Protein AF-A0A1G2MBE9-F1 (afdb_monomer_lite)

Structure (mmCIF, N/CA/C/O backbone):
data_AF-A0A1G2MBE9-F1
#
_entry.id   AF-A0A1G2MBE9-F1
#
loop_
_atom_site.group_PDB
_atom_site.id
_atom_site.type_symbol
_atom_site.label_atom_id
_atom_site.label_alt_id
_atom_site.label_comp_id
_atom_site.label_asym_id
_atom_site.label_entity_id
_atom_site.label_seq_id
_atom_site.pdbx_PDB_ins_code
_atom_site.Cartn_x
_atom_site.Cartn_y
_atom_site.Cartn_z
_atom_site.occupancy
_atom_site.B_iso_or_equiv
_atom_site.auth_seq_id
_atom_site.auth_comp_id
_atom_site.auth_asym_id
_atom_site.auth_atom_id
_atom_site.pdbx_PDB_model_num
ATOM 1 N N . MET A 1 1 ? 59.927 9.037 44.490 1.00 37.16 1 MET A N 1
ATOM 2 C CA . MET A 1 1 ? 58.942 9.479 43.481 1.00 37.16 1 MET A CA 1
ATOM 3 C C . MET A 1 1 ? 58.417 8.241 42.775 1.00 37.16 1 MET A C 1
ATOM 5 O O . MET A 1 1 ? 59.171 7.613 42.046 1.00 37.16 1 MET A O 1
ATOM 9 N N . VAL A 1 2 ? 57.184 7.824 43.066 1.00 41.06 2 VAL A N 1
ATOM 10 C CA . VAL A 1 2 ? 56.524 6.750 42.309 1.00 41.06 2 VAL A CA 1
ATOM 11 C C . VAL A 1 2 ? 56.174 7.345 40.945 1.00 41.06 2 VAL A C 1
ATOM 13 O O . VAL A 1 2 ? 55.472 8.350 40.897 1.00 41.06 2 VAL A O 1
ATOM 16 N N . SER A 1 3 ? 56.727 6.808 39.854 1.00 42.28 3 SER A N 1
ATOM 17 C CA . SER A 1 3 ? 56.446 7.312 38.505 1.00 42.28 3 SER A CA 1
ATOM 18 C C . SER A 1 3 ? 54.950 7.183 38.208 1.00 42.28 3 SER A C 1
ATOM 20 O O . SER A 1 3 ? 54.413 6.078 38.325 1.00 42.28 3 SER A O 1
ATOM 22 N N . GLU A 1 4 ? 54.284 8.269 37.808 1.00 52.72 4 GLU A N 1
ATOM 23 C CA . GLU A 1 4 ? 52.892 8.219 37.351 1.00 52.72 4 GLU A CA 1
ATOM 24 C C . GLU A 1 4 ? 52.754 7.181 36.231 1.00 52.72 4 GLU A C 1
ATOM 26 O O . GLU A 1 4 ? 53.409 7.244 35.186 1.00 52.72 4 GLU A O 1
ATOM 31 N N . LYS A 1 5 ? 51.925 6.166 36.478 1.00 62.53 5 LYS A N 1
ATOM 32 C CA . LYS A 1 5 ? 51.696 5.063 35.549 1.00 62.53 5 LYS A CA 1
ATOM 33 C C . LYS A 1 5 ? 51.026 5.627 34.292 1.00 62.53 5 LYS A C 1
ATOM 35 O O . LYS A 1 5 ? 49.869 6.032 34.334 1.00 62.53 5 LYS A O 1
ATOM 40 N N . LYS A 1 6 ? 51.744 5.663 33.164 1.00 79.12 6 LYS A N 1
ATOM 41 C CA . LYS A 1 6 ? 51.196 6.129 31.879 1.00 79.12 6 LYS A CA 1
ATOM 42 C C . LYS A 1 6 ? 50.036 5.216 31.453 1.00 79.12 6 LYS A C 1
ATOM 44 O O . LYS A 1 6 ? 50.277 4.078 31.057 1.00 79.12 6 LYS A O 1
ATOM 49 N N . ILE A 1 7 ? 48.800 5.713 31.535 1.00 87.88 7 ILE A N 1
ATOM 50 C CA . ILE A 1 7 ? 47.579 4.995 31.126 1.00 87.88 7 ILE A CA 1
ATOM 51 C C . ILE A 1 7 ? 47.603 4.813 29.603 1.00 87.88 7 ILE A C 1
ATOM 53 O O . ILE A 1 7 ? 47.599 5.802 28.869 1.00 87.88 7 ILE A O 1
ATOM 57 N N . ARG A 1 8 ? 47.645 3.562 29.121 1.00 89.44 8 ARG A N 1
ATOM 58 C CA . ARG A 1 8 ? 47.675 3.243 27.681 1.00 89.44 8 ARG A CA 1
ATOM 59 C C . ARG A 1 8 ? 46.334 2.726 27.170 1.00 89.44 8 ARG A C 1
ATOM 61 O O . ARG A 1 8 ? 46.021 2.939 26.001 1.00 89.44 8 ARG A O 1
ATOM 68 N N . LYS A 1 9 ? 45.541 2.082 28.031 1.00 92.19 9 LYS A N 1
ATOM 69 C CA . LYS A 1 9 ? 44.216 1.540 27.701 1.00 92.19 9 LYS A CA 1
ATOM 70 C C . LYS A 1 9 ? 43.156 2.065 28.660 1.00 92.19 9 LYS A C 1
ATOM 72 O O . LYS A 1 9 ? 43.203 1.773 29.853 1.00 92.19 9 LYS A O 1
ATOM 77 N N . VAL A 1 10 ? 42.192 2.807 28.131 1.00 95.38 10 VAL A N 1
ATOM 78 C CA . VAL A 1 10 ? 41.027 3.295 28.873 1.00 95.38 10 VAL A CA 1
ATOM 79 C C . VAL A 1 10 ? 39.828 2.435 28.510 1.00 95.38 10 VAL A C 1
ATOM 81 O O . VAL A 1 10 ? 39.511 2.257 27.334 1.00 95.38 10 VAL A O 1
ATOM 84 N N . VAL A 1 11 ? 39.148 1.907 29.520 1.00 95.00 11 VAL A N 1
ATOM 85 C CA . VAL A 1 11 ? 37.928 1.124 29.346 1.00 95.00 11 VAL A CA 1
ATOM 86 C C . VAL A 1 11 ? 36.764 1.930 29.878 1.00 95.00 11 VAL A C 1
ATOM 88 O O . VAL A 1 11 ? 36.804 2.405 31.009 1.00 95.00 11 VAL A O 1
ATOM 91 N N . TYR A 1 12 ? 35.729 2.082 29.067 1.00 95.12 12 TYR A N 1
ATOM 92 C CA . TYR A 1 12 ? 34.512 2.771 29.449 1.00 95.12 12 TYR A CA 1
ATOM 93 C C . TYR A 1 12 ? 33.331 1.813 29.391 1.00 95.12 12 TYR A C 1
ATOM 95 O O . TYR A 1 12 ? 33.134 1.128 28.386 1.00 95.12 12 TYR A O 1
ATOM 103 N N . THR A 1 13 ? 32.534 1.785 30.456 1.00 92.88 13 THR A N 1
ATOM 104 C CA . THR A 1 13 ? 31.281 1.029 30.491 1.00 92.88 13 THR A CA 1
ATOM 105 C C . THR A 1 13 ? 30.140 1.913 30.988 1.00 92.88 13 THR A C 1
ATOM 107 O O . THR A 1 13 ? 30.212 2.426 32.108 1.00 92.88 13 THR A O 1
ATOM 110 N N . PRO A 1 14 ? 29.067 2.098 30.202 1.00 91.69 14 PRO A N 1
ATOM 111 C CA . PRO A 1 14 ? 27.856 2.732 30.692 1.00 91.69 14 PRO A CA 1
ATOM 112 C C . PRO A 1 14 ? 27.116 1.762 31.622 1.00 91.69 14 PRO A C 1
ATOM 114 O O . PRO A 1 14 ? 26.961 0.577 31.317 1.00 91.69 14 PRO A O 1
ATOM 117 N N . VAL A 1 15 ? 26.657 2.254 32.769 1.00 90.62 15 VAL A N 1
ATOM 118 C CA . VAL A 1 15 ? 25.951 1.469 33.784 1.00 90.62 15 VAL A CA 1
ATOM 119 C C . VAL A 1 15 ? 24.737 2.233 34.288 1.00 90.62 15 VAL A C 1
ATOM 121 O O . VAL A 1 15 ? 24.775 3.444 34.506 1.00 90.62 15 VAL A O 1
ATOM 124 N N . VAL A 1 16 ? 23.645 1.502 34.515 1.00 90.12 16 VAL A N 1
ATOM 125 C CA . VAL A 1 16 ? 22.560 2.038 35.338 1.00 90.12 16 VAL A CA 1
ATOM 126 C C . VAL A 1 16 ? 22.885 1.811 36.807 1.00 90.12 16 VAL A C 1
ATOM 128 O O . VAL A 1 16 ? 22.920 2.770 37.563 1.00 90.12 16 VAL A O 1
ATOM 131 N N . GLY A 1 17 ? 23.195 0.569 37.196 1.00 83.56 17 GLY A N 1
ATOM 132 C CA . GLY A 1 17 ? 23.663 0.253 38.550 1.00 83.56 17 GLY A CA 1
ATOM 133 C C . GLY A 1 17 ? 22.614 0.358 39.652 1.00 83.56 17 GLY A C 1
ATOM 134 O O . GLY A 1 17 ? 22.972 0.496 40.816 1.00 83.56 17 GLY A O 1
ATOM 135 N N . ASP A 1 18 ? 21.337 0.313 39.284 1.00 84.69 18 ASP A N 1
ATOM 136 C CA . ASP A 1 18 ? 20.234 0.219 40.237 1.00 84.69 18 ASP A CA 1
ATOM 137 C C . ASP A 1 18 ? 20.196 -1.185 40.860 1.00 84.69 18 ASP A C 1
ATOM 139 O O . ASP A 1 18 ? 20.409 -2.167 40.143 1.00 84.69 18 ASP A O 1
ATOM 143 N N . LEU A 1 19 ? 19.976 -1.277 42.178 1.00 83.06 19 LEU A N 1
ATOM 144 C CA . LEU A 1 19 ? 20.080 -2.523 42.958 1.00 83.06 19 LEU A CA 1
ATOM 145 C C . LEU A 1 19 ? 21.382 -3.309 42.669 1.00 83.06 19 LEU A C 1
ATOM 147 O O . LEU A 1 19 ? 21.363 -4.464 42.221 1.00 83.06 19 LEU A O 1
ATOM 151 N N . PHE A 1 20 ? 22.537 -2.667 42.892 1.00 84.75 20 PHE A N 1
ATOM 152 C CA . PHE A 1 20 ? 23.857 -3.263 42.653 1.00 84.75 20 PHE A CA 1
ATOM 153 C C . PHE A 1 20 ? 23.984 -4.653 43.302 1.00 84.75 20 PHE A C 1
ATOM 155 O O . PHE A 1 20 ? 23.666 -4.851 44.472 1.00 84.75 20 PHE A O 1
ATOM 162 N N . ASN A 1 21 ? 24.469 -5.633 42.536 1.00 83.75 21 ASN A N 1
ATOM 163 C CA . ASN A 1 21 ? 24.486 -7.037 42.943 1.00 83.75 21 ASN A CA 1
ATOM 164 C C . ASN A 1 21 ? 25.741 -7.756 42.426 1.00 83.75 21 ASN A C 1
ATOM 166 O O . ASN A 1 21 ? 26.560 -7.186 41.701 1.00 83.75 21 ASN A O 1
ATOM 170 N N . PHE A 1 22 ? 25.896 -9.033 42.780 1.00 82.94 22 PHE A N 1
ATOM 171 C CA . PHE A 1 22 ? 27.078 -9.817 42.418 1.00 82.94 22 PHE A CA 1
ATOM 172 C C . PHE A 1 22 ? 27.304 -9.935 40.899 1.00 82.94 22 PHE A C 1
ATOM 174 O O . PHE A 1 22 ? 28.449 -10.025 40.464 1.00 82.94 22 PHE A O 1
ATOM 181 N N . GLY A 1 23 ? 26.252 -9.883 40.074 1.00 80.62 23 GLY A N 1
ATOM 182 C CA . GLY A 1 23 ? 26.392 -9.868 38.617 1.00 80.62 23 GLY A CA 1
ATOM 183 C C . GLY A 1 23 ? 27.071 -8.597 38.105 1.00 80.62 23 GLY A C 1
ATOM 184 O O . GLY A 1 23 ? 27.995 -8.683 37.297 1.00 80.62 23 GLY A O 1
ATOM 185 N N . HIS A 1 24 ? 26.698 -7.435 38.650 1.00 85.06 24 HIS A N 1
ATOM 186 C CA . HIS A 1 24 ? 27.374 -6.164 38.375 1.00 85.06 24 HIS A CA 1
ATOM 187 C C . HIS A 1 24 ? 28.842 -6.194 38.825 1.00 85.06 24 HIS A C 1
ATOM 189 O O . HIS A 1 24 ? 29.726 -5.775 38.079 1.00 85.06 24 HIS A O 1
ATOM 195 N N . LEU A 1 25 ? 29.122 -6.763 40.002 1.00 86.56 25 LEU A N 1
ATOM 196 C CA . LEU A 1 25 ? 30.485 -6.948 40.505 1.00 86.56 25 LEU A CA 1
ATOM 197 C C . LEU A 1 25 ? 31.342 -7.810 39.559 1.00 86.56 25 LEU A C 1
ATOM 199 O O . LEU A 1 25 ? 32.463 -7.426 39.229 1.00 86.56 25 LEU A O 1
ATOM 203 N N . GLN A 1 26 ? 30.833 -8.955 39.095 1.00 84.31 26 GLN A N 1
ATOM 204 C CA . GLN A 1 26 ? 31.570 -9.831 38.173 1.00 84.31 26 GLN A CA 1
ATOM 205 C C . GLN A 1 26 ? 31.783 -9.185 36.803 1.00 84.31 26 GLN A C 1
ATOM 207 O O . GLN A 1 26 ? 32.888 -9.250 36.262 1.00 84.31 26 GLN A O 1
ATOM 212 N N . PHE A 1 27 ? 30.760 -8.506 36.281 1.00 85.62 27 PHE A N 1
ATOM 213 C CA . PHE A 1 27 ? 30.866 -7.738 35.045 1.00 85.62 27 PHE A CA 1
ATOM 214 C C . PHE A 1 27 ? 31.988 -6.697 35.138 1.00 85.62 27 PHE A C 1
ATOM 216 O O . PHE A 1 27 ? 32.874 -6.673 34.290 1.00 85.62 27 PHE A O 1
ATOM 223 N N . LEU A 1 28 ? 32.026 -5.889 36.200 1.00 88.31 28 LEU A N 1
ATOM 224 C CA . LEU A 1 28 ? 33.067 -4.872 36.359 1.00 88.31 28 LEU A CA 1
ATOM 225 C C . LEU A 1 28 ? 34.464 -5.469 36.577 1.00 88.31 28 LEU A C 1
ATOM 227 O O . LEU A 1 28 ? 35.439 -4.911 36.077 1.00 88.31 28 LEU A O 1
ATOM 231 N N . ARG A 1 29 ? 34.579 -6.624 37.252 1.00 85.81 29 ARG A N 1
ATOM 232 C CA . ARG A 1 29 ? 35.854 -7.359 37.351 1.00 85.81 29 ARG A CA 1
ATOM 233 C C . ARG A 1 29 ? 36.362 -7.784 35.978 1.00 85.81 29 ARG A C 1
ATOM 235 O O . ARG A 1 29 ? 37.553 -7.652 35.726 1.00 85.81 29 ARG A O 1
ATOM 242 N N . TYR A 1 30 ? 35.481 -8.246 35.092 1.00 86.25 30 TYR A N 1
ATOM 243 C CA . TYR A 1 30 ? 35.844 -8.540 33.707 1.00 86.25 30 TYR A CA 1
ATOM 244 C C . TYR A 1 30 ? 36.246 -7.272 32.948 1.00 86.25 30 TYR A C 1
ATOM 246 O O . TYR A 1 30 ? 37.306 -7.240 32.329 1.00 86.25 30 TYR A O 1
ATOM 254 N N . VAL A 1 31 ? 35.439 -6.209 33.033 1.00 89.00 31 VAL A N 1
ATOM 255 C CA . VAL A 1 31 ? 35.704 -4.937 32.342 1.00 89.00 31 VAL A CA 1
ATOM 256 C C . VAL A 1 31 ? 37.070 -4.375 32.755 1.00 89.00 31 VAL A C 1
ATOM 258 O O . VAL A 1 31 ? 37.829 -3.911 31.905 1.00 89.00 31 VAL A O 1
ATOM 261 N N . ARG A 1 32 ? 37.432 -4.489 34.039 1.00 89.69 32 ARG A N 1
ATOM 262 C CA . ARG A 1 32 ? 38.739 -4.075 34.562 1.00 89.69 32 ARG A CA 1
ATOM 263 C C . ARG A 1 32 ? 39.913 -4.803 33.901 1.00 89.69 32 ARG A C 1
ATOM 265 O O . ARG A 1 32 ? 40.965 -4.198 33.731 1.00 89.69 32 ARG A O 1
ATOM 272 N N . LEU A 1 33 ? 39.754 -6.063 33.492 1.00 88.00 33 LEU A N 1
ATOM 273 C CA . LEU A 1 33 ? 40.817 -6.826 32.819 1.00 88.00 33 LEU A CA 1
ATOM 274 C C . LEU A 1 33 ? 41.106 -6.325 31.396 1.00 88.00 33 LEU A C 1
ATOM 276 O O . LEU A 1 33 ? 42.139 -6.669 30.824 1.00 88.00 33 LEU A O 1
ATOM 280 N N . LEU A 1 34 ? 40.215 -5.518 30.812 1.00 87.88 34 LEU A N 1
ATOM 281 C CA . LEU A 1 34 ? 40.335 -5.055 29.430 1.00 87.88 34 LEU A CA 1
ATOM 282 C C . LEU A 1 34 ? 41.217 -3.806 29.268 1.00 87.88 34 LEU A C 1
ATOM 284 O O . LEU A 1 34 ? 41.518 -3.436 28.129 1.00 87.88 34 LEU A O 1
ATOM 288 N N . GLY A 1 35 ? 41.666 -3.172 30.360 1.00 89.62 35 GLY A N 1
ATOM 289 C CA . GLY A 1 35 ? 42.569 -2.024 30.278 1.00 89.62 35 GLY A CA 1
ATOM 290 C C . GLY A 1 35 ? 43.085 -1.479 31.610 1.00 89.62 35 GLY A C 1
ATOM 291 O O . GLY A 1 35 ? 42.782 -1.973 32.693 1.00 89.62 35 GLY A O 1
ATOM 292 N N . ASP A 1 36 ? 43.905 -0.435 31.507 1.00 89.94 36 ASP A N 1
ATOM 293 C CA . ASP A 1 36 ? 44.678 0.132 32.615 1.00 89.94 36 ASP A CA 1
ATOM 294 C C . ASP A 1 36 ? 43.856 1.075 33.494 1.00 89.94 36 ASP A C 1
ATOM 296 O O . ASP A 1 36 ? 44.219 1.299 34.650 1.00 89.94 36 ASP A O 1
ATOM 300 N N . HIS A 1 37 ? 42.762 1.622 32.961 1.00 94.06 37 HIS A N 1
ATOM 301 C CA . HIS A 1 37 ? 41.918 2.600 33.639 1.00 94.06 37 HIS A CA 1
ATOM 302 C C . HIS A 1 37 ? 40.437 2.368 33.303 1.00 94.06 37 HIS A C 1
ATOM 304 O O . HIS A 1 37 ? 40.035 2.544 32.150 1.00 94.06 37 HIS A O 1
ATOM 310 N N . LEU A 1 38 ? 39.641 1.945 34.288 1.00 95.38 38 LEU A N 1
ATOM 311 C CA . LEU A 1 38 ? 38.206 1.687 34.167 1.00 95.38 38 LEU A CA 1
ATOM 312 C C . LEU A 1 38 ? 37.389 2.919 34.565 1.00 95.38 38 LEU A C 1
ATOM 314 O O . LEU A 1 38 ? 37.404 3.344 35.718 1.00 95.38 38 LEU A O 1
ATOM 318 N N . ILE A 1 39 ? 36.609 3.421 33.611 1.00 96.81 39 ILE A N 1
ATOM 319 C CA . ILE A 1 39 ? 35.645 4.500 33.786 1.00 96.81 39 ILE A CA 1
ATOM 320 C C . ILE A 1 39 ? 34.216 3.942 33.723 1.00 96.81 39 ILE A C 1
ATOM 322 O O . ILE A 1 39 ? 33.801 3.386 32.702 1.00 96.81 39 ILE A O 1
ATOM 326 N N . CYS A 1 40 ? 33.438 4.128 34.788 1.00 96.06 40 CYS A N 1
ATOM 327 C CA . CYS A 1 40 ? 32.015 3.784 34.815 1.00 96.06 40 CYS A CA 1
ATOM 328 C C . CYS A 1 40 ? 31.153 5.016 34.514 1.00 96.06 40 CYS A C 1
ATOM 330 O O . CYS A 1 40 ? 31.202 6.008 35.239 1.00 96.06 40 CYS A O 1
ATOM 332 N N . GLY A 1 41 ? 30.353 4.950 33.449 1.00 95.94 41 GLY A N 1
ATOM 333 C CA . GLY A 1 41 ? 29.360 5.965 33.101 1.00 95.94 41 GLY A CA 1
ATOM 334 C C . GLY A 1 41 ? 28.042 5.720 33.828 1.00 95.94 41 GLY A C 1
ATOM 335 O O . GLY A 1 41 ? 27.233 4.941 33.336 1.00 95.94 41 GLY A O 1
ATOM 336 N N . VAL A 1 42 ? 27.821 6.350 34.983 1.00 96.12 42 VAL A N 1
ATOM 337 C CA . VAL A 1 42 ? 26.571 6.212 35.747 1.00 96.12 42 VAL A CA 1
ATOM 338 C C . VAL A 1 42 ? 25.521 7.140 35.152 1.00 96.12 42 VAL A C 1
ATOM 340 O O . VAL A 1 42 ? 25.660 8.363 35.174 1.00 96.12 42 VAL A O 1
ATOM 343 N N . MET A 1 43 ? 24.464 6.550 34.603 1.00 94.31 43 MET A N 1
ATOM 344 C CA . MET A 1 43 ? 23.405 7.312 33.942 1.00 94.31 43 MET A CA 1
ATOM 345 C C . MET A 1 43 ? 22.569 8.130 34.925 1.00 94.31 43 MET A C 1
ATOM 347 O O . MET A 1 43 ? 22.246 7.625 36.002 1.00 94.31 43 MET A O 1
ATOM 351 N N . THR A 1 44 ? 22.151 9.338 34.543 1.00 96.25 44 THR A N 1
ATOM 352 C CA . THR A 1 44 ? 21.179 10.134 35.315 1.00 96.25 44 THR A CA 1
ATOM 353 C C . THR A 1 44 ? 19.820 9.441 35.401 1.00 96.25 44 THR A C 1
ATOM 355 O O . THR A 1 44 ? 19.482 8.598 34.569 1.00 96.25 44 THR A O 1
ATOM 358 N N . ASP A 1 45 ? 19.016 9.794 36.405 1.00 94.06 45 ASP A N 1
ATOM 359 C CA . ASP A 1 45 ? 17.681 9.203 36.576 1.00 94.06 45 ASP A CA 1
ATOM 360 C C . ASP A 1 45 ? 16.785 9.462 35.354 1.00 94.06 45 ASP A C 1
ATOM 362 O O . ASP A 1 45 ? 16.013 8.589 34.957 1.00 94.06 45 ASP A O 1
ATOM 366 N N . ASP A 1 46 ? 16.944 10.624 34.714 1.00 92.75 46 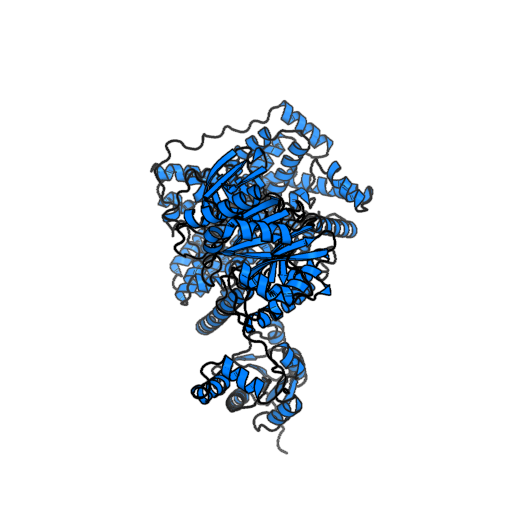ASP A N 1
ATOM 367 C CA . ASP A 1 46 ? 16.229 10.999 33.491 1.00 92.75 46 ASP A CA 1
ATOM 368 C C . ASP A 1 46 ? 16.747 10.241 32.262 1.00 92.75 46 ASP A C 1
ATOM 370 O O . ASP A 1 46 ? 15.955 9.754 31.450 1.00 92.75 46 ASP A O 1
ATOM 374 N N . ALA A 1 47 ? 18.068 10.048 32.153 1.00 87.75 47 ALA A N 1
ATOM 375 C CA . ALA A 1 47 ? 18.654 9.217 31.106 1.00 87.75 47 ALA A CA 1
ATOM 376 C C . ALA A 1 47 ? 18.127 7.781 31.185 1.00 87.75 47 ALA A C 1
ATOM 378 O O . ALA A 1 47 ? 17.762 7.206 30.161 1.00 87.75 47 ALA A O 1
ATOM 379 N N . VAL A 1 48 ? 18.022 7.216 32.390 1.00 85.06 48 VAL A N 1
ATOM 380 C CA . VAL A 1 48 ? 17.457 5.878 32.601 1.00 85.06 48 VAL A CA 1
ATOM 381 C C . VAL A 1 48 ? 15.960 5.853 32.279 1.00 85.06 48 VAL A C 1
ATOM 383 O O . VAL A 1 48 ? 15.503 4.951 31.571 1.00 85.06 48 VAL A O 1
ATOM 386 N N . ALA A 1 49 ? 15.207 6.857 32.740 1.00 84.25 49 ALA A N 1
ATOM 387 C CA . ALA A 1 49 ? 13.771 6.977 32.489 1.00 84.25 49 ALA A CA 1
ATOM 388 C C . ALA A 1 49 ? 13.423 7.070 30.990 1.00 84.25 49 ALA A C 1
ATOM 390 O O . ALA A 1 49 ? 12.322 6.687 30.592 1.00 84.25 49 ALA A O 1
ATOM 391 N N . SER A 1 50 ? 14.363 7.511 30.145 1.00 79.31 50 SER A N 1
ATOM 392 C CA . SER A 1 50 ? 14.172 7.577 28.689 1.00 79.31 50 SER A CA 1
ATOM 393 C C . SER A 1 50 ? 14.042 6.207 28.004 1.00 79.31 50 SER A C 1
ATOM 395 O O . SER A 1 50 ? 13.517 6.129 26.894 1.00 79.31 50 SER A O 1
ATOM 397 N N . PHE A 1 51 ? 14.494 5.112 28.633 1.00 70.06 51 PHE A N 1
ATOM 398 C CA . PHE A 1 51 ? 14.451 3.776 28.018 1.00 70.06 51 PHE A CA 1
ATOM 399 C C . PHE A 1 51 ? 14.042 2.626 28.950 1.00 70.06 51 PHE A C 1
ATOM 401 O O . PHE A 1 51 ? 13.805 1.518 28.464 1.00 70.06 51 PHE A O 1
ATOM 408 N N . ARG A 1 52 ? 13.930 2.848 30.265 1.00 74.88 52 ARG A N 1
ATOM 409 C CA . ARG A 1 52 ? 13.387 1.886 31.242 1.00 74.88 52 ARG A CA 1
ATOM 410 C C . ARG A 1 52 ? 12.727 2.618 32.419 1.00 74.88 52 ARG A C 1
ATOM 412 O O . ARG A 1 52 ? 12.618 3.836 32.397 1.00 74.88 52 ARG A O 1
ATOM 419 N N . GLN A 1 53 ? 12.215 1.892 33.418 1.00 77.25 53 GLN A N 1
ATOM 420 C CA . GLN A 1 53 ? 11.654 2.536 34.615 1.00 77.25 53 GLN A CA 1
ATOM 421 C C . GLN A 1 53 ? 12.724 3.345 35.358 1.00 77.25 53 GLN A C 1
ATOM 423 O O . GLN A 1 53 ? 13.908 2.995 35.317 1.00 77.25 53 GLN A O 1
ATOM 428 N N . ARG A 1 54 ? 12.291 4.428 36.016 1.00 85.44 54 ARG A N 1
ATOM 429 C CA . ARG A 1 54 ? 13.175 5.262 36.832 1.00 85.44 54 ARG A CA 1
ATOM 430 C C . ARG A 1 54 ? 13.823 4.390 37.923 1.00 85.44 54 ARG A C 1
ATOM 432 O O . ARG A 1 54 ? 13.109 3.553 38.478 1.00 85.44 54 ARG A O 1
ATOM 439 N N . PRO A 1 55 ? 15.135 4.537 38.184 1.00 83.50 55 PRO A N 1
ATOM 440 C CA . PRO A 1 55 ? 15.824 3.769 39.214 1.00 83.50 55 PRO A CA 1
ATOM 441 C C . PRO A 1 55 ? 15.175 3.901 40.590 1.00 83.50 55 PRO A C 1
ATOM 443 O O . PRO A 1 55 ? 14.615 4.954 40.899 1.00 83.50 55 PRO A O 1
ATOM 446 N N . ILE A 1 56 ? 15.302 2.862 41.415 1.00 87.62 56 ILE A N 1
ATOM 447 C CA . ILE A 1 56 ? 14.971 2.938 42.842 1.00 87.62 56 ILE A CA 1
ATOM 448 C C . ILE A 1 56 ? 16.025 3.786 43.558 1.00 87.62 56 ILE A C 1
ATOM 450 O O . ILE A 1 56 ? 15.669 4.727 44.261 1.00 87.62 56 ILE A O 1
ATOM 454 N N . ALA A 1 57 ? 17.307 3.471 43.349 1.00 87.75 57 ALA A N 1
ATOM 455 C CA . ALA A 1 57 ? 18.408 4.269 43.871 1.00 87.75 57 ALA A CA 1
ATOM 456 C C . ALA A 1 57 ? 18.640 5.498 42.981 1.00 87.75 57 ALA A C 1
ATOM 458 O O . ALA A 1 57 ? 18.856 5.365 41.770 1.00 87.75 57 ALA A O 1
ATOM 459 N N . ASN A 1 58 ? 18.623 6.691 43.567 1.00 93.56 58 ASN A N 1
ATOM 460 C CA . ASN A 1 58 ? 18.861 7.933 42.835 1.00 93.56 58 ASN A CA 1
ATOM 461 C C . ASN A 1 58 ? 20.305 8.005 42.298 1.00 93.56 58 ASN A C 1
ATOM 463 O O . ASN A 1 58 ? 21.165 7.170 42.604 1.00 93.56 58 ASN A O 1
ATOM 467 N N . LEU A 1 59 ? 20.581 8.992 41.445 1.00 95.06 59 LEU A N 1
ATOM 468 C CA . LEU A 1 59 ? 21.900 9.155 40.829 1.00 95.06 59 LEU A CA 1
ATOM 469 C C . LEU A 1 59 ? 23.054 9.184 41.844 1.00 95.06 59 LEU A C 1
ATOM 471 O O . LEU A 1 59 ? 24.073 8.533 41.607 1.00 95.06 59 LEU A O 1
ATOM 475 N N . ASP A 1 60 ? 22.917 9.920 42.945 1.00 94.88 60 ASP A N 1
ATOM 476 C CA . ASP A 1 60 ? 23.998 10.086 43.919 1.00 94.88 60 ASP A CA 1
ATOM 477 C C . ASP A 1 60 ? 24.257 8.798 44.703 1.00 94.88 60 ASP A C 1
ATOM 479 O O . ASP A 1 60 ? 25.413 8.408 44.872 1.00 94.88 60 ASP A O 1
ATOM 483 N N . GLU A 1 61 ? 23.202 8.070 45.075 1.00 93.88 61 GLU A N 1
ATOM 484 C CA . GLU A 1 61 ? 23.305 6.744 45.696 1.00 93.88 61 GLU A CA 1
ATOM 485 C C . GLU A 1 61 ? 24.030 5.754 44.779 1.00 93.88 61 GLU A C 1
ATOM 487 O O . GLU A 1 61 ? 24.953 5.054 45.203 1.00 93.88 61 GLU A O 1
ATOM 492 N N . ARG A 1 62 ? 23.665 5.723 43.491 1.00 95.06 62 ARG A N 1
ATOM 493 C CA . ARG A 1 62 ? 24.308 4.836 42.514 1.00 95.06 62 ARG A CA 1
ATOM 494 C C . ARG A 1 62 ? 25.764 5.225 42.292 1.00 95.06 62 ARG A C 1
ATOM 496 O O . ARG A 1 62 ? 26.622 4.348 42.308 1.00 95.06 62 ARG A O 1
ATOM 503 N N . LYS A 1 63 ? 26.073 6.515 42.128 1.00 95.38 63 LYS A N 1
ATOM 504 C CA . LYS A 1 63 ? 27.458 6.998 41.980 1.00 95.38 63 LYS A CA 1
ATOM 505 C C . LYS A 1 63 ? 28.324 6.618 43.174 1.00 95.38 63 LYS A C 1
ATOM 507 O O . LYS A 1 63 ? 29.396 6.058 42.957 1.00 95.38 63 LYS A O 1
ATOM 512 N N . ALA A 1 64 ? 27.835 6.840 44.395 1.00 94.06 64 ALA A N 1
ATOM 513 C CA . ALA A 1 64 ? 28.561 6.518 45.618 1.00 94.06 64 ALA A CA 1
ATOM 514 C C . ALA A 1 64 ? 28.970 5.037 45.671 1.00 94.06 64 ALA A C 1
ATOM 516 O O . ALA A 1 64 ? 30.079 4.722 46.101 1.00 94.06 64 ALA A O 1
ATOM 517 N N . ILE A 1 65 ? 28.122 4.128 45.169 1.00 93.50 65 ILE A N 1
ATOM 518 C CA . ILE A 1 65 ? 28.468 2.706 45.049 1.00 93.50 65 ILE A CA 1
ATOM 519 C C . ILE A 1 65 ? 29.680 2.529 44.131 1.00 93.50 65 ILE A C 1
ATOM 521 O O . ILE A 1 65 ? 30.678 1.959 44.562 1.00 93.50 65 ILE A O 1
ATOM 525 N N . PHE A 1 66 ? 29.623 3.015 42.885 1.00 93.94 66 PHE A N 1
ATOM 526 C CA . PHE A 1 66 ? 30.709 2.797 41.919 1.00 93.94 66 PHE A CA 1
ATOM 527 C C . PHE A 1 66 ? 32.009 3.515 42.297 1.00 93.94 66 PHE A C 1
ATOM 529 O O . PHE A 1 66 ? 33.078 2.981 42.015 1.00 93.94 66 PHE A O 1
ATOM 536 N N . GLU A 1 67 ? 31.937 4.678 42.948 1.00 94.06 67 GLU A N 1
ATOM 537 C CA . GLU A 1 67 ? 33.109 5.438 43.412 1.00 94.06 67 GLU A CA 1
ATOM 538 C C . GLU A 1 67 ? 33.897 4.700 44.506 1.00 94.06 67 GLU A C 1
ATOM 540 O O . GLU A 1 67 ? 35.103 4.894 44.629 1.00 94.06 67 GLU A O 1
ATOM 545 N N . ASN A 1 68 ? 33.242 3.818 45.268 1.00 93.75 68 ASN A N 1
ATOM 546 C CA . ASN A 1 68 ? 33.864 3.046 46.347 1.00 93.75 68 ASN A CA 1
ATOM 547 C C . ASN A 1 68 ? 34.266 1.617 45.930 1.00 93.75 68 ASN A C 1
ATOM 549 O O . ASN A 1 68 ? 34.726 0.828 46.760 1.00 93.75 68 ASN A O 1
ATOM 553 N N . LEU A 1 69 ? 34.121 1.250 44.651 1.00 91.56 69 LEU A N 1
ATOM 554 C CA . LEU A 1 69 ? 34.564 -0.053 44.149 1.00 91.56 69 LEU A CA 1
ATOM 555 C C . LEU A 1 69 ? 36.054 -0.024 43.799 1.00 91.56 69 LEU A C 1
ATOM 557 O O . LEU A 1 69 ? 36.474 0.669 42.881 1.00 91.56 69 LEU A O 1
ATOM 561 N N . ALA A 1 70 ? 36.845 -0.885 44.447 1.00 87.19 70 ALA A N 1
ATOM 562 C CA . ALA A 1 70 ? 38.309 -0.920 44.317 1.00 87.19 70 ALA A CA 1
ATOM 563 C C . ALA A 1 70 ? 38.859 -1.127 42.886 1.00 87.19 70 ALA A C 1
ATOM 565 O O . ALA A 1 70 ? 40.041 -0.906 42.638 1.00 87.19 70 ALA A O 1
ATOM 566 N N . PHE A 1 71 ? 38.038 -1.602 41.948 1.00 84.06 71 PHE A N 1
ATOM 567 C CA . PHE A 1 71 ? 38.422 -1.845 40.553 1.00 84.06 71 PHE A CA 1
ATOM 568 C C . PHE A 1 71 ? 37.867 -0.798 39.576 1.00 84.06 71 PHE A C 1
ATOM 570 O O . PHE A 1 71 ? 38.132 -0.919 38.383 1.00 84.06 71 PHE A O 1
ATOM 577 N N . VAL A 1 72 ? 37.117 0.203 40.048 1.00 93.50 72 VAL A N 1
ATOM 578 C CA . VAL A 1 72 ? 36.668 1.354 39.254 1.00 93.50 72 VAL A CA 1
ATOM 579 C C . VAL A 1 72 ? 37.627 2.509 39.522 1.00 93.50 72 VAL A C 1
ATOM 581 O O . VAL A 1 72 ? 37.766 2.947 40.656 1.00 93.50 72 VAL A O 1
ATOM 584 N N . ASP A 1 73 ? 38.312 2.996 38.487 1.00 94.81 73 ASP A N 1
ATOM 585 C CA . ASP A 1 73 ? 39.299 4.069 38.646 1.00 94.81 73 ASP A CA 1
ATOM 586 C C . ASP A 1 73 ? 38.662 5.468 38.535 1.00 94.81 73 ASP A C 1
ATOM 588 O O . ASP A 1 73 ? 39.191 6.436 39.078 1.00 94.81 73 ASP A O 1
ATOM 592 N N . GLN A 1 74 ? 37.540 5.594 37.817 1.00 95.62 74 GLN A N 1
ATOM 593 C CA . GLN A 1 74 ? 36.802 6.851 37.685 1.00 95.62 74 GLN A CA 1
ATOM 594 C C . GLN A 1 74 ? 35.302 6.600 37.471 1.00 95.62 74 GLN A C 1
ATOM 596 O O . GLN A 1 74 ? 34.901 5.704 36.727 1.00 95.62 74 GLN A O 1
ATOM 601 N N . VAL A 1 75 ? 34.459 7.453 38.052 1.00 96.50 75 VAL A N 1
ATOM 602 C CA . VAL A 1 75 ? 33.026 7.531 37.738 1.00 96.50 75 VAL A CA 1
ATOM 603 C C . VAL A 1 75 ? 32.744 8.803 36.938 1.00 96.50 75 VAL A C 1
ATOM 605 O O . VAL A 1 75 ? 33.322 9.860 37.187 1.00 96.50 75 VAL A O 1
ATOM 608 N N . MET A 1 76 ? 31.885 8.699 35.927 1.00 96.50 76 MET A N 1
ATOM 609 C CA . MET A 1 76 ? 31.393 9.828 35.139 1.00 96.50 76 MET A CA 1
ATOM 610 C C . MET A 1 76 ? 29.873 9.788 35.092 1.00 96.50 76 MET A C 1
ATOM 612 O O . MET A 1 76 ? 29.295 8.727 34.876 1.00 96.50 76 MET A O 1
ATOM 616 N N . VAL A 1 77 ? 29.228 10.943 35.235 1.00 96.62 77 VAL A N 1
ATOM 617 C CA . VAL A 1 77 ? 27.788 11.060 34.982 1.00 96.62 77 VAL A CA 1
ATOM 618 C C . VAL A 1 77 ? 27.536 10.950 33.482 1.00 96.62 77 VAL A C 1
ATOM 620 O O . VAL A 1 77 ? 28.320 11.457 32.677 1.00 96.62 77 VAL A O 1
ATOM 623 N N . GLN A 1 78 ? 26.471 10.252 33.107 1.00 94.75 78 GLN A N 1
ATOM 624 C CA . GLN A 1 78 ? 26.031 10.123 31.726 1.00 94.75 78 GLN A CA 1
ATOM 625 C C . GLN A 1 78 ? 24.581 10.606 31.594 1.00 94.75 78 GLN A C 1
ATOM 627 O O . GLN A 1 78 ? 23.653 9.981 32.104 1.00 94.75 78 GLN A O 1
ATOM 632 N N . ASP A 1 79 ? 24.382 11.706 30.871 1.00 92.69 79 ASP A N 1
ATOM 633 C CA . ASP A 1 79 ? 23.087 12.401 30.798 1.00 92.69 79 ASP A CA 1
ATOM 634 C C . ASP A 1 79 ? 22.124 11.835 29.744 1.00 92.69 79 ASP A C 1
ATOM 636 O O . ASP A 1 79 ? 20.995 12.301 29.610 1.00 92.69 79 ASP A O 1
ATOM 640 N N . SER A 1 80 ? 22.541 10.824 28.977 1.00 89.00 80 SER A N 1
ATOM 641 C CA . SER A 1 80 ? 21.710 10.219 27.932 1.00 89.00 80 SER A CA 1
ATOM 642 C C . SER A 1 80 ? 21.974 8.722 27.783 1.00 89.00 80 SER A C 1
ATOM 644 O O . SER A 1 80 ? 22.985 8.213 28.256 1.00 89.00 80 SER A O 1
ATOM 646 N N . LYS A 1 81 ? 21.098 7.990 27.087 1.00 83.12 81 LYS A N 1
ATOM 647 C CA . LYS A 1 81 ? 21.345 6.574 26.763 1.00 83.12 81 LYS A CA 1
ATOM 648 C C . LYS A 1 81 ? 22.590 6.385 25.882 1.00 83.12 81 LYS A C 1
ATOM 650 O O . LYS A 1 81 ? 23.276 5.373 26.011 1.00 83.12 81 LYS A O 1
ATOM 655 N N . ASP A 1 82 ? 22.881 7.347 25.006 1.00 85.75 82 ASP A N 1
ATOM 656 C CA . ASP A 1 82 ? 24.036 7.312 24.111 1.00 85.75 82 ASP A CA 1
ATOM 657 C C . ASP A 1 82 ? 25.311 7.777 24.849 1.00 85.75 82 ASP A C 1
ATOM 659 O O . ASP A 1 82 ? 25.349 8.901 25.365 1.00 85.75 82 ASP A O 1
ATOM 663 N N . PRO A 1 83 ? 26.368 6.946 24.923 1.00 88.25 83 PRO A N 1
ATOM 664 C CA . PRO A 1 83 ? 27.628 7.323 25.552 1.00 88.25 83 PRO A CA 1
ATOM 665 C C . PRO A 1 83 ? 28.491 8.293 24.727 1.00 88.25 83 PRO A C 1
ATOM 667 O O . PRO A 1 83 ? 29.585 8.634 25.177 1.00 88.25 83 PRO A O 1
ATOM 670 N N . GLU A 1 84 ? 28.069 8.735 23.535 1.00 88.44 84 GLU A N 1
ATOM 671 C CA . GLU A 1 84 ? 28.862 9.596 22.645 1.00 88.44 84 GLU A CA 1
ATOM 672 C C . GLU A 1 84 ? 29.467 10.819 23.361 1.00 88.44 84 GLU A C 1
ATOM 674 O O . GLU A 1 84 ? 30.668 11.071 23.233 1.00 88.44 84 GLU A O 1
ATOM 679 N N . GLY A 1 85 ? 28.677 11.553 24.153 1.00 88.25 85 GLY A N 1
ATOM 680 C CA . GLY A 1 85 ? 29.156 12.732 24.888 1.00 88.25 85 GLY A CA 1
ATOM 681 C C . GLY A 1 85 ? 30.301 12.402 25.854 1.00 88.25 85 GLY A C 1
ATOM 682 O O . GLY A 1 85 ? 31.341 13.068 25.864 1.00 88.25 85 GLY A O 1
ATOM 683 N N . ASN A 1 86 ? 30.158 11.310 26.604 1.00 92.88 86 ASN A N 1
ATOM 684 C CA . ASN A 1 86 ? 31.181 10.815 27.520 1.00 92.88 86 ASN A CA 1
ATOM 685 C C . ASN A 1 86 ? 32.421 10.329 26.762 1.00 92.88 86 ASN A C 1
ATOM 687 O O . ASN A 1 86 ? 33.541 10.664 27.144 1.00 92.88 86 ASN A O 1
ATOM 691 N N . LEU A 1 87 ? 32.246 9.606 25.654 1.00 91.62 87 LEU A N 1
ATOM 692 C CA . LEU A 1 87 ? 33.350 9.131 24.818 1.00 91.62 87 LEU A CA 1
ATOM 693 C C . LEU A 1 87 ? 34.145 10.288 24.193 1.00 91.62 87 LEU A C 1
ATOM 695 O O . LEU A 1 87 ? 35.372 10.205 24.123 1.00 91.62 87 LEU A O 1
ATOM 699 N N . ARG A 1 88 ? 33.488 11.390 23.799 1.00 90.38 88 ARG A N 1
ATOM 700 C CA . ARG A 1 88 ? 34.164 12.621 23.343 1.00 90.38 88 ARG A CA 1
ATOM 701 C C . ARG A 1 88 ? 35.029 13.225 24.448 1.00 90.38 88 ARG A C 1
ATOM 703 O O . ARG A 1 88 ? 36.185 13.559 24.195 1.00 90.38 88 ARG A O 1
ATOM 710 N N . SER A 1 89 ? 34.500 13.306 25.668 1.00 91.19 89 SER A N 1
ATOM 711 C CA . SER A 1 89 ? 35.243 13.794 26.837 1.00 91.19 89 SER A CA 1
ATOM 712 C C . SER A 1 89 ? 36.456 12.906 27.157 1.00 91.19 89 SER A C 1
ATOM 714 O O . SER A 1 89 ? 37.575 13.401 27.311 1.00 91.19 89 SER A O 1
ATOM 716 N N . ILE A 1 90 ? 36.275 11.581 27.136 1.00 92.38 90 ILE A N 1
ATOM 717 C CA . ILE A 1 90 ? 37.349 10.601 27.356 1.00 92.38 90 ILE A CA 1
ATOM 718 C C . ILE A 1 90 ? 38.428 10.722 26.273 1.00 92.38 90 ILE A C 1
ATOM 720 O O . ILE A 1 90 ? 39.609 10.826 26.598 1.00 92.38 90 ILE A O 1
ATOM 724 N N . ARG A 1 91 ? 38.059 10.777 24.987 1.00 91.75 91 ARG A N 1
ATOM 725 C CA . ARG A 1 91 ? 39.028 10.960 23.892 1.00 91.75 91 ARG A CA 1
ATOM 726 C C . ARG A 1 91 ? 39.762 12.301 23.984 1.00 91.75 91 ARG A C 1
ATOM 728 O O . ARG A 1 91 ? 40.949 12.357 23.672 1.00 91.75 91 ARG A O 1
ATOM 735 N N . GLY A 1 92 ? 39.091 13.361 24.436 1.00 88.88 92 GLY A N 1
ATOM 736 C CA . GLY A 1 92 ? 39.718 14.658 24.699 1.00 88.88 92 GLY A CA 1
ATOM 737 C C . GLY A 1 92 ? 40.792 14.592 25.792 1.00 88.88 92 GLY A C 1
ATOM 738 O O . GLY A 1 92 ? 41.862 15.180 25.626 1.00 88.88 92 GLY A O 1
ATOM 739 N N . LYS A 1 93 ? 40.528 13.842 26.871 1.00 90.44 93 LYS A N 1
ATOM 740 C CA . LYS A 1 93 ? 41.426 13.679 28.028 1.00 90.44 93 LYS A CA 1
ATOM 741 C C . LYS A 1 93 ? 42.580 12.699 27.768 1.00 90.44 93 LYS A C 1
ATOM 743 O O . LYS A 1 93 ? 43.707 12.980 28.163 1.00 90.44 93 LYS A O 1
ATOM 748 N N . TRP A 1 94 ? 42.339 11.592 27.062 1.00 90.19 94 TRP A N 1
ATOM 749 C CA . TRP A 1 94 ? 43.356 10.588 26.714 1.00 90.19 94 TRP A CA 1
ATOM 750 C C . TRP A 1 94 ? 43.508 10.446 25.196 1.00 90.19 94 TRP A C 1
ATOM 752 O O . TRP A 1 94 ? 43.051 9.475 24.588 1.00 90.19 94 TRP A O 1
ATOM 762 N N . LYS A 1 95 ? 44.178 11.426 24.578 1.00 85.00 95 LYS A N 1
ATOM 763 C CA . LYS A 1 95 ? 44.335 11.507 23.115 1.00 85.00 95 LYS A CA 1
ATOM 764 C C . LYS A 1 95 ? 44.981 10.256 22.512 1.00 85.00 95 LYS A C 1
ATOM 766 O O . LYS A 1 95 ? 44.457 9.735 21.529 1.00 85.00 95 LYS A O 1
ATOM 771 N N . ASP A 1 96 ? 46.023 9.736 23.160 1.00 86.56 96 ASP A N 1
ATOM 772 C CA . ASP A 1 96 ? 46.851 8.634 22.644 1.00 86.56 96 ASP A CA 1
ATOM 773 C C . ASP A 1 96 ? 46.480 7.247 23.202 1.00 86.56 96 ASP A C 1
ATOM 775 O O . ASP A 1 96 ? 47.122 6.256 22.856 1.00 86.56 96 ASP A O 1
ATOM 779 N N . ALA A 1 97 ? 45.476 7.151 24.081 1.00 88.25 97 ALA A N 1
ATOM 780 C CA . ALA A 1 97 ? 45.085 5.870 24.668 1.00 88.25 97 ALA A CA 1
ATOM 781 C C . ALA A 1 97 ? 44.163 5.068 23.739 1.00 88.25 97 ALA A C 1
ATOM 783 O O . ALA A 1 97 ? 43.323 5.618 23.015 1.00 88.25 97 ALA A O 1
ATOM 784 N N . GLU A 1 98 ? 44.269 3.744 23.806 1.00 90.44 98 GLU A N 1
ATOM 785 C CA . GLU A 1 98 ? 43.262 2.844 23.247 1.00 90.44 98 GLU A CA 1
ATOM 786 C C . GLU A 1 98 ? 41.986 2.966 24.089 1.00 90.44 98 GLU A C 1
ATOM 788 O O . GLU A 1 98 ? 42.033 2.787 25.307 1.00 90.44 98 GLU A O 1
ATOM 793 N N . ILE A 1 99 ? 40.851 3.278 23.457 1.00 93.44 99 ILE A N 1
ATOM 794 C CA . ILE A 1 99 ? 39.556 3.359 24.144 1.00 93.44 99 ILE A CA 1
ATOM 795 C C . ILE A 1 99 ? 38.784 2.084 23.838 1.00 93.44 99 ILE A C 1
ATOM 797 O O . ILE A 1 99 ? 38.531 1.786 22.673 1.00 93.44 99 ILE A O 1
ATOM 801 N N . THR A 1 100 ? 38.397 1.346 24.874 1.00 92.00 100 THR A N 1
ATOM 802 C CA . THR A 1 100 ? 37.501 0.193 24.756 1.00 92.00 100 THR A CA 1
ATOM 803 C C . THR A 1 100 ? 36.143 0.529 25.372 1.00 92.00 100 THR A C 1
ATOM 805 O O . THR A 1 100 ? 36.063 0.788 26.569 1.00 92.00 100 THR A O 1
ATOM 808 N N . LEU A 1 101 ? 35.076 0.514 24.573 1.00 91.38 101 LEU A N 1
ATOM 809 C CA . LEU A 1 101 ? 33.692 0.560 25.048 1.00 91.38 101 LEU A CA 1
ATOM 810 C C . LEU A 1 101 ? 33.226 -0.867 25.350 1.00 91.38 101 LEU A C 1
ATOM 812 O O . LEU A 1 101 ? 33.235 -1.719 24.460 1.00 91.38 101 LEU A O 1
ATOM 816 N N . VAL A 1 102 ? 32.792 -1.115 26.583 1.00 87.25 102 VAL A N 1
ATOM 817 C CA . VAL A 1 102 ? 32.260 -2.413 27.017 1.00 87.25 102 VAL A CA 1
ATOM 818 C C . VAL A 1 102 ? 30.799 -2.252 27.405 1.00 87.25 102 VAL A C 1
ATOM 820 O O . VAL A 1 102 ? 30.450 -1.315 28.114 1.00 87.25 102 VAL A O 1
ATOM 823 N N . TYR A 1 103 ? 29.941 -3.153 26.938 1.00 79.12 103 TYR A N 1
ATOM 824 C CA . TYR A 1 103 ? 28.502 -3.130 27.207 1.00 79.12 103 TYR A CA 1
ATOM 825 C C . TYR A 1 103 ? 27.995 -4.536 27.549 1.00 79.12 103 TYR A C 1
ATOM 827 O O . TYR A 1 103 ? 28.594 -5.550 27.179 1.00 79.12 103 TYR A O 1
ATOM 835 N N . GLY A 1 104 ? 26.900 -4.584 28.311 1.00 64.88 104 GLY A N 1
ATOM 836 C CA . GLY A 1 104 ? 26.226 -5.827 28.688 1.00 64.88 104 GLY A CA 1
ATOM 837 C C . GLY A 1 104 ? 25.307 -6.348 27.576 1.00 64.88 104 GLY A C 1
ATOM 838 O O . GLY A 1 104 ? 24.868 -5.575 26.723 1.00 64.88 104 GLY A O 1
ATOM 839 N N . SER A 1 105 ? 24.932 -7.630 27.639 1.00 54.66 105 SER A N 1
ATOM 840 C CA . SER A 1 105 ? 24.160 -8.363 26.615 1.00 54.66 105 SER A CA 1
ATOM 841 C C . SER A 1 105 ? 22.742 -7.876 26.307 1.00 54.66 105 SER A C 1
ATOM 843 O O . SER A 1 105 ? 22.094 -8.404 25.410 1.00 54.66 105 SER A O 1
ATOM 845 N N . ASN A 1 106 ? 22.268 -6.832 26.987 1.00 52.09 106 ASN A N 1
ATOM 846 C CA . ASN A 1 106 ? 20.910 -6.305 26.827 1.00 52.09 106 ASN A CA 1
ATOM 847 C C . ASN A 1 106 ? 20.844 -4.984 26.034 1.00 52.09 106 ASN A C 1
ATOM 849 O O . ASN A 1 106 ? 19.784 -4.358 25.964 1.00 52.09 106 ASN A O 1
ATOM 853 N N . TRP A 1 107 ? 21.951 -4.526 25.445 1.00 54.53 107 TRP A N 1
ATOM 854 C CA . TRP A 1 107 ? 21.988 -3.275 24.683 1.00 54.53 107 TRP A CA 1
ATOM 855 C C . TRP A 1 107 ? 21.719 -3.515 23.192 1.00 54.53 107 TRP A C 1
ATOM 857 O O . TRP A 1 107 ? 22.563 -4.037 22.476 1.00 54.53 107 TRP A O 1
ATOM 867 N N . LYS A 1 108 ? 20.533 -3.101 22.721 1.00 48.84 108 LYS A N 1
ATOM 868 C CA . LYS A 1 108 ? 20.054 -3.300 21.334 1.00 48.84 108 LYS A CA 1
ATOM 869 C C . LYS A 1 108 ? 20.523 -2.243 20.319 1.00 48.84 108 LYS A C 1
ATOM 871 O O . LYS A 1 108 ? 20.261 -2.386 19.134 1.00 48.84 108 LYS A O 1
ATOM 876 N N . THR A 1 109 ? 21.169 -1.166 20.765 1.00 49.44 109 THR A N 1
ATOM 877 C CA . THR A 1 109 ? 21.589 -0.041 19.910 1.00 49.44 109 THR A CA 1
ATOM 878 C C . THR A 1 109 ? 22.981 0.421 20.320 1.00 49.44 109 THR A C 1
ATOM 880 O O . THR A 1 109 ? 23.150 0.914 21.438 1.00 49.44 109 THR A O 1
ATOM 883 N N . LEU A 1 110 ? 23.959 0.256 19.429 1.00 55.72 110 LEU A N 1
ATOM 884 C CA . LEU A 1 110 ? 25.301 0.823 19.569 1.00 55.72 110 LEU A CA 1
ATOM 885 C C . LEU A 1 110 ? 25.311 2.286 19.083 1.00 55.72 110 LEU A C 1
ATOM 887 O O . LEU A 1 110 ? 24.495 2.639 18.227 1.00 55.72 110 LEU A O 1
ATOM 891 N N . PRO A 1 111 ? 26.224 3.140 19.586 1.00 58.31 111 PRO A N 1
ATOM 892 C CA . PRO A 1 111 ? 26.485 4.451 18.988 1.00 58.31 111 PRO A CA 1
ATOM 893 C C . PRO A 1 111 ? 26.762 4.314 17.485 1.00 58.31 111 PRO A C 1
ATOM 895 O O . PRO A 1 111 ? 27.323 3.301 17.057 1.00 58.31 111 PRO A O 1
ATOM 898 N N . ARG A 1 112 ? 26.396 5.328 16.685 1.00 59.72 112 ARG A N 1
ATOM 899 C CA . ARG A 1 112 ? 26.564 5.319 15.217 1.00 59.72 112 ARG A CA 1
ATOM 900 C C . ARG A 1 112 ? 27.963 4.817 14.841 1.00 59.72 112 ARG A C 1
ATOM 902 O O . ARG A 1 112 ? 28.962 5.401 15.268 1.00 59.72 112 ARG A O 1
ATOM 909 N N . GLY A 1 113 ? 28.037 3.757 14.031 1.00 58.38 113 GLY A N 1
ATOM 910 C CA . GLY A 1 113 ? 29.297 3.082 13.691 1.00 58.38 113 GLY A CA 1
ATOM 911 C C . GLY A 1 113 ? 30.371 4.018 13.121 1.00 58.38 113 GLY A C 1
ATOM 912 O O . GLY A 1 113 ? 31.559 3.816 13.366 1.00 58.38 113 GLY A O 1
ATOM 913 N N . GLU A 1 114 ? 29.970 5.095 12.442 1.00 59.44 114 GLU A N 1
ATOM 914 C CA . GLU A 1 114 ? 30.871 6.140 11.938 1.00 59.44 114 GLU A CA 1
ATOM 915 C C . GLU A 1 114 ? 31.605 6.913 13.051 1.00 59.44 114 GLU A C 1
ATOM 917 O O . GLU A 1 114 ? 32.799 7.189 12.920 1.00 59.44 114 GLU A O 1
ATOM 922 N N . PHE A 1 115 ? 30.948 7.222 14.178 1.00 75.56 115 PHE A N 1
ATOM 923 C CA . PHE A 1 115 ? 31.584 7.947 15.285 1.00 75.56 115 PHE A CA 1
ATOM 924 C C . PHE A 1 115 ? 32.605 7.072 16.019 1.00 75.56 115 PHE A C 1
ATOM 926 O O . PHE A 1 115 ? 33.732 7.511 16.256 1.00 75.56 115 PHE A O 1
ATOM 933 N N . LEU A 1 116 ? 32.256 5.818 16.322 1.00 74.12 116 LEU A N 1
ATOM 934 C CA . LEU A 1 116 ? 33.170 4.874 16.977 1.00 74.12 116 LEU A CA 1
ATOM 935 C C . LEU A 1 116 ? 34.416 4.609 16.115 1.00 74.12 116 LEU A C 1
ATOM 937 O O . LEU A 1 116 ? 35.530 4.585 16.648 1.00 74.12 116 LEU A O 1
ATOM 941 N N . LYS A 1 117 ? 34.244 4.530 14.784 1.00 72.12 117 LYS A N 1
ATOM 942 C CA . LYS A 1 117 ? 35.349 4.504 13.811 1.00 72.12 117 LYS A CA 1
ATOM 943 C C . LYS A 1 117 ? 36.198 5.784 13.881 1.00 72.12 117 LYS A C 1
ATOM 945 O O . LYS A 1 117 ? 37.423 5.688 13.937 1.00 72.12 117 LYS A O 1
ATOM 950 N N . SER A 1 118 ? 35.576 6.968 13.965 1.00 76.88 118 SER A N 1
ATOM 951 C CA . SER A 1 118 ? 36.282 8.265 14.030 1.00 76.88 118 SER A CA 1
ATOM 952 C C . SER A 1 118 ? 37.200 8.408 15.254 1.00 76.88 118 SER A C 1
ATOM 954 O O . SER A 1 118 ? 38.270 9.008 15.159 1.00 76.88 118 SER A O 1
ATOM 956 N N . ILE A 1 119 ? 36.827 7.808 16.390 1.00 78.81 119 ILE A N 1
ATOM 957 C CA . ILE A 1 119 ? 37.627 7.833 17.623 1.00 78.81 119 ILE A CA 1
ATOM 958 C C . ILE A 1 119 ? 38.490 6.581 17.809 1.00 78.81 119 ILE A C 1
ATOM 960 O O . ILE A 1 119 ? 39.095 6.444 18.871 1.00 78.81 119 ILE A O 1
ATOM 964 N N . LYS A 1 120 ? 38.550 5.667 16.827 1.00 78.19 120 LYS A N 1
ATOM 965 C CA . LYS A 1 120 ? 39.267 4.378 16.911 1.00 78.19 120 LYS A CA 1
ATOM 966 C C . LYS A 1 120 ? 38.945 3.596 18.198 1.00 78.19 120 LYS A C 1
ATOM 968 O O . LYS A 1 120 ? 39.847 3.049 18.832 1.00 78.19 120 LYS A O 1
ATOM 973 N N . ALA A 1 121 ? 37.685 3.612 18.637 1.00 83.44 121 ALA A N 1
ATOM 974 C CA . ALA A 1 121 ? 37.278 2.893 19.841 1.00 83.44 121 ALA A CA 1
ATOM 975 C C . ALA A 1 121 ? 37.015 1.418 19.520 1.00 83.44 121 ALA A C 1
ATOM 977 O O . ALA A 1 121 ? 36.285 1.097 18.583 1.00 83.44 121 ALA A O 1
ATOM 978 N N . ARG A 1 122 ? 37.587 0.521 20.323 1.00 85.62 122 ARG A N 1
ATOM 979 C CA . ARG A 1 122 ? 37.291 -0.911 20.282 1.00 85.62 122 ARG A CA 1
ATOM 980 C C . ARG A 1 122 ? 36.000 -1.173 21.046 1.00 85.62 122 ARG A C 1
ATOM 982 O O . ARG A 1 122 ? 35.797 -0.633 22.127 1.00 85.62 122 ARG A O 1
ATOM 989 N N . VAL A 1 123 ? 35.138 -2.018 20.506 1.00 84.00 123 VAL A N 1
ATOM 990 C CA . VAL A 1 123 ? 33.841 -2.344 21.100 1.00 84.00 123 VAL A CA 1
ATOM 991 C C . VAL A 1 123 ? 33.889 -3.802 21.540 1.00 84.00 123 VAL A C 1
ATOM 993 O O . VAL A 1 123 ? 34.137 -4.678 20.718 1.00 84.00 123 VAL A O 1
ATOM 996 N N . VAL A 1 124 ? 33.710 -4.066 22.834 1.00 82.38 124 VAL A N 1
ATOM 997 C CA . VAL A 1 124 ? 33.760 -5.423 23.398 1.00 82.38 124 VAL A CA 1
ATOM 998 C C . VAL A 1 124 ? 32.412 -5.762 24.012 1.00 82.38 124 VAL A C 1
ATOM 1000 O O . VAL A 1 124 ? 31.915 -5.059 24.891 1.00 82.38 124 VAL A O 1
ATOM 1003 N N . HIS A 1 125 ? 31.831 -6.863 23.551 1.00 75.12 125 HIS A N 1
ATOM 1004 C CA . HIS A 1 125 ? 30.621 -7.425 24.127 1.00 75.12 125 HIS A CA 1
ATOM 1005 C C . HIS A 1 125 ? 30.983 -8.427 25.225 1.00 75.12 125 HIS A C 1
ATOM 1007 O O . HIS A 1 125 ? 31.824 -9.303 25.015 1.00 75.12 125 HIS A O 1
ATOM 1013 N N . HIS A 1 126 ? 30.348 -8.323 26.394 1.00 71.25 126 HIS A N 1
ATOM 1014 C CA . HIS A 1 126 ? 30.592 -9.277 27.473 1.00 71.25 126 HIS A CA 1
ATOM 1015 C C . HIS A 1 126 ? 29.983 -10.654 27.128 1.00 71.25 126 HIS A C 1
ATOM 1017 O O . HIS A 1 126 ? 28.764 -10.755 26.986 1.00 71.25 126 HIS A O 1
ATOM 1023 N N . PRO A 1 127 ? 30.776 -11.741 27.043 1.00 51.00 127 PRO A N 1
ATOM 1024 C CA . PRO A 1 127 ? 30.309 -13.017 26.493 1.00 51.00 127 PRO A CA 1
ATOM 1025 C C . PRO A 1 127 ? 29.321 -13.784 27.395 1.00 51.00 127 PRO A C 1
ATOM 1027 O O . PRO A 1 127 ? 28.513 -14.547 26.875 1.00 51.00 127 PRO A O 1
ATOM 1030 N N . HIS A 1 128 ? 29.333 -13.576 28.723 1.00 57.03 128 HIS A N 1
ATOM 1031 C CA . HIS A 1 128 ? 28.449 -14.290 29.665 1.00 57.03 128 HIS A CA 1
ATOM 1032 C C . HIS A 1 128 ? 28.035 -13.448 30.884 1.00 57.03 128 HIS A C 1
ATOM 1034 O O . HIS A 1 128 ? 28.823 -13.282 31.809 1.00 57.03 128 HIS A O 1
ATOM 1040 N N . PHE A 1 129 ? 26.809 -12.921 30.933 1.00 61.88 129 PHE A N 1
ATOM 1041 C CA . PHE A 1 129 ? 26.319 -12.257 32.150 1.00 61.88 129 PHE A CA 1
ATOM 1042 C C . PHE A 1 129 ? 26.030 -13.291 33.255 1.00 61.88 129 PHE A C 1
ATOM 1044 O O . PHE A 1 129 ? 25.600 -14.412 32.976 1.00 61.88 129 PHE A O 1
ATOM 1051 N N . TYR A 1 130 ? 26.275 -12.942 34.522 1.00 69.81 130 TYR A N 1
ATOM 1052 C CA . TYR A 1 130 ? 25.975 -13.825 35.654 1.00 69.81 130 TYR A CA 1
ATOM 1053 C C . TYR A 1 130 ? 24.455 -13.895 35.874 1.00 69.81 130 TYR A C 1
ATOM 1055 O O . TYR A 1 130 ? 23.872 -13.106 36.618 1.00 69.81 130 TYR A O 1
ATOM 1063 N N . ASN A 1 131 ? 23.808 -14.847 35.202 1.00 63.28 131 ASN A N 1
ATOM 1064 C CA . ASN A 1 131 ? 22.349 -14.891 35.072 1.00 63.28 131 ASN A CA 1
ATOM 1065 C C . ASN A 1 131 ? 21.597 -15.089 36.396 1.00 63.28 131 ASN A C 1
ATOM 1067 O O . ASN A 1 131 ? 20.460 -14.652 36.502 1.00 63.28 131 ASN A O 1
ATOM 1071 N N . LYS A 1 132 ? 22.216 -15.681 37.428 1.00 68.88 132 LYS A N 1
ATOM 1072 C CA . LYS A 1 132 ? 21.545 -15.982 38.709 1.00 68.88 132 LYS A CA 1
ATOM 1073 C C . LYS A 1 132 ? 20.983 -14.739 39.424 1.00 68.88 132 LYS A C 1
ATOM 1075 O O . LYS A 1 132 ? 20.024 -14.873 40.173 1.00 68.88 132 LYS A O 1
ATOM 1080 N N . PHE A 1 133 ? 21.558 -13.554 39.197 1.00 64.62 133 PHE A N 1
ATOM 1081 C CA . PHE A 1 133 ? 21.067 -12.276 39.742 1.00 64.62 133 PHE A CA 1
ATOM 1082 C C . PHE A 1 133 ? 20.629 -11.295 38.646 1.00 64.62 133 PHE A C 1
ATOM 1084 O O . PHE A 1 133 ? 20.650 -10.083 38.852 1.00 64.62 133 PHE A O 1
ATOM 1091 N N . ALA A 1 134 ? 20.254 -11.797 37.468 1.00 65.69 134 ALA A N 1
ATOM 1092 C CA . ALA A 1 134 ? 19.552 -10.967 36.500 1.00 65.69 134 ALA A CA 1
ATOM 1093 C C . ALA A 1 134 ? 18.206 -10.519 37.091 1.00 65.69 134 ALA A C 1
ATOM 1095 O O . ALA A 1 134 ? 17.575 -11.290 37.815 1.00 65.69 134 ALA A O 1
ATOM 1096 N N . ASP A 1 135 ? 17.738 -9.319 36.744 1.00 60.22 135 ASP A N 1
ATOM 1097 C CA . ASP A 1 135 ? 16.458 -8.776 37.227 1.00 60.22 135 ASP A CA 1
ATOM 1098 C C . ASP A 1 135 ? 15.310 -9.781 37.033 1.00 60.22 135 ASP A C 1
ATOM 1100 O O . ASP A 1 135 ? 14.504 -10.001 37.932 1.00 60.22 135 ASP A O 1
ATOM 1104 N N . SER A 1 136 ? 15.292 -10.478 35.891 1.00 57.00 136 SER A N 1
ATOM 1105 C CA . SER A 1 136 ? 14.317 -11.529 35.586 1.00 57.00 136 SER A CA 1
ATOM 1106 C C . SER A 1 136 ? 14.404 -12.733 36.523 1.00 57.00 136 SER A C 1
ATOM 1108 O O . SER A 1 136 ? 13.375 -13.295 36.874 1.00 57.00 136 SER A O 1
ATOM 1110 N N . GLU A 1 137 ? 15.606 -13.128 36.944 1.00 65.00 137 GLU A N 1
ATOM 1111 C CA . GLU A 1 137 ? 15.832 -14.269 37.835 1.00 65.00 137 GLU A CA 1
ATOM 1112 C C . GLU A 1 137 ? 15.594 -13.910 39.302 1.00 65.00 137 GLU A C 1
ATOM 1114 O O . GLU A 1 137 ? 15.054 -14.734 40.033 1.00 65.00 137 GLU A O 1
ATOM 1119 N N . ILE A 1 138 ? 15.909 -12.680 39.723 1.00 65.81 138 ILE A N 1
ATOM 1120 C CA . ILE A 1 138 ? 15.547 -12.158 41.050 1.00 65.81 138 ILE A CA 1
ATOM 1121 C C . ILE A 1 138 ? 14.025 -12.074 41.166 1.00 65.81 138 ILE A C 1
ATOM 1123 O O . ILE A 1 138 ? 13.456 -12.595 42.122 1.00 65.81 138 ILE A O 1
ATOM 1127 N N . VAL A 1 139 ? 13.356 -11.501 40.160 1.00 59.91 139 VAL A N 1
ATOM 1128 C CA . VAL A 1 139 ? 11.889 -11.462 40.089 1.00 59.91 139 VAL A CA 1
ATOM 1129 C C . VAL A 1 139 ? 11.320 -12.876 40.055 1.00 59.91 139 VAL A C 1
ATOM 1131 O O . VAL A 1 139 ? 10.413 -13.179 40.823 1.00 59.91 139 VAL A O 1
ATOM 1134 N N . ARG A 1 140 ? 11.871 -13.782 39.238 1.00 60.62 140 ARG A N 1
ATOM 1135 C CA . ARG A 1 140 ? 11.444 -15.188 39.200 1.00 60.62 140 ARG A CA 1
ATOM 1136 C C . ARG A 1 140 ? 11.632 -15.868 40.551 1.00 60.62 140 ARG A C 1
ATOM 1138 O O . ARG A 1 140 ? 10.750 -16.613 40.958 1.00 60.62 140 ARG A O 1
ATOM 1145 N N . HIS A 1 141 ? 12.744 -15.642 41.245 1.00 66.19 141 HIS A N 1
ATOM 1146 C CA . HIS A 1 141 ? 13.011 -16.245 42.546 1.00 66.19 141 HIS A CA 1
ATOM 1147 C C . HIS A 1 141 ? 12.070 -15.696 43.617 1.00 66.19 141 HIS A C 1
ATOM 1149 O O . HIS A 1 141 ? 11.469 -16.498 44.315 1.00 66.19 141 HIS A O 1
ATOM 1155 N N . LEU A 1 142 ? 11.840 -14.379 43.674 1.00 61.69 142 LEU A N 1
ATOM 1156 C CA . LEU A 1 142 ? 10.804 -13.777 44.523 1.00 61.69 142 LEU A CA 1
ATOM 1157 C C . LEU A 1 142 ? 9.437 -14.411 44.226 1.00 61.69 142 LEU A C 1
ATOM 1159 O O . LEU A 1 142 ? 8.823 -14.997 45.109 1.00 61.69 142 LEU A O 1
ATOM 1163 N N . LEU A 1 143 ? 9.018 -14.436 42.962 1.00 56.69 143 LEU A N 1
ATOM 1164 C CA . LEU A 1 143 ? 7.763 -15.073 42.548 1.00 56.69 143 LEU A CA 1
ATOM 1165 C C . LEU A 1 143 ? 7.687 -16.563 42.918 1.00 56.69 143 LEU A C 1
ATOM 1167 O O . LEU A 1 143 ? 6.606 -17.064 43.205 1.00 56.69 143 LEU A O 1
ATOM 1171 N N . THR A 1 144 ? 8.811 -17.287 42.895 1.00 62.06 144 THR A N 1
ATOM 1172 C CA . THR A 1 144 ? 8.858 -18.725 43.207 1.00 62.06 144 THR A CA 1
ATOM 1173 C C . THR A 1 144 ? 8.855 -18.982 44.716 1.00 62.06 144 THR A C 1
ATOM 1175 O O . THR A 1 144 ? 8.208 -19.924 45.164 1.00 62.06 144 THR A O 1
ATOM 1178 N N . SER A 1 145 ? 9.537 -18.149 45.502 1.00 61.69 145 SER A N 1
ATOM 1179 C CA . SER A 1 145 ? 9.590 -18.243 46.966 1.00 61.69 145 SER A CA 1
ATOM 1180 C C . SER A 1 145 ? 8.253 -17.884 47.614 1.00 61.69 145 SER A C 1
ATOM 1182 O O . SER A 1 145 ? 7.896 -18.472 48.626 1.00 61.69 145 SER A O 1
ATOM 1184 N N . TYR A 1 146 ? 7.472 -17.006 46.981 1.00 54.38 146 TYR A N 1
ATOM 1185 C CA . TYR A 1 146 ? 6.105 -16.670 47.389 1.00 54.38 146 TYR A CA 1
ATOM 1186 C C . TYR A 1 146 ? 5.029 -17.527 46.683 1.00 54.38 146 TYR A C 1
ATOM 1188 O O . TYR A 1 146 ? 3.834 -17.325 46.871 1.00 54.38 146 TYR A O 1
ATOM 1196 N N . ARG A 1 147 ? 5.421 -18.529 45.881 1.00 49.44 147 ARG A N 1
ATOM 1197 C CA . ARG A 1 147 ? 4.501 -19.359 45.072 1.00 49.44 147 ARG A CA 1
ATOM 1198 C C . ARG A 1 147 ? 3.627 -20.311 45.890 1.00 49.44 147 ARG A C 1
ATOM 1200 O O . ARG A 1 147 ? 2.654 -20.831 45.360 1.00 49.44 147 ARG A O 1
ATOM 1207 N N . GLN A 1 148 ? 3.992 -20.584 47.144 1.00 53.22 148 GLN A N 1
ATOM 1208 C CA . GLN A 1 148 ? 3.122 -21.332 48.060 1.00 53.22 148 GLN A CA 1
ATOM 1209 C C . GLN A 1 148 ? 2.061 -20.440 48.719 1.00 53.22 148 GLN A C 1
ATOM 1211 O O . GLN A 1 148 ? 1.055 -20.962 49.185 1.00 53.22 148 GLN A O 1
ATOM 1216 N N . GLU A 1 149 ? 2.252 -19.117 48.708 1.00 52.88 149 GLU A N 1
ATOM 1217 C CA . GLU A 1 149 ? 1.303 -18.140 49.257 1.00 52.88 149 GLU A CA 1
ATOM 1218 C C . GLU A 1 149 ? 0.381 -17.540 48.182 1.00 52.88 149 GLU A C 1
ATOM 1220 O O . GLU A 1 149 ? -0.709 -17.083 48.512 1.00 52.88 149 GLU A O 1
ATOM 1225 N N . PHE A 1 150 ? 0.762 -17.592 46.897 1.00 55.34 150 PHE A N 1
ATOM 1226 C CA . PHE A 1 150 ? -0.016 -17.010 45.794 1.00 55.34 150 PHE A CA 1
ATOM 1227 C C . PHE A 1 150 ? -0.113 -17.960 44.595 1.00 55.34 150 PHE A C 1
ATOM 1229 O O . PHE A 1 150 ? 0.891 -18.481 44.102 1.00 55.34 150 PHE A O 1
ATOM 1236 N N . GLN A 1 151 ? -1.326 -18.158 44.077 1.00 52.53 151 GLN A N 1
ATOM 1237 C CA . GLN A 1 151 ? -1.618 -19.109 43.001 1.00 52.53 151 GLN A CA 1
ATOM 1238 C C . GLN A 1 151 ? -1.174 -18.606 41.621 1.00 52.53 151 GLN A C 1
ATOM 1240 O O . GLN A 1 151 ? -1.017 -19.401 40.691 1.00 52.53 151 GLN A O 1
ATOM 1245 N N . ASN A 1 152 ? -0.969 -17.294 41.452 1.00 51.62 152 ASN A N 1
ATOM 1246 C CA . ASN A 1 152 ? -0.562 -16.710 40.174 1.00 51.62 152 ASN A CA 1
ATOM 1247 C C . ASN A 1 152 ? 0.203 -15.369 40.322 1.00 51.62 152 ASN A C 1
ATOM 1249 O O . ASN A 1 152 ? 0.074 -14.681 41.335 1.00 51.62 152 ASN A O 1
ATOM 1253 N N . PRO A 1 153 ? 0.981 -14.948 39.299 1.00 43.16 153 PRO A N 1
ATOM 1254 C CA . PRO A 1 153 ? 1.744 -13.695 39.340 1.00 43.16 153 PRO A CA 1
ATOM 1255 C C . PRO A 1 153 ? 0.883 -12.439 39.531 1.00 43.16 153 PRO A C 1
ATOM 1257 O O . PRO A 1 153 ? 1.360 -11.452 40.083 1.00 43.16 153 PRO A O 1
ATOM 1260 N N . SER A 1 154 ? -0.375 -12.446 39.079 1.00 49.06 154 SER A N 1
ATOM 1261 C CA . SER A 1 154 ? -1.285 -11.305 39.238 1.00 49.06 154 SER A CA 1
ATOM 1262 C C . SER A 1 154 ? -1.685 -11.085 40.697 1.00 49.06 154 SER A C 1
ATOM 1264 O O . SER A 1 154 ? -1.750 -9.937 41.126 1.00 49.06 154 SER A O 1
ATOM 1266 N N . GLU A 1 155 ? -1.872 -12.164 41.455 1.00 52.47 155 GLU A N 1
ATOM 1267 C CA . GLU A 1 155 ? -2.166 -12.163 42.890 1.00 52.47 155 GLU A CA 1
ATOM 1268 C C . GLU A 1 155 ? -0.964 -11.658 43.705 1.00 52.47 155 GLU A C 1
ATOM 1270 O O . GLU A 1 155 ? -1.119 -10.783 44.553 1.00 52.47 155 GLU A O 1
ATOM 1275 N N . PHE A 1 156 ? 0.254 -12.075 43.336 1.00 52.69 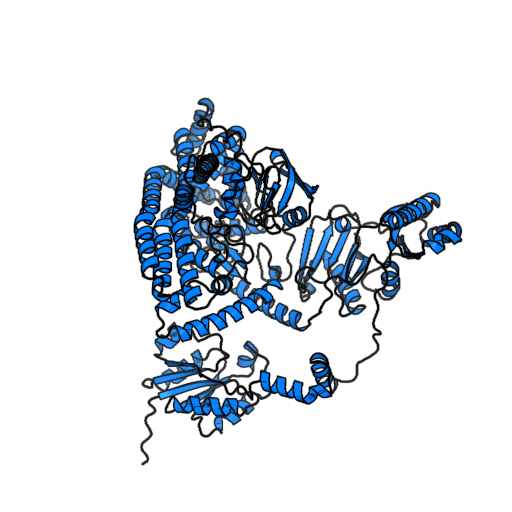156 PHE A N 1
ATOM 1276 C CA . PHE A 1 156 ? 1.505 -11.534 43.882 1.00 52.69 156 PHE A CA 1
ATOM 1277 C C . PHE A 1 156 ? 1.619 -10.014 43.667 1.00 52.69 156 PHE A C 1
ATOM 1279 O O . PHE A 1 156 ? 1.839 -9.253 44.608 1.00 52.69 156 PHE A O 1
ATOM 1286 N N . PHE A 1 157 ? 1.416 -9.532 42.434 1.00 48.62 157 PHE A N 1
ATOM 1287 C CA . PHE A 1 157 ? 1.488 -8.094 42.144 1.00 48.62 157 PHE A CA 1
ATOM 1288 C C . PHE A 1 157 ? 0.333 -7.289 42.762 1.00 48.62 157 PHE A C 1
ATOM 1290 O O . PHE A 1 157 ? 0.494 -6.087 42.976 1.00 48.62 157 PHE A O 1
ATOM 1297 N N . GLN A 1 158 ? -0.818 -7.911 43.037 1.00 53.00 158 GLN A N 1
ATOM 1298 C CA . GLN A 1 158 ? -1.920 -7.295 43.780 1.00 53.00 158 GLN A CA 1
ATOM 1299 C C . GLN A 1 158 ? -1.612 -7.194 45.274 1.00 53.00 158 GLN A C 1
ATOM 1301 O O . GLN A 1 158 ? -1.834 -6.131 45.844 1.00 53.00 158 GLN A O 1
ATOM 1306 N N . TYR A 1 159 ? -1.061 -8.246 45.881 1.00 49.72 159 TYR A N 1
ATOM 1307 C CA . TYR A 1 159 ? -0.726 -8.297 47.305 1.00 49.72 159 TYR A CA 1
ATOM 1308 C C . TYR A 1 159 ? 0.274 -7.200 47.698 1.00 49.72 159 TYR A C 1
ATOM 1310 O O . TYR A 1 159 ? -0.003 -6.392 48.583 1.00 49.72 159 TYR A O 1
ATOM 1318 N N . PHE A 1 160 ? 1.376 -7.068 46.953 1.00 46.47 160 PHE A N 1
ATOM 1319 C CA . PHE A 1 160 ? 2.381 -6.024 47.204 1.00 46.47 160 PHE A CA 1
ATOM 1320 C C . PHE A 1 160 ? 1.928 -4.612 46.792 1.00 46.47 160 PHE A C 1
ATOM 1322 O O . PHE A 1 160 ? 2.483 -3.626 47.269 1.00 46.47 160 PHE A O 1
ATOM 1329 N N . LYS A 1 161 ? 0.905 -4.482 45.933 1.00 47.59 161 LYS A N 1
ATOM 1330 C CA . LYS A 1 161 ? 0.259 -3.186 45.660 1.00 47.59 161 LYS A CA 1
ATOM 1331 C C . LYS A 1 161 ? -0.748 -2.774 46.732 1.00 47.59 161 LYS A C 1
ATOM 1333 O O . LYS A 1 161 ? -0.974 -1.581 46.887 1.00 47.59 161 LYS A O 1
ATOM 1338 N N . LEU A 1 162 ? -1.380 -3.732 47.409 1.00 40.41 162 LEU A N 1
ATOM 1339 C CA . LEU A 1 162 ? -2.417 -3.478 48.410 1.00 40.41 162 LEU A CA 1
ATOM 1340 C C . LEU A 1 162 ? -1.840 -3.207 49.801 1.00 40.41 162 LEU A C 1
ATOM 1342 O O . LEU A 1 162 ? -2.448 -2.442 50.542 1.00 40.41 162 LEU A O 1
ATOM 1346 N N . HIS A 1 163 ? -0.692 -3.796 50.154 1.00 35.09 163 HIS A N 1
ATOM 1347 C CA . HIS A 1 163 ? -0.214 -3.742 51.537 1.00 35.09 163 HIS A CA 1
ATOM 1348 C C . HIS A 1 163 ? 0.681 -2.547 51.900 1.00 35.09 163 HIS A C 1
ATOM 1350 O O . HIS A 1 163 ? 0.566 -2.078 53.028 1.00 35.09 163 HIS A O 1
ATOM 1356 N N . ASP A 1 164 ? 1.500 -2.007 50.986 1.00 37.53 164 ASP A N 1
ATOM 1357 C CA . ASP A 1 164 ? 2.499 -0.988 51.375 1.00 37.53 164 ASP A CA 1
ATOM 1358 C C . ASP A 1 164 ? 2.231 0.437 50.874 1.00 37.53 164 ASP A C 1
ATOM 1360 O O . ASP A 1 164 ? 2.792 1.384 51.416 1.00 37.53 164 ASP A O 1
ATOM 1364 N N . PHE A 1 165 ? 1.355 0.648 49.888 1.00 32.22 165 PHE A N 1
ATOM 1365 C CA . PHE A 1 165 ? 1.053 1.997 49.397 1.00 32.22 165 PHE A CA 1
ATOM 1366 C C . PHE A 1 165 ? -0.350 2.076 48.784 1.00 32.22 165 PHE A C 1
ATOM 1368 O O . PHE A 1 165 ? -0.493 1.996 47.568 1.00 32.22 165 PHE A O 1
ATOM 1375 N N . MET A 1 166 ? -1.382 2.265 49.614 1.00 27.23 166 MET A N 1
ATOM 1376 C CA . MET A 1 166 ? -2.403 3.319 49.460 1.00 27.23 166 MET A CA 1
ATOM 1377 C C . MET A 1 166 ? -3.513 3.192 50.523 1.00 27.23 166 MET A C 1
ATOM 1379 O O . MET A 1 166 ? -3.856 2.084 50.929 1.00 27.23 166 MET A O 1
ATOM 1383 N N . PRO A 1 167 ? -4.084 4.328 50.969 1.00 30.17 167 PRO A N 1
ATOM 1384 C CA . PRO A 1 167 ? -5.133 4.368 51.973 1.00 30.17 167 PRO A CA 1
ATOM 1385 C C . PRO A 1 167 ? -6.450 3.810 51.421 1.00 30.17 167 PRO A C 1
ATOM 1387 O O . PRO A 1 167 ? -6.911 4.172 50.337 1.00 30.17 167 PRO A O 1
ATOM 1390 N N . ASP A 1 168 ? -7.016 2.925 52.226 1.00 30.55 168 ASP A N 1
ATOM 1391 C CA . ASP A 1 168 ? -8.402 2.481 52.313 1.00 30.55 168 ASP A CA 1
ATOM 1392 C C . ASP A 1 168 ? -9.405 3.221 51.400 1.00 30.55 168 ASP A C 1
ATOM 1394 O O . ASP A 1 168 ? -9.976 4.249 51.756 1.00 30.55 168 ASP A O 1
ATOM 1398 N N . THR A 1 169 ? -9.627 2.691 50.195 1.00 31.14 169 THR A N 1
ATOM 1399 C CA . THR A 1 169 ? -10.792 3.012 49.349 1.00 31.14 169 THR A CA 1
ATOM 1400 C C . THR A 1 169 ? -11.193 1.792 48.511 1.00 31.14 169 THR A C 1
ATOM 1402 O O . THR A 1 169 ? -11.256 1.835 47.286 1.00 31.14 169 THR A O 1
ATOM 1405 N N . GLN A 1 170 ? -11.494 0.666 49.163 1.00 30.36 170 GLN A N 1
ATOM 1406 C CA . GLN A 1 170 ? -12.356 -0.355 48.559 1.00 30.36 170 GLN A CA 1
ATOM 1407 C C . GLN A 1 170 ? -13.765 -0.232 49.139 1.00 30.36 170 GLN A C 1
ATOM 1409 O O . GLN A 1 170 ? -14.125 -0.908 50.098 1.00 30.36 170 GLN A O 1
ATOM 1414 N N . SER A 1 171 ? -14.595 0.617 48.527 1.00 29.61 171 SER A N 1
ATOM 1415 C CA . SER A 1 171 ? -16.045 0.506 48.675 1.00 29.61 171 SER A CA 1
ATOM 1416 C C . SER A 1 171 ? -16.637 -0.209 47.461 1.00 29.61 171 SER A C 1
ATOM 1418 O O . SER A 1 171 ? -16.613 0.324 46.356 1.00 29.61 171 SER A O 1
ATOM 1420 N N . LYS A 1 172 ? -17.188 -1.401 47.712 1.00 30.11 172 LYS A N 1
ATOM 1421 C CA . LYS A 1 172 ? -18.390 -1.975 47.082 1.00 30.11 172 LYS A CA 1
ATOM 1422 C C . LYS A 1 172 ? -18.570 -1.732 45.572 1.00 30.11 172 LYS A C 1
ATOM 1424 O O . LYS A 1 172 ? -19.290 -0.826 45.170 1.00 30.11 172 LYS A O 1
ATOM 1429 N N . ALA A 1 173 ? -18.043 -2.634 44.753 1.00 32.47 173 ALA A N 1
ATOM 1430 C CA . ALA A 1 173 ? -18.648 -2.955 43.463 1.00 32.47 173 ALA A CA 1
ATOM 1431 C C . ALA A 1 173 ? -18.822 -4.477 43.409 1.00 32.47 173 ALA A C 1
ATOM 1433 O O . ALA A 1 173 ? -17.862 -5.218 43.194 1.00 32.47 173 ALA A O 1
ATOM 1434 N N . GLU A 1 174 ? -20.035 -4.941 43.707 1.00 36.09 174 GLU A N 1
ATOM 1435 C CA . GLU A 1 174 ? -20.449 -6.322 43.459 1.00 36.09 174 GLU A CA 1
ATOM 1436 C C . GLU A 1 174 ? -20.286 -6.627 41.958 1.00 36.09 174 GLU A C 1
ATOM 1438 O O . GLU A 1 174 ? -20.550 -5.775 41.109 1.00 36.09 174 GLU A O 1
ATOM 1443 N N . GLN A 1 175 ? -19.794 -7.821 41.618 1.00 42.22 175 GLN A N 1
ATOM 1444 C CA . GLN A 1 175 ? -19.605 -8.254 40.230 1.00 42.22 175 GLN A CA 1
ATOM 1445 C C . GLN A 1 175 ? -20.945 -8.255 39.479 1.00 42.22 175 GLN A C 1
ATOM 1447 O O . GLN A 1 175 ? -21.785 -9.122 39.700 1.00 42.22 175 GLN A O 1
ATOM 1452 N N . PHE A 1 176 ? -21.125 -7.309 38.559 1.00 50.66 176 PHE A N 1
ATOM 1453 C CA . PHE A 1 176 ? -22.271 -7.269 37.654 1.00 50.66 176 PHE A CA 1
ATOM 1454 C C . PHE A 1 176 ? -22.200 -8.457 36.673 1.00 50.66 176 PHE A C 1
ATOM 1456 O O . PHE A 1 176 ? -21.267 -8.535 35.870 1.00 50.66 176 PHE A O 1
ATOM 1463 N N . SER A 1 177 ? -23.147 -9.404 36.733 1.00 55.31 177 SER A N 1
ATOM 1464 C CA . SER A 1 177 ? -23.233 -10.512 35.766 1.00 55.31 177 SER A CA 1
ATOM 1465 C C . SER A 1 177 ? -24.154 -10.141 34.602 1.00 55.31 177 SER A C 1
ATOM 1467 O O . SER A 1 177 ? -25.320 -9.820 34.824 1.00 55.31 177 SER A O 1
ATOM 1469 N N . LEU A 1 178 ? -23.652 -10.214 33.367 1.00 63.06 178 LEU A N 1
ATOM 1470 C CA . LEU A 1 178 ? -24.452 -10.002 32.155 1.00 63.06 178 LEU A CA 1
ATOM 1471 C C . LEU A 1 178 ? -25.436 -11.170 31.950 1.00 63.06 178 LEU A C 1
ATOM 1473 O O . LEU A 1 178 ? -25.015 -12.326 31.937 1.00 63.06 178 LEU A O 1
ATOM 1477 N N . GLY A 1 179 ? -26.728 -10.850 31.814 1.00 68.81 179 GLY A N 1
ATOM 1478 C CA . GLY A 1 179 ? -27.820 -11.792 31.527 1.00 68.81 179 GLY A CA 1
ATOM 1479 C C . GLY A 1 179 ? -28.234 -11.757 30.052 1.00 68.81 179 GLY A C 1
ATOM 1480 O O . GLY A 1 179 ? -27.399 -11.528 29.178 1.00 68.81 179 GLY A O 1
ATOM 1481 N N . THR A 1 180 ? -29.524 -11.944 29.758 1.00 75.12 180 THR A N 1
ATOM 1482 C CA . THR A 1 180 ? -30.060 -11.742 28.395 1.00 75.12 180 THR A CA 1
ATOM 1483 C C . THR A 1 180 ? -30.032 -10.256 27.984 1.00 75.12 180 THR A C 1
ATOM 1485 O O . THR A 1 180 ? -29.786 -9.378 28.820 1.00 75.12 180 THR A O 1
ATOM 1488 N N . LYS A 1 181 ? -30.338 -9.932 26.714 1.00 79.38 181 LYS A N 1
ATOM 1489 C CA . LYS A 1 181 ? -30.501 -8.535 26.251 1.00 79.38 181 LYS A CA 1
ATOM 1490 C C . LYS A 1 181 ? -31.412 -7.722 27.165 1.00 79.38 181 LYS A C 1
ATOM 1492 O O . LYS A 1 181 ? -31.065 -6.606 27.547 1.00 79.38 181 LYS A O 1
ATOM 1497 N N . GLY A 1 182 ? -32.581 -8.281 27.481 1.00 81.69 182 GLY A N 1
ATOM 1498 C CA . GLY A 1 182 ? -33.574 -7.656 28.342 1.00 81.69 182 GLY A CA 1
ATOM 1499 C C . GLY A 1 182 ? -33.023 -7.414 29.744 1.00 81.69 182 GLY A C 1
ATOM 1500 O O . GLY A 1 182 ? -33.029 -6.272 30.207 1.00 81.69 182 GLY A O 1
ATOM 1501 N N . ASP A 1 183 ? -32.490 -8.459 30.380 1.00 83.06 183 ASP A N 1
ATOM 1502 C CA . ASP A 1 183 ? -32.004 -8.391 31.763 1.00 83.06 183 ASP A CA 1
ATOM 1503 C C . ASP A 1 183 ? -30.866 -7.371 31.915 1.00 83.06 183 ASP A C 1
ATOM 1505 O O . ASP A 1 183 ? -30.896 -6.528 32.814 1.00 83.06 183 ASP A O 1
ATOM 1509 N N . THR A 1 184 ? -29.892 -7.388 30.996 1.00 85.25 184 THR A N 1
ATOM 1510 C CA . THR A 1 184 ? -28.770 -6.438 30.997 1.00 85.25 184 THR A CA 1
ATOM 1511 C C . THR A 1 184 ? -29.271 -4.996 30.901 1.00 85.25 184 THR A C 1
ATOM 1513 O O . THR A 1 184 ? -28.853 -4.144 31.687 1.00 85.25 184 THR A O 1
ATOM 1516 N N . LEU A 1 185 ? -30.185 -4.708 29.966 1.00 87.75 185 LEU A N 1
ATOM 1517 C CA . LEU A 1 185 ? -30.724 -3.358 29.784 1.00 87.75 185 LEU A CA 1
ATOM 1518 C C . LEU A 1 185 ? -31.546 -2.901 30.991 1.00 87.75 185 LEU A C 1
ATOM 1520 O O . LEU A 1 185 ? -31.401 -1.759 31.424 1.00 87.75 185 LEU A O 1
ATOM 1524 N N . GLN A 1 186 ? -32.385 -3.777 31.549 1.00 86.19 186 GLN A N 1
ATOM 1525 C CA . GLN A 1 186 ? -33.189 -3.470 32.730 1.00 86.19 186 GLN A CA 1
ATOM 1526 C C . GLN A 1 186 ? -32.309 -3.151 33.944 1.00 86.19 186 GLN A C 1
ATOM 1528 O O . GLN A 1 186 ? -32.610 -2.213 34.683 1.00 86.19 186 GLN A O 1
ATOM 1533 N N . ALA A 1 187 ? -31.210 -3.888 34.116 1.00 85.06 187 ALA A N 1
ATOM 1534 C CA . ALA A 1 187 ? -30.302 -3.730 35.242 1.00 85.06 187 ALA A CA 1
ATOM 1535 C C . ALA A 1 187 ? -29.461 -2.443 35.166 1.00 85.06 187 ALA A C 1
ATOM 1537 O O . ALA A 1 187 ? -29.290 -1.772 36.184 1.00 85.06 187 ALA A O 1
ATOM 1538 N N . ILE A 1 188 ? -28.969 -2.050 33.981 1.00 86.88 188 ILE A N 1
ATOM 1539 C CA . ILE A 1 188 ? -28.151 -0.827 33.848 1.00 86.88 188 ILE A CA 1
ATOM 1540 C C . ILE A 1 188 ? -28.987 0.450 33.717 1.00 86.88 188 ILE A C 1
ATOM 1542 O O . ILE A 1 188 ? -28.523 1.517 34.107 1.00 86.88 188 ILE A O 1
ATOM 1546 N N . ARG A 1 189 ? -30.224 0.375 33.204 1.00 88.88 189 ARG A N 1
ATOM 1547 C CA . ARG A 1 189 ? -31.093 1.540 32.953 1.00 88.88 189 ARG A CA 1
ATOM 1548 C C . ARG A 1 189 ? -31.174 2.561 34.101 1.00 88.88 189 ARG A C 1
ATOM 1550 O O . ARG A 1 189 ? -31.024 3.743 33.796 1.00 88.88 189 ARG A O 1
ATOM 1557 N N . PRO A 1 190 ? -31.408 2.185 35.376 1.00 86.75 190 PRO A N 1
ATOM 1558 C CA . PRO A 1 190 ? -31.498 3.163 36.466 1.00 86.75 190 PRO A CA 1
ATOM 1559 C C . PRO A 1 190 ? -30.151 3.802 36.841 1.00 86.75 190 PRO A C 1
ATOM 1561 O O . PRO A 1 190 ? -30.137 4.779 37.584 1.00 86.75 190 PRO A O 1
ATOM 1564 N N . LEU A 1 191 ? -29.033 3.260 36.352 1.00 88.62 191 LEU A N 1
ATOM 1565 C CA . LEU A 1 191 ? -27.675 3.695 36.687 1.00 88.62 191 LEU A CA 1
ATOM 1566 C C . LEU A 1 191 ? -27.090 4.680 35.661 1.00 88.62 191 LEU A C 1
ATOM 1568 O O . LEU A 1 191 ? -26.100 5.346 35.954 1.00 88.62 191 LEU A O 1
ATOM 1572 N N . LEU A 1 192 ? -27.682 4.782 34.466 1.00 88.19 192 LEU A N 1
ATOM 1573 C CA . LEU A 1 192 ? -27.168 5.617 33.377 1.00 88.19 192 LEU A CA 1
ATOM 1574 C C . LEU A 1 192 ? -27.537 7.095 33.564 1.00 88.19 192 LEU A C 1
ATOM 1576 O O . LEU A 1 192 ? -28.705 7.451 33.723 1.00 88.19 192 LEU A O 1
ATOM 1580 N N . THR A 1 193 ? -26.540 7.974 33.467 1.00 92.00 193 THR A N 1
ATOM 1581 C CA . THR A 1 193 ? -26.689 9.438 33.536 1.00 92.00 193 THR A CA 1
ATOM 1582 C C . THR A 1 193 ? -26.263 10.139 32.247 1.00 92.00 193 THR A C 1
ATOM 1584 O O . THR A 1 193 ? -26.698 11.263 31.978 1.00 92.00 193 THR A O 1
ATOM 1587 N N . LYS A 1 194 ? -25.403 9.506 31.435 1.00 93.75 194 LYS A N 1
ATOM 1588 C CA . LYS A 1 194 ? -24.881 10.063 30.171 1.00 93.75 194 LYS A CA 1
ATOM 1589 C C . LYS A 1 194 ? -25.635 9.572 28.942 1.00 93.75 194 LYS A C 1
ATOM 1591 O O . LYS A 1 194 ? -25.519 10.170 27.872 1.00 93.75 194 LYS A O 1
ATOM 1596 N N . SER A 1 195 ? -26.421 8.515 29.091 1.00 95.62 195 SER A N 1
ATOM 1597 C CA . SER A 1 195 ? -27.294 7.973 28.055 1.00 95.62 195 SER A CA 1
ATOM 1598 C C . SER A 1 195 ? -28.644 7.579 28.627 1.00 95.62 195 SER A C 1
ATOM 1600 O O . SER A 1 195 ? -28.868 7.646 29.833 1.00 95.62 195 SER A O 1
ATOM 1602 N N . VAL A 1 196 ? -29.564 7.202 27.746 1.00 94.56 196 VAL A N 1
ATOM 1603 C CA . VAL A 1 196 ? -30.849 6.641 28.148 1.00 94.56 196 VAL A CA 1
ATOM 1604 C C . VAL A 1 196 ? -31.070 5.286 27.507 1.00 94.56 196 VAL A C 1
ATOM 1606 O O . VAL A 1 196 ? -30.661 5.045 26.374 1.00 94.56 196 VAL A O 1
ATOM 1609 N N . ILE A 1 197 ? -31.800 4.438 28.213 1.00 93.19 197 ILE A N 1
ATOM 1610 C CA . ILE A 1 197 ? -32.481 3.291 27.626 1.00 93.19 197 ILE A CA 1
ATOM 1611 C C . ILE A 1 197 ? -33.965 3.643 27.621 1.00 93.19 197 ILE A C 1
ATOM 1613 O O . ILE A 1 197 ? -34.500 4.115 28.633 1.00 93.19 197 ILE A O 1
ATOM 1617 N N . GLU A 1 198 ? -34.600 3.467 26.464 1.00 92.62 198 GLU A N 1
ATOM 1618 C CA . GLU A 1 198 ? -36.038 3.679 26.301 1.00 92.62 198 GLU A CA 1
ATOM 1619 C C . GLU A 1 198 ? -36.836 2.840 27.305 1.00 92.62 198 GLU A C 1
ATOM 1621 O O . GLU A 1 198 ? -36.340 1.851 27.854 1.00 92.62 198 GLU A O 1
ATOM 1626 N N . ASP A 1 199 ? -38.086 3.231 27.556 1.00 90.00 199 ASP A N 1
ATOM 1627 C CA . ASP A 1 199 ? -38.986 2.374 28.325 1.00 90.00 199 ASP A CA 1
ATOM 1628 C C . ASP A 1 199 ? -39.006 0.972 27.709 1.00 90.00 199 ASP A C 1
ATOM 1630 O O . ASP A 1 199 ? -39.054 0.819 26.481 1.00 90.00 199 ASP A O 1
ATOM 1634 N N . LEU A 1 200 ? -38.936 -0.039 28.572 1.00 92.62 200 LEU A N 1
ATOM 1635 C CA . LEU A 1 200 ? -38.849 -1.433 28.176 1.00 92.62 200 LEU A CA 1
ATOM 1636 C C . LEU A 1 200 ? -39.770 -2.295 29.030 1.00 92.62 200 LEU A C 1
ATOM 1638 O O . LEU A 1 200 ? -40.005 -1.995 30.201 1.00 92.62 200 LEU A O 1
ATOM 1642 N N . LEU A 1 201 ? -40.272 -3.367 28.431 1.00 92.19 201 LEU A N 1
ATOM 1643 C CA . LEU A 1 201 ? -41.080 -4.388 29.080 1.00 92.19 201 LEU A CA 1
ATOM 1644 C C . LEU A 1 201 ? -40.610 -5.759 28.579 1.00 92.19 201 LEU A C 1
ATOM 1646 O O . LEU A 1 201 ? -40.444 -5.956 27.375 1.00 92.19 201 LEU A O 1
ATOM 1650 N N . ILE A 1 202 ? -40.356 -6.678 29.509 1.00 91.00 202 ILE A N 1
ATOM 1651 C CA . ILE A 1 202 ? -39.818 -8.017 29.240 1.00 91.00 202 ILE A CA 1
ATOM 1652 C C . ILE A 1 202 ? -40.818 -9.040 29.772 1.00 91.00 202 ILE A C 1
ATOM 1654 O O . ILE A 1 202 ? -41.358 -8.859 30.862 1.00 91.00 202 ILE A O 1
ATOM 1658 N N . PHE A 1 203 ? -41.075 -10.087 28.997 1.00 90.50 203 PHE A N 1
ATOM 1659 C CA . PHE A 1 203 ? -41.888 -11.240 29.396 1.00 90.50 203 PHE A CA 1
ATOM 1660 C C . PHE A 1 203 ? -41.444 -12.477 28.620 1.00 90.50 203 PHE A C 1
ATOM 1662 O O . PHE A 1 203 ? -40.763 -12.365 27.601 1.00 90.50 203 PHE A O 1
ATOM 1669 N N . THR A 1 204 ? -41.829 -13.663 29.071 1.00 89.19 204 THR A N 1
ATOM 1670 C CA . THR A 1 204 ? -41.460 -14.925 28.421 1.00 89.19 204 THR A CA 1
ATOM 1671 C C . THR A 1 204 ? -42.522 -15.424 27.446 1.00 89.19 204 THR A C 1
ATOM 1673 O O . THR A 1 204 ? -43.689 -15.024 27.485 1.00 89.19 204 THR A O 1
ATOM 1676 N N . GLU A 1 205 ? -42.139 -16.344 26.555 1.00 87.31 205 GLU A N 1
ATOM 1677 C CA . GLU A 1 205 ? -43.093 -17.034 25.678 1.00 87.31 205 GLU A CA 1
ATOM 1678 C C . GLU A 1 205 ? -44.212 -17.726 26.481 1.00 87.31 205 GLU A C 1
ATOM 1680 O O . GLU A 1 205 ? -45.374 -17.733 26.065 1.00 87.31 205 GLU A O 1
ATOM 1685 N N . GLU A 1 206 ? -43.881 -18.295 27.640 1.00 86.06 206 GLU A N 1
ATOM 1686 C CA . GLU A 1 206 ? -44.847 -18.966 28.506 1.00 86.06 206 GLU A CA 1
ATOM 1687 C C . GLU A 1 206 ? -45.834 -17.975 29.139 1.00 86.06 206 GLU A C 1
ATOM 1689 O O . GLU A 1 206 ? -47.046 -18.219 29.138 1.00 86.06 206 GLU A O 1
ATOM 1694 N N . GLU A 1 207 ? -45.343 -16.826 29.602 1.00 88.50 207 GLU A N 1
ATOM 1695 C CA . GLU A 1 207 ? -46.180 -15.739 30.116 1.00 88.50 207 GLU A CA 1
ATOM 1696 C C . GLU A 1 207 ? -47.109 -15.192 29.029 1.00 88.50 207 GLU A C 1
ATOM 1698 O O . GLU A 1 207 ? -48.299 -14.989 29.278 1.00 88.50 207 GLU A O 1
ATOM 1703 N N . TRP A 1 208 ? -46.615 -15.038 27.797 1.00 90.38 208 TRP A N 1
ATOM 1704 C CA . TRP A 1 208 ? -47.444 -14.634 26.661 1.00 90.38 208 TRP A CA 1
ATOM 1705 C C . TRP A 1 208 ? -48.555 -15.645 26.364 1.00 90.38 208 TRP A C 1
ATOM 1707 O O . TRP A 1 208 ? -49.715 -15.259 26.200 1.00 90.38 208 TRP A O 1
ATOM 1717 N N . LYS A 1 209 ? -48.241 -16.948 26.351 1.00 86.62 209 LYS A N 1
ATOM 1718 C CA . LYS A 1 209 ? -49.236 -18.014 26.128 1.00 86.62 209 LYS A CA 1
ATOM 1719 C C . LYS A 1 209 ? -50.331 -18.017 27.191 1.00 86.62 209 LYS A C 1
ATOM 1721 O O . LYS A 1 209 ? -51.496 -18.219 26.858 1.00 86.62 209 LYS A O 1
ATOM 1726 N N . ARG A 1 210 ? -49.969 -17.791 28.457 1.00 87.75 210 ARG A N 1
ATOM 1727 C CA . ARG A 1 210 ? -50.913 -17.816 29.584 1.00 87.75 210 ARG A CA 1
ATOM 1728 C C . ARG A 1 210 ? -51.694 -16.504 29.735 1.00 87.75 210 ARG A C 1
ATOM 1730 O O . ARG A 1 210 ? -52.854 -16.542 30.146 1.00 87.75 210 ARG A O 1
ATOM 1737 N N . HIS A 1 211 ? -51.090 -15.355 29.416 1.00 90.44 211 HIS A N 1
ATOM 1738 C CA . HIS A 1 211 ? -51.585 -14.027 29.818 1.00 90.44 211 HIS A CA 1
ATOM 1739 C C . HIS A 1 211 ? -51.506 -12.940 28.720 1.00 90.44 211 HIS A C 1
ATOM 1741 O O . HIS A 1 211 ? -51.425 -11.751 29.032 1.00 90.44 211 HIS A O 1
ATOM 1747 N N . SER A 1 212 ? -51.579 -13.304 27.433 1.00 88.44 212 SER A N 1
ATOM 1748 C CA . SER A 1 212 ? -51.466 -12.365 26.292 1.00 88.44 212 SER A CA 1
ATOM 1749 C C . SER A 1 212 ? -52.380 -11.131 26.357 1.00 88.44 212 SER A C 1
ATOM 1751 O O . SER A 1 212 ? -51.961 -10.037 25.982 1.00 88.44 212 SER A O 1
ATOM 1753 N N . SER A 1 213 ? -53.614 -11.260 26.854 1.00 85.25 213 SER A N 1
ATOM 1754 C CA . SER A 1 213 ? -54.551 -10.132 26.985 1.00 85.25 213 SER A CA 1
ATOM 1755 C C . SER A 1 213 ? -54.090 -9.103 28.024 1.00 85.25 213 SER A C 1
ATOM 1757 O O . SER A 1 213 ? -54.179 -7.899 27.775 1.00 85.25 213 SER A O 1
ATOM 1759 N N . VAL A 1 214 ? -53.553 -9.572 29.155 1.00 89.62 214 VAL A N 1
ATOM 1760 C CA . VAL A 1 214 ? -53.006 -8.736 30.235 1.00 89.62 214 VAL A CA 1
ATOM 1761 C C . VAL A 1 214 ? -51.701 -8.085 29.788 1.00 89.62 214 VAL A C 1
ATOM 1763 O O . VAL A 1 214 ? -51.544 -6.877 29.938 1.00 89.62 214 VAL A O 1
ATOM 1766 N N . ILE A 1 215 ? -50.798 -8.848 29.167 1.00 90.38 215 ILE A N 1
ATOM 1767 C CA . ILE A 1 215 ? -49.525 -8.317 28.662 1.00 90.38 215 ILE A CA 1
ATOM 1768 C C . ILE A 1 215 ? -49.777 -7.289 27.552 1.00 90.38 215 ILE A C 1
ATOM 1770 O O . ILE A 1 215 ? -49.189 -6.212 27.573 1.00 90.38 215 ILE A O 1
ATOM 1774 N N . GLY A 1 216 ? -50.707 -7.558 26.630 1.00 87.81 216 GLY A N 1
ATOM 1775 C CA . GLY A 1 216 ? -51.113 -6.600 25.599 1.00 87.81 216 GLY A CA 1
ATOM 1776 C C . GLY A 1 216 ? -51.671 -5.298 26.183 1.00 87.81 216 GLY A C 1
ATOM 1777 O O . GLY A 1 216 ? -51.336 -4.216 25.701 1.00 87.81 216 GLY A O 1
ATOM 1778 N N . LYS A 1 217 ? -52.458 -5.382 27.267 1.00 88.56 217 LYS A N 1
ATOM 1779 C CA . LYS A 1 217 ? -52.916 -4.199 28.007 1.00 88.56 217 LYS A CA 1
ATOM 1780 C C . LYS A 1 217 ? -51.745 -3.451 28.656 1.00 88.56 217 LYS A C 1
ATOM 1782 O O . LYS A 1 217 ? -51.666 -2.242 28.490 1.00 88.56 217 LYS A O 1
ATOM 1787 N N . ASN A 1 218 ? -50.819 -4.150 29.312 1.00 90.62 218 ASN A N 1
ATOM 1788 C CA . ASN A 1 218 ? -49.640 -3.535 29.932 1.00 90.62 218 ASN A CA 1
ATOM 1789 C C . ASN A 1 218 ? -48.760 -2.816 28.899 1.00 90.62 218 ASN A C 1
ATOM 1791 O O . ASN A 1 218 ? -48.303 -1.705 29.154 1.00 90.62 218 ASN A O 1
ATOM 1795 N N . ILE A 1 219 ? -48.563 -3.409 27.716 1.00 91.12 219 ILE A N 1
ATOM 1796 C CA . ILE A 1 219 ? -47.851 -2.774 26.598 1.00 91.12 219 ILE A CA 1
ATOM 1797 C C . ILE A 1 219 ? -48.569 -1.484 26.193 1.00 91.12 219 ILE A C 1
ATOM 1799 O O . ILE A 1 219 ? -47.948 -0.425 26.128 1.00 91.12 219 ILE A O 1
ATOM 1803 N N . ARG A 1 220 ? -49.886 -1.538 25.973 1.00 89.25 220 ARG A N 1
ATOM 1804 C CA . ARG A 1 220 ? -50.666 -0.352 25.605 1.00 89.25 220 ARG A CA 1
ATOM 1805 C C . ARG A 1 220 ? -50.580 0.745 26.668 1.00 89.25 220 ARG A C 1
ATOM 1807 O O . ARG A 1 220 ? -50.330 1.894 26.325 1.00 89.25 220 ARG A O 1
ATOM 1814 N N . ASP A 1 221 ? -50.766 0.393 27.934 1.00 89.88 221 ASP A N 1
ATOM 1815 C CA . ASP A 1 221 ? -50.794 1.347 29.046 1.00 89.88 221 ASP A CA 1
ATOM 1816 C C . ASP A 1 221 ? -49.403 1.974 29.288 1.00 89.88 221 ASP A C 1
ATOM 1818 O O . ASP A 1 221 ? -49.313 3.136 29.676 1.00 89.88 221 ASP A O 1
ATOM 1822 N N . THR A 1 222 ? -48.318 1.245 28.993 1.00 90.06 222 THR A N 1
ATOM 1823 C CA . THR A 1 222 ? -46.933 1.735 29.137 1.00 90.06 222 THR A CA 1
ATOM 1824 C C . THR A 1 222 ? -46.482 2.604 27.959 1.00 90.06 222 THR A C 1
ATOM 1826 O O . THR A 1 222 ? -45.776 3.593 28.156 1.00 90.06 222 THR A O 1
ATOM 1829 N N . PHE A 1 223 ? -46.849 2.234 26.726 1.00 91.94 223 PHE A N 1
ATOM 1830 C CA . PHE A 1 223 ? -46.246 2.802 25.515 1.00 91.94 223 PHE A CA 1
ATOM 1831 C C . PHE A 1 223 ? -47.175 3.696 24.683 1.00 91.94 223 PHE A C 1
ATOM 1833 O O . PHE A 1 223 ? -46.682 4.434 23.834 1.00 91.94 223 PHE A O 1
ATOM 1840 N N . SER A 1 224 ? -48.495 3.684 24.895 1.00 86.19 224 SER A N 1
ATOM 1841 C CA . SER A 1 224 ? -49.422 4.522 24.117 1.00 86.19 224 SER A CA 1
ATOM 1842 C C . SER A 1 224 ? -49.200 6.021 24.379 1.00 86.19 224 SER A C 1
ATOM 1844 O O . SER A 1 224 ? -49.052 6.421 25.534 1.00 86.19 224 SER A O 1
ATOM 1846 N N . PRO A 1 225 ? -49.233 6.891 23.344 1.00 86.31 225 PRO A N 1
ATOM 1847 C CA . PRO A 1 225 ? -49.615 6.632 21.950 1.00 86.31 225 PRO A CA 1
ATOM 1848 C C . PRO A 1 225 ? -48.435 6.353 20.994 1.00 86.31 225 PRO A C 1
ATOM 1850 O O . PRO A 1 225 ? -48.569 6.586 19.793 1.00 86.31 225 PRO A O 1
ATOM 1853 N N . ASP A 1 226 ? -47.273 5.937 21.497 1.00 90.00 226 ASP A N 1
ATOM 1854 C CA . ASP A 1 226 ? -46.061 5.772 20.692 1.00 90.00 226 ASP A CA 1
ATOM 1855 C C . ASP A 1 226 ? -45.986 4.429 19.955 1.00 90.00 226 ASP A C 1
ATOM 1857 O O . ASP A 1 226 ? -46.654 3.451 20.282 1.00 90.00 226 ASP A O 1
ATOM 1861 N N . THR A 1 227 ? -45.124 4.377 18.942 1.00 92.31 227 THR A N 1
ATOM 1862 C CA . THR A 1 227 ? -44.733 3.138 18.262 1.00 92.31 227 THR A CA 1
ATOM 1863 C C . THR A 1 227 ? -43.683 2.386 19.077 1.00 92.31 227 THR A C 1
ATOM 1865 O O . THR A 1 227 ? -42.809 3.008 19.690 1.00 92.31 227 THR A O 1
ATOM 1868 N N . ILE A 1 228 ? -43.723 1.057 19.034 1.00 93.38 228 ILE A N 1
ATOM 1869 C CA . ILE A 1 228 ? -42.804 0.167 19.753 1.00 93.38 228 ILE A CA 1
ATOM 1870 C C . ILE A 1 228 ? -42.005 -0.717 18.793 1.00 93.38 228 ILE A C 1
ATOM 1872 O O . ILE A 1 228 ? -42.364 -0.913 17.629 1.00 93.38 228 ILE A O 1
ATOM 1876 N N . VAL A 1 229 ? -40.917 -1.271 19.320 1.00 91.81 229 VAL A N 1
ATOM 1877 C CA . VAL A 1 229 ? -40.126 -2.326 18.691 1.00 91.81 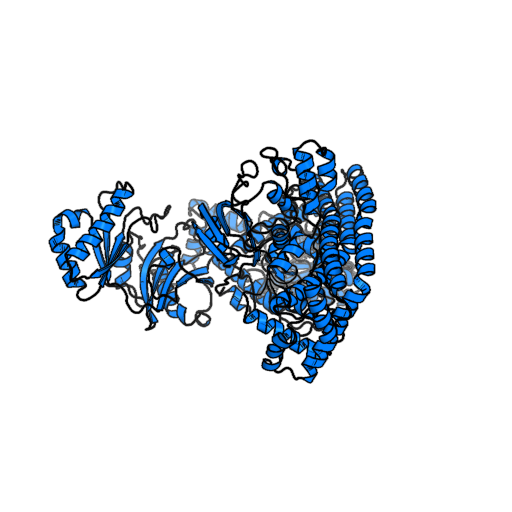229 VAL A CA 1
ATOM 1878 C C . VAL A 1 229 ? -40.246 -3.588 19.537 1.00 91.81 229 VAL A C 1
ATOM 1880 O O . VAL A 1 229 ? -40.035 -3.540 20.748 1.00 91.81 229 VAL A O 1
ATOM 1883 N N . VAL A 1 230 ? -40.568 -4.712 18.896 1.00 90.56 230 VAL A N 1
ATOM 1884 C CA . VAL A 1 230 ? -40.644 -6.035 19.532 1.00 90.56 230 VAL A CA 1
ATOM 1885 C C . VAL A 1 230 ? -39.448 -6.861 19.068 1.00 90.56 230 VAL A C 1
ATOM 1887 O O . VAL A 1 230 ? -39.256 -7.044 17.864 1.00 90.56 230 VAL A O 1
ATOM 1890 N N . ARG A 1 231 ? -38.623 -7.319 20.010 1.00 89.00 231 ARG A N 1
ATOM 1891 C CA . ARG A 1 231 ? -37.323 -7.955 19.760 1.00 89.00 231 ARG A CA 1
ATOM 1892 C C . ARG A 1 231 ? -37.205 -9.288 20.483 1.00 89.00 231 ARG A C 1
ATOM 1894 O O . ARG A 1 231 ? -37.807 -9.491 21.540 1.00 89.00 231 ARG A O 1
ATOM 1901 N N . SER A 1 232 ? -36.375 -10.164 19.931 1.00 85.81 232 SER A N 1
ATOM 1902 C CA . SER A 1 232 ? -35.923 -11.357 20.631 1.00 85.81 232 SER A CA 1
ATOM 1903 C C . SER A 1 232 ? -34.970 -11.026 21.785 1.00 85.81 232 SER A C 1
ATOM 1905 O O . SER A 1 232 ? -34.238 -10.036 21.733 1.00 85.81 232 SER A O 1
ATOM 1907 N N . SER A 1 233 ? -34.980 -11.861 22.823 1.00 81.31 233 SER A N 1
ATOM 1908 C CA . SER A 1 233 ? -34.053 -11.828 23.960 1.00 81.31 233 SER A CA 1
ATOM 1909 C C . SER A 1 233 ? -33.824 -13.261 24.461 1.00 81.31 233 SER A C 1
ATOM 1911 O O . SER A 1 233 ? -34.245 -13.632 25.557 1.00 81.31 233 SER A O 1
ATOM 1913 N N . ALA A 1 234 ? -33.231 -14.118 23.624 1.00 72.19 234 ALA A N 1
ATOM 1914 C CA . ALA A 1 234 ? -33.021 -15.529 23.969 1.00 72.19 234 ALA A CA 1
ATOM 1915 C C . ALA A 1 234 ? -31.730 -15.747 24.783 1.00 72.19 234 ALA A C 1
ATOM 1917 O O . ALA A 1 234 ? -30.726 -15.066 24.586 1.00 72.19 234 ALA A O 1
ATOM 1918 N N . GLN A 1 235 ? -31.726 -16.743 25.678 1.00 62.22 235 GLN A N 1
ATOM 1919 C CA . GLN A 1 235 ? -30.572 -17.044 26.547 1.00 62.22 235 GLN A CA 1
ATOM 1920 C C . GLN A 1 235 ? -29.346 -17.566 25.782 1.00 62.22 235 GLN A C 1
ATOM 1922 O O . GLN A 1 235 ? -28.217 -17.389 26.234 1.00 62.22 235 GLN A O 1
ATOM 1927 N N . ARG A 1 236 ? -29.547 -18.211 24.625 1.00 58.31 236 ARG A N 1
ATOM 1928 C CA . ARG A 1 236 ? -28.461 -18.669 23.739 1.00 58.31 236 ARG A CA 1
ATOM 1929 C C . ARG A 1 236 ? -28.007 -17.624 22.727 1.00 58.31 236 ARG A C 1
ATOM 1931 O O . ARG A 1 236 ? -27.008 -17.854 22.052 1.00 58.31 236 ARG A O 1
ATOM 1938 N N . GLU A 1 237 ? -28.721 -16.506 22.608 1.00 55.19 237 GLU A N 1
ATOM 1939 C CA . GLU A 1 237 ? -28.371 -15.447 21.660 1.00 55.19 237 GLU A CA 1
ATOM 1940 C C . GLU A 1 237 ? -27.051 -14.763 22.055 1.00 55.19 237 GLU A C 1
ATOM 1942 O O . GLU A 1 237 ? -26.245 -14.442 21.180 1.00 55.19 237 GLU A O 1
ATOM 1947 N N . ASP A 1 238 ? -26.802 -14.652 23.367 1.00 52.94 238 ASP A N 1
ATOM 1948 C CA . ASP A 1 238 ? -25.717 -13.873 23.968 1.00 52.94 238 ASP A CA 1
ATOM 1949 C C . ASP A 1 238 ? -24.855 -14.726 24.926 1.00 52.94 238 ASP A C 1
ATOM 1951 O O . ASP A 1 238 ? -24.876 -14.551 26.144 1.00 52.94 238 ASP A O 1
ATOM 1955 N N . THR A 1 239 ? -24.078 -15.676 24.388 1.00 51.50 239 THR A N 1
ATOM 1956 C CA . THR A 1 239 ? -23.119 -16.464 25.195 1.00 51.50 239 THR A CA 1
ATOM 1957 C C . THR A 1 239 ? -21.691 -15.932 25.076 1.00 51.50 239 THR A C 1
ATOM 1959 O O . THR A 1 239 ? -21.317 -15.307 24.085 1.00 51.50 239 THR A O 1
ATOM 1962 N N . SER A 1 240 ? -20.843 -16.227 26.067 1.00 43.25 240 SER A N 1
ATOM 1963 C CA . SER A 1 240 ? -19.420 -15.853 26.053 1.00 43.25 240 SER A CA 1
ATOM 1964 C C . SER A 1 240 ? -18.612 -16.507 24.922 1.00 43.25 240 SER A C 1
ATOM 1966 O O . SER A 1 240 ? -17.525 -16.028 24.608 1.00 43.25 240 SER A O 1
ATOM 1968 N N . THR A 1 241 ? -19.127 -17.577 24.306 1.00 32.75 241 THR A N 1
ATOM 1969 C CA . THR A 1 241 ? -18.422 -18.409 23.316 1.00 32.75 241 THR A CA 1
ATOM 1970 C C . THR A 1 241 ? -19.058 -18.415 21.922 1.00 32.75 241 THR A C 1
ATOM 1972 O O . THR A 1 241 ? -18.402 -18.831 20.970 1.00 32.75 241 THR A O 1
ATOM 1975 N N . SER A 1 242 ? -20.300 -17.945 21.763 1.00 39.59 242 SER A N 1
ATOM 1976 C CA . SER A 1 242 ? -20.987 -17.854 20.465 1.00 39.59 242 SER A CA 1
ATOM 1977 C C . SER A 1 242 ? -22.080 -16.777 20.473 1.00 39.59 242 SER A C 1
ATOM 1979 O O . SER A 1 242 ? -22.796 -16.622 21.462 1.00 39.59 242 SER A O 1
ATOM 1981 N N . SER A 1 243 ? -22.198 -16.031 19.371 1.00 44.78 243 SER A N 1
ATOM 1982 C CA . SER A 1 243 ? -23.228 -15.007 19.156 1.00 44.78 243 SER A CA 1
ATOM 1983 C C . SER A 1 243 ? -24.105 -15.428 17.981 1.00 44.78 243 SER A C 1
ATOM 1985 O O . SER A 1 243 ? -23.594 -15.679 16.889 1.00 44.78 243 SER A O 1
ATOM 1987 N N . MET A 1 244 ? -25.418 -15.506 18.203 1.00 52.41 244 MET A N 1
ATOM 1988 C CA . MET A 1 244 ? -26.423 -15.712 17.148 1.00 52.41 244 MET A CA 1
ATOM 1989 C C . MET A 1 244 ? -27.052 -14.369 16.742 1.00 52.41 244 MET A C 1
ATOM 1991 O O . MET A 1 244 ? -28.266 -14.251 16.572 1.00 52.41 244 MET A O 1
ATOM 1995 N N . ALA A 1 245 ? -26.231 -13.320 16.631 1.00 45.97 245 ALA A N 1
ATOM 1996 C CA . ALA A 1 245 ? -26.697 -11.987 16.269 1.00 45.97 245 ALA A CA 1
ATOM 1997 C C . ALA A 1 245 ? -27.430 -11.993 14.915 1.00 45.97 245 ALA A C 1
ATOM 1999 O O . ALA A 1 245 ? -26.916 -12.484 13.913 1.00 45.97 245 ALA A O 1
ATOM 2000 N N . GLY A 1 246 ? -28.642 -11.429 14.893 1.00 50.91 246 GLY A N 1
ATOM 2001 C CA . GLY A 1 246 ? -29.454 -11.296 13.678 1.00 50.91 246 GLY A CA 1
ATOM 2002 C C . GLY A 1 246 ? -30.173 -12.572 13.226 1.00 50.91 246 GLY A C 1
ATOM 2003 O O . GLY A 1 246 ? -30.839 -12.539 12.194 1.00 50.91 246 GLY A O 1
ATOM 2004 N N . VAL A 1 247 ? -30.072 -13.671 13.982 1.00 61.00 247 VAL A N 1
ATOM 2005 C CA . VAL A 1 247 ? -30.763 -14.936 13.678 1.00 61.00 247 VAL A CA 1
ATOM 2006 C C . VAL A 1 247 ? -32.266 -14.838 13.969 1.00 61.00 247 VAL A C 1
ATOM 2008 O O . VAL A 1 247 ? -33.086 -15.329 13.196 1.00 61.00 247 VAL A O 1
ATOM 2011 N N . PHE A 1 248 ? -32.646 -14.150 15.049 1.00 71.12 248 PHE A N 1
ATOM 2012 C CA . PHE A 1 248 ? -34.041 -14.008 15.464 1.00 71.12 248 PHE A CA 1
ATOM 2013 C C . PHE A 1 248 ? -34.665 -12.685 15.008 1.00 71.12 248 PHE A C 1
ATOM 2015 O O . PHE A 1 248 ? -33.995 -11.668 14.808 1.00 71.12 248 PHE A O 1
ATOM 2022 N N . GLN A 1 249 ? -35.984 -12.696 14.816 1.00 78.00 249 GLN A N 1
ATOM 2023 C CA . GLN A 1 249 ? -36.691 -11.583 14.190 1.00 78.00 249 GLN A CA 1
ATOM 2024 C C . GLN A 1 249 ? -36.875 -10.399 15.155 1.00 78.00 249 GLN A C 1
ATOM 2026 O O . GLN A 1 249 ? -37.168 -10.571 16.335 1.00 78.00 249 GLN A O 1
ATOM 2031 N N . SER A 1 250 ? -36.778 -9.175 14.628 1.00 83.44 250 SER A N 1
ATOM 2032 C CA . SER A 1 250 ? -37.217 -7.943 15.296 1.00 83.44 250 SER A CA 1
ATOM 2033 C C . SER A 1 250 ? -38.240 -7.216 14.426 1.00 83.44 250 SER A C 1
ATOM 2035 O O . SER A 1 250 ? -38.042 -7.074 13.218 1.00 83.44 250 SER A O 1
ATOM 2037 N N . VAL A 1 251 ? -39.335 -6.754 15.029 1.00 86.06 251 VAL A N 1
ATOM 2038 C CA . VAL A 1 251 ? -40.434 -6.067 14.338 1.00 86.06 251 VAL A CA 1
ATOM 2039 C C . VAL A 1 251 ? -40.481 -4.613 14.803 1.00 86.06 251 VAL A C 1
ATOM 2041 O O . VAL A 1 251 ? -40.727 -4.339 15.977 1.00 86.06 251 VAL A O 1
ATOM 2044 N N . LEU A 1 252 ? -40.206 -3.685 13.884 1.00 88.62 252 LEU A N 1
ATOM 2045 C CA . LEU A 1 252 ? -40.233 -2.239 14.118 1.00 88.62 252 LEU A CA 1
ATOM 2046 C C . LEU A 1 252 ? -41.584 -1.651 13.682 1.00 88.62 252 LEU A C 1
ATOM 2048 O O . LEU A 1 252 ? -42.267 -2.224 12.836 1.00 88.62 252 LEU A O 1
ATOM 2052 N N . GLY A 1 253 ? -41.928 -0.470 14.198 1.00 87.38 253 GLY A N 1
ATOM 2053 C CA . GLY A 1 253 ? -43.077 0.317 13.745 1.00 87.38 253 GLY A CA 1
ATOM 2054 C C . GLY A 1 253 ? -44.426 -0.209 14.225 1.00 87.38 253 GLY A C 1
ATOM 2055 O O . GLY A 1 253 ? -45.438 0.067 13.591 1.00 87.38 253 GLY A O 1
ATOM 2056 N N . VAL A 1 254 ? -44.448 -0.972 15.316 1.00 90.31 254 VAL A N 1
ATOM 2057 C CA . VAL A 1 254 ? -45.677 -1.568 15.849 1.00 90.31 254 VAL A CA 1
ATOM 2058 C C . VAL A 1 254 ? -46.473 -0.490 16.585 1.00 90.31 254 VAL A C 1
ATOM 2060 O O . VAL A 1 254 ? -45.934 0.176 17.471 1.00 90.31 254 VAL A O 1
ATOM 2063 N N . ASP A 1 255 ? -47.744 -0.295 16.232 1.00 89.81 255 ASP A N 1
ATOM 2064 C CA . ASP A 1 255 ? -48.621 0.637 16.947 1.00 89.81 255 ASP A CA 1
ATOM 2065 C C . ASP A 1 255 ? -49.020 0.043 18.306 1.00 89.81 255 ASP A C 1
ATOM 2067 O O . ASP A 1 255 ? -49.718 -0.969 18.375 1.00 89.81 255 ASP A O 1
ATOM 2071 N N . SER A 1 256 ? -48.604 0.684 19.403 1.00 90.19 256 SER A N 1
ATOM 2072 C CA . SER A 1 256 ? -48.931 0.230 20.763 1.00 90.19 256 SER A CA 1
ATOM 2073 C C . SER A 1 256 ? -50.426 0.286 21.090 1.00 90.19 256 SER A C 1
ATOM 2075 O O . SER A 1 256 ? -50.869 -0.387 22.023 1.00 90.19 256 SER A O 1
ATOM 2077 N N . LYS A 1 257 ? -51.225 1.055 20.335 1.00 90.94 257 LYS A N 1
ATOM 2078 C CA . LYS A 1 257 ? -52.689 1.093 20.482 1.00 90.94 257 LYS A CA 1
ATOM 2079 C C . LYS A 1 257 ? -53.364 -0.125 19.860 1.00 90.94 257 LYS A C 1
ATOM 2081 O O . LYS A 1 257 ? -54.446 -0.514 20.306 1.00 90.94 257 LYS A O 1
ATOM 2086 N N . SER A 1 258 ? -52.746 -0.706 18.835 1.00 90.69 258 SER A N 1
ATOM 2087 C CA . SER A 1 258 ? -53.301 -1.808 18.061 1.00 90.69 258 SER A CA 1
ATOM 2088 C C . SER A 1 258 ? -52.934 -3.143 18.699 1.00 90.69 258 SER A C 1
ATOM 2090 O O . SER A 1 258 ? -51.843 -3.684 18.519 1.00 90.69 258 SER A O 1
ATOM 2092 N N . GLN A 1 259 ? -53.872 -3.716 19.453 1.00 86.56 259 GLN A N 1
ATOM 2093 C CA . GLN A 1 259 ? -53.645 -5.005 20.108 1.00 86.56 259 GLN A CA 1
ATOM 2094 C C . GLN A 1 259 ? -53.416 -6.143 19.097 1.00 86.56 259 GLN A C 1
ATOM 2096 O O . GLN A 1 259 ? -52.694 -7.092 19.406 1.00 86.56 259 GLN A O 1
ATOM 2101 N N . SER A 1 260 ? -53.964 -6.030 17.880 1.00 87.81 260 SER A N 1
ATOM 2102 C CA . SER A 1 260 ? -53.677 -6.958 16.782 1.00 87.81 260 SER A CA 1
ATOM 2103 C C . SER A 1 260 ? -52.239 -6.843 16.285 1.00 87.81 260 SER A C 1
ATOM 2105 O O . SER A 1 260 ? -51.599 -7.873 16.084 1.00 87.81 260 SER A O 1
ATOM 2107 N N . ASP A 1 261 ? -51.711 -5.626 16.131 1.00 89.12 261 ASP A N 1
ATOM 2108 C CA . ASP A 1 261 ? -50.357 -5.411 15.602 1.00 89.12 261 ASP A CA 1
ATOM 2109 C C . ASP A 1 261 ? -49.306 -5.870 16.612 1.00 89.12 261 ASP A C 1
ATOM 2111 O O . ASP A 1 261 ? -48.349 -6.554 16.246 1.00 89.12 261 ASP A O 1
ATOM 2115 N N . VAL A 1 262 ? -49.524 -5.573 17.900 1.00 91.00 262 VAL A N 1
ATOM 2116 C CA . VAL A 1 262 ? -48.685 -6.069 19.001 1.00 91.00 262 VAL A CA 1
ATOM 2117 C C . VAL A 1 262 ? -48.671 -7.596 19.019 1.00 91.00 262 VAL A C 1
ATOM 2119 O O . VAL A 1 262 ? -47.599 -8.201 19.053 1.00 91.00 262 VAL A O 1
ATOM 2122 N N . ALA A 1 263 ? -49.841 -8.238 18.951 1.00 90.12 263 ALA A N 1
ATOM 2123 C CA . ALA A 1 263 ? -49.920 -9.694 18.952 1.00 90.12 263 ALA A CA 1
ATOM 2124 C C . ALA A 1 263 ? -49.246 -10.315 17.720 1.00 90.12 263 ALA A C 1
ATOM 2126 O O . ALA A 1 263 ? -48.520 -11.301 17.852 1.00 90.12 263 ALA A O 1
ATOM 2127 N N . ALA A 1 264 ? -49.434 -9.726 16.535 1.00 90.75 264 ALA A N 1
ATOM 2128 C CA . ALA A 1 264 ? -48.785 -10.175 15.308 1.00 90.75 264 ALA A CA 1
ATOM 2129 C C . ALA A 1 264 ? -47.255 -10.072 15.405 1.00 90.75 264 ALA A C 1
ATOM 2131 O O . ALA A 1 264 ? -46.555 -11.025 15.057 1.00 90.75 264 ALA A O 1
ATOM 2132 N N . ALA A 1 265 ? -46.740 -8.958 15.932 1.00 91.06 265 ALA A N 1
ATOM 2133 C CA . ALA A 1 265 ? -45.312 -8.741 16.126 1.00 91.06 265 ALA A CA 1
ATOM 2134 C C . ALA A 1 265 ? -44.699 -9.751 17.110 1.00 91.06 265 ALA A C 1
ATOM 2136 O O . ALA A 1 265 ? -43.709 -10.402 16.774 1.00 91.06 265 ALA A O 1
ATOM 2137 N N . VAL A 1 266 ? -45.317 -9.947 18.282 1.00 90.94 266 VAL A N 1
ATOM 2138 C CA . VAL A 1 266 ? -44.858 -10.921 19.291 1.00 90.94 266 VAL A CA 1
ATOM 2139 C C . VAL A 1 266 ? -44.874 -12.344 18.732 1.00 90.94 266 VAL A C 1
ATOM 2141 O O . VAL A 1 266 ? -43.895 -13.075 18.871 1.00 90.94 266 VAL A O 1
ATOM 2144 N N . MET A 1 267 ? -45.942 -12.732 18.030 1.00 89.31 267 MET A N 1
ATOM 2145 C CA . MET A 1 267 ? -46.019 -14.051 17.396 1.00 89.31 267 MET A CA 1
ATOM 2146 C C . MET A 1 267 ? -44.965 -14.240 16.302 1.00 89.31 267 MET A C 1
ATOM 2148 O O . MET A 1 267 ? -44.478 -15.355 16.125 1.00 89.31 267 MET A O 1
ATOM 2152 N N . SER A 1 268 ? -44.595 -13.179 15.580 1.00 87.62 268 SER A N 1
ATOM 2153 C CA . SER A 1 268 ? -43.512 -13.231 14.595 1.00 87.62 268 SER A CA 1
ATOM 2154 C C . SER A 1 268 ? -42.169 -13.547 15.257 1.00 87.62 268 SER A C 1
ATOM 2156 O O . SER A 1 268 ? -41.457 -14.434 14.792 1.00 87.62 268 SER A O 1
ATOM 2158 N N . VAL A 1 269 ? -41.862 -12.897 16.387 1.00 87.69 269 VAL A N 1
ATOM 2159 C CA . VAL A 1 269 ? -40.651 -13.183 17.175 1.00 87.69 269 VAL A CA 1
ATOM 2160 C C . VAL A 1 269 ? -40.674 -14.615 17.714 1.00 87.69 269 VAL A C 1
ATOM 2162 O O . VAL A 1 269 ? -39.714 -15.354 17.506 1.00 87.69 269 VAL A O 1
ATOM 2165 N N . ILE A 1 270 ? -41.788 -15.060 18.309 1.00 86.50 270 ILE A N 1
ATOM 2166 C CA . ILE A 1 270 ? -41.925 -16.434 18.828 1.00 86.50 270 ILE A CA 1
ATOM 2167 C C . ILE A 1 270 ? -41.699 -17.472 17.719 1.00 86.50 270 ILE A C 1
ATOM 2169 O O . ILE A 1 270 ? -40.972 -18.442 17.917 1.00 86.50 270 ILE A O 1
ATOM 2173 N N . ARG A 1 271 ? -42.274 -17.269 16.525 1.00 85.88 271 ARG A N 1
ATOM 2174 C CA . ARG A 1 271 ? -42.063 -18.174 15.379 1.00 85.88 271 ARG A CA 1
ATOM 2175 C C . ARG A 1 271 ? -40.591 -18.281 14.980 1.00 85.88 271 ARG A C 1
ATOM 2177 O O . ARG A 1 271 ? -40.179 -19.360 14.563 1.00 85.88 271 ARG A O 1
ATOM 2184 N N . SER A 1 272 ? -39.818 -17.202 15.121 1.00 84.38 272 SER A N 1
ATOM 2185 C CA . SER A 1 272 ? -38.384 -17.221 14.814 1.00 84.38 272 SER A CA 1
ATOM 2186 C C . SER A 1 272 ? -37.583 -18.122 15.764 1.00 84.38 272 SER A C 1
ATOM 2188 O O . SER A 1 272 ? -36.675 -18.802 15.301 1.00 84.38 272 SER A O 1
ATOM 2190 N N . TYR A 1 273 ? -37.976 -18.247 17.040 1.00 80.06 273 TYR A N 1
ATOM 2191 C CA . TYR A 1 273 ? -37.353 -19.198 17.976 1.00 80.06 273 TYR A CA 1
ATOM 2192 C C . TYR A 1 273 ? -37.565 -20.660 17.561 1.00 80.06 273 TYR A C 1
ATOM 2194 O O . TYR A 1 273 ? -36.634 -21.466 17.555 1.00 80.06 273 TYR A O 1
ATOM 2202 N N . HIS A 1 274 ? -38.794 -20.997 17.158 1.00 77.62 274 HIS A N 1
ATOM 2203 C CA . HIS A 1 274 ? -39.159 -22.363 16.759 1.00 77.62 274 HIS A CA 1
ATOM 2204 C C . HIS A 1 274 ? -38.533 -22.781 15.425 1.00 77.62 274 HIS A C 1
ATOM 2206 O O . HIS A 1 274 ? -38.176 -23.947 15.251 1.00 77.62 274 HIS A O 1
ATOM 2212 N N . ALA A 1 275 ? -38.382 -21.842 14.485 1.00 69.56 275 ALA A N 1
ATOM 2213 C CA . ALA A 1 275 ? -37.770 -22.101 13.180 1.00 69.56 275 ALA A CA 1
ATOM 2214 C C . ALA A 1 275 ? -36.308 -22.575 13.298 1.00 69.56 275 ALA A C 1
ATOM 2216 O O . ALA A 1 275 ? -35.882 -23.446 12.541 1.00 69.56 275 ALA A O 1
ATOM 2217 N N . GLU A 1 276 ? -35.583 -22.076 14.300 1.00 63.66 276 GLU A N 1
ATOM 2218 C CA . GLU A 1 276 ? -34.173 -22.391 14.563 1.00 63.66 276 GLU A CA 1
ATOM 2219 C C . GLU A 1 276 ? -33.972 -23.608 15.491 1.00 63.66 276 GLU A C 1
ATOM 2221 O O . GLU A 1 276 ? -32.859 -23.889 15.935 1.00 63.66 276 GLU A O 1
ATOM 2226 N N . ARG A 1 277 ? -35.040 -24.377 15.769 1.00 63.00 277 ARG A N 1
ATOM 2227 C CA . ARG A 1 277 ? -35.026 -25.575 16.638 1.00 63.00 277 ARG A CA 1
ATOM 2228 C C . ARG A 1 277 ? -34.459 -25.311 18.039 1.00 63.00 277 ARG A C 1
ATOM 2230 O O . ARG A 1 277 ? -33.774 -26.167 18.607 1.00 63.00 277 ARG A O 1
ATOM 2237 N N . GLU A 1 278 ? -34.729 -24.140 18.607 1.00 60.06 278 GLU A N 1
ATOM 2238 C CA . GLU A 1 278 ? -34.256 -23.823 19.949 1.00 60.06 278 GLU A CA 1
ATOM 2239 C C . GLU A 1 278 ? -34.972 -24.690 21.003 1.00 60.06 278 GLU A C 1
ATOM 2241 O O . GLU A 1 278 ? -36.194 -24.809 21.017 1.00 60.06 278 GLU A O 1
ATOM 2246 N N . THR A 1 279 ? -34.204 -25.344 21.881 1.00 55.94 279 THR A N 1
ATOM 2247 C CA . THR A 1 279 ? -34.722 -26.318 22.863 1.00 55.94 279 THR A CA 1
ATOM 2248 C C . THR A 1 279 ? -34.980 -25.716 24.247 1.00 55.94 279 THR A C 1
ATOM 2250 O O . THR A 1 279 ? -35.293 -26.450 25.182 1.00 55.94 279 THR A O 1
ATOM 2253 N N . ILE A 1 280 ? -34.788 -24.403 24.415 1.00 63.25 280 ILE A N 1
ATOM 2254 C CA . ILE A 1 280 ? -34.943 -23.711 25.700 1.00 63.25 280 ILE A CA 1
ATOM 2255 C C . ILE A 1 280 ? -36.406 -23.303 25.862 1.00 63.25 280 ILE A C 1
ATOM 2257 O O . ILE A 1 280 ? -36.957 -22.579 25.042 1.00 63.25 280 ILE A O 1
ATOM 2261 N N . SER A 1 281 ? -37.048 -23.762 26.935 1.00 56.72 281 SER A N 1
ATOM 2262 C CA . SER A 1 281 ? -38.497 -23.633 27.125 1.00 56.72 281 SER A CA 1
ATOM 2263 C C . SER A 1 281 ? -38.969 -22.263 27.635 1.00 56.72 281 SER A C 1
ATOM 2265 O O . SER A 1 281 ? -40.146 -22.131 27.957 1.00 56.72 281 SER A O 1
ATOM 2267 N N . ASN A 1 282 ? -38.091 -21.257 27.747 1.00 71.69 282 ASN A N 1
ATOM 2268 C CA . ASN A 1 282 ? -38.417 -19.983 28.401 1.00 71.69 282 ASN A CA 1
ATOM 2269 C C . ASN A 1 282 ? -37.709 -18.759 27.785 1.00 71.69 282 ASN A C 1
ATOM 2271 O O . ASN A 1 282 ? -37.097 -17.957 28.491 1.00 71.69 282 ASN A O 1
ATOM 2275 N N . ASN A 1 283 ? -37.763 -18.618 26.460 1.00 81.50 283 ASN A N 1
ATOM 2276 C CA . ASN A 1 283 ? -37.216 -17.440 25.785 1.00 81.50 283 ASN A CA 1
ATOM 2277 C C . ASN A 1 283 ? -37.972 -16.163 26.164 1.00 81.50 283 ASN A C 1
ATOM 2279 O O . ASN A 1 283 ? -39.205 -16.163 26.245 1.00 81.50 283 ASN A O 1
ATOM 2283 N N . GLN A 1 284 ? -37.235 -15.068 26.354 1.00 87.62 284 GLN A N 1
ATOM 2284 C CA . GLN A 1 284 ? -37.819 -13.760 26.630 1.00 87.62 284 GLN A CA 1
ATOM 2285 C C . GLN A 1 284 ? -38.117 -12.997 25.335 1.00 87.62 284 GLN A C 1
ATOM 2287 O O . GLN A 1 284 ? -37.463 -13.167 24.305 1.00 87.62 284 GLN A O 1
ATOM 2292 N N . ILE A 1 285 ? -39.108 -12.119 25.401 1.00 89.69 285 ILE A N 1
ATOM 2293 C CA . ILE A 1 285 ? -39.453 -11.132 24.388 1.00 89.69 285 ILE A CA 1
ATOM 2294 C C . ILE A 1 285 ? -39.237 -9.758 25.019 1.00 89.69 285 ILE A C 1
ATOM 2296 O O . ILE A 1 285 ? -39.727 -9.481 26.114 1.00 89.69 285 ILE A O 1
ATOM 2300 N N . LEU A 1 286 ? -38.502 -8.898 24.316 1.00 91.31 286 LEU A N 1
ATOM 2301 C CA . LEU A 1 286 ? -38.211 -7.531 24.728 1.00 91.31 286 LEU A CA 1
ATOM 2302 C C . LEU A 1 286 ? -39.059 -6.561 23.902 1.00 91.31 286 LEU A C 1
ATOM 2304 O O . LEU A 1 286 ? -38.951 -6.511 22.677 1.00 91.31 286 LEU A O 1
ATOM 2308 N N . VAL A 1 287 ? -39.872 -5.753 24.575 1.00 92.12 287 VAL A N 1
ATOM 2309 C CA . VAL A 1 287 ? -40.623 -4.651 23.967 1.00 92.12 287 VAL A CA 1
ATOM 2310 C C . VAL A 1 287 ? -40.003 -3.335 24.409 1.00 92.12 287 VAL A C 1
ATOM 2312 O O . VAL A 1 287 ? -39.849 -3.105 25.604 1.00 92.12 287 VAL A O 1
ATOM 2315 N N . GLN A 1 288 ? -39.656 -2.466 23.461 1.00 92.94 288 GLN A N 1
ATOM 2316 C CA . GLN A 1 288 ? -39.073 -1.148 23.730 1.00 92.94 288 GLN A CA 1
ATOM 2317 C C . GLN A 1 288 ? -39.819 -0.044 22.987 1.00 92.94 288 GLN A C 1
ATOM 2319 O O . GLN A 1 288 ? -40.281 -0.249 21.861 1.00 92.94 288 GLN A O 1
ATOM 2324 N N . ARG A 1 289 ? -39.887 1.157 23.573 1.00 92.38 289 ARG A N 1
ATOM 2325 C CA . ARG A 1 289 ? -40.348 2.348 22.842 1.00 92.38 289 ARG A CA 1
ATOM 2326 C C . ARG A 1 289 ? -39.428 2.594 21.642 1.00 92.38 289 ARG A C 1
ATOM 2328 O O . ARG A 1 289 ? -38.206 2.543 21.765 1.00 92.38 289 ARG A O 1
ATOM 2335 N N . GLN A 1 290 ? -40.003 2.865 20.473 1.00 90.56 290 GLN A N 1
ATOM 2336 C CA . GLN A 1 290 ? -39.211 3.149 19.282 1.00 90.56 290 GLN A CA 1
ATOM 2337 C C . GLN A 1 290 ? -38.692 4.588 19.312 1.00 90.56 290 GLN A C 1
ATOM 2339 O O . GLN A 1 290 ? -39.469 5.543 19.251 1.00 90.56 290 GLN A O 1
ATOM 2344 N N . THR A 1 291 ? -37.370 4.746 19.345 1.00 90.31 291 THR A N 1
ATOM 2345 C CA . THR A 1 291 ? -36.726 6.059 19.267 1.00 90.31 291 THR A CA 1
ATOM 2346 C C . THR A 1 291 ? -37.007 6.733 17.923 1.00 90.31 291 THR A C 1
ATOM 2348 O O . THR A 1 291 ? -36.851 6.139 16.855 1.00 90.31 291 THR A O 1
ATOM 2351 N N . LYS A 1 292 ? -37.403 8.008 17.984 1.00 87.31 292 LYS A N 1
ATOM 2352 C CA . LYS A 1 292 ? -37.666 8.884 16.832 1.00 87.31 292 LYS A CA 1
ATOM 2353 C C . LYS A 1 292 ? -36.525 9.896 16.658 1.00 87.31 292 LYS A C 1
ATOM 2355 O O . LYS A 1 292 ? -35.701 10.076 17.553 1.00 87.31 292 LYS A O 1
ATOM 2360 N N . ASP A 1 293 ? -36.487 10.576 15.510 1.00 88.56 293 ASP A N 1
ATOM 2361 C CA . ASP A 1 293 ? -35.506 11.633 15.203 1.00 88.56 293 ASP A CA 1
ATOM 2362 C C . ASP A 1 293 ? -34.038 11.207 15.360 1.00 88.56 293 ASP A C 1
ATOM 2364 O O . ASP A 1 293 ? -33.196 11.964 15.855 1.00 88.56 293 ASP A O 1
ATOM 2368 N N . ILE A 1 294 ? -33.720 9.992 14.923 1.00 89.69 294 ILE A N 1
ATOM 2369 C CA . ILE A 1 294 ? -32.351 9.485 14.894 1.00 89.69 294 ILE A CA 1
ATOM 2370 C C . ILE A 1 294 ? -31.547 10.296 13.872 1.00 89.69 294 ILE A C 1
ATOM 2372 O O . ILE A 1 294 ? -31.965 10.477 12.729 1.00 89.69 294 ILE A O 1
ATOM 2376 N N . LYS A 1 295 ? -30.404 10.823 14.316 1.00 90.12 295 LYS A N 1
ATOM 2377 C CA . LYS A 1 295 ? -29.404 11.475 13.465 1.00 90.12 295 LYS A CA 1
ATOM 2378 C C . LYS A 1 295 ? -28.308 10.488 13.073 1.00 90.12 295 LYS A C 1
ATOM 2380 O O . LYS A 1 295 ? -27.900 10.480 11.924 1.00 90.12 295 LYS A O 1
ATOM 2385 N N . ILE A 1 296 ? -27.824 9.711 14.040 1.00 90.88 296 ILE A N 1
ATOM 2386 C CA . ILE A 1 296 ? -26.794 8.688 13.844 1.00 90.88 296 ILE A CA 1
ATOM 2387 C C . ILE A 1 296 ? -27.257 7.435 14.572 1.00 90.88 296 ILE A C 1
ATOM 2389 O O . ILE A 1 296 ? -27.707 7.534 15.709 1.00 90.88 296 ILE A O 1
ATOM 2393 N N . SER A 1 297 ? -27.127 6.269 13.966 1.00 90.88 297 SER A N 1
ATOM 2394 C CA . SER A 1 297 ? -27.331 4.985 14.643 1.00 90.88 297 SER A CA 1
ATOM 2395 C C . SER A 1 297 ? -26.277 3.998 14.206 1.00 90.88 297 SER A C 1
ATOM 2397 O O . SER A 1 297 ? -25.740 4.097 13.105 1.00 90.88 297 SER A O 1
ATOM 2399 N N . GLY A 1 298 ? -25.956 3.056 15.080 1.00 90.38 298 GLY A N 1
ATOM 2400 C CA . GLY A 1 298 ? -24.857 2.158 14.807 1.00 90.38 298 GLY A CA 1
ATOM 2401 C C . GLY A 1 298 ? -24.536 1.215 15.941 1.00 90.38 298 GLY A C 1
ATOM 2402 O O . GLY A 1 298 ? -25.300 1.056 16.894 1.00 90.38 298 GLY A O 1
ATOM 2403 N N . VAL A 1 299 ? -23.371 0.605 15.798 1.00 90.31 299 VAL A N 1
ATOM 2404 C CA . VAL A 1 299 ? -22.784 -0.325 16.747 1.00 90.31 299 VAL A CA 1
ATOM 2405 C C . VAL A 1 299 ? -21.411 0.204 17.131 1.00 90.31 299 VAL A C 1
ATOM 2407 O O . VAL A 1 299 ? -20.658 0.677 16.278 1.00 90.31 299 VAL A O 1
ATOM 2410 N N . ILE A 1 300 ? -21.094 0.173 18.422 1.00 92.56 300 ILE A N 1
ATOM 2411 C CA . ILE A 1 300 ? -19.756 0.466 18.919 1.00 92.56 300 ILE A CA 1
ATOM 2412 C C . ILE A 1 300 ? -19.190 -0.736 19.665 1.00 92.56 300 ILE A C 1
ATOM 2414 O O . ILE A 1 300 ? -19.742 -1.191 20.666 1.00 92.56 300 ILE A O 1
ATOM 2418 N N . PHE A 1 301 ? -18.038 -1.202 19.198 1.00 91.50 301 PHE A N 1
ATOM 2419 C CA . PHE A 1 301 ? -17.222 -2.192 19.884 1.00 91.50 301 PHE A CA 1
ATOM 2420 C C . PHE A 1 301 ? -16.171 -1.484 20.733 1.00 91.50 301 PHE A C 1
ATOM 2422 O O . PHE A 1 301 ? -15.507 -0.558 20.261 1.00 91.50 301 PHE A O 1
ATOM 2429 N N . THR A 1 302 ? -15.977 -1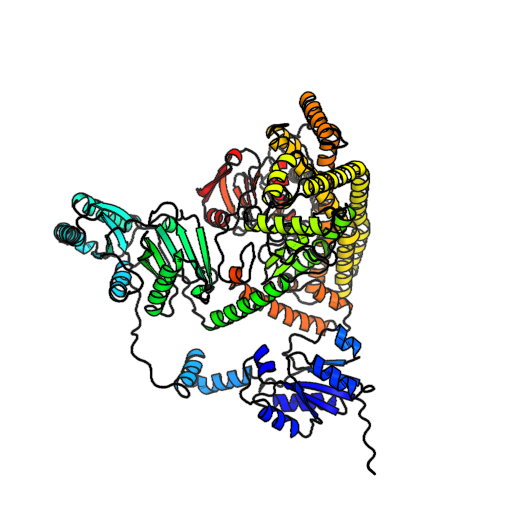.911 21.982 1.00 90.94 302 THR A N 1
ATOM 2430 C CA . THR A 1 302 ? -14.993 -1.267 22.875 1.00 90.94 302 THR A CA 1
ATOM 2431 C C . THR A 1 302 ? -13.546 -1.686 22.621 1.00 90.94 302 THR A C 1
ATOM 2433 O O . THR A 1 302 ? -12.620 -1.081 23.179 1.00 90.94 302 THR A O 1
ATOM 2436 N N . ARG A 1 303 ? -13.354 -2.707 21.775 1.00 88.12 303 ARG A N 1
ATOM 2437 C CA . ARG A 1 303 ? -12.073 -3.218 21.275 1.00 88.12 303 ARG A CA 1
ATOM 2438 C C . ARG A 1 303 ? -12.248 -3.782 19.863 1.00 88.12 303 ARG A C 1
ATOM 2440 O O . ARG A 1 303 ? -13.355 -4.114 19.451 1.00 88.12 303 ARG A O 1
ATOM 2447 N N . VAL A 1 304 ? -11.138 -3.938 19.145 1.00 85.31 304 VAL A N 1
ATOM 2448 C CA . VAL A 1 304 ? -11.106 -4.610 17.834 1.00 85.31 304 VAL A CA 1
ATOM 2449 C C . VAL A 1 304 ? -11.290 -6.114 18.026 1.00 85.31 304 VAL A C 1
ATOM 2451 O O . VAL A 1 304 ? -10.561 -6.709 18.819 1.00 85.31 304 VAL A O 1
ATOM 2454 N N . MET A 1 305 ? -12.216 -6.732 17.291 1.00 76.94 305 MET A N 1
ATOM 2455 C CA . MET A 1 305 ? -12.553 -8.149 17.462 1.00 76.94 305 MET A CA 1
ATOM 2456 C C . MET A 1 305 ? -11.388 -9.082 17.102 1.00 76.94 305 MET A C 1
ATOM 2458 O O . MET A 1 305 ? -11.088 -10.012 17.835 1.00 76.94 305 MET A O 1
ATOM 2462 N N . GLU A 1 306 ? -10.666 -8.829 16.016 1.00 73.25 306 GLU A N 1
ATOM 2463 C CA . GLU A 1 306 ? -9.674 -9.781 15.499 1.00 73.25 306 GLU A CA 1
ATOM 2464 C C . GLU A 1 306 ? -8.375 -9.788 16.314 1.00 73.25 306 GLU A C 1
ATOM 2466 O O . GLU A 1 306 ? -7.726 -10.821 16.463 1.00 73.25 306 GLU A O 1
ATOM 2471 N N . THR A 1 307 ? -7.968 -8.623 16.823 1.00 75.88 307 THR A N 1
ATOM 2472 C CA . THR A 1 307 ? -6.652 -8.424 17.457 1.00 75.88 307 THR A CA 1
ATOM 2473 C C . THR A 1 307 ? -6.735 -8.080 18.937 1.00 75.88 307 THR A C 1
ATOM 2475 O O . THR A 1 307 ? -5.701 -7.914 19.587 1.00 75.88 307 THR A O 1
ATOM 2478 N N . ASN A 1 308 ? -7.950 -7.925 19.471 1.00 79.81 308 ASN A N 1
ATOM 2479 C CA . ASN A 1 308 ? -8.197 -7.393 20.805 1.00 79.81 308 ASN A CA 1
ATOM 2480 C C . ASN A 1 308 ? -7.496 -6.035 21.038 1.00 79.81 308 ASN A C 1
ATOM 2482 O O . ASN A 1 308 ? -7.099 -5.708 22.159 1.00 79.81 308 ASN A O 1
ATOM 2486 N N . ALA A 1 309 ? -7.286 -5.237 19.985 1.00 85.75 309 ALA A N 1
ATOM 2487 C CA . ALA A 1 309 ? -6.601 -3.952 20.083 1.00 85.75 309 ALA A CA 1
ATOM 2488 C C . ALA A 1 309 ? -7.465 -2.902 20.815 1.00 85.75 309 ALA A C 1
ATOM 2490 O O . ALA A 1 309 ? -8.691 -2.904 20.670 1.00 85.75 309 ALA A O 1
ATOM 2491 N N . PRO A 1 310 ? -6.854 -1.984 21.592 1.00 89.44 310 PRO A N 1
ATOM 2492 C CA . PRO A 1 310 ? -7.558 -1.001 22.421 1.00 89.44 310 PRO A CA 1
ATOM 2493 C C . PRO A 1 310 ? -8.097 0.189 21.606 1.00 89.44 310 PRO A C 1
ATOM 2495 O O . PRO A 1 310 ? -7.712 1.338 21.831 1.00 89.44 310 PRO A O 1
ATOM 2498 N N . TYR A 1 311 ? -8.993 -0.085 20.663 1.00 91.88 311 TYR A N 1
ATOM 2499 C CA . TYR A 1 311 ? -9.694 0.921 19.869 1.00 91.88 311 TYR A CA 1
ATOM 2500 C C . TYR A 1 311 ? -11.201 0.729 20.009 1.00 91.88 311 TYR A C 1
ATOM 2502 O O . TYR A 1 311 ? -11.695 -0.388 19.887 1.00 91.88 311 TYR A O 1
ATOM 2510 N N . TYR A 1 312 ? -11.919 1.829 20.205 1.00 93.31 312 TYR A N 1
ATOM 2511 C CA . TYR A 1 312 ? -13.342 1.897 19.928 1.00 93.31 312 TYR A CA 1
ATOM 2512 C C . TYR A 1 312 ? -13.552 1.782 18.416 1.00 93.31 312 TYR A C 1
ATOM 2514 O O . TYR A 1 312 ? -12.974 2.565 17.662 1.00 93.31 312 TYR A O 1
ATOM 2522 N N . VAL A 1 313 ? -14.355 0.823 17.966 1.00 91.88 313 VAL A N 1
ATOM 2523 C CA . VAL A 1 313 ? -14.738 0.670 16.555 1.00 91.88 313 VAL A CA 1
ATOM 2524 C C . VAL A 1 313 ? -16.204 1.051 16.442 1.00 91.88 313 VAL A C 1
ATOM 2526 O O . VAL A 1 313 ? -17.044 0.401 17.051 1.00 91.88 313 VAL A O 1
ATOM 2529 N N . ILE A 1 314 ? -16.490 2.139 15.732 1.00 91.62 314 ILE A N 1
ATOM 2530 C CA . ILE A 1 314 ? -17.827 2.711 15.578 1.00 91.62 314 ILE A CA 1
ATOM 2531 C C . ILE A 1 314 ? -18.263 2.483 14.136 1.00 91.62 314 ILE A C 1
ATOM 2533 O O . ILE A 1 314 ? -17.789 3.176 13.234 1.00 91.62 314 ILE A O 1
ATOM 2537 N N . ASP A 1 315 ? -19.189 1.556 13.937 1.00 87.44 315 ASP A N 1
ATOM 2538 C CA . ASP A 1 315 ? -19.865 1.350 12.661 1.00 87.44 315 ASP A CA 1
ATOM 2539 C C . ASP A 1 315 ? -21.205 2.076 12.715 1.00 87.44 315 ASP A C 1
ATOM 2541 O O . ASP A 1 315 ? -22.004 1.846 13.624 1.00 87.44 315 ASP A O 1
ATOM 2545 N N . TYR A 1 316 ? -21.453 3.002 11.790 1.00 87.50 316 TYR A N 1
ATOM 2546 C CA . TYR A 1 316 ? -22.610 3.891 11.885 1.00 87.50 316 TYR A CA 1
ATOM 2547 C C . TYR A 1 316 ? -23.247 4.222 10.532 1.00 87.50 316 TYR A C 1
ATOM 2549 O O . TYR A 1 316 ? -22.622 4.158 9.471 1.00 87.50 316 TYR A O 1
ATOM 2557 N N . ASP A 1 317 ? -24.523 4.593 10.594 1.00 83.56 317 ASP A N 1
ATOM 2558 C CA . ASP A 1 317 ? -25.257 5.280 9.539 1.00 83.56 317 ASP A CA 1
ATOM 2559 C C . ASP A 1 317 ? -25.674 6.667 10.036 1.00 83.56 317 ASP A C 1
ATOM 2561 O O . ASP A 1 317 ? -26.288 6.810 11.095 1.00 83.56 317 ASP A O 1
ATOM 2565 N N . ASP A 1 318 ? -25.339 7.689 9.257 1.00 79.88 318 ASP A N 1
ATOM 2566 C CA . ASP A 1 318 ? -25.686 9.091 9.489 1.00 79.88 318 ASP A CA 1
ATOM 2567 C C . ASP A 1 318 ? -26.553 9.680 8.362 1.00 79.88 318 ASP A C 1
ATOM 2569 O O . ASP A 1 318 ? -26.851 10.877 8.364 1.00 79.88 318 ASP A O 1
ATOM 2573 N N . THR A 1 319 ? -26.980 8.849 7.401 1.00 71.69 319 THR A N 1
ATOM 2574 C CA . THR A 1 319 ? -27.676 9.306 6.189 1.00 71.69 319 THR A CA 1
ATOM 2575 C C . THR A 1 319 ? -29.159 8.957 6.145 1.00 71.69 319 THR A C 1
ATOM 2577 O O . THR A 1 319 ? -29.940 9.727 5.584 1.00 71.69 319 THR A O 1
ATOM 2580 N N . THR A 1 320 ? -29.578 7.824 6.719 1.00 66.31 320 THR A N 1
ATOM 2581 C CA . THR A 1 320 ? -30.950 7.313 6.537 1.00 66.31 320 THR A CA 1
ATOM 2582 C C . THR A 1 320 ? -31.859 7.537 7.741 1.00 66.31 320 THR A C 1
ATOM 2584 O O . THR A 1 320 ? -33.080 7.556 7.590 1.00 66.31 320 THR A O 1
ATOM 2587 N N . GLY A 1 321 ? -31.282 7.707 8.936 1.00 65.25 321 GLY A N 1
ATOM 2588 C CA . GLY A 1 321 ? -32.034 7.826 10.189 1.00 65.25 321 GLY A CA 1
ATOM 2589 C C . GLY A 1 321 ? -32.699 6.520 10.653 1.00 65.25 321 GLY A C 1
ATOM 2590 O O . GLY A 1 321 ? -33.579 6.567 11.512 1.00 65.25 321 GLY A O 1
ATOM 2591 N N . MET A 1 322 ? -32.313 5.365 10.095 1.00 69.94 322 MET A N 1
ATOM 2592 C CA . MET A 1 322 ? -32.826 4.040 10.474 1.00 69.94 322 MET A CA 1
ATOM 2593 C C . MET A 1 322 ? -31.954 3.367 11.544 1.00 69.94 322 MET A C 1
ATOM 2595 O O . MET A 1 322 ? -30.744 3.240 11.369 1.00 69.94 322 MET A O 1
ATOM 2599 N N . SER A 1 323 ? -32.569 2.841 12.611 1.00 66.25 323 SER A N 1
ATOM 2600 C CA . SER A 1 323 ? -31.861 2.250 13.762 1.00 66.25 323 SER A CA 1
ATOM 2601 C C . SER A 1 323 ? -31.238 0.868 13.529 1.00 66.25 323 SER A C 1
ATOM 2603 O O . SER A 1 323 ? -30.444 0.432 14.351 1.00 66.25 323 SER A O 1
ATOM 2605 N N . ASP A 1 324 ? -31.616 0.154 12.468 1.00 63.47 324 ASP A N 1
ATOM 2606 C CA . ASP A 1 324 ? -31.339 -1.280 12.280 1.00 63.47 324 ASP A CA 1
ATOM 2607 C C . ASP A 1 324 ? -30.504 -1.605 11.027 1.00 63.47 324 ASP A C 1
ATOM 2609 O O . ASP A 1 324 ? -30.223 -2.767 10.744 1.00 63.47 324 ASP A O 1
ATOM 2613 N N . ARG A 1 325 ? -30.092 -0.600 10.243 1.00 67.25 325 ARG A N 1
ATOM 2614 C CA . ARG A 1 325 ? -29.309 -0.838 9.016 1.00 67.25 325 ARG A CA 1
ATOM 2615 C C . ARG A 1 325 ? -27.927 -1.410 9.296 1.00 67.25 325 ARG A C 1
ATOM 2617 O O . ARG A 1 325 ? -27.508 -2.342 8.616 1.00 67.25 325 ARG A O 1
ATOM 2624 N N . VAL A 1 326 ? -27.218 -0.844 10.270 1.00 57.94 326 VAL A N 1
ATOM 2625 C CA . VAL A 1 326 ? -25.856 -1.280 10.610 1.00 57.94 326 VAL A CA 1
ATOM 2626 C C . VAL A 1 326 ? -25.880 -2.708 11.154 1.00 57.94 326 VAL A C 1
ATOM 2628 O O . VAL A 1 326 ? -25.104 -3.541 10.704 1.00 57.94 326 VAL A O 1
ATOM 2631 N N . THR A 1 327 ? -26.845 -3.031 12.018 1.00 56.69 327 THR A N 1
ATOM 2632 C CA . THR A 1 327 ? -27.017 -4.375 12.594 1.00 56.69 327 THR A CA 1
ATOM 2633 C C . THR A 1 327 ? -27.488 -5.416 11.571 1.00 56.69 327 THR A C 1
ATOM 2635 O O . THR A 1 327 ? -27.281 -6.608 11.770 1.00 56.69 327 THR A O 1
ATOM 2638 N N . LYS A 1 328 ? -28.045 -4.980 10.431 1.00 53.62 328 LYS A N 1
ATOM 2639 C CA . LYS A 1 328 ? -28.332 -5.806 9.241 1.00 53.62 328 LYS A CA 1
ATOM 2640 C C . LYS A 1 328 ? -27.168 -5.892 8.239 1.00 53.62 328 LYS A C 1
ATOM 2642 O O . LYS A 1 328 ? -27.362 -6.421 7.146 1.00 53.62 328 LYS A O 1
ATOM 2647 N N . GLY A 1 329 ? -25.993 -5.341 8.560 1.00 51.31 329 GLY A N 1
ATOM 2648 C CA . GLY A 1 329 ? -24.812 -5.352 7.686 1.00 51.31 329 GLY A CA 1
ATOM 2649 C C . GLY A 1 329 ? -24.860 -4.352 6.522 1.00 51.31 329 GLY A C 1
ATOM 2650 O O . GLY A 1 329 ? -24.148 -4.521 5.543 1.00 51.31 329 GLY A O 1
ATOM 2651 N N . GLN A 1 330 ? -25.705 -3.317 6.594 1.00 50.44 330 GLN A N 1
ATOM 2652 C CA . GLN A 1 330 ? -25.937 -2.343 5.510 1.00 50.44 330 GLN A CA 1
ATOM 2653 C C . GLN A 1 330 ? -25.413 -0.925 5.830 1.00 50.44 330 GLN A C 1
ATOM 2655 O O . GLN A 1 330 ? -25.872 0.054 5.224 1.00 50.44 330 GLN A O 1
ATOM 2660 N N . GLY A 1 331 ? -24.523 -0.803 6.825 1.00 53.06 331 GLY A N 1
ATOM 2661 C CA . GLY A 1 331 ? -23.873 0.447 7.247 1.00 53.06 331 GLY A CA 1
ATOM 2662 C C . GLY A 1 331 ? -22.715 0.849 6.326 1.00 53.06 331 GLY A C 1
ATOM 2663 O O . GLY A 1 331 ? -22.019 -0.011 5.798 1.00 53.06 331 GLY A O 1
ATOM 2664 N N . HIS A 1 332 ? -22.516 2.155 6.109 1.00 62.91 332 HIS A N 1
ATOM 2665 C CA . HIS A 1 332 ? -21.585 2.668 5.090 1.00 62.91 332 HIS A CA 1
ATOM 2666 C C . HIS A 1 332 ? -20.262 3.234 5.641 1.00 62.91 332 HIS A C 1
ATOM 2668 O O . HIS A 1 332 ? -19.312 3.365 4.866 1.00 62.91 332 HIS A O 1
ATOM 2674 N N . ALA A 1 333 ? -20.171 3.568 6.936 1.00 74.19 333 ALA A N 1
ATOM 2675 C CA . ALA A 1 333 ? -18.985 4.191 7.526 1.00 74.19 333 ALA A CA 1
ATOM 2676 C C . ALA A 1 333 ? -18.533 3.486 8.815 1.00 74.19 333 ALA A C 1
ATOM 2678 O O . ALA A 1 333 ? -19.342 3.196 9.693 1.00 74.19 333 ALA A O 1
ATOM 2679 N N . SER A 1 334 ? -17.221 3.257 8.924 1.00 83.06 334 SER A N 1
ATOM 2680 C CA . SER A 1 334 ? -16.553 2.693 10.102 1.00 83.06 334 SER A CA 1
ATOM 2681 C C . SER A 1 334 ? -15.433 3.628 10.547 1.00 83.06 334 SER A C 1
ATOM 2683 O O . SER A 1 334 ? -14.554 3.966 9.749 1.00 83.06 334 SER A O 1
ATOM 2685 N N . MET A 1 335 ? -15.465 4.066 11.803 1.00 89.75 335 MET A N 1
ATOM 2686 C CA . MET A 1 335 ? -14.435 4.900 12.424 1.00 89.75 335 MET A CA 1
ATOM 2687 C C . MET A 1 335 ? -13.766 4.129 13.556 1.00 89.75 335 MET A C 1
ATOM 2689 O O . MET A 1 335 ? -14.439 3.487 14.359 1.00 89.75 335 MET A O 1
ATOM 2693 N N . LYS A 1 336 ? -12.439 4.226 13.664 1.00 92.75 336 LYS A N 1
ATOM 2694 C CA . LYS A 1 336 ? -11.687 3.569 14.741 1.00 92.75 336 LYS A CA 1
ATOM 2695 C C . LYS A 1 336 ? -10.986 4.621 15.580 1.00 92.75 336 LYS A C 1
ATOM 2697 O O . LYS A 1 336 ? -10.283 5.472 15.046 1.00 92.75 336 LYS A O 1
ATOM 2702 N N . MET A 1 337 ? -11.180 4.570 16.889 1.00 93.44 337 MET A N 1
ATOM 2703 C CA . MET A 1 337 ? -10.669 5.569 17.814 1.00 93.44 337 MET A CA 1
ATOM 2704 C C . MET A 1 337 ? -9.910 4.909 18.944 1.00 93.44 337 MET A C 1
ATOM 2706 O O . MET A 1 337 ? -10.440 4.069 19.664 1.00 93.44 337 MET A O 1
ATOM 2710 N N . TYR A 1 338 ? -8.659 5.296 19.113 1.00 93.50 338 TYR A N 1
ATOM 2711 C CA . TYR A 1 338 ? -7.811 4.776 20.157 1.00 93.50 338 TYR A CA 1
ATOM 2712 C C . TYR A 1 338 ? -8.408 5.092 21.532 1.00 93.50 338 TYR A C 1
ATOM 2714 O O . TYR A 1 338 ? -8.811 6.215 21.837 1.00 93.50 338 TYR A O 1
ATOM 2722 N N . ARG A 1 339 ? -8.486 4.076 22.392 1.00 89.62 339 ARG A N 1
ATOM 2723 C CA . ARG A 1 339 ? -9.214 4.160 23.666 1.00 89.62 339 ARG A CA 1
ATOM 2724 C C . ARG A 1 339 ? -8.696 5.268 24.585 1.00 89.62 339 ARG A C 1
ATOM 2726 O O . ARG A 1 339 ? -9.461 5.861 25.344 1.00 89.62 339 ARG A O 1
ATOM 2733 N N . PHE A 1 340 ? -7.392 5.530 24.529 1.00 88.75 340 PHE A N 1
ATOM 2734 C CA . PHE A 1 340 ? -6.717 6.492 25.401 1.00 88.75 340 PHE A CA 1
ATOM 2735 C C . PHE A 1 340 ? -6.559 7.877 24.769 1.00 88.75 340 PHE A C 1
ATOM 2737 O O . PHE A 1 340 ? -5.811 8.698 25.299 1.00 88.75 340 PHE A O 1
ATOM 2744 N N . THR A 1 341 ? -7.262 8.142 23.667 1.00 91.12 341 THR A N 1
ATOM 2745 C CA . THR A 1 341 ? -7.305 9.464 23.044 1.00 91.12 341 THR A CA 1
ATOM 2746 C C . THR A 1 341 ? -7.906 10.504 23.976 1.00 91.12 341 THR A C 1
ATOM 2748 O O . THR A 1 341 ? -8.901 10.236 24.661 1.00 91.12 341 THR A O 1
ATOM 2751 N N . ASP A 1 342 ? -7.304 11.699 23.988 1.00 90.19 342 ASP A N 1
ATOM 2752 C CA . ASP A 1 342 ? -7.798 12.843 24.757 1.00 90.19 342 ASP A CA 1
ATOM 2753 C C . ASP A 1 342 ? -9.241 13.168 24.319 1.00 90.19 342 ASP A C 1
ATOM 2755 O O . ASP A 1 342 ? -9.471 13.448 23.137 1.00 90.19 342 ASP A O 1
ATOM 2759 N N . PRO A 1 343 ? -10.224 13.184 25.242 1.00 89.38 343 PRO A N 1
ATOM 2760 C CA . PRO A 1 343 ? -11.607 13.539 24.932 1.00 89.38 343 PRO A CA 1
ATOM 2761 C C . PRO A 1 343 ? -11.797 14.873 24.197 1.00 89.38 343 PRO A C 1
ATOM 2763 O O . PRO A 1 343 ? -12.791 15.052 23.490 1.00 89.38 343 PRO A O 1
ATOM 2766 N N . LYS A 1 344 ? -10.855 15.817 24.321 1.00 89.75 344 LYS A N 1
ATOM 2767 C CA . LYS A 1 344 ? -10.870 17.088 23.576 1.00 89.75 344 LYS A CA 1
ATOM 2768 C C . LYS A 1 344 ? -10.716 16.889 22.067 1.00 89.75 344 LYS A C 1
ATOM 2770 O O . LYS A 1 344 ? -11.242 17.699 21.300 1.00 89.75 344 LYS A O 1
ATOM 2775 N N . LEU A 1 345 ? -10.029 15.824 21.653 1.00 89.56 345 LEU A N 1
ATOM 2776 C CA . LEU A 1 345 ? -9.784 15.475 20.253 1.00 89.56 345 LEU A CA 1
ATOM 2777 C C . LEU A 1 345 ? -10.936 14.686 19.625 1.00 89.56 345 LEU A C 1
ATOM 2779 O O . LEU A 1 345 ? -10.989 14.576 18.404 1.00 89.56 345 LEU A O 1
ATOM 2783 N N . TYR A 1 346 ? -11.884 14.179 20.422 1.00 90.94 346 TYR A N 1
ATOM 2784 C CA . TYR A 1 346 ? -13.016 13.418 19.893 1.00 90.94 346 TYR A CA 1
ATOM 2785 C C . TYR A 1 346 ? -13.822 14.249 18.881 1.00 90.94 346 TYR A C 1
ATOM 2787 O O . TYR A 1 346 ? -14.110 15.429 19.163 1.00 90.94 346 TYR A O 1
ATOM 2795 N N . PRO A 1 347 ? -14.253 13.647 17.751 1.00 90.12 347 PRO A N 1
ATOM 2796 C CA . PRO A 1 347 ? -15.199 14.271 16.835 1.00 90.12 347 PRO A CA 1
ATOM 2797 C C . PRO A 1 347 ? -16.461 14.700 17.585 1.00 90.12 347 PRO A C 1
ATOM 2799 O O . PRO A 1 347 ? -16.946 13.990 18.472 1.00 90.12 347 PRO A O 1
ATOM 2802 N N . LYS A 1 348 ? -16.979 15.891 17.270 1.00 90.31 348 LYS A N 1
ATOM 2803 C CA . LYS A 1 348 ? -18.035 16.542 18.066 1.00 90.31 348 LYS A CA 1
ATOM 2804 C C . LYS A 1 348 ? -19.295 15.680 18.155 1.00 90.31 348 LYS A C 1
ATOM 2806 O O . LYS A 1 348 ? -19.924 15.631 19.206 1.00 90.31 348 LYS A O 1
ATOM 2811 N N . GLU A 1 349 ? -19.623 14.999 17.066 1.00 89.75 349 GLU A N 1
ATOM 2812 C CA . GLU A 1 349 ? -20.764 14.109 16.901 1.00 89.75 349 GLU A CA 1
ATOM 2813 C C . GLU A 1 349 ? -20.705 12.856 17.787 1.00 89.75 349 GLU A C 1
ATOM 2815 O O . GLU A 1 349 ? -21.753 12.419 18.254 1.00 89.75 349 GLU A O 1
ATOM 2820 N N . PHE A 1 350 ? -19.514 12.329 18.097 1.00 92.50 350 PHE A N 1
ATOM 2821 C CA . PHE A 1 350 ? -19.344 11.098 18.884 1.00 92.50 350 PHE A CA 1
ATOM 2822 C C . PHE A 1 350 ? -18.976 11.340 20.354 1.00 92.50 350 PHE A C 1
ATOM 2824 O O . PHE A 1 350 ? -18.985 10.401 21.149 1.00 92.50 350 PHE A O 1
ATOM 2831 N N . ARG A 1 351 ? -18.700 12.587 20.763 1.00 92.75 351 ARG A N 1
ATOM 2832 C CA . ARG A 1 351 ? -18.407 12.924 22.172 1.00 92.75 351 ARG A CA 1
ATOM 2833 C C . ARG A 1 351 ? -19.470 12.423 23.157 1.00 92.75 351 ARG A C 1
ATOM 2835 O O . ARG A 1 351 ? -19.071 11.814 24.150 1.00 92.75 351 ARG A O 1
ATOM 2842 N N . PRO A 1 352 ? -20.783 12.636 22.923 1.00 93.69 352 PRO A N 1
ATOM 2843 C CA . PRO A 1 352 ? -21.809 12.141 23.838 1.00 93.69 352 PRO A CA 1
ATOM 2844 C C . PRO A 1 352 ? -21.821 10.611 23.910 1.00 93.69 352 PRO A C 1
ATOM 2846 O O . PRO A 1 352 ? -21.936 10.052 24.997 1.00 93.69 352 PRO A O 1
ATOM 2849 N N . LEU A 1 353 ? -21.645 9.937 22.766 1.00 95.38 353 LEU A N 1
ATOM 2850 C CA . LEU A 1 353 ? -21.610 8.476 22.688 1.00 95.38 353 LEU A CA 1
ATOM 2851 C C . LEU A 1 353 ? -20.447 7.904 23.498 1.00 95.38 353 LEU A C 1
ATOM 2853 O O . LEU A 1 353 ? -20.648 7.007 24.303 1.00 95.38 353 LEU A O 1
ATOM 2857 N N . LEU A 1 354 ? -19.239 8.439 23.332 1.00 94.62 354 LEU A N 1
ATOM 2858 C CA . LEU A 1 354 ? -18.066 7.940 24.051 1.00 94.62 354 LEU A CA 1
ATOM 2859 C C . LEU A 1 354 ? -18.148 8.199 25.556 1.00 94.62 354 LEU A C 1
ATOM 2861 O O . LEU A 1 354 ? -17.638 7.400 26.335 1.00 94.62 354 LEU A O 1
ATOM 2865 N N . ALA A 1 355 ? -18.801 9.285 25.979 1.00 93.50 355 ALA A N 1
ATOM 2866 C CA . ALA A 1 355 ? -19.090 9.510 27.393 1.00 93.50 355 ALA A CA 1
ATOM 2867 C C . ALA A 1 355 ? -20.052 8.444 27.949 1.00 93.50 355 ALA A C 1
ATOM 2869 O O . ALA A 1 355 ? -19.802 7.912 29.026 1.00 93.50 355 ALA A O 1
ATOM 2870 N N . ALA A 1 356 ? -21.101 8.097 27.197 1.00 95.19 356 ALA A N 1
ATOM 2871 C CA . ALA A 1 356 ? -22.031 7.028 27.558 1.00 95.19 356 ALA A CA 1
ATOM 2872 C C . ALA A 1 356 ? -21.369 5.644 27.588 1.00 95.19 356 ALA A C 1
ATOM 2874 O O . ALA A 1 356 ? -21.578 4.874 28.516 1.00 95.19 356 ALA A O 1
ATOM 2875 N N . VAL A 1 357 ? -20.530 5.335 26.600 1.00 94.75 357 VAL A N 1
ATOM 2876 C CA . VAL A 1 357 ? -19.820 4.052 26.530 1.00 94.75 357 VAL A CA 1
ATOM 2877 C C . VAL A 1 357 ? -18.860 3.901 27.706 1.00 94.75 357 VAL A C 1
ATOM 2879 O O . VAL A 1 357 ? -18.836 2.844 28.322 1.00 94.75 357 VAL A O 1
ATOM 2882 N N . LYS A 1 358 ? -18.127 4.958 28.082 1.00 91.94 358 LYS A N 1
ATOM 2883 C CA . LYS A 1 358 ? -17.259 4.930 29.270 1.00 91.94 358 LYS A CA 1
ATOM 2884 C C . LYS A 1 358 ? -18.038 4.708 30.567 1.00 91.94 358 LYS A C 1
ATOM 2886 O O . LYS A 1 358 ? -17.595 3.904 31.374 1.00 91.94 358 LYS A O 1
ATOM 2891 N N . GLU A 1 359 ? -19.197 5.351 30.730 1.00 93.38 359 GLU A N 1
ATOM 2892 C CA . GLU A 1 359 ? -20.100 5.103 31.868 1.00 93.38 359 GLU A CA 1
ATOM 2893 C C . GLU A 1 359 ? -20.516 3.622 31.932 1.00 93.38 359 GLU A C 1
ATOM 2895 O O . GLU A 1 359 ? -20.433 3.001 32.987 1.00 93.38 359 GLU A O 1
ATOM 2900 N N . ILE A 1 360 ? -20.880 3.013 30.799 1.00 90.06 360 ILE A N 1
ATOM 2901 C CA . ILE A 1 360 ? -21.242 1.586 30.747 1.00 90.06 360 ILE A CA 1
ATOM 2902 C C . ILE A 1 360 ? -20.035 0.686 31.069 1.00 90.06 360 ILE A C 1
ATOM 2904 O O . ILE A 1 360 ? -20.178 -0.300 31.788 1.00 90.06 360 ILE A O 1
ATOM 2908 N N . GLU A 1 361 ? -18.837 1.010 30.577 1.00 88.50 361 GLU A N 1
ATOM 2909 C CA . GLU A 1 361 ? -17.613 0.256 30.885 1.00 88.50 361 GLU A CA 1
ATOM 2910 C C . GLU A 1 361 ? -17.183 0.372 32.359 1.00 88.50 361 GLU A C 1
ATOM 2912 O O . GLU A 1 361 ? -16.557 -0.549 32.885 1.00 88.50 361 GLU A O 1
ATOM 2917 N N . GLU A 1 362 ? -17.515 1.478 33.031 1.00 86.50 362 GLU A N 1
ATOM 2918 C CA . GLU A 1 362 ? -17.329 1.651 34.479 1.00 86.50 362 GLU A CA 1
ATOM 2919 C C . GLU A 1 362 ? -18.313 0.787 35.283 1.00 86.50 362 GLU A C 1
ATOM 2921 O O . GLU A 1 362 ? -17.923 0.209 36.298 1.00 86.50 362 GLU A O 1
ATOM 2926 N N . LEU A 1 363 ? -19.555 0.639 34.804 1.00 82.81 363 LEU A N 1
ATOM 2927 C CA . LEU A 1 363 ? -20.564 -0.248 35.398 1.00 82.81 363 LEU A CA 1
ATOM 2928 C C . LEU A 1 363 ? -20.250 -1.738 35.178 1.00 82.81 363 LEU A C 1
ATOM 2930 O O . LEU A 1 363 ? -20.573 -2.568 36.026 1.00 82.81 363 LEU A O 1
ATOM 2934 N N . ILE A 1 364 ? -19.617 -2.081 34.050 1.00 80.25 364 ILE A N 1
ATOM 2935 C CA . ILE A 1 364 ? -19.317 -3.463 33.641 1.00 80.25 364 ILE A CA 1
ATOM 2936 C C . ILE A 1 364 ? -17.806 -3.620 33.381 1.00 80.25 364 ILE A C 1
ATOM 2938 O O . ILE A 1 364 ? -17.362 -3.776 32.237 1.00 80.25 364 ILE A O 1
ATOM 2942 N N . PRO A 1 365 ? -16.971 -3.564 34.435 1.00 71.62 365 PRO A N 1
ATOM 2943 C CA . PRO A 1 365 ? -15.525 -3.554 34.278 1.00 71.62 365 PRO A CA 1
ATOM 2944 C C . PRO A 1 365 ? -14.992 -4.900 33.765 1.00 71.62 365 PRO A C 1
ATOM 2946 O O . PRO A 1 365 ? -15.542 -5.963 34.041 1.00 71.62 365 PRO A O 1
ATOM 2949 N N . LYS A 1 366 ? -13.835 -4.863 33.088 1.00 70.50 366 LYS A N 1
ATOM 2950 C CA . LYS A 1 366 ? -13.072 -6.039 32.600 1.00 70.50 366 LYS A CA 1
ATOM 2951 C C . LYS A 1 366 ? -13.741 -6.861 31.490 1.00 70.50 366 LYS A C 1
ATOM 2953 O O . LYS A 1 366 ? -13.213 -7.911 31.136 1.00 70.50 366 LYS A O 1
ATOM 2958 N N . ILE A 1 367 ? -14.850 -6.400 30.921 1.00 77.25 367 ILE A N 1
ATOM 2959 C CA . ILE A 1 367 ? -15.522 -7.048 29.790 1.00 77.25 367 ILE A CA 1
ATOM 2960 C C . ILE A 1 367 ? -15.433 -6.109 28.586 1.00 77.25 367 ILE A C 1
ATOM 2962 O O . ILE A 1 367 ? -15.641 -4.906 28.712 1.00 77.25 367 ILE A O 1
ATOM 2966 N N . SER A 1 368 ? -15.048 -6.626 27.416 1.00 85.19 368 SER A N 1
ATOM 2967 C CA . SER A 1 368 ? -15.167 -5.849 26.174 1.00 85.19 368 SER A CA 1
ATOM 2968 C C . SER A 1 368 ? -16.596 -5.939 25.675 1.00 85.19 368 SER A C 1
ATOM 2970 O O . SER A 1 368 ? -17.190 -7.015 25.731 1.00 85.19 368 SER A O 1
ATOM 2972 N N . LEU A 1 369 ? -17.144 -4.814 25.229 1.00 87.75 369 LEU A N 1
ATOM 2973 C CA . LEU A 1 369 ? -18.566 -4.667 24.966 1.00 87.75 369 LEU A CA 1
ATOM 2974 C C . LEU A 1 369 ? -18.833 -4.407 23.486 1.00 87.75 369 LEU A C 1
ATOM 2976 O O . LEU A 1 369 ? -18.046 -3.753 22.801 1.00 87.75 369 LEU A O 1
ATOM 2980 N N . ASP A 1 370 ? -19.971 -4.913 23.043 1.00 88.69 370 ASP A N 1
ATOM 2981 C CA . ASP A 1 370 ? -20.657 -4.596 21.800 1.00 88.69 370 ASP A CA 1
ATOM 2982 C C . ASP A 1 370 ? -21.948 -3.852 22.171 1.00 88.69 370 ASP A C 1
ATOM 2984 O O . ASP A 1 370 ? -22.775 -4.373 22.925 1.00 88.69 370 ASP A O 1
ATOM 2988 N N . ILE A 1 371 ? -22.081 -2.604 21.721 1.00 91.88 371 ILE A N 1
ATOM 2989 C CA . ILE A 1 371 ? -23.156 -1.702 22.137 1.00 91.88 371 ILE A CA 1
ATOM 2990 C C . ILE A 1 371 ? -23.882 -1.164 20.907 1.00 91.88 371 ILE A C 1
ATOM 2992 O O . ILE A 1 371 ? -23.304 -0.441 20.096 1.00 91.88 371 ILE A O 1
ATOM 2996 N N . GLU A 1 372 ? -25.179 -1.445 20.811 1.00 92.75 372 GLU A N 1
ATOM 2997 C CA . GLU A 1 372 ? -26.053 -0.851 19.798 1.00 92.75 372 GLU A CA 1
ATOM 2998 C C . GLU A 1 372 ? -26.591 0.488 20.308 1.00 92.75 372 GLU A C 1
ATOM 3000 O O . GLU A 1 372 ? -27.111 0.577 21.426 1.00 92.75 372 GLU A O 1
ATOM 3005 N N . PHE A 1 373 ? -26.487 1.542 19.497 1.00 94.44 373 PHE A N 1
ATOM 3006 C CA . PHE A 1 373 ? -26.817 2.902 19.921 1.00 94.44 373 PHE A CA 1
ATOM 3007 C C . PHE A 1 373 ? -27.542 3.724 18.848 1.00 94.44 373 PHE A C 1
ATOM 3009 O O . PHE A 1 373 ? -27.491 3.448 17.647 1.00 94.44 373 PHE A O 1
ATOM 3016 N N . ALA A 1 374 ? -28.154 4.819 19.298 1.00 93.88 374 ALA A N 1
ATOM 3017 C CA . ALA A 1 374 ? -28.554 5.947 18.470 1.00 93.88 374 ALA A CA 1
ATOM 3018 C C . ALA A 1 374 ? -28.194 7.287 19.124 1.00 93.88 374 ALA A C 1
ATOM 3020 O O . ALA A 1 374 ? -28.193 7.438 20.342 1.00 93.88 374 ALA A O 1
ATOM 3021 N N . ILE A 1 375 ? -27.936 8.293 18.297 1.00 94.56 375 ILE A N 1
ATOM 3022 C CA . ILE A 1 375 ? -27.802 9.699 18.658 1.00 94.56 375 ILE A CA 1
ATOM 3023 C C . ILE A 1 375 ? -28.945 10.436 17.971 1.00 94.56 375 ILE A C 1
ATOM 3025 O O . ILE A 1 375 ? -29.044 10.464 16.743 1.00 94.56 375 ILE A O 1
ATOM 3029 N N . THR A 1 376 ? -29.825 11.038 18.758 1.00 92.75 376 THR A N 1
ATOM 3030 C CA . THR A 1 376 ? -30.954 11.820 18.234 1.00 92.75 376 THR A CA 1
ATOM 3031 C C . THR A 1 376 ? -30.488 13.158 17.649 1.00 92.75 376 THR A C 1
ATOM 3033 O O . THR A 1 376 ? -29.402 13.650 17.963 1.00 92.75 376 THR A O 1
ATOM 3036 N N . LYS A 1 377 ? -31.334 13.832 16.859 1.00 88.88 377 LYS A N 1
ATOM 3037 C CA . LYS A 1 377 ? -31.076 15.199 16.353 1.00 88.88 377 LYS A CA 1
ATOM 3038 C C . LYS A 1 377 ? -30.791 16.223 17.462 1.00 88.88 377 LYS A C 1
ATOM 3040 O O . LYS A 1 377 ? -30.110 17.211 17.210 1.00 88.88 377 LYS A O 1
ATOM 3045 N N . LYS A 1 378 ? -31.273 15.975 18.686 1.00 89.06 378 LYS A N 1
ATOM 3046 C CA . LYS A 1 378 ? -31.013 16.798 19.882 1.00 89.06 378 LYS A CA 1
ATOM 3047 C C . LYS A 1 378 ? -29.704 16.435 20.606 1.00 89.06 378 LYS A C 1
ATOM 3049 O O . LYS A 1 378 ? -29.416 17.010 21.648 1.00 89.06 378 LYS A O 1
ATOM 3054 N N . GLY A 1 379 ? -28.928 15.474 20.097 1.00 88.50 379 GLY A N 1
ATOM 3055 C CA . GLY A 1 379 ? -27.662 15.024 20.688 1.00 88.50 379 GLY A CA 1
ATOM 3056 C C . GLY A 1 379 ? -27.800 14.039 21.855 1.00 88.50 379 GLY A C 1
ATOM 3057 O O . GLY A 1 379 ? -26.794 13.676 22.457 1.00 88.50 379 GLY A O 1
ATOM 3058 N N . LYS A 1 380 ? -29.022 13.588 22.177 1.00 94.00 380 LYS A N 1
ATOM 3059 C CA . LYS A 1 380 ? -29.273 12.568 23.211 1.00 94.00 380 LYS A CA 1
ATOM 3060 C C . LYS A 1 380 ? -28.832 11.192 22.709 1.00 94.00 380 LYS A C 1
ATOM 3062 O O . LYS A 1 380 ? -29.258 10.809 21.616 1.00 94.00 380 LYS A O 1
ATOM 3067 N N . VAL A 1 381 ? -28.039 10.476 23.508 1.00 96.62 381 VAL A N 1
ATOM 3068 C CA . VAL A 1 381 ? -27.603 9.096 23.240 1.00 96.62 381 VAL A CA 1
ATOM 3069 C C . VAL A 1 381 ? -28.617 8.116 23.813 1.00 96.62 381 VAL A C 1
ATOM 3071 O O . VAL A 1 381 ? -28.954 8.193 24.995 1.00 96.62 381 VAL A O 1
ATOM 3074 N N . VAL A 1 382 ? -29.082 7.204 22.971 1.00 95.56 382 VAL A N 1
ATOM 3075 C CA . VAL A 1 382 ? -29.977 6.105 23.322 1.00 95.56 382 VAL A CA 1
ATOM 3076 C C . VAL A 1 382 ? -29.228 4.792 23.135 1.00 95.56 382 VAL A C 1
ATOM 3078 O O . VAL A 1 382 ? -28.611 4.590 22.090 1.00 95.56 382 VAL A O 1
ATOM 3081 N N . ILE A 1 383 ? -29.276 3.916 24.134 1.00 95.38 383 ILE A N 1
ATOM 3082 C CA . ILE A 1 383 ? -28.664 2.587 24.099 1.00 95.38 383 ILE A CA 1
ATOM 3083 C C . ILE A 1 383 ? -29.757 1.558 23.838 1.00 95.38 383 ILE A C 1
ATOM 3085 O O . ILE A 1 383 ? -30.747 1.477 24.566 1.00 95.38 383 ILE A O 1
ATOM 3089 N N . PHE A 1 384 ? -29.579 0.789 22.771 1.00 90.69 384 PHE A N 1
ATOM 3090 C CA . PHE A 1 384 ? -30.520 -0.236 22.338 1.00 90.69 384 PHE A CA 1
ATOM 3091 C C . PHE A 1 384 ? -30.155 -1.620 22.850 1.00 90.69 384 PHE A C 1
ATOM 3093 O O . PHE A 1 384 ? -31.064 -2.418 23.068 1.00 90.69 384 PHE A O 1
ATOM 3100 N N . GLN A 1 385 ? -28.863 -1.898 23.023 1.00 88.88 385 GLN A N 1
ATOM 3101 C CA . GLN A 1 385 ? -28.356 -3.188 23.472 1.00 88.88 385 GLN A CA 1
ATOM 3102 C C . GLN A 1 385 ? -26.930 -3.043 24.019 1.00 88.88 385 GLN A C 1
ATOM 3104 O O . GLN A 1 385 ? -26.170 -2.211 23.530 1.00 88.88 385 GLN A O 1
ATOM 3109 N N . VAL A 1 386 ? -26.564 -3.869 25.003 1.00 88.50 386 VAL A N 1
ATOM 3110 C CA . VAL A 1 386 ? -25.189 -4.025 25.504 1.00 88.50 386 VAL A CA 1
ATOM 3111 C C . VAL A 1 386 ? -24.890 -5.518 25.618 1.00 88.50 386 VAL A C 1
ATOM 3113 O O . VAL A 1 386 ? -25.636 -6.241 26.275 1.00 88.50 386 VAL A O 1
ATOM 3116 N N . ARG A 1 387 ? -23.813 -5.979 24.979 1.00 81.81 387 ARG A N 1
ATOM 3117 C CA . ARG A 1 387 ? -23.381 -7.384 24.950 1.00 81.81 387 ARG A CA 1
ATOM 3118 C C . ARG A 1 387 ? -21.900 -7.536 25.282 1.00 81.81 387 ARG A C 1
ATOM 3120 O O . ARG A 1 387 ? -21.124 -6.631 24.983 1.00 81.81 387 ARG A O 1
ATOM 3127 N N . PRO A 1 388 ? -21.471 -8.692 25.815 1.00 78.06 388 PRO A N 1
ATOM 3128 C CA . PRO A 1 388 ? -20.060 -9.044 25.849 1.00 78.06 388 PRO A CA 1
ATOM 3129 C C . PRO A 1 388 ? -19.557 -9.418 24.443 1.00 78.06 388 PRO A C 1
ATOM 3131 O O . PRO A 1 388 ? -20.209 -10.157 23.710 1.00 78.06 388 PRO A O 1
ATOM 3134 N N . LEU A 1 389 ? -18.358 -8.966 24.084 1.00 73.62 389 LEU A N 1
ATOM 3135 C CA . LEU A 1 389 ? -17.649 -9.412 22.885 1.00 73.62 389 LEU A CA 1
ATOM 3136 C C . LEU A 1 389 ? -17.169 -10.865 23.042 1.00 73.62 389 LEU A C 1
ATOM 3138 O O . LEU A 1 389 ? -16.571 -11.226 24.054 1.00 73.62 389 LEU A O 1
ATOM 3142 N N . SER A 1 390 ? -17.349 -11.699 22.016 1.00 60.09 390 SER A N 1
ATOM 3143 C CA . SER A 1 390 ? -16.971 -13.129 22.035 1.00 60.09 390 SER A CA 1
ATOM 3144 C C . SER A 1 390 ? -15.462 -13.377 22.227 1.00 60.09 390 SER A C 1
ATOM 3146 O O . SER A 1 390 ? -15.032 -14.484 22.526 1.00 60.09 390 SER A O 1
ATOM 3148 N N . VAL A 1 391 ? -14.643 -12.332 22.086 1.00 56.03 391 VAL A N 1
ATOM 3149 C CA . VAL A 1 391 ? -13.170 -12.356 22.142 1.00 56.03 391 VAL A CA 1
ATOM 3150 C C . VAL A 1 391 ? -12.647 -12.152 23.575 1.00 56.03 391 VAL A C 1
ATOM 3152 O O . VAL A 1 391 ? -11.467 -11.901 23.794 1.00 56.03 391 VAL A O 1
ATOM 3155 N N . ASN A 1 392 ? -13.501 -12.275 24.595 1.00 53.56 392 ASN A N 1
ATOM 3156 C CA . ASN A 1 392 ? -13.169 -11.988 26.000 1.00 53.56 392 ASN A CA 1
ATOM 3157 C C . ASN A 1 392 ? -12.126 -12.936 26.652 1.00 53.56 392 ASN A C 1
ATOM 3159 O O . ASN A 1 392 ? -11.927 -12.895 27.869 1.00 53.56 392 ASN A O 1
ATOM 3163 N N . ALA A 1 393 ? -11.398 -13.745 25.877 1.00 46.50 393 ALA A N 1
ATOM 3164 C CA . ALA A 1 393 ? -10.229 -14.477 26.348 1.00 46.50 393 ALA A CA 1
ATOM 3165 C C . ALA A 1 393 ? -9.036 -13.521 26.571 1.00 46.50 393 ALA A C 1
ATOM 3167 O O . ALA A 1 393 ? -8.199 -13.311 25.698 1.00 46.50 393 ALA A O 1
ATOM 3168 N N . GLY A 1 394 ? -8.951 -12.954 27.778 1.00 51.00 394 GLY A N 1
ATOM 3169 C CA . GLY A 1 394 ? -7.736 -12.321 28.298 1.00 51.00 394 GLY A CA 1
ATOM 3170 C C . GLY A 1 394 ? -7.637 -10.813 28.066 1.00 51.00 394 GLY A C 1
ATOM 3171 O O . GLY A 1 394 ? -6.878 -10.341 27.221 1.00 51.00 394 GLY A O 1
ATOM 3172 N N . HIS A 1 395 ? -8.326 -10.027 28.899 1.00 52.66 395 HIS A N 1
ATOM 3173 C CA . HIS A 1 395 ? -7.960 -8.623 29.118 1.00 52.66 395 HIS A CA 1
ATOM 3174 C C . HIS A 1 395 ? -6.567 -8.547 29.738 1.00 52.66 395 HIS A C 1
ATOM 3176 O O . HIS A 1 395 ? -6.409 -8.739 30.943 1.00 52.66 395 HIS A O 1
ATOM 3182 N N . ASN A 1 396 ? -5.551 -8.238 28.936 1.00 58.19 396 ASN A N 1
ATOM 3183 C CA . ASN A 1 396 ? -4.212 -8.011 29.458 1.00 58.19 396 ASN A CA 1
ATOM 3184 C C . ASN A 1 396 ? -3.943 -6.505 29.561 1.00 58.19 396 ASN A C 1
ATOM 3186 O O . ASN A 1 396 ? -3.600 -5.844 28.585 1.00 58.19 396 ASN A O 1
ATOM 3190 N N . TYR A 1 397 ? -4.100 -5.934 30.759 1.00 59.81 397 TYR A N 1
ATOM 3191 C CA . TYR A 1 397 ? -3.812 -4.517 31.034 1.00 59.81 397 TYR A CA 1
ATOM 3192 C C . TYR A 1 397 ? -2.405 -4.091 30.561 1.00 59.81 397 TYR A C 1
ATOM 3194 O O . TYR A 1 397 ? -2.204 -2.953 30.129 1.00 59.81 397 TYR A O 1
ATOM 3202 N N . LEU A 1 398 ? -1.441 -5.020 30.569 1.00 61.00 398 LEU A N 1
ATOM 3203 C CA . LEU A 1 398 ? -0.086 -4.803 30.060 1.00 61.00 398 LEU A CA 1
ATOM 3204 C C . LEU A 1 398 ? -0.053 -4.469 28.559 1.00 61.00 398 LEU A C 1
ATOM 3206 O O . LEU A 1 398 ? 0.749 -3.628 28.151 1.00 61.00 398 LEU A O 1
ATOM 3210 N N . ASP A 1 399 ? -0.945 -5.049 27.752 1.00 68.38 399 ASP A N 1
ATOM 3211 C CA . ASP A 1 399 ? -1.022 -4.776 26.310 1.00 68.38 399 ASP A CA 1
ATOM 3212 C C . ASP A 1 399 ? -1.459 -3.337 26.024 1.00 68.38 399 ASP A C 1
ATOM 3214 O O . ASP A 1 399 ? -0.950 -2.700 25.100 1.00 68.38 399 ASP A O 1
ATOM 3218 N N . ASN A 1 400 ? -2.348 -2.781 26.851 1.00 78.38 400 ASN A N 1
ATOM 3219 C CA . ASN A 1 400 ? -2.789 -1.393 26.717 1.00 78.38 400 ASN A CA 1
ATOM 3220 C C . ASN A 1 400 ? -1.628 -0.411 26.952 1.00 78.38 400 ASN A C 1
ATOM 3222 O O . ASN A 1 400 ? -1.451 0.535 26.185 1.00 78.38 400 ASN A O 1
ATOM 3226 N N . ILE A 1 401 ? -0.805 -0.649 27.984 1.00 76.75 401 ILE A N 1
ATOM 3227 C CA . ILE A 1 401 ? 0.369 0.190 28.281 1.00 76.75 401 ILE A CA 1
ATOM 3228 C C . ILE A 1 401 ? 1.385 0.123 27.137 1.00 76.75 401 ILE A C 1
ATOM 3230 O O . ILE A 1 401 ? 1.928 1.157 26.742 1.00 76.75 401 ILE A O 1
ATOM 3234 N N . ARG A 1 402 ? 1.645 -1.076 26.599 1.00 79.06 402 ARG A N 1
ATOM 3235 C CA . ARG A 1 402 ? 2.564 -1.253 25.465 1.00 79.06 402 ARG A CA 1
ATOM 3236 C C . ARG A 1 402 ? 2.061 -0.526 24.222 1.00 79.06 402 ARG A C 1
ATOM 3238 O O . ARG A 1 402 ? 2.798 0.282 23.667 1.00 79.06 402 ARG A O 1
ATOM 3245 N N . THR A 1 403 ? 0.792 -0.724 23.862 1.00 84.44 403 THR A N 1
ATOM 3246 C CA . THR A 1 403 ? 0.160 -0.057 22.710 1.00 84.44 403 THR A CA 1
ATOM 3247 C C . THR A 1 403 ? 0.250 1.465 22.835 1.00 84.44 403 THR A C 1
ATOM 3249 O O . THR A 1 403 ? 0.615 2.140 21.876 1.00 84.44 403 THR A O 1
ATOM 3252 N N . LYS A 1 404 ? 0.031 2.011 24.042 1.00 87.50 404 LYS A N 1
ATOM 3253 C CA . LYS A 1 404 ? 0.192 3.446 24.313 1.00 87.50 404 LYS A CA 1
ATOM 3254 C C . LYS A 1 404 ? 1.597 3.944 24.004 1.00 87.50 404 LYS A C 1
ATOM 3256 O O . LYS A 1 404 ? 1.740 4.930 23.293 1.00 87.50 404 LYS A O 1
ATOM 3261 N N . LYS A 1 405 ? 2.629 3.261 24.506 1.00 87.44 405 LYS A N 1
ATOM 3262 C CA . LYS A 1 405 ? 4.026 3.640 24.240 1.00 87.44 405 LYS A CA 1
ATOM 3263 C C . LYS A 1 405 ? 4.363 3.578 22.749 1.00 87.44 405 LYS A C 1
ATOM 3265 O O . LYS A 1 405 ? 5.071 4.449 22.258 1.00 87.44 405 LYS A O 1
ATOM 3270 N N . ILE A 1 406 ? 3.847 2.573 22.039 1.00 89.00 406 ILE A N 1
ATOM 3271 C CA . ILE A 1 406 ? 4.072 2.421 20.598 1.00 89.00 406 ILE A CA 1
ATOM 3272 C C . ILE A 1 406 ? 3.433 3.579 19.820 1.00 89.00 406 ILE A C 1
ATOM 3274 O O . ILE A 1 406 ? 4.102 4.167 18.975 1.00 89.00 406 ILE A O 1
ATOM 3278 N N . ILE A 1 407 ? 2.184 3.944 20.128 1.00 91.75 407 ILE A N 1
ATOM 3279 C CA . ILE A 1 407 ? 1.492 5.056 19.459 1.00 91.75 407 ILE A CA 1
ATOM 3280 C C . ILE A 1 407 ? 2.204 6.389 19.714 1.00 91.75 407 ILE A C 1
ATOM 3282 O O . ILE A 1 407 ? 2.406 7.143 18.768 1.00 91.75 407 ILE A O 1
ATOM 3286 N N . GLU A 1 408 ? 2.635 6.676 20.949 1.00 91.00 408 GLU A N 1
ATOM 3287 C CA . GLU A 1 408 ? 3.392 7.908 21.233 1.00 91.00 408 GLU A CA 1
ATOM 3288 C C . GLU A 1 408 ? 4.712 7.961 20.452 1.00 91.00 408 GLU A C 1
ATOM 3290 O O . GLU A 1 408 ? 5.002 8.964 19.801 1.00 91.00 408 GLU A O 1
ATOM 3295 N N . ARG A 1 409 ? 5.457 6.849 20.400 1.00 91.62 409 ARG A N 1
ATOM 3296 C CA . ARG A 1 409 ? 6.663 6.745 19.565 1.00 91.62 409 ARG A CA 1
ATOM 3297 C C . ARG A 1 409 ? 6.355 6.995 18.084 1.00 91.62 409 ARG A C 1
ATOM 3299 O O . ARG A 1 409 ? 7.084 7.730 17.427 1.00 91.62 409 ARG A O 1
ATOM 3306 N N . PHE A 1 410 ? 5.278 6.416 17.552 1.00 93.81 410 PHE A N 1
ATOM 3307 C CA . PHE A 1 410 ? 4.877 6.613 16.154 1.00 93.81 410 PHE A CA 1
ATOM 3308 C C . PHE A 1 410 ? 4.484 8.065 15.855 1.00 93.81 410 PHE A C 1
ATOM 3310 O O . PHE A 1 410 ? 4.795 8.567 14.776 1.00 93.81 410 PHE A O 1
ATOM 3317 N N . LYS A 1 411 ? 3.864 8.782 16.799 1.00 93.94 411 LYS A N 1
ATOM 3318 C CA . LYS A 1 411 ? 3.601 10.222 16.644 1.00 93.94 411 LYS A CA 1
ATOM 3319 C C . LYS A 1 411 ? 4.893 11.026 16.520 1.00 93.94 411 LYS A C 1
ATOM 3321 O O . LYS A 1 411 ? 4.981 11.893 15.652 1.00 93.94 411 LYS A O 1
ATOM 3326 N N . GLU A 1 412 ? 5.883 10.746 17.368 1.00 93.06 412 GLU A N 1
ATOM 3327 C CA . GLU A 1 412 ? 7.195 11.406 17.331 1.00 93.06 412 GLU A CA 1
ATOM 3328 C C . GLU A 1 412 ? 7.943 11.104 16.025 1.00 93.06 412 GLU A C 1
ATOM 3330 O O . GLU A 1 412 ? 8.473 12.010 15.376 1.00 93.06 412 GLU A O 1
ATOM 3335 N N . GLU A 1 413 ? 7.935 9.838 15.606 1.00 93.12 413 GLU A N 1
ATOM 3336 C CA . GLU A 1 413 ? 8.528 9.378 14.351 1.00 93.12 413 GLU A CA 1
ATOM 3337 C C . GLU A 1 413 ? 7.880 10.067 13.142 1.00 93.12 413 GLU A C 1
ATOM 3339 O O . GLU A 1 413 ? 8.576 10.648 12.304 1.00 93.12 413 GLU A O 1
ATOM 3344 N N . PHE A 1 414 ? 6.545 10.105 13.087 1.00 95.25 414 PHE A N 1
ATOM 3345 C CA . PHE A 1 414 ? 5.814 10.787 12.022 1.00 95.25 414 PHE A CA 1
ATOM 3346 C C . PHE A 1 414 ? 6.088 12.296 12.016 1.00 95.25 414 PHE A C 1
ATOM 3348 O O . PHE A 1 414 ? 6.349 12.876 10.960 1.00 95.25 414 PHE A O 1
ATOM 3355 N N . ALA A 1 415 ? 6.115 12.943 13.185 1.00 92.44 415 ALA A N 1
ATOM 3356 C CA . ALA A 1 415 ? 6.457 14.361 13.299 1.00 92.44 415 ALA A CA 1
ATOM 3357 C C . ALA A 1 415 ? 7.875 14.664 12.779 1.00 92.44 415 ALA A C 1
ATOM 3359 O O . ALA A 1 415 ? 8.113 15.733 12.212 1.00 92.44 415 ALA A O 1
ATOM 3360 N N . SER A 1 416 ? 8.815 13.725 12.927 1.00 91.00 416 SER A N 1
ATOM 3361 C CA . SER A 1 416 ? 10.148 13.816 12.323 1.00 91.00 416 SER A CA 1
ATOM 3362 C C . SER A 1 416 ? 10.088 13.742 10.792 1.00 91.00 416 SER A C 1
ATOM 3364 O O . SER A 1 416 ? 10.676 14.588 10.114 1.00 91.00 416 SER A O 1
ATOM 3366 N N . LEU A 1 417 ? 9.318 12.797 10.237 1.00 91.25 417 LEU A N 1
ATOM 3367 C CA . LEU A 1 417 ? 9.135 12.631 8.787 1.00 91.25 417 LEU A CA 1
ATOM 3368 C C . LEU A 1 417 ? 8.472 13.851 8.123 1.00 91.25 417 LEU A C 1
ATOM 3370 O O . LEU A 1 417 ? 8.800 14.189 6.982 1.00 91.25 417 LEU A O 1
ATOM 3374 N N . GLN A 1 418 ? 7.588 14.552 8.841 1.00 91.62 418 GLN A N 1
ATOM 3375 C CA . GLN A 1 418 ? 6.919 15.761 8.348 1.00 91.62 418 GLN A CA 1
ATOM 3376 C C . GLN A 1 418 ? 7.829 16.980 8.201 1.00 91.62 418 GLN A C 1
ATOM 3378 O O . GLN A 1 418 ? 7.442 17.933 7.523 1.00 91.62 418 GLN A O 1
ATOM 3383 N N . ARG A 1 419 ? 9.031 16.981 8.788 1.00 90.81 419 ARG A N 1
ATOM 3384 C CA . ARG A 1 419 ? 9.929 18.141 8.726 1.00 90.81 419 ARG A CA 1
ATOM 3385 C C . ARG A 1 419 ? 10.288 18.503 7.281 1.00 90.81 419 ARG A C 1
ATOM 3387 O O . ARG A 1 419 ? 10.349 17.656 6.381 1.00 90.81 419 ARG A O 1
ATOM 3394 N N . ALA A 1 420 ? 10.519 19.792 7.046 1.00 89.50 420 ALA A N 1
ATOM 3395 C CA . ALA A 1 420 ? 11.000 20.294 5.764 1.00 89.50 420 ALA A CA 1
ATOM 3396 C C . ALA A 1 420 ? 12.349 19.645 5.406 1.00 89.50 420 ALA A C 1
ATOM 3398 O O . ALA A 1 420 ? 13.253 19.580 6.238 1.00 89.50 420 ALA A O 1
ATOM 3399 N N . LYS A 1 421 ? 12.479 19.170 4.164 1.00 90.06 421 LYS A N 1
ATOM 3400 C CA . LYS A 1 421 ? 13.732 18.646 3.605 1.00 90.06 421 LYS A CA 1
ATOM 3401 C C . LYS A 1 421 ? 14.268 19.687 2.624 1.00 90.06 421 LYS A C 1
ATOM 3403 O O . LYS A 1 421 ? 13.546 20.072 1.715 1.00 90.06 421 LYS A O 1
ATOM 3408 N N . SER A 1 422 ? 15.511 20.136 2.792 1.00 87.44 422 SER A N 1
ATOM 3409 C CA . SER A 1 422 ? 16.089 21.247 2.010 1.00 87.44 422 SER A CA 1
ATOM 3410 C C . SER A 1 422 ? 16.147 20.999 0.496 1.00 87.44 422 SER A C 1
ATOM 3412 O O . SER A 1 422 ? 16.101 21.951 -0.276 1.00 87.44 422 SER A O 1
ATOM 3414 N N . HIS A 1 423 ? 16.229 19.736 0.072 1.00 89.00 423 HIS A N 1
ATOM 3415 C CA . HIS A 1 423 ? 16.281 19.327 -1.335 1.00 89.00 423 HIS A CA 1
ATOM 3416 C C . HIS A 1 423 ? 14.892 19.128 -1.976 1.00 89.00 423 HIS A C 1
ATOM 3418 O O . HIS A 1 423 ? 14.812 18.887 -3.178 1.00 89.00 423 HIS A O 1
ATOM 3424 N N . LEU A 1 424 ? 13.794 19.231 -1.213 1.00 93.00 424 LEU A N 1
ATOM 3425 C CA . LEU A 1 424 ? 12.423 19.087 -1.719 1.00 93.00 424 LEU A CA 1
ATOM 3426 C C . LEU A 1 424 ? 11.658 20.403 -1.601 1.00 93.00 424 LEU A C 1
ATOM 3428 O O . LEU A 1 424 ? 11.819 21.153 -0.642 1.00 93.00 424 LEU A O 1
ATOM 3432 N N . ALA A 1 425 ? 10.761 20.663 -2.549 1.00 92.75 425 ALA A N 1
ATOM 3433 C CA . ALA A 1 425 ? 9.801 21.746 -2.410 1.00 92.75 425 ALA A CA 1
ATOM 3434 C C . ALA A 1 425 ? 8.662 21.337 -1.456 1.00 92.75 425 ALA A C 1
ATOM 3436 O O . ALA A 1 425 ? 8.192 20.193 -1.481 1.00 92.75 425 ALA A O 1
ATOM 3437 N N . GLY A 1 426 ? 8.194 22.288 -0.643 1.00 90.00 426 GLY A N 1
ATOM 3438 C CA . GLY A 1 426 ? 7.139 22.083 0.350 1.00 90.00 426 GLY A CA 1
ATOM 3439 C C . GLY A 1 426 ? 7.660 21.744 1.753 1.00 90.00 426 GLY A C 1
ATOM 3440 O O . GLY A 1 426 ? 8.696 21.108 1.950 1.00 90.00 426 GLY A O 1
ATOM 3441 N N . ASN A 1 427 ? 6.899 22.153 2.764 1.00 89.56 427 ASN A N 1
ATOM 3442 C CA . ASN A 1 427 ? 7.308 22.133 4.172 1.00 89.56 427 ASN A CA 1
ATOM 3443 C C . ASN A 1 427 ? 6.729 20.969 4.996 1.00 89.56 427 ASN A C 1
ATOM 3445 O O . ASN A 1 427 ? 7.063 20.849 6.170 1.00 89.56 427 ASN A O 1
ATOM 3449 N N . THR A 1 428 ? 5.890 20.118 4.403 1.00 92.94 428 THR A N 1
ATOM 3450 C CA . THR A 1 428 ? 5.235 18.987 5.076 1.00 92.94 428 THR A CA 1
ATOM 3451 C C . THR A 1 428 ? 5.127 17.778 4.150 1.00 92.94 428 THR A C 1
ATOM 3453 O O . THR A 1 428 ? 5.246 17.922 2.932 1.00 92.94 428 THR A O 1
ATOM 3456 N N . THR A 1 429 ? 4.902 16.592 4.712 1.00 94.31 429 THR A N 1
ATOM 3457 C CA . THR A 1 429 ? 4.576 15.387 3.944 1.00 94.31 429 THR A CA 1
ATOM 3458 C C . THR A 1 429 ? 3.423 14.616 4.570 1.00 94.31 429 THR A C 1
ATOM 3460 O O . THR A 1 429 ? 3.115 14.780 5.755 1.00 94.31 429 THR A O 1
ATOM 3463 N N . TYR A 1 430 ? 2.810 13.775 3.744 1.00 96.69 430 TYR A N 1
ATOM 3464 C CA . TYR A 1 430 ? 1.835 12.765 4.127 1.00 96.69 430 TYR A CA 1
ATOM 3465 C C . TYR A 1 430 ? 2.420 11.392 3.813 1.00 96.69 430 TYR A C 1
ATOM 3467 O O . TYR A 1 430 ? 3.242 11.258 2.903 1.00 96.69 430 TYR A O 1
ATOM 3475 N N . LEU A 1 431 ? 1.976 10.386 4.554 1.00 97.50 431 LEU A N 1
ATOM 3476 C CA . LEU A 1 431 ? 2.276 8.989 4.267 1.00 97.50 431 LEU A CA 1
ATOM 3477 C C . LEU A 1 431 ? 1.021 8.337 3.702 1.00 97.50 431 LEU A C 1
ATOM 3479 O O . LEU A 1 431 ? -0.041 8.463 4.300 1.00 97.50 431 LEU A O 1
ATOM 3483 N N . ALA A 1 432 ? 1.124 7.669 2.557 1.00 96.56 432 ALA A N 1
ATOM 3484 C CA . ALA A 1 432 ? -0.003 6.974 1.931 1.00 96.56 432 ALA A CA 1
ATOM 3485 C C . ALA A 1 432 ? 0.457 5.650 1.306 1.00 96.56 432 ALA A C 1
ATOM 3487 O O . ALA A 1 432 ? 1.554 5.583 0.759 1.00 96.56 432 ALA A O 1
ATOM 3488 N N . ASP A 1 433 ? -0.339 4.590 1.416 1.00 94.44 433 ASP A N 1
ATOM 3489 C CA . ASP A 1 433 ? 0.086 3.216 1.091 1.00 94.44 433 ASP A CA 1
ATOM 3490 C C . ASP A 1 433 ? -0.098 2.813 -0.385 1.00 94.44 433 ASP A C 1
ATOM 3492 O O . ASP A 1 433 ? 0.514 1.851 -0.848 1.00 94.44 433 ASP A O 1
ATOM 3496 N N . MET A 1 434 ? -0.906 3.569 -1.129 1.00 93.44 434 MET A N 1
ATOM 3497 C CA . MET A 1 434 ? -1.293 3.277 -2.515 1.00 93.44 434 MET A CA 1
ATOM 3498 C C . MET A 1 434 ? -0.791 4.249 -3.601 1.00 93.44 434 MET A C 1
ATOM 3500 O O . MET A 1 434 ? -0.834 3.856 -4.774 1.00 93.44 434 MET A O 1
ATOM 3504 N N . PRO A 1 435 ? -0.336 5.492 -3.316 1.00 93.38 435 PRO A N 1
ATOM 3505 C CA . PRO A 1 435 ? 0.320 6.314 -4.329 1.00 93.38 435 PRO A CA 1
ATOM 3506 C C . PRO A 1 435 ? 1.524 5.620 -4.946 1.00 93.38 435 PRO A C 1
ATOM 3508 O O . PRO A 1 435 ? 2.068 4.702 -4.351 1.00 93.38 435 PRO A O 1
ATOM 3511 N N . ASP A 1 436 ? 1.911 6.092 -6.134 1.00 91.19 436 ASP A N 1
ATOM 3512 C CA . ASP A 1 436 ? 3.223 5.925 -6.772 1.00 91.19 436 ASP A CA 1
ATOM 3513 C C . ASP A 1 436 ? 4.026 4.682 -6.353 1.00 91.19 436 ASP A C 1
ATOM 3515 O O . ASP A 1 436 ? 4.562 4.621 -5.252 1.00 91.19 436 ASP A O 1
ATOM 3519 N N . TRP A 1 437 ? 4.146 3.700 -7.247 1.00 90.69 437 TRP A N 1
ATOM 3520 C CA . TRP A 1 437 ? 4.753 2.396 -6.952 1.00 90.69 437 TRP A CA 1
ATOM 3521 C C . TRP A 1 437 ? 4.013 1.530 -5.916 1.00 90.69 437 TRP A C 1
ATOM 3523 O O . TRP A 1 437 ? 4.395 0.380 -5.739 1.00 90.69 437 TRP A O 1
ATOM 3533 N N . ASN A 1 438 ? 2.931 2.014 -5.302 1.00 91.31 438 ASN A N 1
ATOM 3534 C CA . ASN A 1 438 ? 1.896 1.229 -4.625 1.00 91.31 438 ASN A CA 1
ATOM 3535 C C . ASN A 1 438 ? 2.419 0.036 -3.783 1.00 91.31 438 ASN A C 1
ATOM 3537 O O . ASN A 1 438 ? 2.204 -1.130 -4.142 1.00 91.31 438 ASN A O 1
ATOM 3541 N N . PRO A 1 439 ? 3.133 0.295 -2.674 1.00 93.44 439 PRO A N 1
ATOM 3542 C CA . PRO A 1 439 ? 3.715 -0.767 -1.859 1.00 93.44 439 PRO A CA 1
ATOM 3543 C C . PRO A 1 439 ? 2.677 -1.762 -1.315 1.00 93.44 439 PRO A C 1
ATOM 3545 O O . PRO A 1 439 ? 2.973 -2.956 -1.266 1.00 93.44 439 PRO A O 1
ATOM 3548 N N . ALA A 1 440 ? 1.456 -1.324 -0.986 1.00 91.62 440 ALA A N 1
ATOM 3549 C CA . ALA A 1 440 ? 0.405 -2.229 -0.512 1.00 91.62 440 ALA A CA 1
ATOM 3550 C C . ALA A 1 440 ? -0.016 -3.276 -1.565 1.00 91.62 440 ALA A C 1
ATOM 3552 O O . ALA A 1 440 ? -0.340 -4.409 -1.215 1.00 91.62 440 ALA A O 1
ATOM 3553 N N . GLU A 1 441 ? 0.029 -2.940 -2.860 1.00 90.00 441 GLU A N 1
ATOM 3554 C CA . GLU A 1 441 ? -0.193 -3.901 -3.954 1.00 90.00 441 GLU A CA 1
ATOM 3555 C C . GLU A 1 441 ? 1.016 -4.816 -4.189 1.00 90.00 441 GLU A C 1
ATOM 3557 O O . GLU A 1 441 ? 0.840 -5.991 -4.507 1.00 90.00 441 GLU A O 1
ATOM 3562 N N . ILE A 1 442 ? 2.240 -4.297 -4.073 1.00 91.00 442 ILE A N 1
ATOM 3563 C CA . ILE A 1 442 ? 3.437 -5.034 -4.506 1.00 91.00 442 ILE A CA 1
ATOM 3564 C C . ILE A 1 442 ? 3.971 -5.967 -3.417 1.00 91.00 442 ILE A C 1
ATOM 3566 O O . ILE A 1 442 ? 4.300 -7.115 -3.711 1.00 91.00 442 ILE A O 1
ATOM 3570 N N . ILE A 1 443 ? 4.050 -5.491 -2.173 1.00 92.62 443 ILE A N 1
ATOM 3571 C CA . ILE A 1 443 ? 4.600 -6.253 -1.040 1.00 92.62 443 ILE A CA 1
ATOM 3572 C C . ILE A 1 443 ? 3.568 -6.513 0.069 1.00 92.62 443 ILE A C 1
ATOM 3574 O O . ILE A 1 443 ? 3.828 -7.303 0.969 1.00 92.62 443 ILE A O 1
ATOM 3578 N N . GLY A 1 444 ? 2.373 -5.920 -0.014 1.00 90.38 444 GLY A N 1
ATOM 3579 C CA . GLY A 1 444 ? 1.286 -6.132 0.945 1.00 90.38 444 GLY A CA 1
ATOM 3580 C C . GLY A 1 444 ? 1.201 -5.063 2.040 1.00 90.38 444 GLY A C 1
ATOM 3581 O O . GLY A 1 444 ? 2.044 -4.178 2.148 1.00 90.38 444 GLY A O 1
ATOM 3582 N N . ASP A 1 445 ? 0.151 -5.146 2.864 1.00 88.50 445 ASP A N 1
ATOM 3583 C CA . ASP A 1 445 ? -0.143 -4.180 3.941 1.00 88.50 445 ASP A CA 1
ATOM 3584 C C . ASP A 1 445 ? 0.846 -4.266 5.117 1.00 88.50 445 ASP A C 1
ATOM 3586 O O . ASP A 1 445 ? 1.225 -3.251 5.695 1.00 88.50 445 ASP A O 1
ATOM 3590 N N . ARG A 1 446 ? 1.283 -5.484 5.462 1.00 89.81 446 ARG A N 1
ATOM 3591 C CA . ARG A 1 446 ? 2.278 -5.763 6.512 1.00 89.81 446 ARG A CA 1
ATOM 3592 C C . ARG A 1 446 ? 3.309 -6.793 6.017 1.00 89.81 446 ARG A C 1
ATOM 3594 O O . ARG A 1 446 ? 3.230 -7.959 6.421 1.00 89.81 446 ARG A O 1
ATOM 3601 N N . PRO A 1 447 ? 4.217 -6.390 5.106 1.00 92.75 447 PRO A N 1
ATOM 3602 C CA . PRO A 1 447 ? 5.238 -7.258 4.518 1.00 92.75 447 PRO A CA 1
ATOM 3603 C C . PRO A 1 447 ? 6.238 -7.765 5.563 1.00 92.75 447 PRO A C 1
ATOM 3605 O O . PRO A 1 447 ? 6.327 -7.234 6.675 1.00 92.75 447 PRO A O 1
ATOM 3608 N N . ASN A 1 448 ? 7.032 -8.775 5.206 1.00 93.94 448 ASN A N 1
ATOM 3609 C CA . ASN A 1 448 ? 8.210 -9.128 5.990 1.00 93.94 448 ASN A CA 1
ATOM 3610 C C . ASN A 1 448 ? 9.346 -8.111 5.757 1.00 93.94 448 ASN A C 1
ATOM 3612 O O . ASN A 1 448 ? 9.324 -7.325 4.807 1.00 93.94 448 ASN A O 1
ATOM 3616 N N . HIS A 1 449 ? 10.351 -8.115 6.638 1.00 94.88 449 HIS A N 1
ATOM 3617 C CA . HIS A 1 449 ? 11.472 -7.168 6.556 1.00 94.88 449 HIS A CA 1
ATOM 3618 C C . HIS A 1 449 ? 12.294 -7.383 5.280 1.00 94.88 449 HIS A C 1
ATOM 3620 O O . HIS A 1 449 ? 12.744 -6.420 4.650 1.00 94.88 449 HIS A O 1
ATOM 3626 N N . LEU A 1 450 ? 12.440 -8.640 4.855 1.00 97.25 450 LEU A N 1
ATOM 3627 C CA . LEU A 1 450 ? 13.171 -8.954 3.639 1.00 97.25 450 LEU A CA 1
ATOM 3628 C C . LEU A 1 450 ? 12.429 -8.443 2.403 1.00 97.25 450 LEU A C 1
ATOM 3630 O O . LEU A 1 450 ? 13.043 -7.813 1.545 1.00 97.25 450 LEU A O 1
ATOM 3634 N N . ASP A 1 451 ? 11.109 -8.635 2.347 1.00 95.75 451 ASP A N 1
ATOM 3635 C CA . ASP A 1 451 ? 10.278 -8.203 1.220 1.00 95.75 451 ASP A CA 1
ATOM 3636 C C . ASP A 1 451 ? 10.420 -6.691 1.001 1.00 95.75 451 ASP A C 1
ATOM 3638 O O . ASP A 1 451 ? 10.665 -6.224 -0.116 1.00 95.75 451 ASP A O 1
ATOM 3642 N N . GLN A 1 452 ? 10.331 -5.920 2.092 1.00 95.19 452 GLN A N 1
ATOM 3643 C CA . GLN A 1 452 ? 10.485 -4.474 2.036 1.00 95.19 452 GLN A CA 1
ATOM 3644 C C . GLN A 1 452 ? 11.908 -4.052 1.680 1.00 95.19 452 GLN A C 1
ATOM 3646 O O . GLN A 1 452 ? 12.077 -3.168 0.839 1.00 95.19 452 GLN A O 1
ATOM 3651 N N . SER A 1 453 ? 12.926 -4.626 2.312 1.00 96.69 453 SER A N 1
ATOM 3652 C CA . SER A 1 453 ? 14.305 -4.204 2.065 1.00 96.69 453 SER A CA 1
ATOM 3653 C C . SER A 1 453 ? 14.763 -4.552 0.650 1.00 96.69 453 SER A C 1
ATOM 3655 O O . SER A 1 453 ? 15.397 -3.717 0.010 1.00 96.69 453 SER A O 1
ATOM 3657 N N . LEU A 1 454 ? 14.348 -5.698 0.096 1.00 97.88 454 LEU A N 1
ATOM 3658 C CA . LEU A 1 454 ? 14.548 -6.030 -1.316 1.00 97.88 454 LEU A CA 1
ATOM 3659 C C . LEU A 1 454 ? 13.849 -5.016 -2.222 1.00 97.88 454 LEU A C 1
ATOM 3661 O O . LEU A 1 454 ? 14.470 -4.498 -3.150 1.00 97.88 454 LEU A O 1
ATOM 3665 N N . TYR A 1 455 ? 12.582 -4.697 -1.946 1.00 96.69 455 TYR A N 1
ATOM 3666 C CA . TYR A 1 455 ? 11.832 -3.713 -2.722 1.00 96.69 455 TYR A CA 1
ATOM 3667 C C . TYR A 1 455 ? 12.480 -2.321 -2.695 1.00 96.69 455 TYR A C 1
ATOM 3669 O O . TYR A 1 455 ? 12.635 -1.671 -3.737 1.00 96.69 455 TYR A O 1
ATOM 3677 N N . ALA A 1 456 ? 12.945 -1.903 -1.518 1.00 95.88 456 ALA A N 1
ATOM 3678 C CA . ALA A 1 456 ? 13.683 -0.667 -1.330 1.00 95.88 456 ALA A CA 1
ATOM 3679 C C . ALA A 1 456 ? 14.999 -0.659 -2.099 1.00 95.88 456 ALA A C 1
ATOM 3681 O O . ALA A 1 456 ? 15.266 0.276 -2.859 1.00 95.88 456 ALA A O 1
ATOM 3682 N N . TYR A 1 457 ? 15.775 -1.730 -1.963 1.00 95.88 457 TYR A N 1
ATOM 3683 C CA . TYR A 1 457 ? 17.068 -1.894 -2.602 1.00 95.88 457 TYR A CA 1
ATOM 3684 C C . TYR A 1 457 ? 16.961 -1.787 -4.122 1.00 95.88 457 TYR A C 1
ATOM 3686 O O . TYR A 1 457 ? 17.668 -0.987 -4.738 1.00 95.88 457 TYR A O 1
ATOM 3694 N N . ILE A 1 458 ? 16.049 -2.553 -4.736 1.00 96.19 458 ILE A N 1
ATOM 3695 C CA . ILE A 1 458 ? 16.005 -2.626 -6.196 1.00 96.19 458 ILE A CA 1
ATOM 3696 C C . ILE A 1 458 ? 15.233 -1.476 -6.848 1.00 96.19 458 ILE A C 1
ATOM 3698 O O . ILE A 1 458 ? 15.485 -1.172 -8.015 1.00 96.19 458 ILE A O 1
ATOM 3702 N N . ILE A 1 459 ? 14.296 -0.836 -6.138 1.00 95.00 459 ILE A N 1
ATOM 3703 C CA . ILE A 1 459 ? 13.415 0.192 -6.711 1.00 95.00 459 ILE A CA 1
ATOM 3704 C C . ILE A 1 459 ? 13.425 1.481 -5.888 1.00 95.00 459 ILE A C 1
ATOM 3706 O O . ILE A 1 459 ? 13.894 2.506 -6.392 1.00 95.00 459 ILE A O 1
ATOM 3710 N N . THR A 1 460 ? 12.876 1.470 -4.667 1.00 95.50 460 THR A N 1
ATOM 3711 C CA . THR A 1 460 ? 12.360 2.698 -4.023 1.00 95.50 460 THR A CA 1
ATOM 3712 C C . THR A 1 460 ? 13.412 3.551 -3.314 1.00 95.50 460 THR A C 1
ATOM 3714 O O . THR A 1 460 ? 13.114 4.692 -2.954 1.00 95.50 460 THR A O 1
ATOM 3717 N N . ASN A 1 461 ? 14.645 3.060 -3.165 1.00 93.12 461 ASN A N 1
ATOM 3718 C CA . ASN A 1 461 ? 15.763 3.871 -2.686 1.00 93.12 461 ASN A CA 1
ATOM 3719 C C . ASN A 1 461 ? 16.247 4.839 -3.765 1.00 93.12 461 ASN A C 1
ATOM 3721 O O . ASN A 1 461 ? 16.378 6.025 -3.486 1.00 93.12 461 ASN A O 1
ATOM 3725 N N . HIS A 1 462 ? 16.473 4.357 -4.998 1.00 93.75 462 HIS A N 1
ATOM 3726 C CA . HIS A 1 462 ? 17.119 5.180 -6.029 1.00 93.75 462 HIS A CA 1
ATOM 3727 C C . HIS A 1 462 ? 16.594 5.028 -7.461 1.00 93.75 462 HIS A C 1
ATOM 3729 O O . HIS A 1 462 ? 16.563 6.010 -8.207 1.00 93.75 462 HIS A O 1
ATOM 3735 N N . ALA A 1 463 ? 16.206 3.823 -7.892 1.00 95.00 463 ALA A N 1
ATOM 3736 C CA . ALA A 1 463 ? 15.942 3.562 -9.310 1.00 95.00 463 ALA A CA 1
ATOM 3737 C C . ALA A 1 463 ? 14.788 4.418 -9.860 1.00 95.00 463 ALA A C 1
ATOM 3739 O O . ALA A 1 463 ? 14.891 4.969 -10.959 1.00 95.00 463 ALA A O 1
ATOM 3740 N N . TRP A 1 464 ? 13.735 4.592 -9.055 1.00 95.25 464 TRP A N 1
ATOM 3741 C CA . TRP A 1 464 ? 12.544 5.368 -9.402 1.00 95.25 464 TRP A CA 1
ATOM 3742 C C . TRP A 1 464 ? 12.866 6.833 -9.757 1.00 95.25 464 TRP A C 1
ATOM 3744 O O . TRP A 1 464 ? 12.463 7.312 -10.821 1.00 95.25 464 TRP A O 1
ATOM 3754 N N . HIS A 1 465 ? 13.619 7.548 -8.909 1.00 95.50 465 HIS A N 1
ATOM 3755 C CA . HIS A 1 465 ? 13.906 8.967 -9.128 1.00 95.50 465 HIS A CA 1
ATOM 3756 C C . HIS A 1 465 ? 15.040 9.168 -10.129 1.00 95.50 465 HIS A C 1
ATOM 3758 O O . HIS A 1 465 ? 14.977 10.103 -10.919 1.00 95.50 465 HIS A O 1
ATOM 3764 N N . ARG A 1 466 ? 16.037 8.271 -10.182 1.00 96.38 466 ARG A N 1
ATOM 3765 C CA . ARG A 1 466 ? 17.083 8.313 -11.219 1.00 96.38 466 ARG A CA 1
ATOM 3766 C C . ARG A 1 466 ? 16.486 8.192 -12.620 1.00 96.38 466 ARG A C 1
ATOM 3768 O O . ARG A 1 466 ? 16.873 8.946 -13.514 1.00 96.38 466 ARG A O 1
ATOM 3775 N N . ALA A 1 467 ? 15.510 7.301 -12.802 1.00 96.25 467 ALA A N 1
ATOM 3776 C CA . ALA A 1 467 ? 14.780 7.176 -14.059 1.00 96.25 467 ALA A CA 1
ATOM 3777 C C . ALA A 1 467 ? 14.033 8.471 -14.420 1.00 96.25 467 ALA A C 1
ATOM 3779 O O . ALA A 1 467 ? 14.200 8.979 -15.529 1.00 96.25 467 ALA A O 1
ATOM 3780 N N . ARG A 1 468 ? 13.291 9.059 -13.473 1.00 96.56 468 ARG A N 1
ATOM 3781 C CA . ARG A 1 468 ? 12.574 10.331 -13.677 1.00 96.56 468 ARG A CA 1
ATOM 3782 C C . ARG A 1 468 ? 13.520 11.486 -14.004 1.00 96.56 468 ARG A C 1
ATOM 3784 O O . ARG A 1 468 ? 13.315 12.174 -15.001 1.00 96.56 468 ARG A O 1
ATOM 3791 N N . THR A 1 469 ? 14.601 11.656 -13.249 1.00 97.12 469 THR A N 1
ATOM 3792 C CA . THR A 1 469 ? 15.612 12.686 -13.527 1.00 97.12 469 THR A CA 1
ATOM 3793 C C . THR A 1 469 ? 16.191 12.526 -14.935 1.00 97.12 469 THR A C 1
ATOM 3795 O O . THR A 1 469 ? 16.284 13.505 -15.672 1.00 97.12 469 THR A O 1
ATOM 3798 N N . SER A 1 470 ? 16.491 11.291 -15.366 1.00 96.00 470 SER A N 1
ATOM 3799 C CA . SER A 1 470 ? 16.975 11.029 -16.733 1.00 96.00 470 SER A CA 1
ATOM 3800 C C . SER A 1 470 ? 15.954 11.363 -17.832 1.00 96.00 470 SER A C 1
ATOM 3802 O O . SER A 1 470 ? 16.333 11.590 -18.975 1.00 96.00 470 SER A O 1
ATOM 3804 N N . GLN A 1 471 ? 14.669 11.450 -17.480 1.00 96.38 471 GLN A N 1
ATOM 3805 C CA . GLN A 1 471 ? 13.557 11.784 -18.370 1.00 96.38 471 GLN A CA 1
ATOM 3806 C C . GLN A 1 471 ? 13.143 13.267 -18.308 1.00 96.38 471 GLN A C 1
ATOM 3808 O O . GLN A 1 471 ? 12.167 13.647 -18.943 1.00 96.38 471 GLN A O 1
ATOM 3813 N N . GLY A 1 472 ? 13.885 14.125 -17.596 1.00 96.94 472 GLY A N 1
ATOM 3814 C CA . GLY A 1 472 ? 13.639 15.576 -17.553 1.00 96.94 472 GLY A CA 1
ATOM 3815 C C . GLY A 1 472 ? 12.750 16.054 -16.401 1.00 96.94 472 GLY A C 1
ATOM 3816 O O . GLY A 1 472 ? 12.345 17.219 -16.373 1.00 96.94 472 GLY A O 1
ATOM 3817 N N . TYR A 1 473 ? 12.462 15.182 -15.437 1.00 97.88 473 TYR A N 1
ATOM 3818 C CA . TYR A 1 473 ? 11.771 15.545 -14.204 1.00 97.88 473 TYR A CA 1
ATOM 3819 C C . TYR A 1 473 ? 12.735 16.076 -13.135 1.00 97.88 473 TYR A C 1
ATOM 3821 O O . TYR A 1 473 ? 13.949 15.878 -13.208 1.00 97.88 473 TYR A O 1
ATOM 3829 N N . ALA A 1 474 ? 12.192 16.768 -12.134 1.00 96.62 474 ALA A N 1
ATOM 3830 C CA . ALA A 1 474 ? 12.958 17.353 -11.046 1.00 96.62 474 ALA A CA 1
ATOM 3831 C C . ALA A 1 474 ? 13.740 16.289 -10.263 1.00 96.62 474 ALA A C 1
ATOM 3833 O O . ALA A 1 474 ? 13.195 15.265 -9.846 1.00 96.62 474 ALA A O 1
ATOM 3834 N N . ASN A 1 475 ? 15.021 16.574 -10.025 1.00 96.06 475 ASN A N 1
ATOM 3835 C CA . ASN A 1 475 ? 15.860 15.731 -9.190 1.00 96.06 475 ASN A CA 1
ATOM 3836 C C . ASN A 1 475 ? 15.486 15.910 -7.713 1.00 96.06 475 ASN A C 1
ATOM 3838 O O . ASN A 1 475 ? 15.432 17.035 -7.219 1.00 96.06 475 ASN A O 1
ATOM 3842 N N . VAL A 1 476 ? 15.253 14.792 -7.032 1.00 95.25 476 VAL A N 1
ATOM 3843 C CA . VAL A 1 476 ? 14.855 14.725 -5.619 1.00 95.25 476 VAL A CA 1
ATOM 3844 C C . VAL A 1 476 ? 15.887 14.010 -4.748 1.00 95.25 476 VAL A C 1
ATOM 3846 O O . VAL A 1 476 ? 15.605 13.709 -3.598 1.00 95.25 476 VAL A O 1
ATOM 3849 N N . ASP A 1 477 ? 17.075 13.718 -5.274 1.00 92.75 477 ASP A N 1
ATOM 3850 C CA . ASP A 1 477 ? 18.145 13.082 -4.504 1.00 92.75 477 ASP A CA 1
ATOM 3851 C C . ASP A 1 477 ? 18.620 13.973 -3.327 1.00 92.75 477 ASP A C 1
ATOM 3853 O O . ASP A 1 477 ? 18.798 15.180 -3.526 1.00 92.75 477 ASP A O 1
ATOM 3857 N N . PRO A 1 478 ? 18.859 13.424 -2.118 1.00 91.00 478 PRO A N 1
ATOM 3858 C CA . PRO A 1 478 ? 18.569 12.058 -1.678 1.00 91.00 478 PRO A CA 1
ATOM 3859 C C . PRO A 1 478 ? 17.132 11.917 -1.143 1.00 91.00 478 PRO A C 1
ATOM 3861 O O . PRO A 1 478 ? 16.819 12.395 -0.052 1.00 91.00 478 PRO A O 1
ATOM 3864 N N . ALA A 1 479 ? 16.268 11.187 -1.855 1.00 87.12 479 ALA A N 1
ATOM 3865 C CA . ALA A 1 479 ? 14.918 10.868 -1.388 1.00 87.12 479 ALA A CA 1
ATOM 3866 C C . ALA A 1 479 ? 14.617 9.372 -1.499 1.00 87.12 479 ALA A C 1
ATOM 3868 O O . ALA A 1 479 ? 14.744 8.771 -2.564 1.00 87.12 479 ALA A O 1
ATOM 3869 N N . GLN A 1 480 ? 14.132 8.798 -0.399 1.00 88.94 480 GLN A N 1
ATOM 3870 C CA . GLN A 1 480 ? 13.503 7.482 -0.383 1.00 88.94 480 GLN A CA 1
ATOM 3871 C C . GLN A 1 480 ? 12.013 7.643 -0.682 1.00 88.94 480 GLN A C 1
ATOM 3873 O O . GLN A 1 480 ? 11.351 8.492 -0.081 1.00 88.94 480 GLN A O 1
ATOM 3878 N N . LEU A 1 481 ? 11.489 6.845 -1.615 1.00 95.06 481 LEU A N 1
ATOM 3879 C CA . LEU A 1 481 ? 10.070 6.908 -1.966 1.00 95.06 481 LEU A CA 1
ATOM 3880 C C . LEU A 1 481 ? 9.195 6.242 -0.908 1.00 95.06 481 LEU A C 1
ATOM 3882 O O . LEU A 1 481 ? 8.177 6.810 -0.530 1.00 95.06 481 LEU A O 1
ATOM 3886 N N . VAL A 1 482 ? 9.589 5.049 -0.453 1.00 96.00 482 VAL A N 1
ATOM 3887 C CA . VAL A 1 482 ? 8.834 4.245 0.515 1.00 96.00 482 VAL A CA 1
ATOM 3888 C C . VAL A 1 482 ? 9.549 4.249 1.861 1.00 96.00 482 VAL A C 1
ATOM 3890 O O . VAL A 1 482 ? 10.747 3.986 1.930 1.00 96.00 482 VAL A O 1
ATOM 3893 N N . VAL A 1 483 ? 8.794 4.523 2.919 1.00 93.38 483 VAL A N 1
ATOM 3894 C CA . VAL A 1 483 ? 9.215 4.524 4.320 1.00 93.38 483 VAL A CA 1
ATOM 3895 C C . VAL A 1 483 ? 8.451 3.424 5.053 1.00 93.38 483 VAL A C 1
ATOM 3897 O O . VAL A 1 483 ? 7.243 3.276 4.864 1.00 93.38 483 VAL A O 1
ATOM 3900 N N . MET A 1 484 ? 9.142 2.659 5.898 1.00 91.69 484 MET A N 1
ATOM 3901 C CA . MET A 1 484 ? 8.486 1.737 6.824 1.00 91.69 484 MET A CA 1
ATOM 3902 C C . MET A 1 484 ? 8.054 2.480 8.072 1.00 91.69 484 MET A C 1
ATOM 3904 O O . MET A 1 484 ? 8.890 3.039 8.771 1.00 91.69 484 MET A O 1
ATOM 3908 N N . PHE A 1 485 ? 6.756 2.458 8.349 1.00 92.62 485 PHE A N 1
ATOM 3909 C CA . PHE A 1 485 ? 6.172 3.121 9.502 1.00 92.62 485 PHE A CA 1
ATOM 3910 C C . PHE A 1 485 ? 5.257 2.139 10.235 1.00 92.62 485 PHE A C 1
ATOM 3912 O O . PHE A 1 485 ? 4.255 1.675 9.692 1.00 92.62 485 PHE A O 1
ATOM 3919 N N . GLY A 1 486 ? 5.646 1.761 11.454 1.00 87.94 486 GLY A N 1
ATOM 3920 C CA . GLY A 1 486 ? 4.910 0.804 12.287 1.00 87.94 486 GLY A CA 1
ATOM 3921 C C . GLY A 1 486 ? 4.604 -0.546 11.629 1.00 87.94 486 GLY A C 1
ATOM 3922 O O . GLY A 1 486 ? 3.494 -1.064 11.749 1.00 87.94 486 GLY A O 1
ATOM 3923 N N . GLY A 1 487 ? 5.579 -1.095 10.897 1.00 88.31 487 GLY A N 1
ATOM 3924 C CA . GLY A 1 487 ? 5.449 -2.386 10.215 1.00 88.31 487 GLY A CA 1
ATOM 3925 C C . GLY A 1 487 ? 4.630 -2.340 8.919 1.00 88.31 487 GLY A C 1
ATOM 3926 O O . GLY A 1 487 ? 4.369 -3.391 8.336 1.00 88.31 487 GLY A O 1
ATOM 3927 N N . LYS A 1 488 ? 4.246 -1.144 8.454 1.00 93.06 488 LYS A N 1
ATOM 3928 C CA . LYS A 1 488 ? 3.519 -0.922 7.201 1.00 93.06 488 LYS A CA 1
ATOM 3929 C C . LYS A 1 488 ? 4.305 0.007 6.260 1.00 93.06 488 LYS A C 1
ATOM 3931 O O . LYS A 1 488 ? 4.832 1.025 6.719 1.00 93.06 488 LYS A O 1
ATOM 3936 N N . PRO A 1 489 ? 4.415 -0.316 4.959 1.00 95.19 489 PRO A N 1
ATOM 3937 C CA . PRO A 1 489 ? 5.093 0.536 3.993 1.00 95.19 489 PRO A CA 1
ATOM 3938 C C . PRO A 1 489 ? 4.188 1.680 3.528 1.00 95.19 489 PRO A C 1
ATOM 3940 O O . PRO A 1 489 ? 3.039 1.471 3.141 1.00 95.19 489 PRO A O 1
ATOM 3943 N N . TYR A 1 490 ? 4.742 2.889 3.495 1.00 97.06 490 TYR A N 1
ATOM 3944 C CA . TYR A 1 490 ? 4.070 4.082 2.993 1.00 97.06 490 TYR A CA 1
ATOM 3945 C C . TYR A 1 490 ? 4.942 4.841 2.011 1.00 97.06 490 TYR A C 1
ATOM 3947 O O . TYR A 1 490 ? 6.150 4.946 2.194 1.00 97.06 490 TYR A O 1
ATOM 3955 N N . VAL A 1 491 ? 4.322 5.455 1.015 1.00 97.56 491 VAL A N 1
ATOM 3956 C CA . VAL A 1 491 ? 4.971 6.437 0.154 1.00 97.56 491 VAL A CA 1
ATOM 3957 C C . VAL A 1 491 ? 5.072 7.782 0.873 1.00 97.56 491 VAL A C 1
ATOM 3959 O O . VAL A 1 491 ? 4.068 8.302 1.363 1.00 97.56 491 VAL A O 1
ATOM 3962 N N . ASP A 1 492 ? 6.269 8.378 0.883 1.00 96.94 492 ASP A N 1
ATOM 3963 C CA . ASP A 1 492 ? 6.478 9.794 1.208 1.00 96.94 492 ASP A CA 1
ATOM 3964 C C . ASP A 1 492 ? 5.916 10.640 0.054 1.00 96.94 492 ASP A C 1
ATOM 3966 O O . ASP A 1 492 ? 6.559 10.856 -0.981 1.00 96.94 492 ASP A O 1
ATOM 3970 N N . VAL A 1 493 ? 4.678 11.112 0.228 1.00 97.31 493 VAL A N 1
ATOM 3971 C CA . VAL A 1 493 ? 3.902 11.772 -0.830 1.00 97.31 493 VAL A CA 1
ATOM 3972 C C . VAL A 1 493 ? 4.595 13.041 -1.332 1.00 97.31 493 VAL A C 1
ATOM 3974 O O . VAL A 1 493 ? 4.576 13.316 -2.532 1.00 97.31 493 VAL A O 1
ATOM 3977 N N . ARG A 1 494 ? 5.271 13.802 -0.458 1.00 95.88 494 ARG A N 1
ATOM 3978 C CA . ARG A 1 494 ? 6.051 14.979 -0.879 1.00 95.88 494 ARG A CA 1
ATOM 3979 C C . ARG A 1 494 ? 7.193 14.581 -1.811 1.00 95.88 494 ARG A C 1
ATOM 3981 O O . ARG A 1 494 ? 7.396 15.257 -2.823 1.00 95.88 494 ARG A O 1
ATOM 3988 N N . SER A 1 495 ? 7.932 13.522 -1.481 1.00 95.69 495 SER A N 1
ATOM 3989 C CA . SER A 1 495 ? 9.038 13.020 -2.309 1.00 95.69 495 SER A CA 1
ATOM 3990 C C . SER A 1 495 ? 8.531 12.560 -3.679 1.00 95.69 495 SER A C 1
ATOM 3992 O O . SER A 1 495 ? 9.066 12.976 -4.710 1.00 95.69 495 SER A O 1
ATOM 3994 N N . SER A 1 496 ? 7.430 11.802 -3.697 1.00 96.88 496 SER A N 1
ATOM 3995 C CA . SER A 1 496 ? 6.755 11.389 -4.931 1.00 96.88 496 SER A CA 1
ATOM 3996 C C . SER A 1 496 ? 6.323 12.593 -5.779 1.00 96.88 496 SER A C 1
ATOM 3998 O O . SER A 1 496 ? 6.726 12.719 -6.936 1.00 96.88 496 SER A O 1
ATOM 4000 N N . PHE A 1 497 ? 5.577 13.543 -5.208 1.00 97.69 497 PHE A N 1
ATOM 4001 C CA . PHE A 1 497 ? 5.022 14.673 -5.959 1.00 97.69 497 PHE A CA 1
ATOM 4002 C C . PHE A 1 497 ? 6.098 15.600 -6.516 1.00 97.69 497 PHE A C 1
ATOM 4004 O O . PHE A 1 497 ? 5.968 16.048 -7.653 1.00 97.69 497 PHE A O 1
ATOM 4011 N N . ASN A 1 498 ? 7.176 15.852 -5.768 1.00 97.44 498 ASN A N 1
ATOM 4012 C CA . ASN A 1 498 ? 8.304 16.637 -6.273 1.00 97.44 498 ASN A CA 1
ATOM 4013 C C . ASN A 1 498 ? 8.927 15.998 -7.520 1.00 97.44 498 ASN A C 1
ATOM 4015 O O . ASN A 1 498 ? 9.213 16.701 -8.485 1.00 97.44 498 ASN A O 1
ATOM 4019 N N . SER A 1 499 ? 9.083 14.674 -7.525 1.00 97.00 499 SER A N 1
ATOM 4020 C CA . SER A 1 499 ? 9.729 13.948 -8.624 1.00 97.00 499 SER A CA 1
ATOM 4021 C C . SER A 1 499 ? 8.925 13.911 -9.930 1.00 97.00 499 SER A C 1
ATOM 4023 O O . SER A 1 499 ? 9.457 13.507 -10.958 1.00 97.00 499 SER A O 1
ATOM 4025 N N . PHE A 1 500 ? 7.640 14.276 -9.901 1.00 97.06 500 PHE A N 1
ATOM 4026 C CA . PHE A 1 500 ? 6.780 14.322 -11.086 1.00 97.06 500 PHE A CA 1
ATOM 4027 C C . PHE A 1 500 ? 6.746 15.698 -11.753 1.00 97.06 500 PHE A C 1
ATOM 4029 O O . PHE A 1 500 ? 6.201 15.836 -12.848 1.00 97.06 500 PHE A O 1
ATOM 4036 N N . VAL A 1 501 ? 7.300 16.723 -11.106 1.00 96.50 501 VAL A N 1
ATOM 4037 C CA . VAL A 1 501 ? 7.331 18.078 -11.656 1.00 96.50 501 VAL A CA 1
ATOM 4038 C C . VAL A 1 501 ? 8.482 18.194 -12.667 1.00 96.50 501 VAL A C 1
ATOM 4040 O O . VAL A 1 501 ? 9.562 17.671 -12.394 1.00 96.50 501 VAL A O 1
ATOM 4043 N N . PRO A 1 502 ? 8.307 18.876 -13.815 1.00 97.81 502 PRO A N 1
ATOM 4044 C CA . PRO A 1 502 ? 9.407 19.130 -14.745 1.00 97.81 502 PRO A CA 1
ATOM 4045 C C . PRO A 1 502 ? 10.591 19.864 -14.092 1.00 97.81 502 PRO A C 1
ATOM 4047 O O . PRO A 1 502 ? 10.411 20.746 -13.242 1.00 97.81 502 PRO A O 1
ATOM 4050 N N . ALA A 1 503 ? 11.814 19.512 -14.497 1.00 97.00 503 ALA A N 1
ATOM 4051 C CA . ALA A 1 503 ? 13.037 20.055 -13.903 1.00 97.00 503 ALA A CA 1
ATOM 4052 C C . ALA A 1 503 ? 13.252 21.553 -14.182 1.00 97.00 503 ALA A C 1
ATOM 4054 O O . ALA A 1 503 ? 13.864 22.241 -13.364 1.00 97.00 503 ALA A O 1
ATOM 4055 N N . ASP A 1 504 ? 12.743 22.050 -15.309 1.00 96.75 504 ASP A N 1
ATOM 4056 C CA . ASP A 1 504 ? 12.915 23.420 -15.807 1.00 96.75 504 ASP A CA 1
ATOM 4057 C C . ASP A 1 504 ? 11.983 24.446 -15.138 1.00 96.75 504 ASP A C 1
ATOM 4059 O O . ASP A 1 504 ? 12.125 25.651 -15.357 1.00 96.75 504 ASP A O 1
ATOM 4063 N N . LEU A 1 505 ? 11.044 24.006 -14.290 1.00 96.88 505 LEU A N 1
ATOM 4064 C CA . LEU A 1 505 ? 10.167 24.929 -13.574 1.00 96.88 505 LEU A CA 1
ATOM 4065 C C . LEU A 1 505 ? 10.909 25.711 -12.478 1.00 96.88 505 LEU A C 1
ATOM 4067 O O . LEU A 1 505 ? 11.641 25.109 -11.684 1.00 96.88 505 LEU A O 1
ATOM 4071 N N . PRO A 1 506 ? 10.626 27.024 -12.330 1.00 95.62 506 PRO A N 1
ATOM 4072 C CA . PRO A 1 506 ? 11.132 27.823 -11.221 1.00 95.62 506 PRO A CA 1
ATOM 4073 C C . PRO A 1 506 ? 10.742 27.243 -9.856 1.00 95.62 506 PRO A C 1
ATOM 4075 O O . PRO A 1 506 ? 9.597 26.828 -9.657 1.00 95.62 506 PRO A O 1
ATOM 4078 N N . GLN A 1 507 ? 11.655 27.313 -8.882 1.00 93.38 507 GLN A N 1
ATOM 4079 C CA . GLN A 1 507 ? 11.467 26.735 -7.543 1.00 93.38 507 GLN A CA 1
ATOM 4080 C C . GLN A 1 507 ? 10.162 27.184 -6.862 1.00 93.38 507 GLN A C 1
ATOM 4082 O O . GLN A 1 507 ? 9.439 26.357 -6.314 1.00 93.38 507 GLN A O 1
ATOM 4087 N N . LYS A 1 508 ? 9.812 28.475 -6.958 1.00 95.00 508 LYS A N 1
ATOM 4088 C CA . LYS A 1 508 ? 8.566 29.014 -6.380 1.00 95.00 508 LYS A CA 1
ATOM 4089 C C . LYS A 1 508 ? 7.308 28.366 -6.972 1.00 95.00 508 LYS A C 1
ATOM 4091 O O . LYS A 1 508 ? 6.359 28.085 -6.247 1.00 95.00 508 LYS A O 1
ATOM 4096 N N . LEU A 1 509 ? 7.299 28.114 -8.284 1.00 96.81 509 LEU A N 1
ATOM 4097 C CA . LEU A 1 509 ? 6.168 27.472 -8.955 1.00 96.81 509 LEU A CA 1
ATOM 4098 C C . LEU A 1 509 ? 6.090 25.983 -8.596 1.00 96.81 509 LEU A C 1
ATOM 4100 O O . LEU A 1 509 ? 4.999 25.470 -8.359 1.00 96.81 509 LEU A O 1
ATOM 4104 N N . ARG A 1 510 ? 7.241 25.307 -8.490 1.00 96.12 510 ARG A N 1
ATOM 4105 C CA . ARG A 1 510 ? 7.329 23.914 -8.027 1.00 96.12 510 ARG A CA 1
ATOM 4106 C C . ARG A 1 510 ? 6.746 23.748 -6.626 1.00 96.12 510 ARG A C 1
ATOM 4108 O O . ARG A 1 510 ? 5.919 22.868 -6.418 1.00 96.12 510 ARG A O 1
ATOM 4115 N N . GLU A 1 511 ? 7.121 24.618 -5.692 1.00 95.94 511 GLU A N 1
ATOM 4116 C CA . GLU A 1 511 ? 6.592 24.600 -4.325 1.00 95.94 511 GLU A CA 1
ATOM 4117 C C . GLU A 1 511 ? 5.074 24.787 -4.291 1.00 95.94 511 GLU A C 1
ATOM 4119 O O . GLU A 1 511 ? 4.364 23.998 -3.666 1.00 95.94 511 GLU A O 1
ATOM 4124 N N . LYS A 1 512 ? 4.559 25.763 -5.045 1.00 97.12 512 LYS A N 1
ATOM 4125 C CA . LYS A 1 512 ? 3.119 26.011 -5.164 1.00 97.12 512 LYS A CA 1
ATOM 4126 C C . LYS A 1 512 ? 2.366 24.800 -5.729 1.00 97.12 512 LYS A C 1
ATOM 4128 O O . LYS A 1 512 ? 1.300 24.458 -5.222 1.00 97.12 512 LYS A O 1
ATOM 4133 N N . LEU A 1 513 ? 2.923 24.129 -6.743 1.00 97.75 513 LEU A N 1
ATOM 4134 C CA . LEU A 1 513 ? 2.356 22.904 -7.322 1.00 97.75 513 LEU A CA 1
ATOM 4135 C C . LEU A 1 513 ? 2.337 21.749 -6.317 1.00 97.75 513 LEU A C 1
ATOM 4137 O O . LEU A 1 513 ? 1.301 21.111 -6.160 1.00 97.75 513 LEU A O 1
ATOM 4141 N N . VAL A 1 514 ? 3.442 21.498 -5.610 1.00 97.38 514 VAL A N 1
ATOM 4142 C CA . VAL A 1 514 ? 3.518 20.413 -4.616 1.00 97.38 514 VAL A CA 1
ATOM 4143 C C . VAL A 1 514 ? 2.517 20.635 -3.481 1.00 97.38 514 VAL A C 1
ATOM 4145 O O . VAL A 1 514 ? 1.799 19.704 -3.116 1.00 97.38 514 VAL A O 1
ATOM 4148 N N . LEU A 1 515 ? 2.406 21.863 -2.965 1.00 96.38 515 LEU A N 1
ATOM 4149 C CA . LEU A 1 515 ? 1.414 22.208 -1.940 1.00 96.38 515 LEU A CA 1
ATOM 4150 C C . LEU A 1 515 ? -0.023 22.027 -2.447 1.00 96.38 515 LEU A C 1
A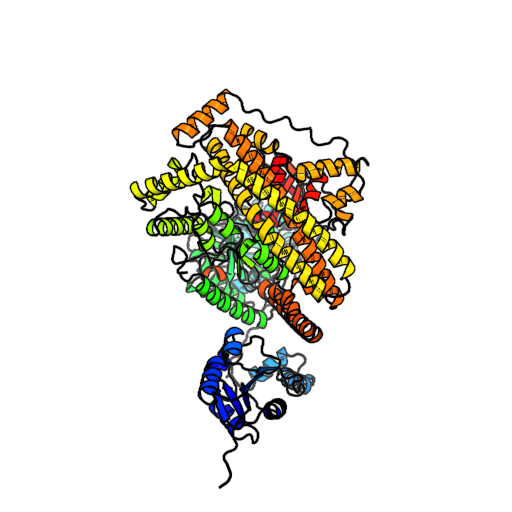TOM 4152 O O . LEU A 1 515 ? -0.863 21.487 -1.727 1.00 96.38 515 LEU A O 1
ATOM 4156 N N . PHE A 1 516 ? -0.298 22.418 -3.696 1.00 97.50 516 PHE A N 1
ATOM 4157 C CA . PHE A 1 516 ? -1.588 22.171 -4.340 1.00 97.50 516 PHE A CA 1
ATOM 4158 C C . PHE A 1 516 ? -1.897 20.669 -4.445 1.00 97.50 516 PHE A C 1
ATOM 4160 O O . PHE A 1 516 ? -2.995 20.247 -4.085 1.00 97.50 516 PHE A O 1
ATOM 4167 N N . TYR A 1 517 ? -0.940 19.843 -4.875 1.00 97.94 517 TYR A N 1
ATOM 4168 C CA . TYR A 1 517 ? -1.145 18.397 -4.990 1.00 97.94 517 TYR A CA 1
ATOM 4169 C C . TYR A 1 517 ? -1.387 17.732 -3.633 1.00 97.94 517 TYR A C 1
ATOM 4171 O O . TYR A 1 517 ? -2.289 16.902 -3.519 1.00 97.94 517 TYR A O 1
ATOM 4179 N N . LEU A 1 518 ? -0.633 18.114 -2.594 1.00 96.75 518 LEU A N 1
ATOM 4180 C CA . LEU A 1 518 ? -0.857 17.634 -1.225 1.00 96.75 518 LEU A CA 1
ATOM 4181 C C . LEU A 1 518 ? -2.269 18.001 -0.752 1.00 96.75 518 LEU A C 1
ATOM 4183 O O . LEU A 1 518 ? -3.014 17.136 -0.292 1.00 96.75 518 LEU A O 1
ATOM 4187 N N . HIS A 1 519 ? -2.679 19.258 -0.938 1.00 96.19 519 HIS A N 1
ATOM 4188 C CA . HIS A 1 519 ? -4.029 19.704 -0.597 1.00 96.19 519 HIS A CA 1
ATOM 4189 C C . HIS A 1 519 ? -5.113 18.905 -1.338 1.00 96.19 519 HIS A C 1
ATOM 4191 O O . HIS A 1 519 ? -6.107 18.489 -0.737 1.00 96.19 519 HIS A O 1
ATOM 4197 N N . LYS A 1 520 ? -4.901 18.635 -2.628 1.00 96.62 520 LYS A N 1
ATOM 4198 C CA . LYS A 1 520 ? -5.824 17.851 -3.445 1.00 96.62 520 LYS A CA 1
ATOM 4199 C C . LYS A 1 520 ? -5.940 16.399 -2.971 1.00 96.62 520 LYS A C 1
ATOM 4201 O O . LYS A 1 520 ? -7.050 15.893 -2.878 1.00 96.62 520 LYS A O 1
ATOM 4206 N N . LEU A 1 521 ? -4.837 15.746 -2.597 1.00 95.56 521 LEU A N 1
ATOM 4207 C CA . LEU A 1 521 ? -4.892 14.398 -2.011 1.00 95.56 521 LEU A CA 1
ATOM 4208 C C . LEU A 1 521 ? -5.611 14.387 -0.654 1.00 95.56 521 LEU A C 1
ATOM 4210 O O . LEU A 1 521 ? -6.335 13.446 -0.347 1.00 95.56 521 LEU A O 1
ATOM 4214 N N . LYS A 1 522 ? -5.425 15.425 0.168 1.00 94.44 522 LYS A N 1
ATOM 4215 C CA . LYS A 1 522 ? -6.105 15.540 1.465 1.00 94.44 522 LYS A CA 1
ATOM 4216 C C . LYS A 1 522 ? -7.619 15.728 1.329 1.00 94.44 522 LYS A C 1
ATOM 4218 O O . LYS A 1 522 ? -8.370 15.241 2.164 1.00 94.44 522 LYS A O 1
ATOM 4223 N N . THR A 1 523 ? -8.061 16.446 0.300 1.00 93.88 523 THR A N 1
ATOM 4224 C CA . THR A 1 523 ? -9.489 16.689 0.026 1.00 93.88 523 THR A CA 1
ATOM 4225 C C . THR A 1 523 ? -10.151 15.556 -0.758 1.00 93.88 523 THR A C 1
ATOM 4227 O O . THR A 1 523 ? -11.363 15.389 -0.653 1.00 93.88 523 THR A O 1
ATOM 4230 N N . HIS A 1 524 ? -9.361 14.763 -1.487 1.00 93.31 524 HIS A N 1
ATOM 4231 C CA . HIS A 1 524 ? -9.805 13.615 -2.277 1.00 93.31 524 HIS A CA 1
ATOM 4232 C C . HIS A 1 524 ? -8.973 12.351 -1.977 1.00 93.31 524 HIS A C 1
ATOM 4234 O O . HIS A 1 524 ? -8.235 11.870 -2.850 1.00 93.31 524 HIS A O 1
ATOM 4240 N N . PRO A 1 525 ? -9.045 11.801 -0.747 1.00 91.88 525 PRO A N 1
ATOM 4241 C CA . PRO A 1 525 ? -8.273 10.621 -0.347 1.00 91.88 525 PRO A CA 1
ATOM 4242 C C . PRO A 1 525 ? -8.579 9.383 -1.205 1.00 91.88 525 PRO A C 1
ATOM 4244 O O . PRO A 1 525 ? -7.710 8.536 -1.416 1.00 91.88 525 PRO A O 1
ATOM 4247 N N . GLU A 1 526 ? -9.788 9.281 -1.762 1.00 90.31 526 GLU A N 1
ATOM 4248 C CA . GLU A 1 526 ? -10.221 8.197 -2.651 1.00 90.31 526 GLU A CA 1
ATOM 4249 C C . GLU A 1 526 ? -9.430 8.120 -3.970 1.00 90.31 526 GLU A C 1
ATOM 4251 O O . GLU A 1 526 ? -9.578 7.157 -4.725 1.00 90.31 526 GLU A O 1
ATOM 4256 N N . LEU A 1 527 ? -8.612 9.137 -4.266 1.00 92.50 527 LEU A N 1
ATOM 4257 C CA . LEU A 1 527 ? -7.767 9.226 -5.457 1.00 92.50 527 LEU A CA 1
ATOM 4258 C C . LEU A 1 527 ? -6.303 8.835 -5.203 1.00 92.50 527 LEU A C 1
ATOM 4260 O O . LEU A 1 527 ? -5.481 9.001 -6.106 1.00 92.50 527 LEU A O 1
ATOM 4264 N N . GLN A 1 528 ? -5.944 8.324 -4.019 1.00 92.88 528 GLN A N 1
ATOM 4265 C CA . GLN A 1 528 ? -4.548 7.980 -3.713 1.00 92.88 528 GLN A CA 1
ATOM 4266 C C . GLN A 1 528 ? -3.923 6.974 -4.699 1.00 92.88 528 GLN A C 1
ATOM 4268 O O . GLN A 1 528 ? -2.775 7.134 -5.097 1.00 92.88 528 GLN A O 1
ATOM 4273 N N . ASP A 1 529 ? -4.697 6.011 -5.200 1.00 91.31 529 ASP A N 1
ATOM 4274 C CA . ASP A 1 529 ? -4.278 5.024 -6.207 1.00 91.31 529 ASP A CA 1
ATOM 4275 C C . ASP A 1 529 ? -4.329 5.569 -7.656 1.00 91.31 529 ASP A C 1
ATOM 4277 O O . ASP A 1 529 ? -4.048 4.859 -8.626 1.00 91.31 529 ASP A O 1
ATOM 4281 N N . LYS A 1 530 ? -4.723 6.839 -7.817 1.00 92.81 530 LYS A N 1
ATOM 4282 C CA . LYS A 1 530 ? -4.929 7.555 -9.091 1.00 92.81 530 LYS A CA 1
ATOM 4283 C C . LYS A 1 530 ? -4.130 8.857 -9.162 1.00 92.81 530 LYS A C 1
ATOM 4285 O O . LYS A 1 530 ? -4.380 9.686 -10.040 1.00 92.81 530 LYS A O 1
ATOM 4290 N N . VAL A 1 531 ? -3.148 9.025 -8.274 1.00 94.69 531 VAL A N 1
ATOM 4291 C CA . VAL A 1 531 ? -2.308 10.226 -8.144 1.00 94.69 531 VAL A CA 1
ATOM 4292 C C . VAL A 1 531 ? -1.821 10.751 -9.494 1.00 94.69 531 VAL A C 1
ATOM 4294 O O . VAL A 1 531 ? -1.982 11.931 -9.790 1.00 94.69 531 VAL A O 1
ATOM 4297 N N . GLU A 1 532 ? -1.282 9.878 -10.341 1.00 93.69 532 GLU A N 1
ATOM 4298 C CA . GLU A 1 532 ? -0.670 10.274 -11.613 1.00 93.69 532 GLU A CA 1
ATOM 4299 C C . GLU A 1 532 ? -1.663 10.684 -12.706 1.00 93.69 532 GLU A C 1
ATOM 4301 O O . GLU A 1 532 ? -1.272 11.325 -13.682 1.00 93.69 532 GLU A O 1
ATOM 4306 N N . PHE A 1 533 ? -2.931 10.295 -12.565 1.00 92.56 533 PHE A N 1
ATOM 4307 C CA . PHE A 1 533 ? -3.985 10.585 -13.535 1.00 92.56 533 PHE A CA 1
ATOM 4308 C C . PHE A 1 533 ? -4.807 11.801 -13.110 1.00 92.56 533 PHE A C 1
ATOM 4310 O O . PHE A 1 533 ? -5.067 12.685 -13.926 1.00 92.56 533 PHE A O 1
ATOM 4317 N N . ASP A 1 534 ? -5.185 11.859 -11.832 1.00 93.88 534 ASP A N 1
ATOM 4318 C CA . ASP A 1 534 ? -6.234 12.767 -11.368 1.00 93.88 534 ASP A CA 1
ATOM 4319 C C . ASP A 1 534 ? -5.696 13.883 -10.448 1.00 93.88 534 ASP A C 1
ATOM 4321 O O . ASP A 1 534 ? -6.254 14.987 -10.432 1.00 93.88 534 ASP A O 1
ATOM 4325 N N . ILE A 1 535 ? -4.575 13.660 -9.746 1.00 95.88 535 ILE A N 1
ATOM 4326 C CA . ILE A 1 535 ? -3.996 14.630 -8.797 1.00 95.88 535 ILE A CA 1
ATOM 4327 C C . ILE A 1 535 ? -2.871 15.439 -9.444 1.00 95.88 535 ILE A C 1
ATOM 4329 O O . ILE A 1 535 ? -2.981 16.660 -9.558 1.00 95.88 535 ILE A O 1
ATOM 4333 N N . VAL A 1 536 ? -1.816 14.763 -9.892 1.00 96.75 536 VAL A N 1
ATOM 4334 C CA . VAL A 1 536 ? -0.577 15.375 -10.381 1.00 96.75 536 VAL A CA 1
ATOM 4335 C C . VAL A 1 536 ? -0.624 15.531 -11.901 1.00 96.75 536 VAL A C 1
ATOM 4337 O O . VAL A 1 536 ? -1.166 14.687 -12.616 1.00 96.75 536 VAL A O 1
ATOM 4340 N N . PHE A 1 537 ? -0.051 16.616 -12.419 1.00 97.00 537 PHE A N 1
ATOM 4341 C CA . PHE A 1 537 ? 0.236 16.748 -13.847 1.00 97.00 537 PHE A CA 1
ATOM 4342 C C . PHE A 1 537 ? 1.647 16.222 -14.117 1.00 97.00 537 PHE A C 1
ATOM 4344 O O . PHE A 1 537 ? 2.629 16.913 -13.855 1.00 97.00 537 PHE A O 1
ATOM 4351 N N . THR A 1 538 ? 1.738 14.984 -14.605 1.00 96.50 538 THR A N 1
ATOM 4352 C CA . THR A 1 538 ? 3.023 14.313 -14.879 1.00 96.50 538 THR A CA 1
ATOM 4353 C C . THR A 1 538 ? 3.505 14.508 -16.322 1.00 96.50 538 THR A C 1
ATOM 4355 O O . THR A 1 538 ? 4.678 14.303 -16.621 1.00 96.50 538 THR A O 1
ATOM 4358 N N . CYS A 1 539 ? 2.615 14.904 -17.231 1.00 97.38 539 CYS A N 1
ATOM 4359 C CA . CYS A 1 539 ? 2.901 15.267 -18.617 1.00 97.38 539 CYS A CA 1
ATOM 4360 C C . CYS A 1 539 ? 1.809 16.219 -19.130 1.00 97.38 539 CYS A C 1
ATOM 4362 O O . CYS A 1 539 ? 0.831 16.496 -18.428 1.00 97.38 539 CYS A O 1
ATOM 4364 N N . PHE A 1 540 ? 1.965 16.727 -20.351 1.00 98.06 540 PHE A N 1
ATOM 4365 C CA . PHE A 1 540 ? 0.891 17.437 -21.033 1.00 98.06 540 PHE A CA 1
ATOM 4366 C C . PHE A 1 540 ? -0.180 16.444 -21.496 1.00 98.06 540 PHE A C 1
ATOM 4368 O O . PHE A 1 540 ? 0.133 15.366 -22.000 1.00 98.06 540 PHE A O 1
ATOM 4375 N N . ASP A 1 541 ? -1.448 16.820 -21.338 1.00 95.75 541 ASP A N 1
ATOM 4376 C CA . ASP A 1 541 ? -2.594 16.043 -21.800 1.00 95.75 541 ASP A CA 1
ATOM 4377 C C . ASP A 1 541 ? -3.710 16.966 -22.328 1.00 95.75 541 ASP A C 1
ATOM 4379 O O . ASP A 1 541 ? -3.769 18.156 -22.002 1.00 95.75 541 ASP A O 1
ATOM 4383 N N . LEU A 1 542 ? -4.625 16.430 -23.144 1.00 96.81 542 LEU A N 1
ATOM 4384 C CA . LEU A 1 542 ? -5.655 17.223 -23.836 1.00 96.81 542 LEU A CA 1
ATOM 4385 C C . LEU A 1 542 ? -6.741 17.806 -22.911 1.00 96.81 542 LEU A C 1
ATOM 4387 O O . LEU A 1 542 ? -7.577 18.603 -23.347 1.00 96.81 542 LEU A O 1
ATOM 4391 N N . THR A 1 543 ? -6.757 17.416 -21.637 1.00 95.69 543 THR A N 1
ATOM 4392 C CA . THR A 1 543 ? -7.624 17.961 -20.585 1.00 95.69 543 THR A CA 1
ATOM 4393 C C . THR A 1 543 ? -6.955 19.076 -19.777 1.00 95.69 543 THR A C 1
ATOM 4395 O O . THR A 1 543 ? -7.618 19.672 -18.925 1.00 95.69 543 THR A O 1
ATOM 4398 N N . PHE A 1 544 ? -5.694 19.437 -20.064 1.00 96.56 544 PHE A N 1
ATOM 4399 C CA . PHE A 1 544 ? -4.959 20.480 -19.337 1.00 96.56 544 PHE A CA 1
ATOM 4400 C C . PHE A 1 544 ? -5.751 21.789 -19.209 1.00 96.56 544 PHE A C 1
ATOM 4402 O O . PHE A 1 544 ? -5.819 22.368 -18.129 1.00 96.56 544 PHE A O 1
ATOM 4409 N N . SER A 1 545 ? -6.411 22.245 -20.279 1.00 92.81 545 SER A N 1
ATOM 4410 C CA . SER A 1 545 ? -7.219 23.479 -20.273 1.00 92.81 545 SER A CA 1
ATOM 4411 C C . SER A 1 545 ? -8.435 23.427 -19.336 1.00 92.81 545 SER A C 1
ATOM 4413 O O . SER A 1 545 ? -8.884 24.460 -18.838 1.00 92.81 545 SER A O 1
ATOM 4415 N N . GLN A 1 546 ? -8.976 22.235 -19.076 1.00 94.00 546 GLN A N 1
ATOM 4416 C CA . GLN A 1 546 ? -10.058 22.024 -18.119 1.00 94.00 546 GLN A CA 1
ATOM 4417 C C . GLN A 1 546 ? -9.510 21.906 -16.697 1.00 94.00 546 GLN A C 1
ATOM 4419 O O . GLN A 1 546 ? -10.014 22.580 -15.799 1.00 94.00 546 GLN A O 1
ATOM 4424 N N . ARG A 1 547 ? -8.475 21.081 -16.500 1.00 93.81 547 ARG A N 1
ATOM 4425 C CA . ARG A 1 547 ? -7.882 20.813 -15.183 1.00 93.81 547 ARG A CA 1
ATOM 4426 C C . ARG A 1 547 ? -7.167 22.042 -14.608 1.00 93.81 547 ARG A C 1
ATOM 4428 O O . ARG A 1 547 ? -7.273 22.302 -13.416 1.00 93.81 547 ARG A O 1
ATOM 4435 N N . SER A 1 548 ? -6.522 22.868 -15.434 1.00 95.25 548 SER A N 1
ATOM 4436 C CA . SER A 1 548 ? -5.826 24.086 -14.979 1.00 95.25 548 SER A CA 1
ATOM 4437 C C . SER A 1 548 ? -6.760 25.171 -14.429 1.00 95.25 548 SER A C 1
ATOM 4439 O O . SER A 1 548 ? -6.312 26.054 -13.700 1.00 95.25 548 SER A O 1
ATOM 4441 N N . LYS A 1 549 ? -8.077 25.084 -14.675 1.00 95.56 549 LYS A N 1
ATOM 4442 C CA . LYS A 1 549 ? -9.068 25.941 -13.998 1.00 95.56 549 LYS A CA 1
ATOM 4443 C C . LYS A 1 549 ? -9.032 25.763 -12.481 1.00 95.56 549 LYS A C 1
ATOM 4445 O O . LYS A 1 549 ? -9.303 26.711 -11.752 1.00 95.56 549 LYS A O 1
ATOM 4450 N N . GLU A 1 550 ? -8.703 24.564 -12.009 1.00 95.81 550 GLU A N 1
ATOM 4451 C CA . GLU A 1 550 ? -8.528 24.282 -10.587 1.00 95.81 550 GLU A CA 1
ATOM 4452 C C . GLU A 1 550 ? -7.296 25.003 -10.026 1.00 95.81 550 GLU A C 1
ATOM 4454 O O . GLU A 1 550 ? -7.384 25.593 -8.953 1.00 95.81 550 GLU A O 1
ATOM 4459 N N . LEU A 1 551 ? -6.196 25.062 -10.788 1.00 96.50 551 LEU A N 1
ATOM 4460 C CA . LEU A 1 551 ? -5.008 25.839 -10.419 1.00 96.50 551 LEU A CA 1
ATOM 4461 C C . LEU A 1 551 ? -5.357 27.327 -10.262 1.00 96.50 551 LEU A C 1
ATOM 4463 O O . LEU A 1 551 ? -5.002 27.939 -9.259 1.00 96.50 551 LEU A O 1
ATOM 4467 N N . ARG A 1 552 ? -6.137 27.910 -11.185 1.00 95.12 552 ARG A N 1
ATOM 4468 C CA . ARG A 1 552 ? -6.595 29.314 -11.068 1.00 95.12 552 ARG A CA 1
ATOM 4469 C C . ARG A 1 552 ? -7.350 29.569 -9.765 1.00 95.12 552 ARG A C 1
ATOM 4471 O O . ARG A 1 552 ? -7.089 30.555 -9.084 1.00 95.12 552 ARG A O 1
ATOM 4478 N N . LYS A 1 553 ? -8.256 28.657 -9.395 1.00 95.12 553 LYS A N 1
ATOM 4479 C CA . LYS A 1 553 ? -9.021 28.740 -8.139 1.00 95.12 553 LYS A CA 1
ATOM 4480 C C . LYS A 1 553 ? -8.128 28.669 -6.895 1.00 95.12 553 LYS A C 1
ATOM 4482 O O . LYS A 1 553 ? -8.491 29.235 -5.874 1.00 95.12 553 LYS A O 1
ATOM 4487 N N . HIS A 1 554 ? -6.961 28.036 -6.998 1.00 94.75 554 HIS A N 1
ATOM 4488 C CA . HIS A 1 554 ? -5.958 27.939 -5.934 1.00 94.75 554 HIS A CA 1
ATOM 4489 C C . HIS A 1 554 ? -4.854 29.007 -6.056 1.00 94.75 554 HIS A C 1
ATOM 4491 O O . HIS A 1 554 ? -3.734 28.823 -5.582 1.00 94.75 554 HIS A O 1
ATOM 4497 N N . GLY A 1 555 ? -5.157 30.136 -6.704 1.00 95.88 555 GLY A N 1
ATOM 4498 C CA . GLY A 1 555 ? -4.304 31.324 -6.701 1.00 95.88 555 GLY A CA 1
ATOM 4499 C C . GLY A 1 555 ? -3.133 31.292 -7.683 1.00 95.88 555 GLY A C 1
ATOM 4500 O O . GLY A 1 555 ? -2.211 32.094 -7.538 1.00 95.88 555 GLY A O 1
ATOM 4501 N N . PHE A 1 556 ? -3.117 30.389 -8.668 1.00 98.12 556 PHE A N 1
ATOM 4502 C CA . PHE A 1 556 ? -2.132 30.421 -9.755 1.00 98.12 556 PHE A CA 1
ATOM 4503 C C . PHE A 1 556 ? -2.488 31.505 -10.780 1.00 98.12 556 PHE A C 1
ATOM 4505 O O . PHE A 1 556 ? -3.614 31.563 -11.272 1.00 98.12 556 PHE A O 1
ATOM 4512 N N . SER A 1 557 ? -1.515 32.350 -11.116 1.00 98.00 557 SER A N 1
ATOM 4513 C CA . SER A 1 557 ? -1.644 33.378 -12.152 1.00 98.00 557 SER A CA 1
ATOM 4514 C C . SER A 1 557 ? -1.647 32.767 -13.555 1.00 98.00 557 SER A C 1
ATOM 4516 O O . SER A 1 557 ? -1.084 31.696 -13.787 1.00 98.00 557 SER A O 1
ATOM 4518 N N . GLU A 1 558 ? -2.210 33.483 -14.531 1.00 97.31 558 GLU A N 1
ATOM 4519 C CA . GLU A 1 558 ? -2.169 33.045 -15.934 1.00 97.31 558 GLU A CA 1
ATOM 4520 C C . GLU A 1 558 ? -0.739 32.837 -16.436 1.00 97.31 558 GLU A C 1
ATOM 4522 O O . GLU A 1 558 ? -0.474 31.868 -17.141 1.00 97.31 558 GLU A O 1
ATOM 4527 N N . LYS A 1 559 ? 0.203 33.697 -16.026 1.00 97.81 559 LYS A N 1
ATOM 4528 C CA . LYS A 1 559 ? 1.617 33.557 -16.391 1.00 97.81 559 LYS A CA 1
ATOM 4529 C C . LYS A 1 559 ? 2.204 32.250 -15.858 1.00 97.81 559 LYS A C 1
ATOM 4531 O O . LYS A 1 559 ? 2.846 31.532 -16.614 1.00 97.81 559 LYS A O 1
ATOM 4536 N N . GLU A 1 560 ? 1.954 31.917 -14.590 1.00 98.25 560 GLU A N 1
ATOM 4537 C CA . GLU A 1 560 ? 2.400 30.650 -13.992 1.00 98.25 560 GLU A CA 1
ATOM 4538 C C . GLU A 1 560 ? 1.809 29.437 -14.722 1.00 98.25 560 GLU A C 1
ATOM 4540 O O . GLU A 1 560 ? 2.531 28.488 -15.019 1.00 98.25 560 GLU A O 1
ATOM 4545 N N . ILE A 1 561 ? 0.515 29.479 -15.057 1.00 98.19 561 ILE A N 1
ATOM 4546 C CA . ILE A 1 561 ? -0.166 28.391 -15.774 1.00 98.19 561 ILE A CA 1
ATOM 4547 C C . ILE A 1 561 ? 0.389 28.228 -17.191 1.00 98.19 561 ILE A C 1
ATOM 4549 O O . ILE A 1 561 ? 0.576 27.096 -17.635 1.00 98.19 561 ILE A O 1
ATOM 4553 N N . GLN A 1 562 ? 0.679 29.324 -17.898 1.00 97.69 562 GLN A N 1
ATOM 4554 C CA . GLN A 1 562 ? 1.288 29.256 -19.229 1.00 97.69 562 GLN A CA 1
ATOM 4555 C C . GLN A 1 562 ? 2.722 28.732 -19.175 1.00 97.69 562 GLN A C 1
ATOM 4557 O O . GLN A 1 562 ? 3.059 27.837 -19.947 1.00 97.69 562 GLN A O 1
ATOM 4562 N N . THR A 1 563 ? 3.544 29.203 -18.230 1.00 98.25 563 THR A N 1
ATOM 4563 C CA . THR A 1 563 ? 4.886 28.645 -17.998 1.00 98.25 563 THR A CA 1
ATOM 4564 C C . THR A 1 563 ? 4.809 27.143 -17.740 1.00 98.25 563 THR A C 1
ATOM 4566 O O . THR A 1 563 ? 5.561 26.372 -18.333 1.00 98.25 563 THR A O 1
ATOM 4569 N N . PHE A 1 564 ? 3.858 26.710 -16.907 1.00 98.25 564 PHE A N 1
ATOM 4570 C CA . PHE A 1 564 ? 3.672 25.295 -16.620 1.00 98.25 564 PHE A CA 1
ATOM 4571 C C . PHE A 1 564 ? 3.231 24.495 -17.851 1.00 98.25 564 PHE A C 1
ATOM 4573 O O . PHE A 1 564 ? 3.783 23.429 -18.117 1.00 98.25 564 PHE A O 1
ATOM 4580 N N . LYS A 1 565 ? 2.287 25.027 -18.640 1.00 98.06 565 LYS A N 1
ATOM 4581 C CA . LYS A 1 565 ? 1.837 24.409 -19.895 1.00 98.06 565 LYS A CA 1
ATOM 4582 C C . LYS A 1 565 ? 3.007 24.192 -20.854 1.00 98.06 565 LYS A C 1
ATOM 4584 O O . LYS A 1 565 ? 3.145 23.096 -21.388 1.00 98.06 565 LYS A O 1
ATOM 4589 N N . ILE A 1 566 ? 3.824 25.224 -21.069 1.00 98.12 566 ILE A N 1
ATOM 4590 C CA . ILE A 1 566 ? 4.966 25.186 -21.994 1.00 98.12 566 ILE A CA 1
ATOM 4591 C C . ILE A 1 566 ? 5.978 24.127 -21.550 1.00 98.12 566 ILE A C 1
ATOM 4593 O O . ILE A 1 566 ? 6.395 23.308 -22.365 1.00 98.12 566 ILE A O 1
ATOM 4597 N N . SER A 1 567 ? 6.315 24.100 -20.261 1.00 98.44 567 SER A N 1
ATOM 4598 C CA . SER A 1 567 ? 7.234 23.112 -19.686 1.00 98.44 567 SER A CA 1
ATOM 4599 C C . SER A 1 567 ? 6.705 21.675 -19.831 1.00 98.44 567 SER A C 1
ATOM 4601 O O . SER A 1 567 ? 7.412 20.807 -20.343 1.00 98.44 567 SER A O 1
ATOM 4603 N N . LEU A 1 568 ? 5.429 21.416 -19.506 1.00 98.25 568 LEU A N 1
ATOM 4604 C CA . LEU A 1 568 ? 4.815 20.094 -19.703 1.00 98.25 568 LEU A CA 1
ATOM 4605 C C . LEU A 1 568 ? 4.788 19.669 -21.176 1.00 98.25 568 LEU A C 1
ATOM 4607 O O . LEU A 1 568 ? 5.023 18.499 -21.481 1.00 98.25 568 LEU A O 1
ATOM 4611 N N . LEU A 1 569 ? 4.477 20.595 -22.087 1.00 97.88 569 LEU A N 1
ATOM 4612 C CA . LEU A 1 569 ? 4.421 20.319 -23.521 1.00 97.88 569 LEU A CA 1
ATOM 4613 C C . LEU A 1 569 ? 5.815 19.987 -24.068 1.00 97.88 569 LEU A C 1
ATOM 4615 O O . LEU A 1 569 ? 5.970 18.988 -24.767 1.00 97.88 569 LEU A O 1
ATOM 4619 N N . SER A 1 570 ? 6.822 20.775 -23.682 1.00 97.69 570 SER A N 1
ATOM 4620 C CA . SER A 1 570 ? 8.234 20.546 -24.010 1.00 97.69 570 SER A CA 1
ATOM 4621 C C . SER A 1 570 ? 8.707 19.176 -23.519 1.00 97.69 570 SER A C 1
ATOM 4623 O O . SER A 1 570 ? 9.217 18.376 -24.303 1.00 97.69 570 SER A O 1
ATOM 4625 N N . LEU A 1 571 ? 8.444 18.856 -22.246 1.00 97.62 571 LEU A N 1
ATOM 4626 C CA . LEU A 1 571 ? 8.764 17.560 -21.650 1.00 97.62 571 LEU A CA 1
ATOM 4627 C C . LEU A 1 571 ? 8.110 16.401 -22.418 1.00 97.62 571 LEU A C 1
ATOM 4629 O O . LEU A 1 571 ? 8.774 15.425 -22.758 1.00 97.62 571 LEU A O 1
ATOM 4633 N N . THR A 1 572 ? 6.815 16.519 -22.717 1.00 97.88 572 THR A N 1
ATOM 4634 C CA . THR A 1 572 ? 6.045 15.459 -23.390 1.00 97.88 572 THR A CA 1
ATOM 4635 C C . THR A 1 572 ? 6.542 15.229 -24.812 1.00 97.88 572 THR A C 1
ATOM 4637 O O . THR A 1 572 ? 6.779 14.086 -25.192 1.00 97.88 572 THR A O 1
ATOM 4640 N N . ASN A 1 573 ? 6.750 16.301 -25.581 1.00 97.56 573 ASN A N 1
ATOM 4641 C CA . ASN A 1 573 ? 7.281 16.197 -26.937 1.00 97.56 573 ASN A CA 1
ATOM 4642 C C . ASN A 1 573 ? 8.686 15.589 -26.932 1.00 97.56 573 ASN A C 1
ATOM 4644 O O . ASN A 1 573 ? 8.913 14.638 -27.667 1.00 97.56 573 ASN A O 1
ATOM 4648 N N . LYS A 1 574 ? 9.590 16.034 -26.049 1.00 95.88 574 LYS A N 1
ATOM 4649 C CA . LYS A 1 574 ? 10.956 15.491 -25.958 1.00 95.88 574 LYS A CA 1
ATOM 4650 C C . LYS A 1 574 ? 10.981 13.986 -25.665 1.00 95.88 574 LYS A C 1
ATOM 4652 O O . LYS A 1 574 ? 11.809 13.264 -26.223 1.00 95.88 574 LYS A O 1
ATOM 4657 N N . LEU A 1 575 ? 10.097 13.521 -24.779 1.00 95.56 575 LEU A N 1
ATOM 4658 C CA . LEU A 1 575 ? 9.995 12.105 -24.415 1.00 95.56 575 LEU A CA 1
ATOM 4659 C C . LEU A 1 575 ? 9.442 11.245 -25.553 1.00 95.56 575 LEU A C 1
ATOM 4661 O O . LEU A 1 575 ? 9.887 10.112 -25.721 1.00 95.56 575 LEU A O 1
ATOM 4665 N N . LEU A 1 576 ? 8.490 11.769 -26.328 1.00 94.69 576 LEU A N 1
ATOM 4666 C CA . LEU A 1 576 ? 7.892 11.044 -27.450 1.00 94.69 576 LEU A CA 1
ATOM 4667 C C . LEU A 1 576 ? 8.707 11.180 -28.742 1.00 94.69 576 LEU A C 1
ATOM 4669 O O . LEU A 1 576 ? 8.644 10.293 -29.579 1.00 94.69 576 LEU A O 1
ATOM 4673 N N . GLU A 1 577 ? 9.502 12.228 -28.923 1.00 89.62 577 GLU A N 1
ATOM 4674 C CA . GLU A 1 577 ? 10.380 12.382 -30.091 1.00 89.62 577 GLU A CA 1
ATOM 4675 C C . GLU A 1 577 ? 11.500 11.331 -30.100 1.00 89.62 577 GLU A C 1
ATOM 4677 O O . GLU A 1 577 ? 11.825 10.776 -31.142 1.00 89.62 577 GLU A O 1
ATOM 4682 N N . ASN A 1 578 ? 12.039 10.990 -28.925 1.00 80.19 578 ASN A N 1
ATOM 4683 C CA . ASN A 1 578 ? 13.184 10.082 -28.791 1.00 80.19 578 ASN A CA 1
ATOM 4684 C C . ASN A 1 578 ? 12.807 8.667 -28.316 1.00 80.19 578 ASN A C 1
ATOM 4686 O O . ASN A 1 578 ? 13.692 7.879 -27.975 1.00 80.19 578 ASN A O 1
ATOM 4690 N N . TYR A 1 579 ? 11.512 8.327 -28.245 1.00 92.38 579 TYR A N 1
ATOM 4691 C CA . TYR A 1 579 ? 11.091 7.111 -27.538 1.00 92.38 579 TYR A CA 1
ATOM 4692 C C . TYR A 1 579 ? 11.647 5.831 -28.172 1.00 92.38 579 TYR A C 1
ATOM 4694 O O . TYR A 1 579 ? 11.998 4.913 -27.440 1.00 92.38 579 TYR A O 1
ATOM 4702 N N . THR A 1 580 ? 11.726 5.746 -29.504 1.00 90.12 580 THR A N 1
ATOM 4703 C CA . THR A 1 580 ? 12.096 4.505 -30.201 1.00 90.12 580 THR A CA 1
ATOM 4704 C C . THR A 1 580 ? 13.503 4.044 -29.827 1.00 90.12 580 THR A C 1
ATOM 4706 O O . THR A 1 580 ? 13.691 2.893 -29.428 1.00 90.12 580 THR A O 1
ATOM 4709 N N . GLU A 1 581 ? 14.486 4.947 -29.884 1.00 91.88 581 GLU A N 1
ATOM 4710 C CA . GLU A 1 581 ? 15.874 4.631 -29.530 1.00 91.88 581 GLU A CA 1
ATOM 4711 C C . GLU A 1 581 ? 16.039 4.389 -28.024 1.00 91.88 581 GLU A C 1
ATOM 4713 O O . GLU A 1 581 ? 16.714 3.437 -27.626 1.00 91.88 581 GLU A O 1
ATOM 4718 N N . GLU A 1 582 ? 15.369 5.175 -27.173 1.00 93.19 582 GLU A N 1
ATOM 4719 C CA . GLU A 1 582 ? 15.422 4.980 -25.717 1.00 93.19 582 GLU A CA 1
ATOM 4720 C C . GLU A 1 582 ? 14.789 3.646 -25.289 1.00 93.19 582 GLU A C 1
ATOM 4722 O O . GLU A 1 582 ? 15.377 2.906 -24.499 1.00 93.19 582 GLU A O 1
ATOM 4727 N N . VAL A 1 583 ? 13.637 3.270 -25.859 1.00 96.44 583 VAL A N 1
ATOM 4728 C CA . VAL A 1 583 ? 13.000 1.973 -25.584 1.00 96.44 583 VAL A CA 1
ATOM 4729 C C . VAL A 1 583 ? 13.886 0.826 -26.062 1.00 96.44 583 VAL A C 1
ATOM 4731 O O . VAL A 1 583 ? 14.079 -0.145 -25.330 1.00 96.44 583 VAL A O 1
ATOM 4734 N N . LYS A 1 584 ? 14.464 0.926 -27.264 1.00 96.44 584 LYS A N 1
ATOM 4735 C CA . LYS A 1 584 ? 15.375 -0.093 -27.802 1.00 96.44 584 LYS A CA 1
ATOM 4736 C C . LYS A 1 584 ? 16.600 -0.285 -26.907 1.00 96.44 584 LYS A C 1
ATOM 4738 O O . LYS A 1 584 ? 16.977 -1.422 -26.621 1.00 96.44 584 LYS A O 1
ATOM 4743 N N . LYS A 1 585 ? 17.192 0.810 -26.430 1.00 96.62 585 LYS A N 1
ATOM 4744 C CA . LYS A 1 585 ? 18.317 0.803 -25.488 1.00 96.62 585 LYS A CA 1
ATOM 4745 C C . LYS A 1 585 ? 17.942 0.156 -24.153 1.00 96.62 585 LYS A C 1
ATOM 4747 O O . LYS A 1 585 ? 18.682 -0.696 -23.661 1.00 96.62 585 LYS A O 1
ATOM 4752 N N . ASP A 1 586 ? 16.790 0.510 -23.593 1.00 97.25 586 ASP A N 1
ATOM 4753 C CA . ASP A 1 586 ? 16.309 -0.048 -22.325 1.00 97.25 586 ASP A CA 1
ATOM 4754 C C . ASP A 1 586 ? 15.975 -1.544 -22.433 1.00 97.25 586 ASP A C 1
ATOM 4756 O O . ASP A 1 586 ? 16.299 -2.322 -21.532 1.00 97.25 586 ASP A O 1
ATOM 4760 N N . LEU A 1 587 ? 15.409 -1.980 -23.561 1.00 96.75 587 LEU A N 1
ATOM 4761 C CA . LEU A 1 587 ? 15.180 -3.396 -23.854 1.00 96.75 587 LEU A CA 1
ATOM 4762 C C . LEU A 1 587 ? 16.487 -4.173 -24.030 1.00 96.75 587 LEU A C 1
ATOM 4764 O O . LEU A 1 587 ? 16.609 -5.284 -23.511 1.00 96.75 587 LEU A O 1
ATOM 4768 N N . ALA A 1 588 ? 17.474 -3.598 -24.720 1.00 96.94 588 ALA A N 1
ATOM 4769 C CA . ALA A 1 588 ? 18.787 -4.218 -24.878 1.00 96.94 588 ALA A CA 1
ATOM 4770 C C . ALA A 1 588 ? 19.476 -4.427 -23.519 1.00 96.94 588 ALA A C 1
ATOM 4772 O O . ALA A 1 588 ? 20.014 -5.505 -23.265 1.00 96.94 588 ALA A O 1
ATOM 4773 N N . ALA A 1 589 ? 19.391 -3.444 -22.618 1.00 95.94 589 ALA A N 1
ATOM 4774 C CA . ALA A 1 589 ? 19.888 -3.569 -21.249 1.00 95.94 589 ALA A CA 1
ATOM 4775 C C . ALA A 1 589 ? 19.153 -4.668 -20.455 1.00 95.94 589 ALA A C 1
ATOM 4777 O O . ALA A 1 589 ? 19.802 -5.490 -19.809 1.00 95.94 589 ALA A O 1
ATOM 4778 N N . ALA A 1 590 ? 17.825 -4.771 -20.584 1.00 94.25 590 ALA A N 1
ATOM 4779 C CA . ALA A 1 590 ? 17.064 -5.853 -19.955 1.00 94.25 590 ALA A CA 1
ATOM 4780 C C . ALA A 1 590 ? 17.481 -7.246 -20.474 1.00 94.25 590 ALA A C 1
ATOM 4782 O O . ALA A 1 590 ? 17.590 -8.197 -19.700 1.00 94.25 590 ALA A O 1
ATOM 4783 N N . VAL A 1 591 ? 17.771 -7.381 -21.773 1.00 95.19 591 VAL A N 1
ATOM 4784 C CA . VAL A 1 591 ? 18.298 -8.629 -22.360 1.00 95.19 591 VAL A CA 1
ATOM 4785 C C . VAL A 1 591 ? 19.720 -8.926 -21.871 1.00 95.19 591 VAL A C 1
ATOM 4787 O O . VAL A 1 591 ? 20.047 -10.090 -21.622 1.00 95.19 591 VAL A O 1
ATOM 4790 N N . ALA A 1 592 ? 20.545 -7.895 -21.668 1.00 93.94 592 ALA A N 1
ATOM 4791 C CA . ALA A 1 592 ? 21.908 -8.018 -21.149 1.00 93.94 592 ALA A CA 1
ATOM 4792 C C . ALA A 1 592 ? 21.974 -8.554 -19.704 1.00 93.94 592 ALA A C 1
ATOM 4794 O O . ALA A 1 592 ? 23.035 -8.990 -19.258 1.00 93.94 592 ALA A O 1
ATOM 4795 N N . LEU A 1 593 ? 20.841 -8.638 -18.993 1.00 94.81 593 LEU A N 1
ATOM 4796 C CA . LEU A 1 593 ? 20.757 -9.341 -17.709 1.00 94.81 593 LEU A CA 1
ATOM 4797 C C . LEU A 1 593 ? 21.044 -10.849 -17.836 1.00 94.81 593 LEU A C 1
ATOM 4799 O O . LEU A 1 593 ? 21.552 -11.464 -16.896 1.00 94.81 593 LEU A O 1
ATOM 4803 N N . ARG A 1 594 ? 20.741 -11.455 -18.994 1.00 95.69 594 ARG A N 1
ATOM 4804 C CA . ARG A 1 594 ? 20.749 -12.916 -19.195 1.00 95.69 594 ARG A CA 1
ATOM 4805 C C . ARG A 1 594 ? 22.129 -13.570 -19.076 1.00 95.69 594 ARG A C 1
ATOM 4807 O O . ARG A 1 594 ? 22.216 -14.540 -18.323 1.00 95.69 594 ARG A O 1
ATOM 4814 N N . PRO A 1 595 ? 23.194 -13.104 -19.764 1.00 95.19 595 PRO A N 1
ATOM 4815 C CA . PRO A 1 595 ? 24.486 -13.788 -19.728 1.00 95.19 595 PRO A CA 1
ATOM 4816 C C . PRO A 1 595 ? 25.065 -13.811 -18.314 1.00 95.19 595 PRO A C 1
ATOM 4818 O O . PRO A 1 595 ? 25.430 -14.869 -17.810 1.00 95.19 595 PRO A O 1
ATOM 4821 N N . LYS A 1 596 ? 25.041 -12.661 -17.630 1.00 93.19 596 LYS A N 1
ATOM 4822 C CA . LYS A 1 596 ? 25.534 -12.537 -16.256 1.00 93.19 596 LYS A CA 1
ATOM 4823 C C . LYS A 1 596 ? 24.722 -13.384 -15.271 1.00 93.19 596 LYS A C 1
ATOM 4825 O O . LYS A 1 596 ? 25.310 -14.096 -14.465 1.00 93.19 596 LYS A O 1
ATOM 4830 N N . ARG A 1 597 ? 23.386 -13.391 -15.383 1.00 95.81 597 ARG A N 1
ATOM 4831 C CA . ARG A 1 597 ? 22.520 -14.275 -14.581 1.00 95.81 597 ARG A CA 1
ATOM 4832 C C . ARG A 1 597 ? 22.841 -15.756 -14.810 1.00 95.81 597 ARG A C 1
ATOM 4834 O O . ARG A 1 597 ? 22.873 -16.517 -13.852 1.00 95.81 597 ARG A O 1
ATOM 4841 N N . SER A 1 598 ? 23.115 -16.165 -16.052 1.00 95.12 598 SER A N 1
ATOM 4842 C CA . SER A 1 598 ? 23.494 -17.549 -16.368 1.00 95.12 598 SER A CA 1
ATOM 4843 C C . SER A 1 598 ? 24.814 -17.955 -15.708 1.00 95.12 598 SER A C 1
ATOM 4845 O O . SER A 1 598 ? 24.893 -19.046 -15.149 1.00 95.12 598 SER A O 1
ATOM 4847 N N . VAL A 1 599 ? 25.829 -17.084 -15.751 1.00 96.25 599 VAL A N 1
ATOM 4848 C CA . VAL A 1 599 ? 27.128 -17.318 -15.095 1.00 96.25 599 VAL A CA 1
ATOM 4849 C C . VAL A 1 599 ? 26.950 -17.428 -13.581 1.00 96.25 599 VAL A C 1
ATOM 4851 O O . VAL A 1 599 ? 27.372 -18.414 -12.984 1.00 96.25 599 VAL A O 1
ATOM 4854 N N . ILE A 1 600 ? 26.241 -16.476 -12.966 1.00 94.69 600 ILE A N 1
ATOM 4855 C CA . ILE A 1 600 ? 25.954 -16.511 -11.526 1.00 94.69 600 ILE A CA 1
ATOM 4856 C C . ILE A 1 600 ? 25.172 -17.777 -11.149 1.00 94.69 600 ILE A C 1
ATOM 4858 O O . ILE A 1 600 ? 25.472 -18.411 -10.143 1.00 94.69 600 ILE A O 1
ATOM 4862 N N . GLY A 1 601 ? 24.209 -18.201 -11.970 1.00 93.50 601 GLY A N 1
ATOM 4863 C CA . GLY A 1 601 ? 23.444 -19.425 -11.737 1.00 93.50 601 GLY A CA 1
ATOM 4864 C C . GLY A 1 601 ? 24.285 -20.708 -11.786 1.00 93.50 601 GLY A C 1
ATOM 4865 O O . GLY A 1 601 ? 23.947 -21.676 -11.104 1.00 93.50 601 GLY A O 1
ATOM 4866 N N . GLN A 1 602 ? 25.372 -20.736 -12.565 1.00 95.00 602 GLN A N 1
ATOM 4867 C CA . GLN A 1 602 ? 26.347 -21.835 -12.554 1.00 95.00 602 GLN A CA 1
ATOM 4868 C C . GLN A 1 602 ? 27.207 -21.781 -11.287 1.00 95.00 602 GLN A C 1
ATOM 4870 O O . GLN A 1 602 ? 27.256 -22.764 -10.547 1.00 95.00 602 GLN A O 1
ATOM 4875 N N . LEU A 1 603 ? 27.767 -20.611 -10.966 1.00 95.25 603 LEU A N 1
ATOM 4876 C CA . LEU A 1 603 ? 28.567 -20.400 -9.755 1.00 95.25 603 LEU A CA 1
ATOM 4877 C C . LEU A 1 603 ? 27.785 -20.725 -8.477 1.00 95.25 603 LEU A C 1
ATOM 4879 O O . LEU A 1 603 ? 28.309 -21.379 -7.582 1.00 95.25 603 LEU A O 1
ATOM 4883 N N . ALA A 1 604 ? 26.504 -20.361 -8.406 1.00 94.25 604 ALA A N 1
ATOM 4884 C CA . ALA A 1 604 ? 25.641 -20.662 -7.265 1.00 94.25 604 ALA A CA 1
ATOM 4885 C C . ALA A 1 604 ? 25.419 -22.172 -7.059 1.00 94.25 604 ALA A C 1
ATOM 4887 O O . ALA A 1 604 ? 25.105 -22.600 -5.949 1.00 94.25 604 ALA A O 1
ATOM 4888 N N . LYS A 1 605 ? 25.564 -22.995 -8.109 1.00 93.50 605 LYS A N 1
ATOM 4889 C CA . LYS A 1 605 ? 25.540 -24.463 -7.993 1.00 93.50 605 LYS A CA 1
ATOM 4890 C C . LYS A 1 605 ? 26.885 -25.002 -7.513 1.00 93.50 605 LYS A C 1
ATOM 4892 O O . LYS A 1 605 ? 26.905 -25.881 -6.660 1.00 93.50 605 LYS A O 1
ATOM 4897 N N . GLU A 1 606 ? 27.991 -24.469 -8.025 1.00 94.00 606 GLU A N 1
ATOM 4898 C CA . GLU A 1 606 ? 29.352 -24.874 -7.642 1.00 94.00 606 GLU A CA 1
ATOM 4899 C C . GLU A 1 606 ? 29.684 -24.495 -6.190 1.00 94.00 606 GLU A C 1
ATOM 4901 O O . GLU A 1 606 ? 30.266 -25.279 -5.441 1.00 94.00 606 GLU A O 1
ATOM 4906 N N . LYS A 1 607 ? 29.261 -23.301 -5.769 1.00 92.56 607 LYS A N 1
ATOM 4907 C CA . LYS A 1 607 ? 29.478 -22.725 -4.434 1.00 92.56 607 LYS A CA 1
ATOM 4908 C C . LYS A 1 607 ? 28.317 -22.980 -3.472 1.00 92.56 607 LYS A C 1
ATOM 4910 O O . LYS A 1 607 ? 28.202 -22.314 -2.451 1.00 92.56 607 LYS A O 1
ATOM 4915 N N . ALA A 1 608 ? 27.464 -23.965 -3.758 1.00 90.44 608 ALA A N 1
ATOM 4916 C CA . ALA A 1 608 ? 26.238 -24.229 -2.998 1.00 90.44 608 ALA A CA 1
ATOM 4917 C C . ALA A 1 608 ? 26.447 -24.626 -1.521 1.00 90.44 608 ALA A C 1
ATOM 4919 O O . ALA A 1 608 ? 25.466 -24.789 -0.804 1.00 90.44 608 ALA A O 1
ATOM 4920 N N . HIS A 1 609 ? 27.692 -24.815 -1.080 1.00 92.44 609 HIS A N 1
ATOM 4921 C CA . HIS A 1 609 ? 28.069 -25.192 0.283 1.00 92.44 609 HIS A CA 1
ATOM 4922 C C . HIS A 1 609 ? 28.578 -24.013 1.129 1.00 92.44 609 HIS A C 1
ATOM 4924 O O . HIS A 1 609 ? 28.767 -24.189 2.330 1.00 92.44 609 HIS A O 1
ATOM 4930 N N . ASP A 1 610 ? 28.799 -22.834 0.535 1.00 93.38 610 ASP A N 1
ATOM 4931 C CA . ASP A 1 610 ? 29.312 -21.657 1.240 1.00 93.38 610 ASP A CA 1
ATOM 4932 C C . ASP A 1 610 ? 28.242 -20.547 1.307 1.00 93.38 610 ASP A C 1
ATOM 4934 O O . ASP A 1 610 ? 27.878 -19.966 0.277 1.00 93.38 610 ASP A O 1
ATOM 4938 N N . PRO A 1 611 ? 27.722 -20.220 2.507 1.00 93.69 611 PRO A N 1
ATOM 4939 C CA . PRO A 1 611 ? 26.710 -19.182 2.656 1.00 93.69 611 PRO A CA 1
ATOM 4940 C C . PRO A 1 611 ? 27.220 -17.778 2.291 1.00 93.69 611 PRO A C 1
ATOM 4942 O O . PRO A 1 611 ? 26.424 -16.973 1.809 1.00 93.69 611 PRO A O 1
ATOM 4945 N N . ARG A 1 612 ? 28.512 -17.461 2.470 1.00 93.12 612 ARG A N 1
ATOM 4946 C CA . ARG A 1 612 ? 29.059 -16.138 2.109 1.00 93.12 612 ARG A CA 1
ATOM 4947 C C . ARG A 1 612 ? 29.090 -15.950 0.601 1.00 93.12 612 ARG A C 1
ATOM 4949 O O . ARG A 1 612 ? 28.637 -14.920 0.107 1.00 93.12 612 ARG A O 1
ATOM 4956 N N . GLU A 1 613 ? 29.561 -16.958 -0.125 1.00 94.94 613 GLU A N 1
ATOM 4957 C CA . GLU A 1 613 ? 29.576 -16.940 -1.591 1.00 94.94 613 GLU A CA 1
ATOM 4958 C C . GLU A 1 613 ? 28.155 -16.808 -2.153 1.00 94.94 613 GLU A C 1
ATOM 4960 O O . GLU A 1 613 ? 27.902 -15.974 -3.021 1.00 94.94 613 GLU A O 1
ATOM 4965 N N . LEU A 1 614 ? 27.185 -17.550 -1.606 1.00 97.00 614 LEU A N 1
ATOM 4966 C CA . LEU A 1 614 ? 25.783 -17.441 -2.021 1.00 97.00 614 LEU A CA 1
ATOM 4967 C C . LEU A 1 614 ? 25.201 -16.036 -1.793 1.00 97.00 614 LEU A C 1
ATOM 4969 O O . LEU A 1 614 ? 24.509 -15.519 -2.672 1.00 97.00 614 LEU A O 1
ATOM 4973 N N . LEU A 1 615 ? 25.484 -15.394 -0.654 1.00 96.56 615 LEU A N 1
ATOM 4974 C CA . LEU A 1 615 ? 25.029 -14.023 -0.391 1.00 96.56 615 LEU A CA 1
ATOM 4975 C C . LEU A 1 615 ? 25.751 -12.986 -1.260 1.00 96.56 615 LEU A C 1
ATOM 4977 O O . LEU A 1 615 ? 25.123 -12.017 -1.686 1.00 96.56 615 LEU A O 1
ATOM 4981 N N . SER A 1 616 ? 27.028 -13.205 -1.577 1.00 97.00 616 SER A N 1
ATOM 4982 C CA . SER A 1 616 ? 27.782 -12.373 -2.521 1.00 97.00 616 SER A CA 1
ATOM 4983 C C . SER A 1 616 ? 27.150 -12.419 -3.918 1.00 97.00 616 SER A C 1
ATOM 4985 O O . SER A 1 616 ? 26.827 -11.381 -4.498 1.00 97.00 616 SER A O 1
ATOM 4987 N N . LEU A 1 617 ? 26.845 -13.623 -4.412 1.00 98.06 617 LEU A N 1
ATOM 4988 C CA . LEU A 1 617 ? 26.143 -13.823 -5.683 1.00 98.06 617 LEU A CA 1
ATOM 4989 C C . LEU A 1 617 ? 24.725 -13.231 -5.660 1.00 98.06 617 LEU A C 1
ATOM 4991 O O . LEU A 1 617 ? 24.272 -12.672 -6.661 1.00 98.06 617 LEU A O 1
ATOM 4995 N N . ALA A 1 618 ? 24.019 -13.318 -4.526 1.00 98.25 618 ALA A N 1
ATOM 4996 C CA . ALA A 1 618 ? 22.719 -12.672 -4.357 1.00 98.25 618 ALA A CA 1
ATOM 4997 C C . ALA A 1 618 ? 22.830 -11.145 -4.484 1.00 98.25 618 ALA A C 1
ATOM 4999 O O . ALA A 1 618 ? 22.061 -10.547 -5.237 1.00 98.25 618 ALA A O 1
ATOM 5000 N N . ARG A 1 619 ? 23.809 -10.518 -3.813 1.00 97.88 619 ARG A N 1
ATOM 5001 C CA . ARG A 1 619 ? 24.086 -9.077 -3.939 1.00 97.88 619 ARG A CA 1
ATOM 5002 C C . ARG A 1 619 ? 24.389 -8.704 -5.390 1.00 97.88 619 ARG A C 1
ATOM 5004 O O . ARG A 1 619 ? 23.775 -7.781 -5.913 1.00 97.88 619 ARG A O 1
ATOM 5011 N N . GLU A 1 620 ? 25.235 -9.473 -6.074 1.00 97.25 620 GLU A N 1
ATOM 5012 C CA . GLU A 1 620 ? 25.584 -9.214 -7.474 1.00 97.25 620 GLU A CA 1
ATOM 5013 C C . GLU A 1 620 ? 24.367 -9.289 -8.418 1.00 97.25 620 GLU A C 1
ATOM 5015 O O . GLU A 1 620 ? 24.231 -8.468 -9.333 1.00 97.25 620 GLU A O 1
ATOM 5020 N N . LEU A 1 621 ? 23.449 -10.237 -8.195 1.00 98.12 621 LEU A N 1
ATOM 5021 C CA . LEU A 1 621 ? 22.191 -10.325 -8.944 1.00 98.12 621 LEU A CA 1
ATOM 5022 C C . LEU A 1 621 ? 21.305 -9.094 -8.727 1.00 98.12 621 LEU A C 1
ATOM 5024 O O . LEU A 1 621 ? 20.737 -8.594 -9.705 1.00 98.12 621 LEU A O 1
ATOM 5028 N N . LEU A 1 622 ? 21.193 -8.613 -7.483 1.00 97.94 622 LEU A N 1
ATOM 5029 C CA . LEU A 1 622 ? 20.404 -7.429 -7.130 1.00 97.94 622 LEU A CA 1
ATOM 5030 C C . LEU A 1 622 ? 21.025 -6.143 -7.696 1.00 97.94 622 LEU A C 1
ATOM 5032 O O . LEU A 1 622 ? 20.315 -5.360 -8.323 1.00 97.94 622 LEU A O 1
ATOM 5036 N N . ASP A 1 623 ? 22.339 -5.952 -7.567 1.00 96.25 623 ASP A N 1
ATOM 5037 C CA . ASP A 1 623 ? 23.066 -4.810 -8.143 1.00 96.25 623 ASP A CA 1
ATOM 5038 C C . ASP A 1 623 ? 22.927 -4.758 -9.668 1.00 96.25 623 ASP A C 1
ATOM 5040 O O . ASP A 1 623 ? 22.716 -3.700 -10.281 1.00 96.25 623 ASP A O 1
ATOM 5044 N N . HIS A 1 624 ? 23.000 -5.925 -10.312 1.00 95.50 624 HIS A N 1
ATOM 5045 C CA . HIS A 1 624 ? 22.791 -6.017 -11.748 1.00 95.50 624 HIS A CA 1
ATOM 5046 C C . HIS A 1 624 ? 21.332 -5.735 -12.132 1.00 95.50 624 HIS A C 1
ATOM 5048 O O . HIS A 1 624 ? 21.080 -5.038 -13.118 1.00 95.50 624 HIS A O 1
ATOM 5054 N N . ALA A 1 625 ? 20.374 -6.212 -11.329 1.00 96.69 625 ALA A N 1
ATOM 5055 C CA . ALA A 1 625 ? 18.964 -5.886 -11.506 1.00 96.69 625 ALA A CA 1
ATOM 5056 C C . ALA A 1 625 ? 18.718 -4.376 -11.381 1.00 96.69 625 ALA A C 1
ATOM 5058 O O . ALA A 1 625 ? 17.935 -3.846 -12.158 1.00 96.69 625 ALA A O 1
ATOM 5059 N N . VAL A 1 626 ? 19.409 -3.665 -10.483 1.00 95.69 626 VAL A N 1
ATOM 5060 C CA . VAL A 1 626 ? 19.300 -2.201 -10.361 1.00 95.69 626 VAL A CA 1
ATOM 5061 C C . VAL A 1 626 ? 19.865 -1.486 -11.584 1.00 95.69 626 VAL A C 1
ATOM 5063 O O . VAL A 1 626 ? 19.181 -0.683 -12.219 1.00 95.69 626 VAL A O 1
ATOM 5066 N N . SER A 1 627 ? 21.125 -1.765 -11.914 1.00 93.00 627 SER A N 1
ATOM 5067 C CA . SER A 1 627 ? 21.873 -1.018 -12.935 1.00 93.00 627 SER A CA 1
ATOM 5068 C C . SER A 1 627 ? 21.355 -1.234 -14.363 1.00 93.00 627 SER A C 1
ATOM 5070 O O . SER A 1 627 ? 21.369 -0.295 -15.165 1.00 93.00 627 SER A O 1
ATOM 5072 N N . SER A 1 628 ? 20.882 -2.445 -14.678 1.00 93.50 628 SER A N 1
ATOM 5073 C CA . SER A 1 628 ? 20.476 -2.847 -16.037 1.00 93.50 628 SER A CA 1
ATOM 5074 C C . SER A 1 628 ? 19.029 -3.349 -16.150 1.00 93.50 628 SER A C 1
ATOM 5076 O O . SER A 1 628 ? 18.605 -3.739 -17.236 1.00 93.50 628 SER A O 1
ATOM 5078 N N . GLY A 1 629 ? 18.259 -3.335 -15.056 1.00 96.06 629 GLY A N 1
ATOM 5079 C CA . GLY A 1 629 ? 16.859 -3.766 -15.028 1.00 96.06 629 GLY A CA 1
ATOM 5080 C C . GLY A 1 629 ? 15.887 -2.690 -14.543 1.00 96.06 629 GLY A C 1
ATOM 5081 O O . GLY A 1 629 ? 15.075 -2.190 -15.318 1.00 96.06 629 GLY A O 1
ATOM 5082 N N . THR A 1 630 ? 15.909 -2.343 -13.256 1.00 97.19 630 THR A N 1
ATOM 5083 C CA . THR A 1 630 ? 14.833 -1.569 -12.620 1.00 97.19 630 THR A CA 1
ATOM 5084 C C . THR A 1 630 ? 14.838 -0.094 -12.999 1.00 97.19 630 THR A C 1
ATOM 5086 O O . THR A 1 630 ? 13.761 0.496 -13.097 1.00 97.19 630 THR A O 1
ATOM 5089 N N . ILE A 1 631 ? 15.997 0.516 -13.279 1.00 96.88 631 ILE A N 1
ATOM 5090 C CA . ILE A 1 631 ? 16.060 1.893 -13.800 1.00 96.88 631 ILE A CA 1
ATOM 5091 C C . ILE A 1 631 ? 15.422 1.953 -15.200 1.00 96.88 631 ILE A C 1
ATOM 5093 O O . ILE A 1 631 ? 14.606 2.835 -15.475 1.00 96.88 631 ILE A O 1
ATOM 5097 N N . GLN A 1 632 ? 15.755 0.994 -16.065 1.00 97.44 632 GLN A N 1
ATOM 5098 C CA . GLN A 1 632 ? 15.220 0.834 -17.420 1.00 97.44 632 GLN A CA 1
ATOM 5099 C C . GLN A 1 632 ? 13.708 0.598 -17.357 1.00 97.44 632 GLN A C 1
ATOM 5101 O O . GLN A 1 632 ? 12.928 1.327 -17.965 1.00 97.44 632 GLN A O 1
ATOM 5106 N N . PHE A 1 633 ? 13.272 -0.354 -16.530 1.00 97.31 633 PHE A N 1
ATOM 5107 C CA . PHE A 1 633 ? 11.857 -0.607 -16.284 1.00 97.31 633 PHE A CA 1
ATOM 5108 C C . PHE A 1 633 ? 11.121 0.649 -15.802 1.00 97.31 633 PHE A C 1
ATOM 5110 O O . PHE A 1 633 ? 10.028 0.934 -16.283 1.00 97.31 633 PHE A O 1
ATOM 5117 N N . SER A 1 634 ? 11.715 1.428 -14.894 1.00 96.94 634 SER A N 1
ATOM 5118 C CA . SER A 1 634 ? 11.115 2.661 -14.370 1.00 96.94 634 SER A CA 1
ATOM 5119 C C . SER A 1 634 ? 10.906 3.713 -15.468 1.00 96.94 634 SER A C 1
ATOM 5121 O O . SER A 1 634 ? 9.852 4.354 -15.507 1.00 96.94 634 SER A O 1
ATOM 5123 N N . ARG A 1 635 ? 11.862 3.860 -16.400 1.00 97.25 635 ARG A N 1
ATOM 5124 C CA . ARG A 1 635 ? 11.722 4.733 -17.580 1.00 97.25 635 ARG A CA 1
ATOM 5125 C C . ARG A 1 635 ? 10.615 4.257 -18.516 1.00 97.25 635 ARG A C 1
ATOM 5127 O O . ARG A 1 635 ? 9.754 5.053 -18.897 1.00 97.25 635 ARG A O 1
ATOM 5134 N N . LEU A 1 636 ? 10.605 2.966 -18.848 1.00 97.19 636 LEU A N 1
ATOM 5135 C CA . LEU A 1 636 ? 9.587 2.347 -19.703 1.00 97.19 636 LEU A CA 1
ATOM 5136 C C . LEU A 1 636 ? 8.188 2.455 -19.081 1.00 97.19 636 LEU A C 1
ATOM 5138 O O . LEU A 1 636 ? 7.216 2.777 -19.764 1.00 97.19 636 LEU A O 1
ATOM 5142 N N . ALA A 1 637 ? 8.085 2.262 -17.764 1.00 95.06 637 ALA A N 1
ATOM 5143 C CA . ALA A 1 637 ? 6.848 2.448 -17.022 1.00 95.06 637 ALA A CA 1
ATOM 5144 C C . ALA A 1 637 ? 6.344 3.891 -17.133 1.00 95.06 637 ALA A C 1
ATOM 5146 O O . ALA A 1 637 ? 5.172 4.095 -17.443 1.00 95.06 637 ALA A O 1
ATOM 5147 N N . ARG A 1 638 ? 7.216 4.894 -16.966 1.00 95.62 638 ARG A N 1
ATOM 5148 C CA . ARG A 1 638 ? 6.841 6.305 -17.143 1.00 95.62 638 ARG A CA 1
ATOM 5149 C C . ARG A 1 638 ? 6.296 6.585 -18.547 1.00 95.62 638 ARG A C 1
ATOM 5151 O O . ARG A 1 638 ? 5.246 7.216 -18.657 1.00 95.62 638 ARG A O 1
ATOM 5158 N N . LEU A 1 639 ? 6.941 6.070 -19.598 1.00 96.88 639 LEU A N 1
ATOM 5159 C CA . LEU A 1 639 ? 6.462 6.209 -20.981 1.00 96.88 639 LEU A CA 1
ATOM 5160 C C . LEU A 1 639 ? 5.073 5.577 -21.172 1.00 96.88 639 LEU A C 1
ATOM 5162 O O . LEU A 1 639 ? 4.168 6.222 -21.705 1.00 96.88 639 LEU A O 1
ATOM 5166 N N . ALA A 1 640 ? 4.864 4.360 -20.661 1.00 95.19 640 ALA A N 1
ATOM 5167 C CA . ALA A 1 640 ? 3.568 3.685 -20.730 1.00 95.19 640 ALA A CA 1
ATOM 5168 C C . ALA A 1 640 ? 2.460 4.470 -20.000 1.00 95.19 640 ALA A C 1
ATOM 5170 O O . ALA A 1 640 ? 1.331 4.558 -20.489 1.00 95.19 640 ALA A O 1
ATOM 5171 N N . PHE A 1 641 ? 2.767 5.079 -18.849 1.00 95.62 641 PHE A N 1
ATOM 5172 C CA . PHE A 1 641 ? 1.818 5.937 -18.137 1.00 95.62 641 PHE A CA 1
ATOM 5173 C C . PHE A 1 641 ? 1.495 7.220 -18.913 1.00 95.62 641 PHE A C 1
ATOM 5175 O O . PHE A 1 641 ? 0.320 7.567 -19.011 1.00 95.62 641 PHE A O 1
ATOM 5182 N N . ILE A 1 642 ? 2.490 7.894 -19.505 1.00 96.69 642 ILE A N 1
ATOM 5183 C CA . ILE A 1 642 ? 2.272 9.087 -20.346 1.00 96.69 642 ILE A CA 1
ATOM 5184 C C . ILE A 1 642 ? 1.321 8.757 -21.497 1.00 96.69 642 ILE A C 1
ATOM 5186 O O . ILE A 1 642 ? 0.320 9.448 -21.702 1.00 96.69 642 ILE A O 1
ATOM 5190 N N . GLY A 1 643 ? 1.573 7.658 -22.210 1.00 96.00 643 GLY A N 1
ATOM 5191 C CA . GLY A 1 643 ? 0.698 7.257 -23.304 1.00 96.00 643 GLY A CA 1
ATOM 5192 C C . GLY A 1 643 ? -0.713 6.877 -22.828 1.00 96.00 643 GLY A C 1
ATOM 5193 O O . GLY A 1 643 ? -1.693 7.265 -23.463 1.00 96.00 643 GLY A O 1
ATOM 5194 N N . LYS A 1 644 ? -0.863 6.236 -21.659 1.00 94.94 644 LYS A N 1
ATOM 5195 C CA . LYS A 1 644 ? -2.187 5.998 -21.050 1.00 94.94 644 LYS A CA 1
ATOM 5196 C C . LYS A 1 644 ? -2.911 7.289 -20.658 1.00 94.94 644 LYS A C 1
ATOM 5198 O O . LYS A 1 644 ? -4.128 7.363 -20.835 1.00 94.94 644 LYS A O 1
ATOM 5203 N N . ILE A 1 645 ? -2.204 8.289 -20.128 1.00 96.38 645 ILE A N 1
ATOM 5204 C CA . ILE A 1 645 ? -2.772 9.604 -19.788 1.00 96.38 645 ILE A CA 1
ATOM 5205 C C . ILE A 1 645 ? -3.309 10.278 -21.057 1.00 96.38 645 ILE A C 1
ATOM 5207 O O . ILE A 1 645 ? -4.469 10.696 -21.087 1.00 96.38 645 ILE A O 1
ATOM 5211 N N . LEU A 1 646 ? -2.516 10.302 -22.132 1.00 96.88 646 LEU A N 1
ATOM 5212 C CA . LEU A 1 646 ? -2.931 10.846 -23.426 1.00 96.88 646 LEU A CA 1
ATOM 5213 C C . LEU A 1 646 ? -4.130 10.087 -24.011 1.00 96.88 646 LEU A C 1
ATOM 5215 O O . LEU A 1 646 ? -5.115 10.718 -24.401 1.00 96.88 646 LEU A O 1
ATOM 5219 N N . LEU A 1 647 ? -4.113 8.751 -23.988 1.00 95.69 647 LEU A N 1
ATOM 5220 C CA . LEU A 1 647 ? -5.221 7.928 -24.481 1.00 95.69 647 LEU A CA 1
ATOM 5221 C C . LEU A 1 647 ? -6.518 8.195 -23.696 1.00 95.69 647 LEU A C 1
ATOM 5223 O O . LEU A 1 647 ? -7.578 8.389 -24.290 1.00 95.69 647 LEU A O 1
ATOM 5227 N N . ARG A 1 648 ? -6.444 8.288 -22.361 1.00 94.56 648 ARG A N 1
ATOM 5228 C CA . ARG A 1 648 ? -7.591 8.668 -21.515 1.00 94.56 648 ARG A CA 1
ATOM 5229 C C . ARG A 1 648 ? -8.087 10.077 -21.831 1.00 94.56 648 ARG A C 1
ATOM 5231 O O . ARG A 1 648 ? -9.294 10.304 -21.851 1.00 94.56 648 ARG A O 1
ATOM 5238 N N . SER A 1 649 ? -7.184 11.016 -22.111 1.00 96.56 649 SER A N 1
ATOM 5239 C CA . SER A 1 649 ? -7.559 12.389 -22.465 1.00 96.56 649 SER A CA 1
ATOM 5240 C C . SER A 1 649 ? -8.364 12.458 -23.772 1.00 96.56 649 SER A C 1
ATOM 5242 O O . SER A 1 649 ? -9.296 13.259 -23.863 1.00 96.56 649 SER A O 1
ATOM 5244 N N . LEU A 1 650 ? -8.089 11.571 -24.743 1.00 96.88 650 LEU A N 1
ATOM 5245 C CA . LEU A 1 650 ? -8.873 11.441 -25.978 1.00 96.88 650 LEU A CA 1
ATOM 5246 C C . LEU A 1 650 ? -10.314 10.991 -25.695 1.00 96.88 650 LEU A C 1
ATOM 5248 O O . LEU A 1 650 ? -11.248 11.567 -26.260 1.00 96.88 650 LEU A O 1
ATOM 5252 N N . VAL A 1 651 ? -10.499 10.015 -24.798 1.00 94.44 651 VAL A N 1
ATOM 5253 C CA . VAL A 1 651 ? -11.827 9.542 -24.361 1.00 94.44 651 VAL A CA 1
ATOM 5254 C C . VAL A 1 651 ? -12.573 10.652 -23.615 1.00 94.44 651 VAL A C 1
ATOM 5256 O O . VAL A 1 651 ? -13.705 10.985 -23.962 1.00 94.44 651 VAL A O 1
ATOM 5259 N N . SER A 1 652 ? -11.925 11.302 -22.642 1.00 93.75 652 SER A N 1
ATOM 5260 C CA . SER A 1 652 ? -12.519 12.400 -21.860 1.00 93.75 652 SER A CA 1
ATOM 5261 C C . SER A 1 652 ? -12.964 13.577 -22.735 1.00 93.75 652 SER A C 1
ATOM 5263 O O . SER A 1 652 ? -13.976 14.222 -22.462 1.00 93.75 652 SER A O 1
ATOM 5265 N N . ARG A 1 653 ? -12.233 13.842 -23.822 1.00 94.56 653 ARG A N 1
ATOM 5266 C CA . ARG A 1 653 ? -12.552 14.868 -24.826 1.00 94.56 653 ARG A CA 1
ATOM 5267 C C . ARG A 1 653 ? -13.571 14.406 -25.875 1.00 94.56 653 ARG A C 1
ATOM 5269 O O . ARG A 1 653 ? -13.869 15.182 -26.783 1.00 94.56 653 ARG A O 1
ATOM 5276 N N . LYS A 1 654 ? -14.090 13.175 -25.778 1.00 95.19 654 LYS A N 1
ATOM 5277 C CA . LYS A 1 654 ? -14.995 12.543 -26.758 1.00 95.19 654 LYS A CA 1
ATOM 5278 C C . LYS A 1 654 ? -14.421 12.560 -28.184 1.00 95.19 654 LYS A C 1
ATOM 5280 O O . LYS A 1 654 ? -15.130 12.752 -29.178 1.00 95.19 654 LYS A O 1
ATOM 5285 N N . ILE A 1 655 ? -13.098 12.435 -28.293 1.00 95.25 655 ILE A N 1
ATOM 5286 C CA . ILE A 1 655 ? -12.408 12.334 -29.583 1.00 95.25 655 ILE A CA 1
ATOM 5287 C C . ILE A 1 655 ? -12.543 10.909 -30.108 1.00 95.25 655 ILE A C 1
ATOM 5289 O O . ILE A 1 655 ? -12.915 10.751 -31.272 1.00 95.25 655 ILE A O 1
ATOM 5293 N N . ILE A 1 656 ? -12.325 9.938 -29.218 1.00 94.94 656 ILE A N 1
ATOM 5294 C CA . ILE A 1 656 ? -12.623 8.510 -29.374 1.00 94.94 656 ILE A CA 1
ATOM 5295 C C . ILE A 1 656 ? -13.650 8.086 -28.315 1.00 94.94 656 ILE A C 1
ATOM 5297 O O . ILE A 1 656 ? -13.840 8.795 -27.322 1.00 94.94 656 ILE A O 1
ATOM 5301 N N . ASP A 1 657 ? -14.301 6.946 -28.519 1.00 90.50 657 ASP A N 1
ATOM 5302 C CA . ASP A 1 657 ? -15.195 6.325 -27.542 1.00 90.50 657 ASP A CA 1
ATOM 5303 C C . ASP A 1 657 ? -14.468 5.261 -26.693 1.00 90.50 657 ASP A C 1
ATOM 5305 O O . ASP A 1 657 ? -13.266 5.013 -26.839 1.00 90.50 657 ASP A O 1
ATOM 5309 N N . THR A 1 658 ? -15.197 4.651 -25.755 1.00 85.62 658 THR A N 1
ATOM 5310 C CA . THR A 1 658 ? -14.674 3.569 -24.910 1.00 85.62 658 THR A CA 1
ATOM 5311 C C . THR A 1 658 ? -14.453 2.273 -25.689 1.00 85.62 658 THR A C 1
ATOM 5313 O O . THR A 1 658 ? -13.600 1.481 -25.295 1.00 85.62 658 THR A O 1
ATOM 5316 N N . ALA A 1 659 ? -15.153 2.061 -26.808 1.00 86.06 659 ALA A N 1
ATOM 5317 C CA . ALA A 1 659 ? -14.974 0.878 -27.643 1.00 86.06 659 ALA A CA 1
ATOM 5318 C C . ALA A 1 659 ? -13.572 0.859 -28.270 1.00 86.06 659 ALA A C 1
ATOM 5320 O O . ALA A 1 659 ? -12.837 -0.098 -28.044 1.00 86.06 659 ALA A O 1
ATOM 5321 N N . ILE A 1 660 ? -13.150 1.952 -28.919 1.00 88.75 660 ILE A N 1
ATOM 5322 C CA . ILE A 1 660 ? -11.799 2.092 -29.496 1.00 88.75 660 ILE A CA 1
ATOM 5323 C C . ILE A 1 660 ? -10.721 1.966 -28.410 1.00 88.75 660 ILE A C 1
ATOM 5325 O O . ILE A 1 660 ? -9.682 1.344 -28.625 1.00 88.75 660 ILE A O 1
ATOM 5329 N N . TYR A 1 661 ? -10.963 2.539 -27.226 1.00 88.94 661 TYR A N 1
ATOM 5330 C CA . TYR A 1 661 ? -10.058 2.413 -26.080 1.00 88.94 661 TYR A CA 1
ATOM 5331 C C . TYR A 1 661 ? -9.823 0.945 -25.691 1.00 88.94 661 TYR A C 1
ATOM 5333 O O . TYR A 1 661 ? -8.677 0.519 -25.526 1.00 88.94 661 TYR A O 1
ATOM 5341 N N . HIS A 1 662 ? -10.902 0.171 -25.542 1.00 82.94 662 HIS A N 1
ATOM 5342 C CA . HIS A 1 662 ? -10.824 -1.238 -25.163 1.00 82.94 662 HIS A CA 1
ATOM 5343 C C . HIS A 1 662 ? -10.283 -2.117 -26.290 1.00 82.94 662 HIS A C 1
ATOM 5345 O O . HIS A 1 662 ? -9.475 -3.000 -26.014 1.00 82.94 662 HIS A O 1
ATOM 5351 N N . GLU A 1 663 ? -10.672 -1.855 -27.536 1.00 86.44 663 GLU A N 1
ATOM 5352 C CA . GLU A 1 663 ? -10.168 -2.554 -28.717 1.00 86.44 663 GLU A CA 1
ATOM 5353 C C . GLU A 1 663 ? -8.644 -2.417 -28.815 1.00 86.44 663 GLU A C 1
ATOM 5355 O O . GLU A 1 663 ? -7.937 -3.427 -28.853 1.00 86.44 663 GLU A O 1
ATOM 5360 N N . PHE A 1 664 ? -8.124 -1.187 -28.716 1.00 88.75 664 PHE A N 1
ATOM 5361 C CA . PHE A 1 664 ? -6.685 -0.938 -28.724 1.00 88.75 664 PHE A CA 1
ATOM 5362 C C . PHE A 1 664 ? -5.967 -1.681 -27.594 1.00 88.75 664 PHE A C 1
ATOM 5364 O O . PHE A 1 664 ? -5.017 -2.413 -27.862 1.00 88.75 664 PHE A O 1
ATOM 5371 N N . LEU A 1 665 ? -6.417 -1.541 -26.339 1.00 84.88 665 LEU A N 1
ATOM 5372 C CA . LEU A 1 665 ? -5.771 -2.225 -25.212 1.00 84.88 665 LEU A CA 1
ATOM 5373 C C . LEU A 1 665 ? -5.823 -3.746 -25.349 1.00 84.88 665 LEU A C 1
ATOM 5375 O O . LEU A 1 665 ? -4.870 -4.425 -24.977 1.00 84.88 665 LEU A O 1
ATOM 5379 N N . SER A 1 666 ? -6.910 -4.283 -25.905 1.00 81.69 666 SER A N 1
ATOM 5380 C CA . SER A 1 666 ? -7.020 -5.713 -26.156 1.00 81.69 666 SER A CA 1
ATOM 5381 C C . SER A 1 666 ? -6.017 -6.182 -27.215 1.00 81.69 666 SER A C 1
ATOM 5383 O O . SER A 1 666 ? -5.542 -7.305 -27.110 1.00 81.69 666 SER A O 1
ATOM 5385 N N . SER A 1 667 ? -5.634 -5.341 -28.180 1.00 86.44 667 SER A N 1
ATOM 5386 C CA . SER A 1 667 ? -4.684 -5.696 -29.247 1.00 86.44 667 SER A CA 1
ATOM 5387 C C . SER A 1 667 ? -3.217 -5.795 -28.804 1.00 86.44 667 SER A C 1
ATOM 5389 O O . SER A 1 667 ? -2.367 -6.241 -29.578 1.00 86.44 667 SER A O 1
ATOM 5391 N N . ILE A 1 668 ? -2.903 -5.363 -27.580 1.00 85.94 668 ILE A N 1
ATOM 5392 C CA . ILE A 1 668 ? -1.547 -5.396 -27.030 1.00 85.94 668 ILE A CA 1
ATOM 5393 C C . ILE A 1 668 ? -1.205 -6.833 -26.625 1.00 85.94 668 ILE A C 1
ATOM 5395 O O . ILE A 1 668 ? -2.002 -7.501 -25.964 1.00 85.94 668 ILE A O 1
ATOM 5399 N N . SER A 1 669 ? -0.012 -7.299 -27.006 1.00 83.94 669 SER A N 1
ATOM 5400 C CA . SER A 1 669 ? 0.465 -8.646 -26.691 1.00 83.94 669 SER A CA 1
ATOM 5401 C C . SER A 1 669 ? 1.697 -8.567 -25.802 1.00 83.94 669 SER A C 1
ATOM 5403 O O . SER A 1 669 ? 2.787 -8.218 -26.249 1.00 83.94 669 SER A O 1
ATOM 5405 N N . THR A 1 670 ? 1.543 -8.922 -24.530 1.00 87.25 670 THR A N 1
ATOM 5406 C CA . THR A 1 670 ? 2.624 -8.834 -23.540 1.00 87.25 670 THR A CA 1
ATOM 5407 C C . THR A 1 670 ? 3.112 -10.221 -23.113 1.00 87.25 670 THR A C 1
ATOM 5409 O O . THR A 1 670 ? 2.702 -11.253 -23.649 1.00 87.25 670 THR A O 1
ATOM 5412 N N . VAL A 1 671 ? 4.011 -10.267 -22.122 1.00 86.38 671 VAL A N 1
ATOM 5413 C CA . VAL A 1 671 ? 4.581 -11.521 -21.606 1.00 86.38 671 VAL A CA 1
ATOM 5414 C C . VAL A 1 671 ? 3.512 -12.520 -21.147 1.00 86.38 671 VAL A C 1
ATOM 5416 O O . VAL A 1 671 ? 3.713 -13.714 -21.358 1.00 86.38 671 VAL A O 1
ATOM 5419 N N . ALA A 1 672 ? 2.382 -12.087 -20.573 1.00 78.88 672 ALA A N 1
ATOM 5420 C CA . ALA A 1 672 ? 1.348 -13.051 -20.182 1.00 78.88 672 ALA A CA 1
ATOM 5421 C C . ALA A 1 672 ? 0.473 -13.526 -21.326 1.00 78.88 672 ALA A C 1
ATOM 5423 O O . ALA A 1 672 ? 0.022 -14.659 -21.257 1.00 78.88 672 ALA A O 1
ATOM 5424 N N . THR A 1 673 ? 0.250 -12.723 -22.371 1.00 80.12 673 THR A N 1
ATOM 5425 C CA . THR A 1 673 ? -0.400 -13.240 -23.585 1.00 80.12 673 THR A CA 1
ATOM 5426 C C . THR A 1 673 ? 0.403 -14.427 -24.109 1.00 80.12 673 THR A C 1
ATOM 5428 O O . THR A 1 673 ? -0.142 -15.504 -24.318 1.00 80.12 673 THR A O 1
ATOM 5431 N N . LYS A 1 674 ? 1.732 -14.270 -24.169 1.00 85.81 674 LYS A N 1
ATOM 5432 C CA . LYS A 1 674 ? 2.644 -15.354 -24.534 1.00 85.81 674 LYS A CA 1
ATOM 5433 C C . LYS A 1 674 ? 2.646 -16.510 -23.525 1.00 85.81 674 LYS A C 1
ATOM 5435 O O . LYS A 1 674 ? 2.715 -17.661 -23.930 1.00 85.81 674 LYS A O 1
ATOM 5440 N N . MET A 1 675 ? 2.575 -16.224 -22.223 1.00 85.31 675 MET A N 1
ATOM 5441 C CA . MET A 1 675 ? 2.512 -17.262 -21.187 1.00 85.31 675 MET A CA 1
ATOM 5442 C C . MET A 1 675 ? 1.227 -18.088 -21.271 1.00 85.31 675 MET A C 1
ATOM 5444 O O . MET A 1 675 ? 1.287 -19.295 -21.078 1.00 85.31 675 MET A O 1
ATOM 5448 N N . ASP A 1 676 ? 0.085 -17.461 -21.553 1.00 79.94 676 ASP A N 1
ATOM 5449 C CA . ASP A 1 676 ? -1.197 -18.145 -21.738 1.00 79.94 676 ASP A CA 1
ATOM 5450 C C . ASP A 1 676 ? -1.165 -19.043 -22.983 1.00 79.94 676 ASP A C 1
ATOM 5452 O O . ASP A 1 676 ? -1.523 -20.216 -22.905 1.00 79.94 676 ASP A O 1
ATOM 5456 N N . GLU A 1 677 ? -0.627 -18.545 -24.101 1.00 83.44 677 GLU A N 1
ATOM 5457 C CA . GLU A 1 677 ? -0.390 -19.342 -25.313 1.00 83.44 677 GLU A CA 1
ATOM 5458 C C . GLU A 1 677 ? 0.541 -20.538 -25.048 1.00 83.44 677 GLU A C 1
ATOM 5460 O O . GLU A 1 677 ? 0.209 -21.674 -25.398 1.00 83.44 677 GLU A O 1
ATOM 5465 N N . ASP A 1 678 ? 1.675 -20.301 -24.381 1.00 87.81 678 ASP A N 1
ATOM 5466 C CA . ASP A 1 678 ? 2.633 -21.341 -23.997 1.00 87.81 678 ASP A CA 1
ATOM 5467 C C . ASP A 1 678 ? 2.008 -22.341 -23.002 1.00 87.81 678 ASP A C 1
ATOM 5469 O O . ASP A 1 678 ? 2.290 -23.539 -23.066 1.00 87.81 678 ASP A O 1
ATOM 5473 N N . PHE A 1 679 ? 1.129 -21.889 -22.101 1.00 82.19 679 PHE A N 1
ATOM 5474 C CA . PHE A 1 679 ? 0.420 -22.759 -21.163 1.00 82.19 679 PHE A CA 1
ATOM 5475 C C . PHE A 1 679 ? -0.620 -23.628 -21.879 1.00 82.19 679 PHE A C 1
ATOM 5477 O O . PHE A 1 679 ? -0.720 -24.822 -21.603 1.00 82.19 679 PHE A O 1
ATOM 5484 N N . LEU A 1 680 ? -1.358 -23.076 -22.846 1.00 79.62 680 LEU A N 1
ATOM 5485 C CA . LEU A 1 680 ? -2.259 -23.857 -23.694 1.00 79.62 680 LEU A CA 1
ATOM 5486 C C . LEU A 1 680 ? -1.485 -24.927 -24.471 1.00 79.62 680 LEU A C 1
ATOM 5488 O O . LEU A 1 680 ? -1.874 -26.095 -24.432 1.00 79.62 680 LEU A O 1
ATOM 5492 N N . ALA A 1 681 ? -0.361 -24.563 -25.093 1.00 84.31 681 ALA A N 1
ATOM 5493 C CA . ALA A 1 681 ? 0.525 -25.512 -25.765 1.00 84.31 681 ALA A CA 1
ATOM 5494 C C . ALA A 1 681 ? 1.034 -26.600 -24.799 1.00 84.31 681 ALA A C 1
ATOM 5496 O O . ALA A 1 681 ? 1.014 -27.784 -25.133 1.00 84.31 681 ALA A O 1
ATOM 5497 N N . TYR A 1 682 ? 1.400 -26.227 -23.569 1.00 81.81 682 TYR A N 1
ATOM 5498 C CA . TYR A 1 682 ? 1.783 -27.166 -22.512 1.00 81.81 682 TYR A CA 1
ATOM 5499 C C . TYR A 1 682 ? 0.652 -28.151 -22.167 1.00 81.81 682 TYR A C 1
ATOM 5501 O O . TYR A 1 682 ? 0.872 -29.361 -22.167 1.00 81.81 682 TYR A O 1
ATOM 5509 N N . THR A 1 683 ? -0.581 -27.671 -21.957 1.00 76.94 683 THR A N 1
ATOM 5510 C CA . THR A 1 683 ? -1.735 -28.542 -21.643 1.00 76.94 683 THR A CA 1
ATOM 5511 C C . THR A 1 683 ? -2.154 -29.461 -22.792 1.00 76.94 683 THR A C 1
ATOM 5513 O O . THR A 1 683 ? -2.737 -30.515 -22.541 1.00 76.94 683 THR A O 1
ATOM 5516 N N . ARG A 1 684 ? -1.849 -29.089 -24.043 1.00 81.56 684 ARG A N 1
ATOM 5517 C CA . ARG A 1 684 ? -2.066 -29.921 -25.239 1.00 81.56 684 ARG A CA 1
ATOM 5518 C C . ARG A 1 684 ? -0.925 -30.908 -25.516 1.00 81.56 684 ARG A C 1
ATOM 5520 O O . ARG A 1 684 ? -1.049 -31.719 -26.426 1.00 81.56 684 ARG A O 1
ATOM 5527 N N . GLY A 1 685 ? 0.169 -30.849 -24.754 1.00 81.44 685 GLY A N 1
ATOM 5528 C CA . GLY A 1 685 ? 1.369 -31.660 -24.986 1.00 81.44 685 GLY A CA 1
ATOM 5529 C C . GLY A 1 685 ? 2.260 -31.165 -26.134 1.00 81.44 685 GLY A C 1
ATOM 5530 O O . GLY A 1 685 ? 3.181 -31.870 -26.530 1.00 81.44 685 GLY A O 1
ATOM 5531 N N . GLU A 1 686 ? 2.011 -29.963 -26.661 1.00 87.69 686 GLU A N 1
ATOM 5532 C CA . GLU A 1 686 ? 2.792 -29.329 -27.737 1.00 87.69 686 GLU A CA 1
ATOM 5533 C C . GLU A 1 686 ? 4.057 -28.632 -27.208 1.00 87.69 686 GLU A C 1
ATOM 5535 O O . GLU A 1 686 ? 5.032 -28.484 -27.940 1.00 87.69 686 GLU A O 1
ATOM 5540 N N . LEU A 1 687 ? 4.053 -28.212 -25.936 1.00 87.38 687 LEU A N 1
ATOM 5541 C CA . LEU A 1 687 ? 5.199 -27.609 -25.254 1.00 87.38 687 LEU A CA 1
ATOM 5542 C C . LEU A 1 687 ? 5.640 -28.492 -24.083 1.00 87.38 687 LEU A C 1
ATOM 5544 O O . LEU A 1 687 ? 4.849 -28.827 -23.201 1.00 87.38 687 LEU A O 1
ATOM 5548 N N . HIS A 1 688 ? 6.923 -28.848 -24.039 1.00 87.75 688 HIS A N 1
ATOM 5549 C CA . HIS A 1 688 ? 7.439 -29.721 -22.989 1.00 87.75 688 HIS A CA 1
ATOM 5550 C C . HIS A 1 688 ? 7.490 -28.993 -21.623 1.00 87.75 688 HIS A C 1
ATOM 5552 O O . HIS A 1 688 ? 7.958 -27.852 -21.566 1.00 87.75 688 HIS A O 1
ATOM 5558 N N . PRO A 1 689 ? 7.122 -29.637 -20.490 1.00 84.38 689 PRO A N 1
ATOM 5559 C CA . PRO A 1 689 ? 7.136 -29.013 -19.159 1.00 84.38 689 PRO A CA 1
ATOM 5560 C C . PRO A 1 689 ? 8.448 -28.298 -18.804 1.00 84.38 689 PRO A C 1
ATOM 5562 O O . PRO A 1 689 ? 8.441 -27.187 -18.281 1.00 84.38 689 PRO A O 1
ATOM 5565 N N . ARG A 1 690 ? 9.595 -28.916 -19.127 1.00 87.75 690 ARG A N 1
ATOM 5566 C CA . ARG A 1 690 ? 10.924 -28.314 -18.892 1.00 87.75 690 ARG A CA 1
ATOM 5567 C C . ARG A 1 690 ? 11.123 -27.001 -19.650 1.00 87.75 690 ARG A C 1
ATOM 5569 O O . ARG A 1 690 ? 11.791 -26.113 -19.137 1.00 87.75 690 ARG A O 1
ATOM 5576 N N . GLU A 1 691 ? 10.560 -26.874 -20.848 1.00 90.50 691 GLU A N 1
ATOM 5577 C CA . GLU A 1 691 ? 10.675 -25.657 -21.651 1.00 90.50 691 GLU A CA 1
ATOM 5578 C C . GLU A 1 691 ? 9.798 -24.535 -21.086 1.00 90.50 691 GLU A C 1
ATOM 5580 O O . GLU A 1 691 ? 10.261 -23.403 -20.946 1.00 90.50 691 GLU A O 1
ATOM 5585 N N . PHE A 1 692 ? 8.570 -24.859 -20.670 1.00 89.50 692 PHE A N 1
ATOM 5586 C CA . PHE A 1 692 ? 7.691 -23.911 -19.982 1.00 89.50 692 PHE A CA 1
ATOM 5587 C C . PHE A 1 692 ? 8.336 -23.388 -18.688 1.00 89.50 692 PHE A C 1
ATOM 5589 O O . PHE A 1 692 ? 8.428 -22.178 -18.473 1.00 89.50 692 PHE A O 1
ATOM 5596 N N . LEU A 1 693 ? 8.863 -24.289 -17.853 1.00 90.44 693 LEU A N 1
ATOM 5597 C CA . LEU A 1 693 ? 9.543 -23.926 -16.606 1.00 90.44 693 LEU A CA 1
ATOM 5598 C C . LEU A 1 693 ? 10.848 -23.156 -16.844 1.00 90.44 693 LEU A C 1
ATOM 5600 O O . LEU A 1 693 ? 11.157 -22.244 -16.084 1.00 90.44 693 LEU A O 1
ATOM 5604 N N . ALA A 1 694 ? 11.587 -23.421 -17.923 1.00 90.44 694 ALA A N 1
ATOM 5605 C CA . ALA A 1 694 ? 12.756 -22.610 -18.269 1.00 90.44 694 ALA A CA 1
ATOM 5606 C C . ALA A 1 694 ? 12.385 -21.145 -18.576 1.00 90.44 694 ALA A C 1
ATOM 5608 O O . ALA A 1 694 ? 13.165 -20.230 -18.301 1.00 90.44 694 ALA A O 1
ATOM 5609 N N . ARG A 1 695 ? 11.187 -20.902 -19.128 1.00 91.94 695 ARG A N 1
ATOM 5610 C CA . ARG A 1 695 ? 10.687 -19.553 -19.436 1.00 91.94 695 ARG A CA 1
ATOM 5611 C C . ARG A 1 695 ? 10.086 -18.868 -18.203 1.00 91.94 695 ARG A C 1
ATOM 5613 O O . ARG A 1 695 ? 10.440 -17.720 -17.919 1.00 91.94 695 ARG A O 1
ATOM 5620 N N . TYR A 1 696 ? 9.220 -19.566 -17.467 1.00 92.38 696 TYR A N 1
ATOM 5621 C CA . TYR A 1 696 ? 8.330 -18.988 -16.445 1.00 92.38 696 TYR A CA 1
ATOM 5622 C C . TYR A 1 696 ? 8.575 -19.487 -15.015 1.00 92.38 696 TYR A C 1
ATOM 5624 O O . TYR A 1 696 ? 7.985 -18.950 -14.083 1.00 92.38 696 TYR A O 1
ATOM 5632 N N . GLY A 1 697 ? 9.461 -20.466 -14.816 1.00 92.56 697 GLY A N 1
ATOM 5633 C CA . GLY A 1 697 ? 9.674 -21.156 -13.537 1.00 92.56 697 GLY A CA 1
ATOM 5634 C C . GLY A 1 697 ? 10.053 -20.239 -12.377 1.00 92.56 697 GLY A C 1
ATOM 5635 O O . GLY A 1 697 ? 9.639 -20.481 -11.255 1.00 92.56 697 GLY A O 1
ATOM 5636 N N . HIS A 1 698 ? 10.757 -19.139 -12.655 1.00 94.31 698 HIS A N 1
ATOM 5637 C CA . HIS A 1 698 ? 11.179 -18.153 -11.656 1.00 94.31 698 HIS A CA 1
ATOM 5638 C C . HIS A 1 698 ? 10.035 -17.369 -10.986 1.00 94.31 698 HIS A C 1
ATOM 5640 O O . HIS A 1 698 ? 10.277 -16.745 -9.949 1.00 94.31 698 HIS A O 1
ATOM 5646 N N . LEU A 1 699 ? 8.840 -17.334 -11.587 1.00 92.44 699 LEU A N 1
ATOM 5647 C CA . LEU A 1 699 ? 7.687 -16.619 -11.042 1.00 92.44 699 LEU A CA 1
ATOM 5648 C C . LEU A 1 699 ? 7.223 -17.283 -9.740 1.00 92.44 699 LEU A C 1
ATOM 5650 O O . LEU A 1 699 ? 7.259 -18.505 -9.614 1.00 92.44 699 LEU A O 1
ATOM 5654 N N . ARG A 1 700 ? 6.779 -16.472 -8.778 1.00 91.38 700 ARG A N 1
ATOM 5655 C CA . ARG A 1 700 ? 6.214 -16.913 -7.497 1.00 91.38 700 ARG A CA 1
ATOM 5656 C C . ARG A 1 700 ? 5.132 -15.927 -7.046 1.00 91.38 700 ARG A C 1
ATOM 5658 O O . ARG A 1 700 ? 5.358 -14.729 -7.222 1.00 91.38 700 ARG A O 1
ATOM 5665 N N . PRO A 1 701 ? 3.995 -16.372 -6.480 1.00 89.00 701 PRO A N 1
ATOM 5666 C CA . PRO A 1 701 ? 3.018 -15.460 -5.881 1.00 89.00 701 PRO A CA 1
ATOM 5667 C C . PRO A 1 701 ? 3.661 -14.695 -4.719 1.00 89.00 701 PRO A C 1
ATOM 5669 O O . PRO A 1 701 ? 4.126 -15.338 -3.788 1.00 89.00 701 PRO A O 1
ATOM 5672 N N . GLY A 1 702 ? 3.712 -13.364 -4.743 1.00 89.88 702 GLY A N 1
ATOM 5673 C CA . GLY A 1 702 ? 4.531 -12.610 -3.786 1.00 89.88 702 GLY A CA 1
ATOM 5674 C C . GLY A 1 702 ? 5.973 -12.507 -4.282 1.00 89.88 702 GLY A C 1
ATOM 5675 O O . GLY A 1 702 ? 6.870 -13.203 -3.824 1.00 89.88 702 GLY A O 1
ATOM 5676 N N . THR A 1 703 ? 6.196 -11.617 -5.243 1.00 92.81 703 THR A N 1
ATOM 5677 C CA . THR A 1 703 ? 7.425 -11.460 -6.041 1.00 92.81 703 THR A CA 1
ATOM 5678 C C . THR A 1 703 ? 8.684 -11.286 -5.184 1.00 92.81 703 THR A C 1
ATOM 5680 O O . THR A 1 703 ? 9.770 -11.689 -5.598 1.00 92.81 703 THR A O 1
ATOM 5683 N N . TYR A 1 704 ? 8.527 -10.699 -3.996 1.00 95.56 704 TYR A N 1
ATOM 5684 C CA . TYR A 1 704 ? 9.590 -10.426 -3.026 1.00 95.56 704 TYR A CA 1
ATOM 5685 C C . TYR A 1 704 ? 9.609 -11.412 -1.848 1.00 95.56 704 TYR A C 1
ATOM 5687 O O . TYR A 1 704 ? 10.576 -11.424 -1.095 1.00 95.56 704 TYR A O 1
ATOM 5695 N N . ASP A 1 705 ? 8.566 -12.233 -1.706 1.00 94.81 705 ASP A N 1
ATOM 5696 C CA . ASP A 1 705 ? 8.349 -13.101 -0.554 1.00 94.81 705 ASP A CA 1
ATOM 5697 C C . ASP A 1 705 ? 9.198 -14.374 -0.655 1.00 94.81 705 ASP A C 1
ATOM 5699 O O . ASP A 1 705 ? 8.971 -15.254 -1.494 1.00 94.81 705 ASP A O 1
ATOM 5703 N N . ILE A 1 706 ? 10.183 -14.480 0.236 1.00 96.62 706 ILE A N 1
ATOM 5704 C CA . ILE A 1 706 ? 11.069 -15.644 0.337 1.00 96.62 706 ILE A CA 1
ATOM 5705 C C . ILE A 1 706 ? 10.338 -16.920 0.767 1.00 96.62 706 ILE A C 1
ATOM 5707 O O . ILE A 1 706 ? 10.800 -18.016 0.437 1.00 96.62 706 ILE A O 1
ATOM 5711 N N . THR A 1 707 ? 9.218 -16.801 1.485 1.00 94.62 707 THR A N 1
ATOM 5712 C CA . THR A 1 707 ? 8.418 -17.938 1.970 1.00 94.62 707 THR A CA 1
ATOM 5713 C C . THR A 1 707 ? 7.563 -18.545 0.861 1.00 94.62 707 THR A C 1
ATOM 5715 O O . THR A 1 707 ? 7.238 -19.732 0.897 1.00 94.62 707 THR A O 1
ATOM 5718 N N . SER A 1 708 ? 7.270 -17.768 -0.183 1.00 91.19 708 SER A N 1
ATOM 5719 C CA . SER A 1 708 ? 6.547 -18.250 -1.349 1.00 91.19 708 SER A CA 1
ATOM 5720 C C . SER A 1 708 ? 7.461 -18.989 -2.323 1.00 91.19 708 SER A C 1
ATOM 5722 O O . SER A 1 708 ? 8.551 -18.529 -2.682 1.00 91.19 708 SER A O 1
ATOM 5724 N N . LEU A 1 709 ? 7.006 -20.154 -2.780 1.00 91.31 709 LEU A N 1
ATOM 5725 C CA . LEU A 1 709 ? 7.743 -20.992 -3.717 1.00 91.31 709 LEU A CA 1
ATOM 5726 C C . LEU A 1 709 ? 7.545 -20.541 -5.167 1.00 91.31 709 LEU A C 1
ATOM 5728 O O . LEU A 1 709 ? 6.488 -20.053 -5.571 1.00 91.31 709 LEU A O 1
ATOM 5732 N N . ARG A 1 710 ? 8.592 -20.761 -5.960 1.00 92.94 710 ARG A N 1
ATOM 5733 C CA . ARG A 1 710 ? 8.581 -20.622 -7.416 1.00 92.94 710 ARG A CA 1
ATOM 5734 C C . ARG A 1 710 ? 7.657 -21.628 -8.085 1.00 92.94 710 ARG A C 1
ATOM 5736 O O . ARG A 1 710 ? 7.432 -22.710 -7.554 1.00 92.94 710 ARG A O 1
ATOM 5743 N N . TYR A 1 711 ? 7.239 -21.342 -9.313 1.00 89.88 711 TYR A N 1
ATOM 5744 C CA . TYR A 1 711 ? 6.507 -22.301 -10.144 1.00 89.88 711 TYR A CA 1
ATOM 5745 C C . TYR A 1 711 ? 7.294 -23.594 -10.398 1.00 89.88 711 TYR A C 1
ATOM 5747 O O . TYR A 1 711 ? 6.700 -24.666 -10.445 1.00 89.88 711 TYR A O 1
ATOM 5755 N N . ASP A 1 712 ? 8.620 -23.517 -10.548 1.00 90.94 712 ASP A N 1
ATOM 5756 C CA . ASP A 1 712 ? 9.471 -24.707 -10.715 1.00 90.94 712 ASP A CA 1
ATOM 5757 C C . ASP A 1 712 ? 9.665 -25.526 -9.423 1.00 90.94 712 ASP A C 1
ATOM 5759 O O . ASP A 1 712 ? 10.114 -26.672 -9.491 1.00 90.94 712 ASP A O 1
ATOM 5763 N N . ALA A 1 713 ? 9.268 -24.975 -8.272 1.00 88.94 713 ALA A N 1
ATOM 5764 C CA . ALA A 1 713 ? 9.296 -25.616 -6.958 1.00 88.94 713 ALA A CA 1
ATOM 5765 C C . ALA A 1 713 ? 7.893 -25.954 -6.407 1.00 88.94 713 ALA A C 1
ATOM 5767 O O . ALA A 1 713 ? 7.793 -26.693 -5.430 1.00 88.94 713 ALA A O 1
ATOM 5768 N N . ASP A 1 714 ? 6.819 -25.454 -7.030 1.00 82.56 714 ASP A N 1
ATOM 5769 C CA . ASP A 1 714 ? 5.420 -25.721 -6.671 1.00 82.56 714 ASP A CA 1
ATOM 5770 C C . ASP A 1 714 ? 4.597 -26.141 -7.909 1.00 82.56 714 ASP A C 1
ATOM 5772 O O . ASP A 1 714 ? 3.874 -25.333 -8.509 1.00 82.56 714 ASP A O 1
ATOM 5776 N N . PRO A 1 715 ? 4.666 -27.429 -8.303 1.00 71.88 715 PRO A N 1
ATOM 5777 C CA . PRO A 1 715 ? 3.920 -27.941 -9.449 1.00 71.88 715 PRO A CA 1
ATOM 5778 C C . PRO A 1 715 ? 2.400 -27.792 -9.310 1.00 71.88 715 PRO A C 1
ATOM 5780 O O . PRO A 1 715 ? 1.707 -27.770 -10.326 1.00 71.88 715 PRO A O 1
ATOM 5783 N N . ALA A 1 716 ? 1.861 -27.665 -8.086 1.00 73.00 716 ALA A N 1
ATOM 5784 C CA . ALA A 1 716 ? 0.420 -27.567 -7.842 1.00 73.00 716 ALA A CA 1
ATOM 5785 C C . ALA A 1 716 ? -0.200 -26.298 -8.456 1.00 73.00 716 ALA A C 1
ATOM 5787 O O . ALA A 1 716 ? -1.383 -26.290 -8.819 1.00 73.00 716 ALA A O 1
ATOM 5788 N N . LEU A 1 717 ? 0.602 -25.242 -8.635 1.00 71.81 717 LEU A N 1
ATOM 5789 C CA . LEU A 1 717 ? 0.190 -24.020 -9.331 1.00 71.81 717 LEU A CA 1
ATOM 5790 C C . LEU A 1 717 ? -0.102 -24.279 -10.816 1.00 71.81 717 LEU A C 1
ATOM 5792 O O . LEU A 1 717 ? -1.031 -23.690 -11.374 1.00 71.81 717 LEU A O 1
ATOM 5796 N N . LEU A 1 718 ? 0.620 -25.221 -11.427 1.00 69.75 718 LEU A N 1
ATOM 5797 C CA . LEU A 1 718 ? 0.549 -25.542 -12.854 1.00 69.75 718 LEU A CA 1
ATOM 5798 C C . LEU A 1 718 ? -0.342 -26.755 -13.177 1.00 69.75 718 LEU A C 1
ATOM 5800 O O . LEU A 1 718 ? -0.482 -27.109 -14.347 1.00 69.75 718 LEU A O 1
ATOM 5804 N N . VAL A 1 719 ? -0.980 -27.382 -12.176 1.00 64.44 719 VAL A N 1
ATOM 5805 C CA . VAL A 1 719 ? -1.913 -28.501 -12.403 1.00 64.44 719 VAL A CA 1
ATOM 5806 C C . VAL A 1 719 ? -3.158 -28.000 -13.139 1.00 64.44 719 VAL A C 1
ATOM 5808 O O . VAL A 1 719 ? -3.979 -27.257 -12.593 1.00 64.44 719 VAL A O 1
ATOM 5811 N N . ALA A 1 720 ? -3.304 -28.424 -14.394 1.00 55.50 720 ALA A N 1
ATOM 5812 C CA . ALA A 1 720 ? -4.464 -28.125 -15.220 1.00 55.50 720 ALA A CA 1
ATOM 5813 C C . ALA A 1 720 ? -5.663 -29.010 -14.841 1.00 55.50 720 ALA A C 1
ATOM 5815 O O . ALA A 1 720 ? -5.553 -30.231 -14.738 1.00 55.50 720 ALA A O 1
ATOM 5816 N N . THR A 1 721 ? -6.844 -28.404 -14.706 1.00 50.97 721 THR A N 1
ATOM 5817 C CA . THR A 1 721 ? -8.123 -29.129 -14.667 1.00 50.97 721 THR A CA 1
ATOM 5818 C C . THR A 1 721 ? -8.650 -29.272 -16.098 1.00 50.97 721 THR A C 1
ATOM 5820 O O . THR A 1 721 ? -9.487 -28.493 -16.542 1.00 50.97 721 THR A O 1
ATOM 5823 N N . ALA A 1 722 ? -8.127 -30.280 -16.807 1.00 47.75 722 ALA A N 1
ATOM 5824 C CA . ALA A 1 722 ? -8.426 -30.653 -18.199 1.00 47.75 722 ALA A CA 1
ATOM 5825 C C . ALA A 1 722 ? -8.056 -29.608 -19.287 1.00 47.75 722 ALA A C 1
ATOM 5827 O O . ALA A 1 722 ? -8.154 -28.400 -19.063 1.00 47.75 722 ALA A O 1
ATOM 5828 N N . PRO A 1 723 ? -7.645 -30.053 -20.494 1.00 46.62 723 PRO A N 1
ATOM 5829 C CA . PRO A 1 723 ? -7.353 -29.148 -21.601 1.00 46.62 723 PRO A CA 1
ATOM 5830 C C . PRO A 1 723 ? -8.634 -28.413 -22.043 1.00 46.62 723 PRO A C 1
ATOM 5832 O O . PRO A 1 723 ? -9.682 -29.042 -22.224 1.00 46.62 723 PRO A O 1
ATOM 5835 N N . PRO A 1 724 ? -8.607 -27.080 -22.209 1.00 47.34 724 PRO A N 1
ATOM 5836 C CA . PRO A 1 724 ? -9.754 -26.342 -22.720 1.00 47.34 724 PRO A CA 1
ATOM 5837 C C . PRO A 1 724 ? -10.004 -26.665 -24.202 1.00 47.34 724 PRO A C 1
ATOM 5839 O O . PRO A 1 724 ? -9.075 -26.742 -24.999 1.00 47.34 724 PRO A O 1
ATOM 5842 N N . SER A 1 725 ? -11.278 -26.775 -24.589 1.00 44.34 725 SER A N 1
ATOM 5843 C CA . SER A 1 725 ? -11.704 -27.043 -25.973 1.00 44.34 725 SER A CA 1
ATOM 5844 C C . SER A 1 725 ? -11.536 -25.855 -26.930 1.00 44.34 725 SER A C 1
ATOM 5846 O O . SER A 1 725 ? -11.588 -26.040 -28.141 1.00 44.34 725 SER A O 1
ATOM 5848 N N . THR A 1 726 ? -11.307 -24.640 -26.422 1.00 45.62 726 THR A N 1
ATOM 5849 C CA . THR A 1 726 ? -11.058 -23.442 -27.237 1.00 45.62 726 THR A CA 1
ATOM 5850 C C . THR A 1 726 ? -10.070 -22.500 -26.539 1.00 45.62 726 THR A C 1
ATOM 5852 O O . THR A 1 726 ? -10.243 -22.150 -25.361 1.00 45.62 726 THR A O 1
ATOM 5855 N N . GLY A 1 727 ? -9.012 -22.114 -27.259 1.00 48.66 727 GLY A N 1
ATOM 5856 C CA . GLY A 1 727 ? -8.124 -21.013 -26.876 1.00 48.66 727 GLY A CA 1
ATOM 5857 C C . GLY A 1 727 ? -8.847 -19.667 -26.964 1.00 48.66 727 GLY A C 1
ATOM 5858 O O . GLY A 1 727 ? -9.944 -19.579 -27.522 1.00 48.66 727 GLY A O 1
ATOM 5859 N N . HIS A 1 728 ? -8.255 -18.612 -26.405 1.00 53.59 728 HIS A N 1
ATOM 5860 C CA . HIS A 1 728 ? -8.744 -17.259 -26.659 1.00 53.59 728 HIS A CA 1
ATOM 5861 C C . HIS A 1 728 ? -8.664 -16.977 -28.175 1.00 53.59 728 HIS A C 1
ATOM 5863 O O . HIS A 1 728 ? -7.670 -17.354 -28.801 1.00 53.59 728 HIS A O 1
ATOM 5869 N N . PRO A 1 729 ? -9.700 -16.385 -28.802 1.00 51.62 729 PRO A N 1
ATOM 5870 C CA . PRO A 1 729 ? -9.662 -16.082 -30.229 1.00 51.62 729 PRO A CA 1
ATOM 5871 C C . PRO A 1 729 ? -8.431 -15.221 -30.537 1.00 51.62 729 PRO A C 1
ATOM 5873 O O . PRO A 1 729 ? -8.182 -14.239 -29.832 1.00 51.62 729 PRO A O 1
ATOM 5876 N N . LYS A 1 730 ? -7.655 -15.602 -31.567 1.00 49.16 730 LYS A N 1
ATOM 5877 C CA . LYS A 1 730 ? -6.543 -14.788 -32.086 1.00 49.16 730 LYS A CA 1
ATOM 5878 C C . LYS A 1 730 ? -7.078 -13.383 -32.336 1.00 49.16 730 LYS A C 1
ATOM 5880 O O . LYS A 1 730 ? -7.997 -13.217 -33.134 1.00 49.16 730 LYS A O 1
ATOM 5885 N N . LYS A 1 731 ? -6.542 -12.395 -31.626 1.00 57.94 731 LYS A N 1
ATOM 5886 C CA . LYS A 1 731 ? -7.017 -11.021 -31.761 1.00 57.94 731 LYS A CA 1
ATOM 5887 C C . LYS A 1 731 ? -6.542 -10.440 -33.082 1.00 57.94 731 LYS A C 1
ATOM 5889 O O . LYS A 1 731 ? -5.361 -10.531 -33.414 1.00 57.94 731 LYS A O 1
ATOM 5894 N N . GLU A 1 732 ? -7.480 -9.863 -33.821 1.00 58.78 732 GLU A N 1
ATOM 5895 C CA . GLU A 1 732 ? -7.198 -9.087 -35.021 1.00 58.78 732 GLU A CA 1
ATOM 5896 C C . GLU A 1 732 ? -6.277 -7.905 -34.681 1.00 58.78 732 GLU A C 1
ATOM 5898 O O . GLU A 1 732 ? -6.288 -7.371 -33.568 1.00 58.78 732 GLU A O 1
ATOM 5903 N N . SER A 1 733 ? -5.440 -7.506 -35.637 1.00 73.50 733 SER A N 1
ATOM 5904 C CA . SER A 1 733 ? -4.619 -6.304 -35.511 1.00 73.50 733 SER A CA 1
ATOM 5905 C C . SER A 1 733 ? -5.520 -5.078 -35.360 1.00 73.50 733 SER A C 1
ATOM 5907 O O . SER A 1 733 ? -6.399 -4.877 -36.194 1.00 73.50 733 SER A O 1
ATOM 5909 N N . PHE A 1 734 ? -5.276 -4.239 -34.350 1.00 86.06 734 PHE A N 1
ATOM 5910 C CA . PHE A 1 734 ? -5.997 -2.974 -34.195 1.00 86.06 734 PHE A CA 1
ATOM 5911 C C . PHE A 1 734 ? -5.791 -2.080 -35.422 1.00 86.06 734 PHE A C 1
ATOM 5913 O O . PHE A 1 734 ? -4.655 -1.745 -35.766 1.00 86.06 734 PHE A O 1
ATOM 5920 N N . VAL A 1 735 ? -6.892 -1.667 -36.053 1.00 85.50 735 VAL A N 1
ATOM 5921 C CA . VAL A 1 735 ? -6.880 -0.728 -37.178 1.00 85.50 735 VAL A CA 1
ATOM 5922 C C . VAL A 1 735 ? -7.654 0.517 -36.782 1.00 85.50 735 VAL A C 1
ATOM 5924 O O . VAL A 1 735 ? -8.874 0.506 -36.646 1.00 85.50 735 VAL A O 1
ATOM 5927 N N . LEU A 1 736 ? -6.940 1.630 -36.633 1.00 87.69 736 LEU A N 1
ATOM 5928 C CA . LEU A 1 736 ? -7.570 2.904 -36.317 1.00 87.69 736 LEU A CA 1
ATOM 5929 C C . LEU A 1 736 ? -8.345 3.435 -37.541 1.00 87.69 736 LEU A C 1
ATOM 5931 O O . LEU A 1 736 ? -7.740 3.633 -38.598 1.00 87.69 736 LEU A O 1
ATOM 5935 N N . PRO A 1 737 ? -9.650 3.754 -37.426 1.00 89.19 737 PRO A N 1
ATOM 5936 C CA . PRO A 1 737 ? -10.409 4.299 -38.548 1.00 89.19 737 PRO A CA 1
ATOM 5937 C C . PRO A 1 737 ? -9.804 5.615 -39.059 1.00 89.19 737 PRO A C 1
ATOM 5939 O O . PRO A 1 737 ? -9.556 6.534 -38.275 1.00 89.19 737 PRO A O 1
ATOM 5942 N N . GLY A 1 738 ? -9.627 5.757 -40.378 1.00 89.88 738 GLY A N 1
ATOM 5943 C CA . GLY A 1 738 ? -8.917 6.902 -40.974 1.00 89.88 738 GLY A CA 1
ATOM 5944 C C . GLY A 1 738 ? -9.488 8.279 -40.597 1.00 89.88 738 GLY A C 1
ATOM 5945 O O . GLY A 1 738 ? -8.736 9.202 -40.286 1.00 89.88 738 GLY A O 1
ATOM 5946 N N . LYS A 1 739 ? -10.822 8.413 -40.519 1.00 91.81 739 LYS A N 1
ATOM 5947 C CA . LYS A 1 739 ? -11.481 9.649 -40.045 1.00 91.81 739 LYS A CA 1
ATOM 5948 C C . LYS A 1 739 ? -11.119 9.972 -38.589 1.00 91.81 739 LYS A C 1
ATOM 5950 O O . LYS A 1 739 ? -10.882 11.130 -38.245 1.00 91.81 739 LYS A O 1
ATOM 5955 N N . THR A 1 740 ? -11.055 8.952 -37.736 1.00 93.19 740 THR A N 1
ATOM 5956 C CA . THR A 1 740 ? -10.665 9.090 -36.328 1.00 93.19 740 THR A CA 1
ATOM 5957 C C . THR A 1 740 ? -9.190 9.471 -36.209 1.00 93.19 740 THR A C 1
ATOM 5959 O O . THR A 1 740 ? -8.865 10.398 -35.470 1.00 93.19 740 THR A O 1
ATOM 5962 N N . ALA A 1 741 ? -8.309 8.841 -36.991 1.00 94.88 741 ALA A N 1
ATOM 5963 C CA . ALA A 1 741 ? -6.882 9.166 -37.040 1.00 94.88 741 ALA A CA 1
ATOM 5964 C C . ALA A 1 741 ? -6.626 10.636 -37.426 1.00 94.88 741 ALA A C 1
ATOM 5966 O O . ALA A 1 741 ? -5.849 11.334 -36.767 1.00 94.88 741 ALA A O 1
ATOM 5967 N N . GLN A 1 742 ? -7.333 11.142 -38.443 1.00 95.38 742 GLN A N 1
ATOM 5968 C CA . GLN A 1 742 ? -7.258 12.549 -38.857 1.00 95.38 742 GLN A CA 1
ATOM 5969 C C . GLN A 1 742 ? -7.729 13.497 -37.747 1.00 95.38 742 GLN A C 1
ATOM 5971 O O . GLN A 1 742 ? -7.063 14.492 -37.461 1.00 95.38 742 GLN A O 1
ATOM 5976 N N . LYS A 1 743 ? -8.841 13.170 -37.074 1.00 96.44 743 LYS A N 1
ATOM 5977 C CA . LYS A 1 743 ? -9.376 13.958 -35.952 1.00 96.44 743 LYS A CA 1
ATOM 5978 C C . LYS A 1 743 ? -8.387 14.032 -34.785 1.00 96.44 743 LYS A C 1
ATOM 5980 O O . LYS A 1 743 ? -8.172 15.115 -34.245 1.00 96.44 743 LYS A O 1
ATOM 5985 N N . ILE A 1 744 ? -7.774 12.907 -34.411 1.00 97.00 744 ILE A N 1
ATOM 5986 C CA . ILE A 1 744 ? -6.756 12.849 -33.350 1.00 97.00 744 ILE A CA 1
ATOM 5987 C C . ILE A 1 744 ? -5.545 13.705 -33.732 1.00 97.00 744 ILE A C 1
ATOM 5989 O O . ILE A 1 744 ? -5.150 14.581 -32.965 1.00 97.00 744 ILE A O 1
ATOM 5993 N N . THR A 1 745 ? -5.020 13.521 -34.945 1.00 97.12 745 THR A N 1
ATOM 5994 C CA . THR A 1 745 ? -3.856 14.264 -35.454 1.00 97.12 745 THR A CA 1
ATOM 5995 C C . THR A 1 745 ? -4.107 15.773 -35.479 1.00 97.12 745 THR A C 1
ATOM 5997 O O . THR A 1 745 ? -3.259 16.554 -35.050 1.00 97.12 745 THR A O 1
ATOM 6000 N N . ALA A 1 746 ? -5.290 16.206 -35.925 1.00 96.81 746 ALA A N 1
ATOM 6001 C CA . ALA A 1 746 ? -5.666 17.617 -35.924 1.00 96.81 746 ALA A CA 1
ATOM 6002 C C . ALA A 1 746 ? -5.702 18.206 -34.504 1.00 96.81 746 ALA A C 1
ATOM 6004 O O . ALA A 1 746 ? -5.257 19.335 -34.293 1.00 96.81 746 ALA A O 1
ATOM 6005 N N . VAL A 1 747 ? -6.195 17.445 -33.519 1.00 97.06 747 VAL A N 1
ATOM 6006 C CA . VAL A 1 747 ? -6.215 17.880 -32.115 1.00 97.06 747 VAL A CA 1
ATOM 6007 C C . VAL A 1 747 ? -4.806 17.943 -31.525 1.00 97.06 747 VAL A C 1
ATOM 6009 O O . VAL A 1 747 ? -4.488 18.930 -30.866 1.00 97.06 747 VAL A O 1
ATOM 6012 N N . PHE A 1 748 ? -3.959 16.944 -31.779 1.00 97.19 748 PHE A N 1
ATOM 6013 C CA . PHE A 1 748 ? -2.564 16.945 -31.331 1.00 97.19 748 PHE A CA 1
ATOM 6014 C C . PHE A 1 748 ? -1.809 18.170 -31.849 1.00 97.19 748 PHE A C 1
ATOM 6016 O O . PHE A 1 748 ? -1.281 18.940 -31.046 1.00 97.19 748 PHE A O 1
ATOM 6023 N N . ARG A 1 749 ? -1.869 18.432 -33.161 1.00 95.88 749 ARG A N 1
ATOM 6024 C CA . ARG A 1 749 ? -1.232 19.612 -33.768 1.00 95.88 749 ARG A CA 1
ATOM 6025 C C . ARG A 1 749 ? -1.771 20.923 -33.196 1.00 95.88 749 ARG A C 1
ATOM 6027 O O . ARG A 1 749 ? -0.992 21.821 -32.898 1.00 95.88 749 ARG A O 1
ATOM 6034 N N . LYS A 1 750 ? -3.090 21.026 -32.993 1.00 96.19 750 LYS A N 1
ATOM 6035 C CA . LYS A 1 750 ? -3.725 22.220 -32.408 1.00 96.19 750 LYS A CA 1
ATOM 6036 C C . LYS A 1 750 ? -3.233 22.521 -30.988 1.00 96.19 750 LYS A C 1
ATOM 6038 O O . LYS A 1 750 ? -3.125 23.688 -30.624 1.00 96.19 750 LYS A O 1
ATOM 6043 N N . GLU A 1 751 ? -2.965 21.495 -30.186 1.00 95.81 751 GLU A N 1
ATOM 6044 C CA . GLU A 1 751 ? -2.475 21.652 -28.810 1.00 95.81 751 GLU A CA 1
ATOM 6045 C C . GLU A 1 751 ? -0.939 21.721 -28.710 1.00 95.81 751 GLU A C 1
ATOM 6047 O O . GLU A 1 751 ? -0.416 21.942 -27.618 1.00 95.81 751 GLU A O 1
ATOM 6052 N N . GLY A 1 752 ? -0.221 21.590 -29.834 1.00 95.56 752 GLY A N 1
ATOM 6053 C CA . GLY A 1 752 ? 1.239 21.697 -29.911 1.00 95.56 752 GLY A CA 1
ATOM 6054 C C . GLY A 1 752 ? 2.000 20.388 -29.672 1.00 95.56 752 GLY A C 1
ATOM 6055 O O . GLY A 1 752 ? 3.193 20.422 -29.373 1.00 95.56 752 GLY A O 1
ATOM 6056 N N . LEU A 1 753 ? 1.332 19.236 -29.784 1.00 96.38 753 LEU A N 1
ATOM 6057 C CA . LEU A 1 753 ? 1.985 17.925 -29.781 1.00 96.38 753 LEU A CA 1
ATOM 6058 C C . LEU A 1 753 ? 2.589 17.639 -31.163 1.00 96.38 753 LEU A C 1
ATOM 6060 O O . LEU A 1 753 ? 1.917 17.798 -32.184 1.00 96.38 753 LEU A O 1
ATOM 6064 N N . ALA A 1 754 ? 3.856 17.223 -31.189 1.00 94.25 754 ALA A N 1
ATOM 6065 C CA . ALA A 1 754 ? 4.676 17.143 -32.404 1.00 94.25 754 ALA A CA 1
ATOM 6066 C C . ALA A 1 754 ? 4.535 15.827 -33.202 1.00 94.25 754 ALA A C 1
ATOM 6068 O O . ALA A 1 754 ? 5.351 15.540 -34.071 1.00 94.25 754 ALA A O 1
ATOM 6069 N N . PHE A 1 755 ? 3.510 15.023 -32.923 1.00 94.50 755 PHE A N 1
ATOM 6070 C CA . PHE A 1 755 ? 3.304 13.696 -33.509 1.00 94.50 755 PHE A CA 1
ATOM 6071 C C . PHE A 1 755 ? 1.855 13.497 -33.968 1.00 94.50 755 PHE A C 1
ATOM 6073 O O . PHE A 1 755 ? 0.945 14.233 -33.575 1.00 94.50 755 PHE A O 1
ATOM 6080 N N . ASP A 1 756 ? 1.635 12.499 -34.823 1.00 95.25 756 ASP A N 1
ATOM 6081 C CA . ASP A 1 756 ? 0.312 12.137 -35.328 1.00 95.25 756 ASP A CA 1
ATOM 6082 C C . ASP A 1 756 ? -0.315 10.952 -34.574 1.00 95.25 756 ASP A C 1
ATOM 6084 O O . ASP A 1 756 ? 0.239 10.418 -33.609 1.00 95.25 756 ASP A O 1
ATOM 6088 N N . ALA A 1 757 ? -1.532 10.582 -34.979 1.00 95.62 757 ALA A N 1
ATOM 6089 C CA . ALA A 1 757 ? -2.264 9.486 -34.361 1.00 95.62 757 ALA A CA 1
ATOM 6090 C C . ALA A 1 757 ? -1.546 8.135 -34.510 1.00 95.62 757 ALA A C 1
ATOM 6092 O O . ALA A 1 757 ? -1.474 7.389 -33.536 1.00 95.62 757 ALA A O 1
ATOM 6093 N N . SER A 1 758 ? -1.020 7.822 -35.696 1.00 93.50 758 SER A N 1
ATOM 6094 C CA . SER A 1 758 ? -0.380 6.531 -35.972 1.00 93.50 758 SER A CA 1
ATOM 6095 C C . SER A 1 758 ? 0.859 6.344 -35.100 1.00 93.50 758 SER A C 1
ATOM 6097 O O . SER A 1 758 ? 0.961 5.343 -34.390 1.00 93.50 758 SER A O 1
ATOM 6099 N N . TYR A 1 759 ? 1.723 7.362 -35.063 1.00 94.56 759 TYR A N 1
ATOM 6100 C CA . TYR A 1 759 ? 2.920 7.386 -34.224 1.00 94.56 759 TYR A CA 1
ATOM 6101 C C . TYR A 1 759 ? 2.578 7.219 -32.738 1.00 94.56 759 TYR A C 1
ATOM 6103 O O . TYR A 1 759 ? 3.218 6.455 -32.020 1.00 94.56 759 TYR A O 1
ATOM 6111 N N . PHE A 1 760 ? 1.522 7.887 -32.263 1.00 95.88 760 PHE A N 1
ATOM 6112 C CA . PHE A 1 760 ? 1.086 7.787 -30.871 1.00 95.88 760 PHE A CA 1
ATOM 6113 C C . PHE A 1 760 ? 0.629 6.372 -30.470 1.00 95.88 760 PHE A C 1
ATOM 6115 O O . PHE A 1 760 ? 0.981 5.896 -29.387 1.00 95.88 760 PHE A O 1
ATOM 6122 N N . PHE A 1 761 ? -0.166 5.698 -31.307 1.00 94.94 761 PHE A N 1
ATOM 6123 C CA . PHE A 1 761 ? -0.639 4.344 -30.998 1.00 94.94 761 PHE A CA 1
ATOM 6124 C C . PHE A 1 761 ? 0.496 3.310 -31.064 1.00 94.94 761 PHE A C 1
ATOM 6126 O O . PHE A 1 761 ? 0.531 2.403 -30.229 1.00 94.94 761 PHE A O 1
ATOM 6133 N N . GLU A 1 762 ? 1.451 3.478 -31.984 1.00 94.31 762 GLU A N 1
ATOM 6134 C CA . GLU A 1 762 ? 2.673 2.665 -32.037 1.00 94.31 762 GLU A CA 1
ATOM 6135 C C . GLU A 1 762 ? 3.541 2.863 -30.786 1.00 94.31 762 GLU A C 1
ATOM 6137 O O . GLU A 1 762 ? 3.937 1.884 -30.145 1.00 94.31 762 GLU A O 1
ATOM 6142 N N . PHE A 1 763 ? 3.756 4.119 -30.380 1.00 96.00 763 PHE A N 1
ATOM 6143 C CA . PHE A 1 763 ? 4.435 4.482 -29.137 1.00 96.00 763 PHE A CA 1
ATOM 6144 C C . PHE A 1 763 ? 3.807 3.797 -27.924 1.00 96.00 763 PHE A C 1
ATOM 6146 O O . PHE A 1 763 ? 4.499 3.137 -27.148 1.00 96.00 763 PHE A O 1
ATOM 6153 N N . LEU A 1 764 ? 2.491 3.938 -27.752 1.00 95.12 764 LEU A N 1
ATOM 6154 C CA . LEU A 1 764 ? 1.799 3.421 -26.576 1.00 95.12 764 LEU A CA 1
ATOM 6155 C C . LEU A 1 764 ? 1.848 1.891 -26.518 1.00 95.12 764 LEU A C 1
ATOM 6157 O O . LEU A 1 764 ? 2.103 1.333 -25.448 1.00 95.12 764 LEU A O 1
ATOM 6161 N N . LYS A 1 765 ? 1.644 1.214 -27.656 1.00 93.81 765 LYS A N 1
ATOM 6162 C CA . LYS A 1 765 ? 1.775 -0.245 -27.740 1.00 93.81 765 LYS A CA 1
ATOM 6163 C C . LYS A 1 765 ? 3.186 -0.674 -27.332 1.00 93.81 765 LYS A C 1
ATOM 6165 O O . LYS A 1 765 ? 3.341 -1.456 -26.395 1.00 93.81 765 LYS A O 1
ATOM 6170 N N . THR A 1 766 ? 4.196 -0.078 -27.963 1.00 95.25 766 THR A N 1
ATOM 6171 C CA . THR A 1 766 ? 5.613 -0.375 -27.718 1.00 95.25 766 THR A CA 1
ATOM 6172 C C . THR A 1 766 ? 5.999 -0.142 -26.257 1.00 95.25 766 THR A C 1
ATOM 6174 O O . THR A 1 766 ? 6.646 -0.988 -25.644 1.00 95.25 766 THR A O 1
ATOM 6177 N N . ALA A 1 767 ? 5.568 0.969 -25.655 1.00 95.31 767 ALA A N 1
ATOM 6178 C CA . ALA A 1 767 ? 5.882 1.299 -24.268 1.00 95.31 767 ALA A CA 1
ATOM 6179 C C . ALA A 1 767 ? 5.250 0.316 -23.265 1.00 95.31 767 ALA A C 1
ATOM 6181 O O . ALA A 1 767 ? 5.900 -0.061 -22.287 1.00 95.31 767 ALA A O 1
ATOM 6182 N N . ILE A 1 768 ? 4.003 -0.120 -23.493 1.00 92.81 768 ILE A N 1
ATOM 6183 C CA . ILE A 1 768 ? 3.332 -1.105 -22.629 1.00 92.81 768 ILE A CA 1
ATOM 6184 C C . ILE A 1 768 ? 4.019 -2.473 -22.731 1.00 92.81 768 ILE A C 1
ATOM 6186 O O . ILE A 1 768 ? 4.334 -3.071 -21.701 1.00 92.81 768 ILE A O 1
ATOM 6190 N N . GLU A 1 769 ? 4.291 -2.949 -23.948 1.00 93.75 769 GLU A N 1
ATOM 6191 C CA . GLU A 1 769 ? 4.951 -4.242 -24.176 1.00 93.75 769 GLU A CA 1
ATOM 6192 C C . GLU A 1 769 ? 6.372 -4.249 -23.601 1.00 93.75 769 GLU A C 1
ATOM 6194 O O . GLU A 1 769 ? 6.750 -5.175 -22.874 1.00 93.75 769 GLU A O 1
ATOM 6199 N N . ALA A 1 770 ? 7.134 -3.176 -23.838 1.00 96.12 770 ALA A N 1
ATOM 6200 C CA . ALA A 1 770 ? 8.496 -3.044 -23.343 1.00 96.12 770 ALA A CA 1
ATOM 6201 C C . ALA A 1 770 ? 8.564 -3.003 -21.813 1.00 96.12 770 ALA A C 1
ATOM 6203 O O . ALA A 1 770 ? 9.416 -3.663 -21.215 1.00 96.12 770 ALA A O 1
ATOM 6204 N N . ARG A 1 771 ? 7.643 -2.275 -21.165 1.00 95.00 771 ARG A N 1
ATOM 6205 C CA . ARG A 1 771 ? 7.527 -2.235 -19.702 1.00 95.00 771 ARG A CA 1
ATOM 6206 C C . ARG A 1 771 ? 7.332 -3.638 -19.126 1.00 95.00 771 ARG A C 1
ATOM 6208 O O . ARG A 1 771 ? 8.033 -4.010 -18.188 1.00 95.00 771 ARG A O 1
ATOM 6215 N N . GLU A 1 772 ? 6.381 -4.405 -19.655 1.00 93.19 772 GLU A N 1
ATOM 6216 C CA . GLU A 1 772 ? 6.070 -5.742 -19.134 1.00 93.19 772 GLU A CA 1
ATOM 6217 C C . GLU A 1 772 ? 7.214 -6.735 -19.376 1.00 93.19 772 GLU A C 1
ATOM 6219 O O . GLU A 1 772 ? 7.533 -7.530 -18.491 1.00 93.19 772 GLU A O 1
ATOM 6224 N N . PHE A 1 773 ? 7.887 -6.647 -20.526 1.00 95.50 773 PHE A N 1
ATOM 6225 C CA . PHE A 1 773 ? 9.072 -7.455 -20.812 1.00 95.50 773 PHE A CA 1
ATOM 6226 C C . PHE A 1 773 ? 10.252 -7.121 -19.892 1.00 95.50 773 PHE A C 1
ATOM 6228 O O . PHE A 1 773 ? 10.849 -8.020 -19.300 1.00 95.50 773 PHE A O 1
ATOM 6235 N N . SER A 1 774 ? 10.576 -5.834 -19.739 1.00 96.69 774 SER A N 1
ATOM 6236 C CA . SER A 1 774 ? 11.663 -5.383 -18.865 1.00 96.69 774 SER A CA 1
ATOM 6237 C C . SER A 1 774 ? 11.423 -5.824 -17.420 1.00 96.69 774 SER A C 1
ATOM 6239 O O . SER A 1 774 ? 12.336 -6.358 -16.786 1.00 96.69 774 SER A O 1
ATOM 6241 N N . LYS A 1 775 ? 10.171 -5.714 -16.945 1.00 95.06 775 LYS A N 1
ATOM 6242 C CA . LYS A 1 775 ? 9.746 -6.226 -15.637 1.00 95.06 775 LYS A CA 1
ATOM 6243 C C . LYS A 1 775 ? 10.054 -7.706 -15.474 1.00 95.06 775 LYS A C 1
ATOM 6245 O O . LYS A 1 775 ? 10.744 -8.095 -14.540 1.00 95.06 775 LYS A O 1
ATOM 6250 N N . PHE A 1 776 ? 9.582 -8.507 -16.422 1.00 95.00 776 PHE A N 1
ATOM 6251 C CA . PHE A 1 776 ? 9.763 -9.952 -16.422 1.00 95.00 776 PHE A CA 1
ATOM 6252 C C . PHE A 1 776 ? 11.236 -10.386 -16.443 1.00 95.00 776 PHE A C 1
ATOM 6254 O O . PHE A 1 776 ? 11.605 -11.387 -15.830 1.00 95.00 776 PHE A O 1
ATOM 6261 N N . GLU A 1 777 ? 12.106 -9.660 -17.149 1.00 96.06 777 GLU A N 1
ATOM 6262 C CA . GLU A 1 777 ? 13.525 -10.016 -17.203 1.00 96.06 777 GLU A CA 1
ATOM 6263 C C . GLU A 1 777 ? 14.276 -9.690 -15.909 1.00 96.06 777 GLU A C 1
ATOM 6265 O O . GLU A 1 777 ? 15.084 -10.521 -15.485 1.00 96.06 777 GLU A O 1
ATOM 6270 N N . PHE A 1 778 ? 14.021 -8.548 -15.255 1.00 96.19 778 PHE A N 1
ATOM 6271 C CA . PHE A 1 778 ? 14.704 -8.246 -13.990 1.00 96.19 778 PHE A CA 1
ATOM 6272 C C . PHE A 1 778 ? 14.162 -9.082 -12.823 1.00 96.19 778 PHE A C 1
ATOM 6274 O O . PHE A 1 778 ? 14.928 -9.420 -11.917 1.00 96.19 778 PHE A O 1
ATOM 6281 N N . THR A 1 779 ? 12.883 -9.485 -12.839 1.00 96.19 779 THR A N 1
ATOM 6282 C CA . THR A 1 779 ? 12.314 -10.341 -11.781 1.00 96.19 779 THR A CA 1
ATOM 6283 C C . THR A 1 779 ? 12.965 -11.721 -11.724 1.00 96.19 779 THR A C 1
ATOM 6285 O O . THR A 1 779 ? 12.979 -12.340 -10.664 1.00 96.19 779 THR A O 1
ATOM 6288 N N . LYS A 1 780 ? 13.576 -12.198 -12.818 1.00 97.00 780 LYS A N 1
ATOM 6289 C CA . LYS A 1 780 ? 14.413 -13.411 -12.804 1.00 97.00 780 LYS A CA 1
ATOM 6290 C C . LYS A 1 780 ? 15.636 -13.245 -11.901 1.00 97.00 780 LYS A C 1
ATOM 6292 O O . LYS A 1 780 ? 15.896 -14.121 -11.087 1.00 97.00 780 LYS A O 1
ATOM 6297 N N . ASN A 1 781 ? 16.342 -12.113 -11.998 1.00 97.62 781 ASN A N 1
ATOM 6298 C CA . ASN A 1 781 ? 17.485 -11.822 -11.125 1.00 97.62 781 ASN A CA 1
ATOM 6299 C C . ASN A 1 781 ? 17.054 -11.745 -9.659 1.00 97.62 781 ASN A C 1
ATOM 6301 O O . ASN A 1 781 ? 17.706 -12.342 -8.809 1.00 97.62 781 ASN A O 1
ATOM 6305 N N . LEU A 1 782 ? 15.951 -11.040 -9.376 1.00 97.81 782 LEU A N 1
ATOM 6306 C CA . LEU A 1 782 ? 15.395 -10.951 -8.024 1.00 97.81 782 LEU A CA 1
ATOM 6307 C C . LEU A 1 782 ? 15.059 -12.342 -7.475 1.00 97.81 782 LEU A C 1
ATOM 6309 O O . LEU A 1 782 ? 15.480 -12.688 -6.376 1.00 97.81 782 LEU A O 1
ATOM 6313 N N . SER A 1 783 ? 14.344 -13.158 -8.253 1.00 97.56 783 SER A N 1
ATOM 6314 C CA . SER A 1 783 ? 13.965 -14.502 -7.819 1.00 97.56 783 SER A CA 1
ATOM 6315 C C . SER A 1 783 ? 15.200 -15.368 -7.556 1.00 97.56 783 SER A C 1
ATOM 6317 O O . SER A 1 783 ? 15.228 -16.088 -6.558 1.00 97.56 783 SER A O 1
ATOM 6319 N N . ASP A 1 784 ? 16.228 -15.306 -8.414 1.00 97.75 784 ASP A N 1
ATOM 6320 C CA . ASP A 1 784 ? 17.508 -16.019 -8.238 1.00 97.75 784 ASP A CA 1
ATOM 6321 C C . ASP A 1 784 ? 18.273 -15.549 -7.002 1.00 97.75 784 ASP A C 1
ATOM 6323 O O . ASP A 1 784 ? 18.758 -16.389 -6.245 1.00 97.75 784 ASP A O 1
ATOM 6327 N N . ALA A 1 785 ? 18.279 -14.246 -6.719 1.00 98.38 785 ALA A N 1
ATOM 6328 C CA . ALA A 1 785 ? 18.862 -13.710 -5.494 1.00 98.38 785 ALA A CA 1
ATOM 6329 C C . ALA A 1 785 ? 18.148 -14.250 -4.244 1.00 98.38 785 ALA A C 1
ATOM 6331 O O . ALA A 1 785 ? 18.812 -14.701 -3.313 1.00 98.38 785 ALA A O 1
ATOM 6332 N N . ILE A 1 786 ? 16.809 -14.285 -4.245 1.00 98.44 786 ILE A N 1
ATOM 6333 C CA . ILE A 1 786 ? 16.007 -14.835 -3.137 1.00 98.44 786 ILE A CA 1
ATOM 6334 C C . ILE A 1 786 ? 16.345 -16.311 -2.887 1.00 98.44 786 ILE A C 1
ATOM 6336 O O . ILE A 1 786 ? 16.454 -16.726 -1.736 1.00 98.44 786 ILE A O 1
ATOM 6340 N N . GLU A 1 787 ? 16.562 -17.114 -3.932 1.00 97.75 787 GLU A N 1
ATOM 6341 C CA . GLU A 1 787 ? 16.944 -18.521 -3.749 1.00 97.75 787 GLU A CA 1
ATOM 6342 C C . GLU A 1 787 ? 18.381 -18.697 -3.258 1.00 97.75 787 GLU A C 1
ATOM 6344 O O . GLU A 1 787 ? 18.641 -19.609 -2.473 1.00 97.75 787 GLU A O 1
ATOM 6349 N N . CYS A 1 788 ? 19.312 -17.829 -3.661 1.00 97.94 788 CYS A N 1
ATOM 6350 C CA . CYS A 1 788 ? 20.646 -17.798 -3.064 1.00 97.94 788 CYS A CA 1
ATOM 6351 C C . CYS A 1 788 ? 20.575 -17.450 -1.568 1.00 97.94 788 CYS A C 1
ATOM 6353 O O . CYS A 1 788 ? 21.191 -18.141 -0.758 1.00 97.94 788 CYS A O 1
ATOM 6355 N N . ILE A 1 789 ? 19.763 -16.454 -1.190 1.00 98.25 789 ILE A N 1
ATOM 6356 C CA . ILE A 1 789 ? 19.526 -16.074 0.213 1.00 98.25 789 ILE A CA 1
ATOM 6357 C C . ILE A 1 789 ? 18.898 -17.235 0.994 1.00 98.25 789 ILE A C 1
ATOM 6359 O O . ILE A 1 789 ? 19.379 -17.575 2.073 1.00 98.25 789 ILE A O 1
ATOM 6363 N N . ALA A 1 790 ? 17.868 -17.886 0.447 1.00 97.75 790 ALA A N 1
ATOM 6364 C CA . ALA A 1 790 ? 17.201 -19.015 1.095 1.00 97.75 790 ALA A CA 1
ATOM 6365 C C . ALA A 1 790 ? 18.162 -20.190 1.335 1.00 97.75 790 ALA A C 1
ATOM 6367 O O . ALA A 1 790 ? 18.165 -20.778 2.416 1.00 97.75 790 ALA A O 1
ATOM 6368 N N . LYS A 1 791 ? 19.013 -20.513 0.352 1.00 97.12 791 LYS A N 1
ATOM 6369 C CA . LYS A 1 791 ? 20.036 -21.560 0.488 1.00 97.12 791 LYS A CA 1
ATOM 6370 C C . LYS A 1 791 ? 21.100 -21.194 1.519 1.00 97.12 791 LYS A C 1
ATOM 6372 O O . LYS A 1 791 ? 21.442 -22.038 2.341 1.00 97.12 791 LYS A O 1
ATOM 6377 N N . ALA A 1 792 ? 21.586 -19.952 1.512 1.00 96.56 792 ALA A N 1
ATOM 6378 C CA . ALA A 1 792 ? 22.530 -19.472 2.517 1.00 96.56 792 ALA A CA 1
ATOM 6379 C C . ALA A 1 792 ? 21.933 -19.567 3.932 1.00 96.56 792 ALA A C 1
ATOM 6381 O O . ALA A 1 792 ? 22.582 -20.083 4.837 1.00 96.56 792 ALA A O 1
ATOM 6382 N N . GLY A 1 793 ? 20.673 -19.155 4.105 1.00 96.69 793 GLY A N 1
ATOM 6383 C CA . GLY A 1 793 ? 19.936 -19.296 5.362 1.00 96.69 793 GLY A CA 1
ATOM 6384 C C . GLY A 1 793 ? 19.836 -20.746 5.832 1.00 96.69 793 GLY A C 1
ATOM 6385 O O . GLY A 1 793 ? 20.165 -21.037 6.979 1.00 96.69 793 GLY A O 1
ATOM 6386 N N . ALA A 1 794 ? 19.487 -21.668 4.931 1.00 97.00 794 ALA A N 1
ATOM 6387 C CA . ALA A 1 794 ? 19.392 -23.092 5.247 1.00 97.00 794 ALA A CA 1
ATOM 6388 C C . ALA A 1 794 ? 20.735 -23.690 5.708 1.00 97.00 794 ALA A C 1
ATOM 6390 O O . ALA A 1 794 ? 20.765 -24.428 6.691 1.00 97.00 794 ALA A O 1
ATOM 6391 N N . LEU A 1 795 ? 21.853 -23.333 5.059 1.00 95.38 795 LEU A N 1
ATOM 6392 C CA . LEU A 1 795 ? 23.202 -23.738 5.492 1.00 95.38 795 LEU A CA 1
ATOM 6393 C C . LEU A 1 795 ? 23.556 -23.195 6.881 1.00 95.38 795 LEU A C 1
ATOM 6395 O O . LEU A 1 795 ? 24.289 -23.831 7.636 1.00 95.38 795 LEU A O 1
ATOM 6399 N N . LEU A 1 796 ? 23.027 -22.020 7.216 1.00 93.88 796 LEU A N 1
ATOM 6400 C CA . LEU A 1 796 ? 23.214 -21.378 8.510 1.00 93.88 796 LEU A CA 1
ATOM 6401 C C . LEU A 1 796 ? 22.207 -21.846 9.574 1.00 93.88 796 LEU A C 1
ATOM 6403 O O . LEU A 1 796 ? 22.320 -21.408 10.718 1.00 93.88 796 LEU A O 1
ATOM 6407 N N . GLY A 1 797 ? 21.277 -22.743 9.229 1.00 95.75 797 GLY A N 1
ATOM 6408 C CA . GLY A 1 797 ? 20.291 -23.313 10.147 1.00 95.75 797 GLY A CA 1
ATOM 6409 C C . GLY A 1 797 ? 18.998 -22.507 10.304 1.00 95.75 797 GLY A C 1
ATOM 6410 O O . GLY A 1 797 ? 18.305 -22.705 11.298 1.00 95.75 797 GLY A O 1
ATOM 6411 N N . PHE A 1 798 ? 18.670 -21.621 9.358 1.00 97.19 798 PHE A N 1
ATOM 6412 C CA . PHE A 1 798 ? 17.446 -20.814 9.363 1.00 97.19 798 PHE A CA 1
ATOM 6413 C C . PHE A 1 798 ? 16.445 -21.270 8.295 1.00 97.19 798 PHE A C 1
ATOM 6415 O O . PHE A 1 798 ? 16.804 -21.572 7.155 1.00 97.19 798 PHE A O 1
ATOM 6422 N N . SER A 1 799 ? 15.168 -21.273 8.664 1.00 97.56 799 SER A N 1
ATOM 6423 C CA . SER A 1 799 ? 14.027 -21.468 7.761 1.00 97.56 799 SER A CA 1
ATOM 6424 C C . SER A 1 799 ? 13.767 -20.241 6.875 1.00 97.56 799 SER A C 1
ATOM 6426 O O . SER A 1 799 ? 14.262 -19.145 7.141 1.00 97.56 799 SER A O 1
ATOM 6428 N N . ARG A 1 800 ? 12.949 -20.386 5.821 1.00 97.31 800 ARG A N 1
ATOM 6429 C CA . ARG A 1 800 ? 12.544 -19.245 4.973 1.00 97.31 800 ARG A CA 1
ATOM 6430 C C . ARG A 1 800 ? 11.766 -18.206 5.780 1.00 97.31 800 ARG A C 1
ATOM 6432 O O . ARG A 1 800 ? 11.954 -17.010 5.578 1.00 97.31 800 ARG A O 1
ATOM 6439 N N . GLU A 1 801 ? 10.936 -18.659 6.711 1.00 96.56 801 GLU A N 1
ATOM 6440 C CA . GLU A 1 801 ? 10.149 -17.830 7.620 1.00 96.56 801 GLU A CA 1
ATOM 6441 C C . GLU A 1 801 ? 11.056 -16.988 8.524 1.00 96.56 801 GLU A C 1
ATOM 6443 O O . GLU A 1 801 ? 10.859 -15.779 8.654 1.00 96.56 801 GLU A O 1
ATOM 6448 N N . GLU A 1 802 ? 12.099 -17.590 9.094 1.00 96.81 802 GLU A N 1
ATOM 6449 C CA . GLU A 1 802 ? 13.113 -16.875 9.874 1.00 96.81 802 GLU A CA 1
ATOM 6450 C C . GLU A 1 802 ? 13.900 -15.885 9.005 1.00 96.81 802 GLU A C 1
ATOM 6452 O O . GLU A 1 802 ? 14.031 -14.716 9.371 1.00 96.81 802 GLU A O 1
ATOM 6457 N N . MET A 1 803 ? 14.339 -16.309 7.816 1.00 97.56 803 MET A N 1
ATOM 6458 C CA . MET A 1 803 ? 15.058 -15.447 6.870 1.00 97.56 803 MET A CA 1
ATOM 6459 C C . MET A 1 803 ? 14.219 -14.250 6.403 1.00 97.56 803 MET A C 1
ATOM 6461 O O . MET A 1 803 ? 14.772 -13.176 6.183 1.00 97.56 803 MET A O 1
ATOM 6465 N N . SER A 1 804 ? 12.890 -14.386 6.314 1.00 97.00 804 SER A N 1
ATOM 6466 C CA . SER A 1 804 ? 11.985 -13.280 5.959 1.00 97.00 804 SER A CA 1
ATOM 6467 C C . SER A 1 804 ? 12.034 -12.117 6.965 1.00 97.00 804 SER A C 1
ATOM 6469 O O . SER A 1 804 ? 11.725 -10.973 6.625 1.00 97.00 804 SER A O 1
ATOM 6471 N N . SER A 1 805 ? 12.457 -12.387 8.206 1.00 95.75 805 SER A N 1
ATOM 6472 C CA . SER A 1 805 ? 12.581 -11.377 9.263 1.00 95.75 805 SER A CA 1
ATOM 6473 C C . SER A 1 805 ? 13.883 -10.571 9.180 1.00 95.75 805 SER A C 1
ATOM 6475 O O . SER A 1 805 ? 14.002 -9.549 9.853 1.00 95.75 805 SER A O 1
ATOM 6477 N N . LEU A 1 806 ? 14.861 -10.983 8.373 1.00 95.81 806 LEU A N 1
ATOM 6478 C CA . LEU A 1 806 ? 16.087 -10.217 8.132 1.00 95.81 806 LEU A CA 1
ATOM 6479 C C . LEU A 1 806 ? 15.876 -9.184 7.018 1.00 95.81 806 LEU A C 1
ATOM 6481 O O . LEU A 1 806 ? 14.903 -9.258 6.278 1.00 95.81 806 LEU A O 1
ATOM 6485 N N . ASP A 1 807 ? 16.777 -8.213 6.896 1.00 94.69 807 ASP A N 1
ATOM 6486 C CA . ASP A 1 807 ? 16.796 -7.270 5.773 1.00 94.69 807 ASP A CA 1
ATOM 6487 C C . ASP A 1 807 ? 18.104 -7.375 4.978 1.00 94.69 807 ASP A C 1
ATOM 6489 O O . ASP A 1 807 ? 19.053 -8.046 5.386 1.00 94.69 807 ASP A O 1
ATOM 6493 N N . THR A 1 808 ? 18.162 -6.721 3.817 1.00 93.56 808 THR A N 1
ATOM 6494 C CA . THR A 1 808 ? 19.350 -6.741 2.951 1.00 93.56 808 THR A CA 1
ATOM 6495 C C . THR A 1 808 ? 20.620 -6.215 3.624 1.00 93.56 808 THR A C 1
ATOM 6497 O O . THR A 1 808 ? 21.706 -6.640 3.245 1.00 93.56 808 THR A O 1
ATOM 6500 N N . GLU A 1 809 ? 20.513 -5.296 4.589 1.00 88.94 809 GLU A N 1
ATOM 6501 C CA . GLU A 1 809 ? 21.678 -4.767 5.311 1.00 88.94 809 GLU A CA 1
ATOM 6502 C C . GLU A 1 809 ? 22.269 -5.877 6.187 1.00 88.94 809 GLU A C 1
ATOM 6504 O O . GLU A 1 809 ? 23.402 -6.304 5.965 1.00 88.94 809 GLU A O 1
ATOM 6509 N N . ASN A 1 810 ? 21.443 -6.469 7.055 1.00 89.62 810 ASN A N 1
ATOM 6510 C CA . ASN A 1 810 ? 21.873 -7.533 7.965 1.00 89.62 810 ASN A CA 1
ATOM 6511 C C . ASN A 1 810 ? 22.342 -8.798 7.238 1.00 89.62 810 ASN A C 1
ATOM 6513 O O . ASN A 1 810 ? 23.200 -9.523 7.749 1.00 89.62 810 ASN A O 1
ATOM 6517 N N . LEU A 1 811 ? 21.764 -9.093 6.069 1.00 91.50 811 LEU A N 1
ATOM 6518 C CA . LEU A 1 811 ? 22.187 -10.218 5.238 1.00 91.50 811 LEU A CA 1
ATOM 6519 C C . LEU A 1 811 ? 23.607 -10.010 4.715 1.00 91.50 811 LEU A C 1
ATOM 6521 O O . LEU A 1 811 ? 24.433 -10.919 4.787 1.00 91.50 811 LEU A O 1
ATOM 6525 N N . PHE A 1 812 ? 23.903 -8.824 4.191 1.00 90.06 812 PHE A N 1
ATOM 6526 C CA . PHE A 1 812 ? 25.190 -8.578 3.559 1.00 90.06 812 PHE A CA 1
ATOM 6527 C C . PHE A 1 812 ? 26.300 -8.175 4.531 1.00 90.06 812 PHE A C 1
ATOM 6529 O O . PHE A 1 812 ? 27.465 -8.276 4.150 1.00 90.06 812 PHE A O 1
ATOM 6536 N N . ASP A 1 813 ? 25.978 -7.840 5.782 1.00 82.69 813 ASP A N 1
ATOM 6537 C CA . ASP A 1 813 ? 26.964 -7.728 6.866 1.00 82.69 813 ASP A CA 1
ATOM 6538 C C . ASP A 1 813 ? 27.792 -9.016 7.025 1.00 82.69 813 ASP A C 1
ATOM 6540 O O . ASP A 1 813 ? 28.977 -8.961 7.353 1.00 82.69 813 ASP A O 1
ATOM 6544 N N . LEU A 1 814 ? 27.219 -10.190 6.715 1.00 80.06 814 LEU A N 1
ATOM 6545 C CA . LEU A 1 814 ? 27.940 -11.470 6.764 1.00 80.06 814 LEU A CA 1
ATOM 6546 C C . LEU A 1 814 ? 29.182 -11.498 5.852 1.00 80.06 814 LEU A C 1
ATOM 6548 O O . LEU A 1 814 ? 30.112 -12.266 6.111 1.00 80.06 814 LEU A O 1
ATOM 6552 N N . LEU A 1 815 ? 29.199 -10.675 4.797 1.00 81.81 815 LEU A N 1
ATOM 6553 C CA . LEU A 1 815 ? 30.326 -10.563 3.869 1.00 81.81 815 LEU A CA 1
ATOM 6554 C C . LEU A 1 815 ? 31.538 -9.863 4.501 1.00 81.81 815 LEU A C 1
ATOM 6556 O O . LEU A 1 815 ? 32.652 -10.058 4.025 1.00 81.81 815 LEU A O 1
ATOM 6560 N N . GLU A 1 816 ? 31.337 -9.071 5.558 1.00 79.38 816 GLU A N 1
ATOM 6561 C CA . GLU A 1 816 ? 32.400 -8.292 6.209 1.00 79.38 816 GLU A CA 1
ATOM 6562 C C . GLU A 1 816 ? 32.880 -8.892 7.539 1.00 79.38 816 GLU A C 1
ATOM 6564 O O . GLU A 1 816 ? 33.919 -8.491 8.061 1.00 79.38 816 GLU A O 1
ATOM 6569 N N . VAL A 1 817 ? 32.148 -9.853 8.106 1.00 77.19 817 VAL A N 1
ATOM 6570 C CA . VAL A 1 817 ? 32.462 -10.418 9.428 1.00 77.19 817 VAL A CA 1
ATOM 6571 C C . VAL A 1 817 ? 33.434 -11.589 9.329 1.00 77.19 817 VAL A C 1
ATOM 6573 O O . VAL A 1 817 ? 33.322 -12.410 8.426 1.00 77.19 817 VAL A O 1
ATOM 6576 N N . GLU A 1 818 ? 34.344 -11.720 10.302 1.00 73.12 818 GLU A N 1
ATOM 6577 C CA . GLU A 1 818 ? 35.335 -12.804 10.371 1.00 73.12 818 GLU A CA 1
ATOM 6578 C C . GLU A 1 818 ? 34.733 -14.161 10.805 1.00 73.12 818 GLU A C 1
ATOM 6580 O O . GLU A 1 818 ? 34.924 -15.148 10.090 1.00 73.12 818 GLU A O 1
ATOM 6585 N N . ASP A 1 819 ? 33.949 -14.230 11.898 1.00 78.00 819 ASP A N 1
ATOM 6586 C CA . ASP A 1 819 ? 33.301 -15.472 12.385 1.00 78.00 819 ASP A CA 1
ATOM 6587 C C . ASP A 1 819 ? 31.795 -15.523 12.052 1.00 78.00 819 ASP A C 1
ATOM 6589 O O . ASP A 1 819 ? 30.976 -14.757 12.564 1.00 78.00 819 ASP A O 1
ATOM 6593 N N . VAL A 1 820 ? 31.412 -16.495 11.218 1.00 80.88 820 VAL A N 1
ATOM 6594 C CA . VAL A 1 820 ? 30.020 -16.766 10.818 1.00 80.88 820 VAL A CA 1
ATOM 6595 C C . VAL A 1 820 ? 29.124 -17.108 12.017 1.00 80.88 820 VAL A C 1
ATOM 6597 O O . VAL A 1 820 ? 27.943 -16.758 12.020 1.00 80.88 820 VAL A O 1
ATOM 6600 N N . ARG A 1 821 ? 29.657 -17.753 13.063 1.00 80.06 821 ARG A N 1
ATOM 6601 C CA . ARG A 1 821 ? 28.875 -18.192 14.237 1.00 80.06 821 ARG A CA 1
ATOM 6602 C C . ARG A 1 821 ? 28.413 -17.033 15.108 1.00 80.06 821 ARG A C 1
ATOM 6604 O O . ARG A 1 821 ? 27.382 -17.136 15.777 1.00 80.06 821 ARG A O 1
ATOM 6611 N N . ASP A 1 822 ? 29.161 -15.937 15.119 1.00 76.94 822 ASP A N 1
ATOM 6612 C CA . ASP A 1 822 ? 28.754 -14.723 15.823 1.00 76.94 822 ASP A CA 1
ATOM 6613 C C . ASP A 1 822 ? 27.573 -14.068 15.109 1.00 76.94 822 ASP A C 1
ATOM 6615 O O . ASP A 1 822 ? 26.580 -13.720 15.751 1.00 76.94 822 ASP A O 1
ATOM 6619 N N . MET A 1 823 ? 27.609 -14.034 13.774 1.00 78.94 823 MET A N 1
ATOM 6620 C CA . MET A 1 823 ? 26.485 -13.549 12.973 1.00 78.94 823 MET A CA 1
ATOM 6621 C C . MET A 1 823 ? 25.251 -14.439 13.077 1.00 78.94 823 MET A C 1
ATOM 6623 O O . MET A 1 823 ? 24.152 -13.915 13.230 1.00 78.94 823 MET A O 1
ATOM 6627 N N . GLN A 1 824 ? 25.400 -15.767 13.089 1.00 86.38 824 GLN A N 1
ATOM 6628 C CA . GLN A 1 824 ? 24.272 -16.676 13.330 1.00 86.38 824 GLN A CA 1
ATOM 6629 C C . GLN A 1 824 ? 23.574 -16.381 14.666 1.00 86.38 824 GLN A C 1
ATOM 6631 O O . GLN A 1 824 ? 22.345 -16.355 14.742 1.00 86.38 824 GLN A O 1
ATOM 6636 N N . ARG A 1 825 ? 24.341 -16.119 15.733 1.00 82.56 825 ARG A N 1
ATOM 6637 C CA . ARG A 1 825 ? 23.773 -15.742 17.037 1.00 82.56 825 ARG A CA 1
ATOM 6638 C C . ARG A 1 825 ? 23.058 -14.392 16.971 1.00 82.56 825 ARG A C 1
ATOM 6640 O O . ARG A 1 825 ? 21.919 -14.300 17.424 1.00 82.56 825 ARG A O 1
ATOM 6647 N N . ALA A 1 826 ? 23.680 -13.391 16.348 1.00 81.06 826 ALA A N 1
ATOM 6648 C CA . ALA A 1 826 ? 23.086 -12.069 16.164 1.00 81.06 826 ALA A CA 1
ATOM 6649 C C . ALA A 1 826 ? 21.773 -12.125 15.361 1.00 81.06 826 ALA A C 1
ATOM 6651 O O . ALA A 1 826 ? 20.776 -11.530 15.769 1.00 81.06 826 ALA A O 1
ATOM 6652 N N . TRP A 1 827 ? 21.738 -12.892 14.266 1.00 90.69 827 TRP A N 1
ATOM 6653 C CA . TRP A 1 827 ? 20.530 -13.104 13.469 1.00 90.69 827 TRP A CA 1
ATOM 6654 C C . TRP A 1 827 ? 19.432 -13.777 14.284 1.00 90.69 827 TRP A C 1
ATOM 6656 O O . TRP A 1 827 ? 18.302 -13.304 14.263 1.00 90.69 827 TRP A O 1
ATOM 6666 N N . LYS A 1 828 ? 19.746 -14.823 15.058 1.00 91.44 828 LYS A N 1
ATOM 6667 C CA . LYS A 1 828 ? 18.752 -15.507 15.897 1.00 91.44 828 LYS A CA 1
ATOM 6668 C C . LYS A 1 828 ? 18.081 -14.557 16.894 1.00 91.44 828 LYS A C 1
ATOM 6670 O O . LYS A 1 828 ? 16.861 -14.598 17.063 1.00 91.44 828 LYS A O 1
ATOM 6675 N N . ASP A 1 829 ? 18.861 -13.695 17.539 1.00 85.19 829 ASP A N 1
ATOM 6676 C CA . ASP A 1 829 ? 18.329 -12.710 18.482 1.00 85.19 829 ASP A CA 1
ATOM 6677 C C . ASP A 1 829 ? 17.519 -11.611 17.778 1.00 85.19 829 ASP A C 1
ATOM 6679 O O . ASP A 1 829 ? 16.457 -11.220 18.274 1.00 85.19 829 ASP A O 1
ATOM 6683 N N . LEU A 1 830 ? 17.971 -11.156 16.605 1.00 88.81 830 LEU A N 1
ATOM 6684 C CA . LEU A 1 830 ? 17.265 -10.163 15.797 1.00 88.81 830 LEU A CA 1
ATOM 6685 C C . LEU A 1 830 ? 15.936 -10.697 15.249 1.00 88.81 830 LEU A C 1
ATOM 6687 O O . LEU A 1 830 ? 14.923 -10.004 15.328 1.00 88.81 830 LEU A O 1
ATOM 6691 N N . ILE A 1 831 ? 15.922 -11.929 14.739 1.00 92.69 831 ILE A N 1
ATOM 6692 C CA . ILE A 1 831 ? 14.723 -12.607 14.235 1.00 92.69 831 ILE A CA 1
ATOM 6693 C C . ILE A 1 831 ? 13.694 -12.733 15.357 1.00 92.69 831 ILE A C 1
ATOM 6695 O O . ILE A 1 831 ? 12.552 -12.313 15.179 1.00 92.69 831 ILE A O 1
ATOM 6699 N N . ARG A 1 832 ? 14.103 -13.217 16.542 1.00 90.38 832 ARG A N 1
ATOM 6700 C CA . ARG A 1 832 ? 13.214 -13.297 17.712 1.00 90.38 832 ARG A CA 1
ATOM 6701 C C . ARG A 1 832 ? 12.620 -11.928 18.050 1.00 90.38 832 ARG A C 1
ATOM 6703 O O . ARG A 1 832 ? 11.410 -11.817 18.222 1.00 90.38 832 ARG A O 1
ATOM 6710 N N . TYR A 1 833 ? 13.451 -10.885 18.083 1.00 88.88 833 TYR A N 1
ATOM 6711 C CA . TYR A 1 833 ? 12.990 -9.522 18.346 1.00 88.88 833 TYR A CA 1
ATOM 6712 C C . TYR A 1 833 ? 11.982 -9.020 17.301 1.00 88.88 833 TYR A C 1
ATOM 6714 O O . TYR A 1 833 ? 10.944 -8.485 17.676 1.00 88.88 833 TYR A O 1
ATOM 6722 N N . ARG A 1 834 ? 12.257 -9.199 16.004 1.00 90.00 834 ARG A N 1
ATOM 6723 C CA . ARG A 1 834 ? 11.377 -8.729 14.920 1.00 90.00 834 ARG A CA 1
ATOM 6724 C C . ARG A 1 834 ? 10.067 -9.507 14.849 1.00 90.00 834 ARG A C 1
ATOM 6726 O O . ARG A 1 834 ? 9.037 -8.927 14.518 1.00 90.00 834 ARG A O 1
ATOM 6733 N N . MET A 1 835 ? 10.077 -10.792 15.200 1.00 87.44 835 MET A N 1
ATOM 6734 C CA . MET A 1 835 ? 8.853 -11.583 15.343 1.00 87.44 835 MET A CA 1
ATOM 6735 C C . MET A 1 835 ? 7.986 -11.067 16.499 1.00 87.44 835 MET A C 1
ATOM 6737 O O . MET A 1 835 ? 6.792 -10.846 16.306 1.00 87.44 835 MET A O 1
ATOM 6741 N N . GLU A 1 836 ? 8.578 -10.804 17.669 1.00 85.38 836 GLU A N 1
ATOM 6742 C CA . GLU A 1 836 ? 7.874 -10.189 18.805 1.00 85.38 836 GLU A CA 1
ATOM 6743 C C . GLU A 1 836 ? 7.327 -8.798 18.445 1.00 85.38 836 GLU A C 1
ATOM 6745 O O . GLU A 1 836 ? 6.160 -8.499 18.696 1.00 85.38 836 GLU A O 1
ATOM 6750 N N . GLU A 1 837 ? 8.141 -7.964 17.793 1.00 86.56 837 GLU A N 1
ATOM 6751 C CA . GLU A 1 837 ? 7.750 -6.629 17.336 1.00 86.56 837 GLU A CA 1
ATOM 6752 C C . GLU A 1 837 ? 6.578 -6.678 16.346 1.00 86.56 837 GLU A C 1
ATOM 6754 O O . GLU A 1 837 ? 5.637 -5.889 16.466 1.00 86.56 837 GLU A O 1
ATOM 6759 N N . LYS A 1 838 ? 6.584 -7.634 15.407 1.00 85.81 838 LYS A N 1
ATOM 6760 C CA . LYS A 1 838 ? 5.491 -7.840 14.446 1.00 85.81 838 LYS A CA 1
ATOM 6761 C C . LYS A 1 838 ? 4.176 -8.162 15.158 1.00 85.81 838 LYS A C 1
ATOM 6763 O O . LYS A 1 838 ? 3.140 -7.619 14.773 1.00 85.81 838 LYS A O 1
ATOM 6768 N N . GLU A 1 839 ? 4.193 -8.989 16.205 1.00 82.94 839 GLU A N 1
ATOM 6769 C CA . GLU A 1 839 ? 2.994 -9.268 17.012 1.00 82.94 839 GLU A CA 1
ATOM 6770 C C . GLU A 1 839 ? 2.512 -8.041 17.800 1.00 82.94 839 GLU A C 1
ATOM 6772 O O . GLU A 1 839 ? 1.306 -7.812 17.913 1.00 82.94 839 GLU A O 1
ATOM 6777 N N . GLU A 1 840 ? 3.425 -7.208 18.304 1.00 82.88 840 GLU A N 1
ATOM 6778 C CA . GLU A 1 840 ? 3.057 -5.955 18.971 1.00 82.88 840 GLU A CA 1
ATOM 6779 C C . GLU A 1 840 ? 2.451 -4.938 17.988 1.00 82.88 840 GLU A C 1
ATOM 6781 O O . GLU A 1 840 ? 1.420 -4.330 18.283 1.00 82.88 840 GLU A O 1
ATOM 6786 N N . HIS A 1 841 ? 3.030 -4.784 16.793 1.00 85.50 841 HIS A N 1
ATOM 6787 C CA . HIS A 1 841 ? 2.540 -3.853 15.767 1.00 85.50 841 HIS A CA 1
ATOM 6788 C C . HIS A 1 841 ? 1.183 -4.274 15.182 1.00 85.50 841 HIS A C 1
ATOM 6790 O O . HIS A 1 841 ? 0.411 -3.409 14.769 1.00 85.50 841 HIS A O 1
ATOM 6796 N N . LYS A 1 842 ? 0.820 -5.567 15.202 1.00 81.94 842 LYS A N 1
ATOM 6797 C CA . LYS A 1 842 ? -0.540 -6.024 14.837 1.00 81.94 842 LYS A CA 1
ATOM 6798 C C . LYS A 1 842 ? -1.632 -5.431 15.734 1.00 81.94 842 LYS A C 1
ATOM 6800 O O . LYS A 1 842 ? -2.772 -5.301 15.288 1.00 81.94 842 LYS A O 1
ATOM 6805 N N . LYS A 1 843 ? -1.298 -5.055 16.975 1.00 83.69 843 LYS A N 1
ATOM 6806 C CA . LYS A 1 843 ? -2.232 -4.435 17.933 1.00 83.69 843 LYS A CA 1
ATOM 6807 C C . LYS A 1 843 ? -2.393 -2.926 17.728 1.00 83.69 843 LYS A C 1
ATOM 6809 O O . LYS A 1 843 ? -3.244 -2.315 18.369 1.00 83.69 843 LYS A O 1
ATOM 6814 N N . VAL A 1 844 ? -1.604 -2.320 16.840 1.00 89.12 844 VAL A N 1
ATOM 6815 C CA . VAL A 1 844 ? -1.726 -0.911 16.454 1.00 89.12 844 VAL A CA 1
ATOM 6816 C C . VAL A 1 844 ? -2.367 -0.840 15.078 1.00 89.12 844 VAL A C 1
ATOM 6818 O O . VAL A 1 844 ? -1.913 -1.474 14.126 1.00 89.12 844 VAL A O 1
ATOM 6821 N N . LEU A 1 845 ? -3.445 -0.073 14.966 1.00 90.38 845 LEU A N 1
ATOM 6822 C CA . LEU A 1 845 ? -4.092 0.169 13.686 1.00 90.38 845 LEU A CA 1
ATOM 6823 C C . LEU A 1 845 ? -3.459 1.387 13.022 1.00 90.38 845 LEU A C 1
ATOM 6825 O O . LEU A 1 845 ? -3.278 2.415 13.670 1.00 90.38 845 LEU A O 1
ATOM 6829 N N . LEU A 1 846 ? -3.149 1.272 11.732 1.00 92.38 846 LEU A N 1
ATOM 6830 C CA . LEU A 1 846 ? -2.605 2.364 10.934 1.00 92.38 846 LEU A CA 1
ATOM 6831 C C . LEU A 1 846 ? -3.526 2.635 9.734 1.00 92.38 846 LEU A C 1
ATOM 6833 O O . LEU A 1 846 ? -3.922 1.683 9.050 1.00 92.38 846 LEU A O 1
ATOM 6837 N N . PRO A 1 847 ? -3.898 3.901 9.471 1.00 92.88 847 PRO A N 1
ATOM 6838 C CA . PRO A 1 847 ? -4.788 4.243 8.367 1.00 92.88 847 PRO A CA 1
ATOM 6839 C C . PRO A 1 847 ? -4.078 4.101 7.008 1.00 92.88 847 PRO A C 1
ATOM 6841 O O . PRO A 1 847 ? -2.848 4.133 6.949 1.00 92.88 847 PRO A O 1
ATOM 6844 N N . PRO A 1 848 ? -4.815 3.997 5.888 1.00 92.44 848 PRO A N 1
ATOM 6845 C CA . PRO A 1 848 ? -4.214 4.013 4.550 1.00 92.44 848 PRO A CA 1
ATOM 6846 C C . PRO A 1 848 ? -3.441 5.302 4.240 1.00 92.44 848 PRO A C 1
ATOM 6848 O O . PRO A 1 848 ? -2.460 5.271 3.503 1.00 92.44 848 PRO A O 1
ATOM 6851 N N . ILE A 1 849 ? -3.859 6.430 4.831 1.00 95.06 849 ILE A N 1
ATOM 6852 C CA . ILE A 1 849 ? -3.208 7.736 4.689 1.00 95.06 849 ILE A CA 1
ATOM 6853 C C . ILE A 1 849 ? -3.053 8.388 6.068 1.00 95.06 849 ILE A C 1
ATOM 6855 O O . ILE A 1 849 ? -4.005 8.410 6.844 1.00 95.06 849 ILE A O 1
ATOM 6859 N N . ILE A 1 850 ? -1.870 8.936 6.352 1.00 96.56 850 ILE A N 1
ATOM 6860 C CA . ILE A 1 850 ? -1.534 9.677 7.573 1.00 96.56 850 ILE A CA 1
ATOM 6861 C C . ILE A 1 850 ? -1.160 11.112 7.175 1.00 96.56 850 ILE A C 1
ATOM 6863 O O . ILE A 1 850 ? -0.165 11.343 6.477 1.00 96.56 850 ILE A O 1
ATOM 6867 N N . TYR A 1 851 ? -1.952 12.084 7.625 1.00 95.12 851 TYR A N 1
ATOM 6868 C CA . TYR A 1 851 ? -1.746 13.518 7.410 1.00 95.12 851 TYR A CA 1
ATOM 6869 C C . TYR A 1 851 ? -1.168 14.216 8.641 1.00 95.12 851 TYR A C 1
ATOM 6871 O O . TYR A 1 851 ? -0.453 15.212 8.505 1.00 95.12 851 TYR A O 1
ATOM 6879 N N . SER A 1 852 ? -1.504 13.738 9.837 1.00 93.94 852 SER A N 1
ATOM 6880 C CA . SER A 1 852 ? -1.036 14.281 11.110 1.00 93.94 852 SER A CA 1
ATOM 6881 C C . SER A 1 852 ? -0.881 13.181 12.172 1.00 93.94 852 SER A C 1
ATOM 6883 O O . SER A 1 852 ? -1.451 12.098 12.032 1.00 93.94 852 SER A O 1
ATOM 6885 N N . PRO A 1 853 ? -0.158 13.442 13.279 1.00 93.00 853 PRO A N 1
ATOM 6886 C CA . PRO A 1 853 ? -0.060 12.495 14.394 1.00 93.00 853 PRO A CA 1
ATOM 6887 C C . PRO A 1 853 ? -1.416 12.067 14.985 1.00 93.00 853 PRO A C 1
ATOM 6889 O O . PRO A 1 853 ? -1.513 10.995 15.576 1.00 93.00 853 PRO A O 1
ATOM 6892 N N . GLN A 1 854 ? -2.465 12.885 14.833 1.00 92.06 854 GLN A N 1
ATOM 6893 C CA . GLN A 1 854 ? -3.815 12.564 15.310 1.00 92.06 854 GLN A CA 1
ATOM 6894 C C . GLN A 1 854 ? -4.466 11.422 14.522 1.00 92.06 854 GLN A C 1
ATOM 6896 O O . GLN A 1 854 ? -5.286 10.702 15.088 1.00 92.06 854 GLN A O 1
ATOM 6901 N N . ASP A 1 855 ? -4.076 11.198 13.265 1.00 93.62 855 ASP A N 1
ATOM 6902 C CA . ASP A 1 855 ? -4.629 10.111 12.443 1.00 93.62 855 ASP A CA 1
ATOM 6903 C C . ASP A 1 855 ? -4.205 8.716 12.951 1.00 93.62 855 ASP A C 1
ATOM 6905 O O . ASP A 1 855 ? -4.804 7.706 12.589 1.00 93.62 855 ASP A O 1
ATOM 6909 N N . LEU A 1 856 ? -3.191 8.646 13.827 1.00 93.56 856 LEU A N 1
ATOM 6910 C CA . LEU A 1 856 ? -2.773 7.417 14.524 1.00 93.56 856 LEU A CA 1
ATOM 6911 C C . LEU A 1 856 ? -3.706 7.051 15.687 1.00 93.56 856 LEU A C 1
ATOM 6913 O O . LEU A 1 856 ? -3.712 5.918 16.171 1.00 93.56 856 LEU A O 1
ATOM 6917 N N . GLU A 1 857 ? -4.472 8.031 16.153 1.00 93.56 857 GLU A N 1
ATOM 6918 C CA . GLU A 1 857 ? -5.435 7.898 17.236 1.00 93.56 857 GLU A CA 1
ATOM 6919 C C . GLU A 1 857 ? -6.866 7.812 16.715 1.00 93.56 857 GLU A C 1
ATOM 6921 O O . GLU A 1 857 ? -7.659 7.027 17.225 1.00 93.56 857 GLU A O 1
ATOM 6926 N N . ILE A 1 858 ? -7.202 8.613 15.705 1.00 93.44 858 ILE A N 1
ATOM 6927 C CA . ILE A 1 858 ? -8.541 8.690 15.129 1.00 93.44 858 ILE A CA 1
ATOM 6928 C C . ILE A 1 858 ? -8.433 8.329 13.652 1.00 93.44 858 ILE A C 1
ATOM 6930 O O . ILE A 1 858 ? -8.082 9.153 12.813 1.00 93.44 858 ILE A O 1
ATOM 6934 N N . ILE A 1 859 ? -8.762 7.083 13.338 1.00 91.94 859 ILE A N 1
ATOM 6935 C CA . ILE A 1 859 ? -8.772 6.564 11.976 1.00 91.94 859 ILE A CA 1
ATOM 6936 C C . ILE A 1 859 ? -10.162 6.810 11.400 1.00 91.94 859 ILE A C 1
ATOM 6938 O O . ILE A 1 859 ? -11.135 6.129 11.743 1.00 91.94 859 ILE A O 1
ATOM 6942 N N . ALA A 1 860 ? -10.241 7.820 10.540 1.00 83.38 860 ALA A N 1
ATOM 6943 C CA . ALA A 1 860 ? -11.460 8.172 9.832 1.00 83.38 860 ALA A CA 1
ATOM 6944 C C . ALA A 1 860 ? -11.869 7.081 8.818 1.00 83.38 860 ALA A C 1
ATOM 6946 O O . ALA A 1 860 ? -11.008 6.343 8.323 1.00 83.38 860 ALA A O 1
ATOM 6947 N N . PRO A 1 861 ? -13.165 7.003 8.462 1.00 77.56 861 PRO A N 1
ATOM 6948 C CA . PRO A 1 861 ? -13.629 6.122 7.400 1.00 77.56 861 PRO A CA 1
ATOM 6949 C C . PRO A 1 861 ? -12.902 6.412 6.083 1.00 77.56 861 PRO A C 1
ATOM 6951 O O . PRO A 1 861 ? -12.852 7.554 5.622 1.00 77.56 861 PRO A O 1
ATOM 6954 N N . TYR A 1 862 ? -12.374 5.364 5.453 1.00 80.94 862 TYR A N 1
ATOM 6955 C CA . TYR A 1 862 ? -11.785 5.431 4.120 1.00 80.94 862 TYR A CA 1
ATOM 6956 C C . TYR A 1 862 ? -12.559 4.518 3.175 1.00 80.94 862 TYR A C 1
ATOM 6958 O O . TYR A 1 862 ? -12.547 3.295 3.323 1.00 80.94 862 TYR A O 1
ATOM 6966 N N . VAL A 1 863 ? -13.217 5.120 2.186 1.00 80.00 863 VAL A N 1
ATOM 6967 C CA . VAL A 1 863 ? -13.922 4.389 1.132 1.00 80.00 863 VAL A CA 1
ATOM 6968 C C . VAL A 1 863 ? -13.073 4.450 -0.129 1.00 80.00 863 VAL A C 1
ATOM 6970 O O . VAL A 1 863 ? -12.949 5.496 -0.768 1.00 80.00 863 VAL A O 1
ATOM 6973 N N . ALA A 1 864 ? -12.464 3.319 -0.477 1.00 83.25 864 ALA A N 1
ATOM 6974 C CA . ALA A 1 864 ? -11.739 3.194 -1.731 1.00 83.25 864 ALA A CA 1
ATOM 6975 C C . ALA A 1 864 ? -12.702 3.314 -2.918 1.00 83.25 864 ALA A C 1
ATOM 6977 O O . ALA A 1 864 ? -13.878 2.954 -2.835 1.00 83.25 864 ALA A O 1
ATOM 6978 N N . LYS A 1 865 ? -12.187 3.794 -4.051 1.00 87.81 865 LYS A N 1
ATOM 6979 C CA . LYS A 1 865 ? -12.931 3.871 -5.309 1.00 87.81 865 LYS A CA 1
ATOM 6980 C C . LYS A 1 865 ? -12.422 2.791 -6.271 1.00 87.81 865 LYS A C 1
ATOM 6982 O O . LYS A 1 865 ? -11.403 3.041 -6.929 1.00 87.81 865 LYS A O 1
ATOM 6987 N N . PRO A 1 866 ? -13.127 1.646 -6.401 1.00 90.81 866 PRO A N 1
ATOM 6988 C CA . PRO A 1 866 ? -12.674 0.543 -7.234 1.00 90.81 866 PRO A CA 1
ATOM 6989 C C . PRO A 1 866 ? -12.445 0.956 -8.688 1.00 90.81 866 PRO A C 1
ATOM 6991 O O . PRO A 1 866 ? -13.194 1.749 -9.274 1.00 90.81 866 PRO A O 1
ATOM 6994 N N . ASN A 1 867 ? -11.425 0.361 -9.290 1.00 91.12 867 ASN A N 1
ATOM 6995 C CA . ASN A 1 867 ? -11.108 0.486 -10.701 1.00 91.12 867 ASN A CA 1
ATOM 6996 C C . ASN A 1 867 ? -11.782 -0.653 -11.464 1.00 91.12 867 ASN A C 1
ATOM 6998 O O . ASN A 1 867 ? -11.290 -1.781 -11.481 1.00 91.12 867 ASN A O 1
ATOM 7002 N N . PHE A 1 868 ? -12.925 -0.358 -12.081 1.00 92.38 868 PHE A N 1
ATOM 7003 C CA . PHE A 1 868 ? -13.642 -1.322 -12.909 1.00 92.38 868 PHE A CA 1
ATOM 7004 C C . PHE A 1 868 ? -12.966 -1.472 -14.271 1.00 92.38 868 PHE A C 1
ATOM 7006 O O . PHE A 1 868 ? -12.690 -0.480 -14.949 1.00 92.38 868 PHE A O 1
ATOM 7013 N N . ILE A 1 869 ? -12.706 -2.718 -14.653 1.00 89.88 869 ILE A N 1
ATOM 7014 C CA . ILE A 1 869 ? -12.071 -3.090 -15.913 1.00 89.88 869 ILE A CA 1
ATOM 7015 C C . ILE A 1 869 ? -13.112 -3.774 -16.798 1.00 89.88 869 ILE A C 1
ATOM 7017 O O . ILE A 1 869 ? -13.810 -4.681 -16.345 1.00 89.88 869 ILE A O 1
ATOM 7021 N N . THR A 1 870 ? -13.163 -3.369 -18.072 1.00 86.12 870 THR A N 1
ATOM 7022 C CA . THR A 1 870 ? -14.186 -3.742 -19.074 1.00 86.12 870 THR A CA 1
ATOM 7023 C C . THR A 1 870 ? -15.580 -3.152 -18.804 1.00 86.12 870 THR A C 1
ATOM 7025 O O . THR A 1 870 ? -15.807 -2.496 -17.796 1.00 86.12 870 THR A O 1
ATOM 7028 N N . GLU A 1 871 ? -16.519 -3.413 -19.716 1.00 86.44 871 GLU A N 1
ATOM 7029 C CA . GLU A 1 871 ? -17.942 -3.038 -19.616 1.00 86.44 871 GLU A CA 1
ATOM 7030 C C . GLU A 1 871 ? -18.846 -4.258 -19.331 1.00 86.44 871 GLU A C 1
ATOM 7032 O O . GLU A 1 871 ? -20.072 -4.175 -19.381 1.00 86.44 871 GLU A O 1
ATOM 7037 N N . LYS A 1 872 ? -18.250 -5.432 -19.075 1.00 90.44 872 LYS A N 1
ATOM 7038 C CA . LYS A 1 872 ? -18.987 -6.693 -18.929 1.00 90.44 872 LYS A CA 1
ATOM 7039 C C . LYS A 1 872 ? -19.656 -6.807 -17.556 1.00 90.44 872 LYS A C 1
ATOM 7041 O O . LYS A 1 872 ? -19.241 -6.190 -16.575 1.00 90.44 872 LYS A O 1
ATOM 7046 N N . LYS A 1 873 ? -20.677 -7.663 -17.502 1.00 94.94 873 LYS A N 1
ATOM 7047 C CA . LYS A 1 873 ? -21.407 -8.038 -16.290 1.00 94.94 873 LYS A CA 1
ATOM 7048 C C . LYS A 1 873 ? -21.306 -9.545 -16.078 1.00 94.94 873 LYS A C 1
ATOM 7050 O O . LYS A 1 873 ? -21.576 -10.300 -17.011 1.00 94.94 873 LYS A O 1
ATOM 7055 N N . VAL A 1 874 ? -20.954 -9.970 -14.867 1.00 95.62 874 VAL A N 1
ATOM 7056 C CA . VAL A 1 874 ? -20.864 -11.387 -14.483 1.00 95.62 874 VAL A CA 1
ATOM 7057 C C . VAL A 1 874 ? -21.422 -11.631 -13.086 1.00 95.62 874 VAL A C 1
ATOM 7059 O O . VAL A 1 874 ? -21.339 -10.765 -12.221 1.00 95.62 874 VAL A O 1
ATOM 7062 N N . GLU A 1 875 ? -21.976 -12.820 -12.865 1.00 96.06 875 GLU A N 1
ATOM 7063 C CA . GLU A 1 875 ? -22.495 -13.278 -11.574 1.00 96.06 875 GLU A CA 1
ATOM 7064 C C . GLU A 1 875 ? -21.971 -14.687 -11.301 1.00 96.06 875 GLU A C 1
ATOM 7066 O O . GLU A 1 875 ? -22.083 -15.560 -12.162 1.00 96.06 875 GLU A O 1
ATOM 7071 N N . GLY A 1 876 ? -21.382 -14.911 -10.128 1.00 93.62 876 GLY A N 1
ATOM 7072 C CA . GLY A 1 876 ? -20.804 -16.208 -9.787 1.00 93.62 876 GLY A CA 1
ATOM 7073 C C . GLY A 1 876 ? -20.423 -16.332 -8.318 1.00 93.62 876 GLY A C 1
ATOM 7074 O O . GLY A 1 876 ? -20.518 -15.370 -7.551 1.00 93.62 876 GLY A O 1
ATOM 7075 N N . LYS A 1 877 ? -19.992 -17.535 -7.924 1.00 93.62 877 LYS A N 1
ATOM 7076 C CA . LYS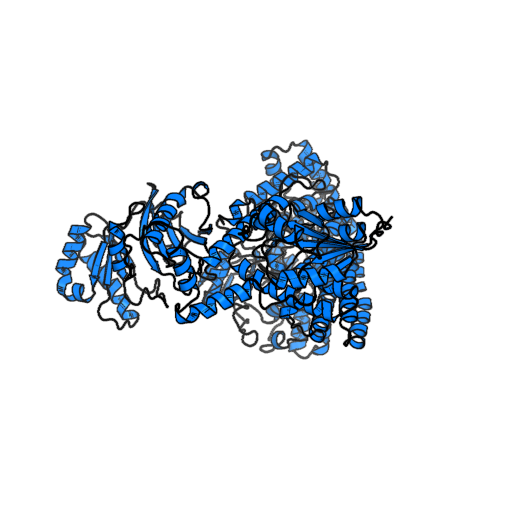 A 1 877 ? -19.502 -17.788 -6.563 1.00 93.62 877 LYS A CA 1
ATOM 7077 C C . LYS A 1 877 ? -18.160 -17.098 -6.352 1.00 93.62 877 LYS A C 1
ATOM 7079 O O . LYS A 1 877 ? -17.385 -16.959 -7.299 1.00 93.62 877 LYS A O 1
ATOM 7084 N N . ILE A 1 878 ? -17.887 -16.702 -5.114 1.00 91.75 878 ILE A N 1
ATOM 7085 C CA . ILE A 1 878 ? -16.606 -16.105 -4.735 1.00 91.75 878 ILE A CA 1
ATOM 7086 C C . ILE A 1 878 ? -15.631 -17.205 -4.320 1.00 91.75 878 ILE A C 1
ATOM 7088 O O . ILE A 1 878 ? -15.990 -18.140 -3.606 1.00 91.75 878 ILE A O 1
ATOM 7092 N N . VAL A 1 879 ? -14.383 -17.081 -4.766 1.00 89.75 879 VAL A N 1
ATOM 7093 C CA . VAL A 1 879 ? -13.270 -17.939 -4.357 1.00 89.75 879 VAL A CA 1
ATOM 7094 C C . VAL A 1 879 ? -12.161 -17.064 -3.788 1.00 89.75 879 VAL A C 1
ATOM 7096 O O . VAL A 1 879 ? -11.498 -16.335 -4.527 1.00 89.75 879 VAL A O 1
ATOM 7099 N N . ASN A 1 880 ? -11.953 -17.146 -2.473 1.00 87.44 880 ASN A N 1
ATOM 7100 C CA . ASN A 1 880 ? -10.881 -16.434 -1.782 1.00 87.44 880 ASN A CA 1
ATOM 7101 C C . ASN A 1 880 ? -9.588 -17.263 -1.792 1.00 87.44 880 ASN A C 1
ATOM 7103 O O . ASN A 1 880 ? -9.508 -18.332 -1.175 1.00 87.44 880 ASN A O 1
ATOM 7107 N N . LEU A 1 881 ? -8.562 -16.756 -2.483 1.00 79.62 881 LEU A N 1
ATOM 7108 C CA . LEU A 1 881 ? -7.283 -17.452 -2.658 1.00 79.62 881 LEU A CA 1
ATOM 7109 C C . LEU A 1 881 ? -6.461 -17.581 -1.373 1.00 79.62 881 LEU A C 1
ATOM 7111 O O . LEU A 1 881 ? -5.618 -18.469 -1.292 1.00 79.62 881 LEU A O 1
ATOM 7115 N N . ARG A 1 882 ? -6.708 -16.737 -0.365 1.00 70.00 882 ARG A N 1
ATOM 7116 C CA . ARG A 1 882 ? -5.995 -16.788 0.919 1.00 70.00 882 ARG A CA 1
ATOM 7117 C C . ARG A 1 882 ? -6.523 -17.891 1.842 1.00 70.00 882 ARG A C 1
ATOM 7119 O O . ARG A 1 882 ? -5.776 -18.406 2.664 1.00 70.00 882 ARG A O 1
ATOM 7126 N N . MET A 1 883 ? -7.803 -18.249 1.710 1.00 53.47 883 MET A N 1
ATOM 7127 C CA . MET A 1 883 ? -8.506 -19.154 2.634 1.00 53.47 883 MET A CA 1
ATOM 7128 C C . MET A 1 883 ? -8.632 -20.595 2.125 1.00 53.47 883 MET A C 1
ATOM 7130 O O . MET A 1 883 ? -9.110 -21.460 2.854 1.00 53.47 883 MET A O 1
ATOM 7134 N N . THR A 1 884 ? -8.224 -20.870 0.885 1.00 51.84 884 THR A N 1
ATOM 7135 C CA . THR A 1 884 ? -8.449 -22.170 0.241 1.00 51.84 884 THR A CA 1
ATOM 7136 C C . THR A 1 884 ? -7.121 -22.861 -0.051 1.00 51.84 884 THR A C 1
ATOM 7138 O O . THR A 1 884 ? -6.217 -22.251 -0.620 1.00 51.84 884 THR A O 1
ATOM 7141 N N . ASN A 1 885 ? -7.005 -24.155 0.270 1.00 52.59 885 ASN A N 1
ATOM 7142 C CA . ASN A 1 885 ? -5.856 -24.960 -0.148 1.00 52.59 885 ASN A CA 1
ATOM 7143 C C . ASN A 1 885 ? -5.702 -24.905 -1.675 1.00 52.59 885 ASN A C 1
ATOM 7145 O O . ASN A 1 885 ? -6.628 -25.266 -2.411 1.00 52.59 885 ASN A O 1
ATOM 7149 N N . LYS A 1 886 ? -4.514 -24.490 -2.146 1.00 57.28 886 LYS A N 1
ATOM 7150 C CA . LYS A 1 886 ? -4.226 -24.220 -3.567 1.00 57.28 886 LYS A CA 1
ATOM 7151 C C . LYS A 1 886 ? -4.557 -25.396 -4.502 1.00 57.28 886 LYS A C 1
ATOM 7153 O O . LYS A 1 886 ? -4.942 -25.188 -5.652 1.00 57.28 886 LYS A O 1
ATOM 7158 N N . SER A 1 887 ? -4.475 -26.624 -3.988 1.00 46.47 887 SER A N 1
ATOM 7159 C CA . SER A 1 887 ? -4.767 -27.883 -4.686 1.00 46.47 887 SER A CA 1
ATOM 7160 C C . SER A 1 887 ? -6.260 -28.171 -4.927 1.00 46.47 887 SER A C 1
ATOM 7162 O O . SER A 1 887 ? -6.577 -29.037 -5.735 1.00 46.47 887 SER A O 1
ATOM 7164 N N . THR A 1 888 ? -7.181 -27.444 -4.281 1.00 52.41 888 THR A N 1
ATOM 7165 C CA . THR A 1 888 ? -8.647 -27.678 -4.349 1.00 52.41 888 THR A CA 1
ATOM 7166 C C . THR A 1 888 ? -9.442 -26.501 -4.934 1.00 52.41 888 THR A C 1
ATOM 7168 O O . THR A 1 888 ? -10.672 -26.500 -4.934 1.00 52.41 888 THR A O 1
ATOM 7171 N N . LEU A 1 889 ? -8.749 -25.483 -5.453 1.00 66.50 889 LEU A N 1
ATOM 7172 C CA . LEU A 1 889 ? -9.348 -24.239 -5.938 1.00 66.50 889 LEU A CA 1
ATOM 7173 C C . LEU A 1 889 ? -10.157 -24.429 -7.232 1.00 66.50 889 LEU A C 1
ATOM 7175 O O . LEU A 1 889 ? -9.601 -24.527 -8.331 1.00 66.50 889 LEU A O 1
ATOM 7179 N N . ALA A 1 890 ? -11.483 -24.377 -7.117 1.00 74.44 890 ALA A N 1
ATOM 7180 C CA . ALA A 1 890 ? -12.398 -24.302 -8.252 1.00 74.44 890 ALA A CA 1
ATOM 7181 C C . ALA A 1 890 ? -12.423 -22.875 -8.842 1.00 74.44 890 ALA A C 1
ATOM 7183 O O . ALA A 1 890 ? -13.353 -22.117 -8.599 1.00 74.44 890 ALA A O 1
ATOM 7184 N N . ILE A 1 891 ? -11.397 -22.481 -9.603 1.00 82.94 891 ILE A N 1
ATOM 7185 C CA . ILE A 1 891 ? -11.323 -21.133 -10.215 1.00 82.94 891 ILE A CA 1
ATOM 7186 C C . ILE A 1 891 ? -12.272 -20.987 -11.414 1.00 82.94 891 ILE A C 1
ATOM 7188 O O . ILE A 1 891 ? -12.882 -19.935 -11.613 1.00 82.94 891 ILE A O 1
ATOM 7192 N N . LYS A 1 892 ? -12.411 -22.049 -12.211 1.00 85.25 892 LYS A N 1
ATOM 7193 C CA . LYS A 1 892 ? -13.182 -22.033 -13.457 1.00 85.25 892 LYS A CA 1
ATOM 7194 C C . LYS A 1 892 ? -14.633 -21.625 -13.202 1.00 85.25 892 LYS A C 1
ATOM 7196 O O . LYS A 1 892 ? -15.346 -22.302 -12.466 1.00 85.25 892 LYS A O 1
ATOM 7201 N N . GLY A 1 893 ? -15.072 -20.550 -13.856 1.00 85.00 893 GLY A N 1
ATOM 7202 C CA . GLY A 1 893 ? -16.453 -20.065 -13.762 1.00 85.00 893 GLY A CA 1
ATOM 7203 C C . GLY A 1 893 ? -16.812 -19.352 -12.451 1.00 85.00 893 GLY A C 1
ATOM 7204 O O . GLY A 1 893 ? -17.985 -19.055 -12.247 1.00 85.00 893 GLY A O 1
ATOM 7205 N N . ASN A 1 894 ? -15.834 -19.033 -11.596 1.00 91.94 894 ASN A N 1
ATOM 7206 C CA . ASN A 1 894 ? -16.046 -18.312 -10.338 1.00 91.94 894 ASN A CA 1
ATOM 7207 C C . ASN A 1 894 ? -15.326 -16.954 -10.318 1.00 91.94 894 ASN A C 1
ATOM 7209 O O . ASN A 1 894 ? -14.396 -16.714 -11.093 1.00 91.94 894 ASN A O 1
ATOM 7213 N N . ILE A 1 895 ? -15.776 -16.052 -9.444 1.00 94.62 895 ILE A N 1
ATOM 7214 C CA . ILE A 1 895 ? -15.153 -14.745 -9.212 1.00 94.62 895 ILE A CA 1
ATOM 7215 C C . ILE A 1 895 ? -14.023 -14.929 -8.199 1.00 94.62 895 ILE A C 1
ATOM 7217 O O . ILE A 1 895 ? -14.243 -15.396 -7.082 1.00 94.62 895 ILE A O 1
ATOM 7221 N N . VAL A 1 896 ? -12.805 -14.571 -8.592 1.00 93.31 896 VAL A N 1
ATOM 7222 C CA . VAL A 1 896 ? -11.612 -14.729 -7.758 1.00 93.31 896 VAL A CA 1
ATOM 7223 C C . VAL A 1 896 ? -11.408 -13.487 -6.902 1.00 93.31 896 VAL A C 1
ATOM 7225 O O . VAL A 1 896 ? -11.444 -12.369 -7.416 1.00 93.31 896 VAL A O 1
ATOM 7228 N N . LEU A 1 897 ? -11.158 -13.694 -5.611 1.00 93.00 897 LEU A N 1
ATOM 7229 C CA . LEU A 1 897 ? -10.843 -12.648 -4.647 1.00 93.00 897 LEU A CA 1
ATOM 7230 C C . LEU A 1 897 ? -9.368 -12.746 -4.229 1.00 93.00 897 LEU A C 1
ATOM 7232 O O . LEU A 1 897 ? -8.905 -13.810 -3.804 1.00 93.00 897 LEU A O 1
ATOM 7236 N N . LEU A 1 898 ? -8.640 -11.634 -4.358 1.00 90.69 898 LEU A N 1
ATOM 7237 C CA . LEU A 1 898 ? -7.201 -11.545 -4.097 1.00 90.69 898 LEU A CA 1
ATOM 7238 C C . LEU A 1 898 ? -6.852 -10.252 -3.346 1.00 90.69 898 LEU A C 1
ATOM 7240 O O . LEU A 1 898 ? -7.299 -9.176 -3.721 1.00 90.69 898 LEU A O 1
ATOM 7244 N N . GLU A 1 899 ? -6.033 -10.307 -2.299 1.00 88.44 899 GLU A N 1
ATOM 7245 C CA . GLU A 1 899 ? -5.655 -9.074 -1.589 1.00 88.44 899 GLU A CA 1
ATOM 7246 C C . GLU A 1 899 ? -4.768 -8.173 -2.457 1.00 88.44 899 GLU A C 1
ATOM 7248 O O . GLU A 1 899 ? -5.078 -7.001 -2.676 1.00 88.44 899 GLU A O 1
ATOM 7253 N N . ASN A 1 900 ? -3.703 -8.740 -3.008 1.00 85.19 900 ASN A N 1
ATOM 7254 C CA . ASN A 1 900 ? -2.689 -8.041 -3.782 1.00 85.19 900 ASN A CA 1
ATOM 7255 C C . ASN A 1 900 ? -2.266 -8.890 -4.993 1.00 85.19 900 ASN A C 1
ATOM 7257 O O . ASN A 1 900 ? -2.214 -10.114 -4.901 1.00 85.19 900 ASN A O 1
ATOM 7261 N N . GLY A 1 901 ? -2.012 -8.254 -6.142 1.00 80.06 901 GLY A N 1
ATOM 7262 C CA . GLY A 1 901 ? -1.889 -8.952 -7.425 1.00 80.06 901 GLY A CA 1
ATOM 7263 C C . GLY A 1 901 ? -0.634 -8.603 -8.213 1.00 80.06 901 GLY A C 1
ATOM 7264 O O . GLY A 1 901 ? -0.597 -7.599 -8.922 1.00 80.06 901 GLY A O 1
ATOM 7265 N N . ASP A 1 902 ? 0.355 -9.490 -8.146 1.00 85.12 902 ASP A N 1
ATOM 7266 C CA . ASP A 1 902 ? 1.627 -9.397 -8.864 1.00 85.12 902 ASP A CA 1
ATOM 7267 C C . ASP A 1 902 ? 1.742 -10.442 -10.004 1.00 85.12 902 ASP A C 1
ATOM 7269 O O . ASP A 1 902 ? 0.841 -11.269 -10.178 1.00 85.12 902 ASP A O 1
ATOM 7273 N N . PRO A 1 903 ? 2.823 -10.436 -10.811 1.00 84.00 903 PRO A N 1
ATOM 7274 C CA . PRO A 1 903 ? 2.996 -11.396 -11.909 1.00 84.00 903 PRO A CA 1
ATOM 7275 C C . PRO A 1 903 ? 3.017 -12.875 -11.501 1.00 84.00 903 PRO A C 1
ATOM 7277 O O . PRO A 1 903 ? 2.748 -13.745 -12.327 1.00 84.00 903 PRO A O 1
ATOM 7280 N N . GLY A 1 904 ? 3.301 -13.182 -10.236 1.00 84.44 904 GLY A N 1
ATOM 7281 C CA . GLY A 1 904 ? 3.244 -14.532 -9.689 1.00 84.44 904 GLY A CA 1
ATOM 7282 C C . GLY A 1 904 ? 1.839 -15.110 -9.569 1.00 84.44 904 GLY A C 1
ATOM 7283 O O . GLY A 1 904 ? 1.691 -16.294 -9.278 1.00 84.44 904 GLY A O 1
ATOM 7284 N N . TYR A 1 905 ? 0.806 -14.299 -9.794 1.00 86.94 905 TYR A N 1
ATOM 7285 C CA . TYR A 1 905 ? -0.586 -14.733 -9.861 1.00 86.94 905 TYR A CA 1
ATOM 7286 C C . TYR A 1 905 ? -1.092 -14.924 -11.300 1.00 86.94 905 TYR A C 1
ATOM 7288 O O . TYR A 1 905 ? -2.252 -15.291 -11.487 1.00 86.94 905 TYR A O 1
ATOM 7296 N N . ASP A 1 906 ? -0.243 -14.747 -12.324 1.00 84.44 906 ASP A N 1
ATOM 7297 C CA . ASP A 1 906 ? -0.654 -14.873 -13.734 1.00 84.44 906 ASP A CA 1
ATOM 7298 C C . ASP A 1 906 ? -1.205 -16.279 -14.068 1.00 84.44 906 ASP A C 1
ATOM 7300 O O . ASP A 1 906 ? -2.037 -16.428 -14.964 1.00 84.44 906 ASP A O 1
ATOM 7304 N N . TRP A 1 907 ? -0.843 -17.310 -13.292 1.00 81.00 907 TRP A N 1
ATOM 7305 C CA . TRP A 1 907 ? -1.403 -18.661 -13.425 1.00 81.00 907 TRP A CA 1
ATOM 7306 C C . TRP A 1 907 ? -2.928 -18.719 -13.219 1.00 81.00 907 TRP A C 1
ATOM 7308 O O . TRP A 1 907 ? -3.567 -19.631 -13.741 1.00 81.00 907 TRP A O 1
ATOM 7318 N N . ILE A 1 908 ? -3.548 -17.765 -12.510 1.00 84.50 908 ILE A N 1
ATOM 7319 C CA . ILE A 1 908 ? -5.008 -17.738 -12.303 1.00 84.50 908 ILE A CA 1
ATOM 7320 C C . ILE A 1 908 ? -5.743 -17.632 -13.642 1.00 84.50 908 ILE A C 1
ATOM 7322 O O . ILE A 1 908 ? -6.748 -18.316 -13.842 1.00 84.50 908 ILE A O 1
ATOM 7326 N N . PHE A 1 909 ? -5.244 -16.805 -14.568 1.00 80.31 909 PHE A N 1
ATOM 7327 C CA . PHE A 1 909 ? -5.900 -16.553 -15.857 1.00 80.31 909 PHE A CA 1
ATOM 7328 C C . PHE A 1 909 ? -5.985 -17.820 -16.712 1.00 80.31 909 PHE A C 1
ATOM 7330 O O . PHE A 1 909 ? -7.004 -18.054 -17.363 1.00 80.31 909 PHE A O 1
ATOM 7337 N N . THR A 1 910 ? -4.998 -18.709 -16.580 1.00 73.69 910 THR A N 1
ATOM 7338 C CA . THR A 1 910 ? -4.982 -20.013 -17.258 1.00 73.69 910 THR A CA 1
ATOM 7339 C C . THR A 1 910 ? -6.144 -20.929 -16.844 1.00 73.69 910 THR A C 1
ATOM 7341 O O . THR A 1 910 ? -6.511 -21.855 -17.567 1.00 73.69 910 THR A O 1
ATOM 7344 N N . ARG A 1 911 ? -6.779 -20.662 -15.691 1.00 77.75 911 ARG A N 1
ATOM 7345 C CA . ARG A 1 911 ? -7.910 -21.437 -15.156 1.00 77.75 911 ARG A CA 1
ATOM 7346 C C . ARG A 1 911 ? -9.281 -20.828 -15.479 1.00 77.75 911 ARG A C 1
ATOM 7348 O O . ARG A 1 911 ? -10.281 -21.270 -14.915 1.00 77.75 911 ARG A O 1
ATOM 7355 N N . LYS A 1 912 ? -9.344 -19.852 -16.397 1.00 79.88 912 LYS A N 1
ATOM 7356 C CA . LYS A 1 912 ? -10.575 -19.197 -16.890 1.00 79.88 912 LYS A CA 1
ATOM 7357 C C . LYS A 1 912 ? -11.505 -18.720 -15.753 1.00 79.88 912 LYS A C 1
ATOM 7359 O O . LYS A 1 912 ? -12.634 -19.218 -15.633 1.00 79.88 912 LYS A O 1
ATOM 7364 N N . PRO A 1 913 ? -11.046 -17.779 -14.906 1.00 89.44 913 PRO A N 1
ATOM 7365 C CA . PRO A 1 913 ? -11.907 -17.150 -13.909 1.00 89.44 913 PRO A CA 1
ATOM 7366 C C . PRO A 1 913 ? -13.082 -16.436 -14.592 1.00 89.44 913 PRO A C 1
ATOM 7368 O O . PRO A 1 913 ? -12.978 -16.003 -15.739 1.00 89.44 913 PRO A O 1
ATOM 7371 N N . LEU A 1 914 ? -14.204 -16.300 -13.884 1.00 93.38 914 LEU A N 1
ATOM 7372 C CA . LEU A 1 914 ? -15.362 -15.540 -14.366 1.00 93.38 914 LEU A CA 1
ATOM 7373 C C . LEU A 1 914 ? -15.161 -14.025 -14.203 1.00 93.38 914 LEU A C 1
ATOM 7375 O O . LEU A 1 914 ? -15.621 -13.243 -15.032 1.00 93.38 914 LEU A O 1
ATOM 7379 N N . GLY A 1 915 ? -14.457 -13.621 -13.146 1.00 94.38 915 GLY A N 1
ATOM 7380 C CA . GLY A 1 915 ? -14.078 -12.239 -12.863 1.00 94.38 915 GLY A CA 1
ATOM 7381 C C . GLY A 1 915 ? -12.996 -12.170 -11.787 1.00 94.38 915 GLY A C 1
ATOM 7382 O O . GLY A 1 915 ? -12.721 -13.174 -11.126 1.00 94.38 915 GLY A O 1
ATOM 7383 N N . LEU A 1 916 ? -12.384 -10.998 -11.611 1.00 94.88 916 LEU A N 1
ATOM 7384 C CA . LEU A 1 916 ? -11.345 -10.763 -10.600 1.00 94.88 916 LEU A CA 1
ATOM 7385 C C . LEU A 1 916 ? -11.694 -9.556 -9.723 1.00 94.88 916 LEU A C 1
ATOM 7387 O O . LEU A 1 916 ? -12.015 -8.484 -10.230 1.00 94.88 916 LEU A O 1
ATOM 7391 N N . ILE A 1 917 ? -11.584 -9.708 -8.408 1.00 95.25 917 ILE A N 1
ATOM 7392 C CA . ILE A 1 917 ? -11.725 -8.612 -7.450 1.00 95.25 917 ILE A CA 1
ATOM 7393 C C . ILE A 1 917 ? -10.461 -8.547 -6.598 1.00 95.25 917 ILE A C 1
ATOM 7395 O O . ILE A 1 917 ? -10.063 -9.558 -6.015 1.00 95.25 917 ILE A O 1
ATOM 7399 N N . THR A 1 918 ? -9.841 -7.364 -6.510 1.00 94.12 918 THR A N 1
ATOM 7400 C CA . THR A 1 918 ? -8.679 -7.156 -5.636 1.00 94.12 918 THR A CA 1
ATOM 7401 C C . THR A 1 918 ? -8.907 -6.117 -4.549 1.00 94.12 918 THR A C 1
ATOM 7403 O O . THR A 1 918 ? -9.596 -5.115 -4.769 1.00 94.12 918 THR A O 1
ATOM 7406 N N . LYS A 1 919 ? -8.297 -6.330 -3.374 1.00 92.38 919 LYS A N 1
ATOM 7407 C CA . LYS A 1 919 ? -8.307 -5.351 -2.275 1.00 92.38 919 LYS A CA 1
ATOM 7408 C C . LYS A 1 919 ? -7.476 -4.125 -2.632 1.00 92.38 919 LYS A C 1
ATOM 7410 O O . LYS A 1 919 ? -7.977 -3.004 -2.565 1.00 92.38 919 LYS A O 1
ATOM 7415 N N . TYR A 1 920 ? -6.238 -4.356 -3.059 1.00 92.38 920 TYR A N 1
ATOM 7416 C CA . TYR A 1 920 ? -5.294 -3.334 -3.490 1.00 92.38 920 TYR A CA 1
ATOM 7417 C C . TYR A 1 920 ? -5.070 -3.414 -5.002 1.00 92.38 920 TYR A C 1
ATOM 7419 O O . TYR A 1 920 ? -5.110 -4.485 -5.612 1.00 92.38 920 TYR A O 1
ATOM 7427 N N . GLY A 1 921 ? -4.851 -2.257 -5.615 1.00 89.44 921 GLY A N 1
ATOM 7428 C CA . GLY A 1 921 ? -4.400 -2.137 -6.997 1.00 89.44 921 GLY A CA 1
ATOM 7429 C C . GLY A 1 921 ? -4.828 -0.831 -7.664 1.00 89.44 921 GLY A C 1
ATOM 7430 O O . GLY A 1 921 ? -5.940 -0.352 -7.451 1.00 89.44 921 GLY A O 1
ATOM 7431 N N . GLY A 1 922 ? -3.951 -0.261 -8.490 1.00 86.44 922 GLY A N 1
ATOM 7432 C CA . GLY A 1 922 ? -4.239 0.963 -9.250 1.00 86.44 922 GLY A CA 1
ATOM 7433 C C . GLY A 1 922 ? -4.850 0.723 -10.638 1.00 86.44 922 GLY A C 1
ATOM 7434 O O . GLY A 1 922 ? -4.850 -0.390 -11.166 1.00 86.44 922 GLY A O 1
ATOM 7435 N N . VAL A 1 923 ? -5.288 1.800 -11.302 1.00 78.88 923 VAL A N 1
ATOM 7436 C CA . VAL A 1 923 ? -5.842 1.789 -12.682 1.00 78.88 923 VAL A CA 1
ATOM 7437 C C . VAL A 1 923 ? -4.877 1.194 -13.719 1.00 78.88 923 VAL A C 1
ATOM 7439 O O . VAL A 1 923 ? -5.294 0.639 -14.734 1.00 78.88 923 VAL A O 1
ATOM 7442 N N . ALA A 1 924 ? -3.572 1.348 -13.497 1.00 80.88 924 ALA A N 1
ATOM 7443 C CA . ALA A 1 924 ? -2.514 0.867 -14.384 1.00 80.88 924 ALA A CA 1
ATOM 7444 C C . ALA A 1 924 ? -1.671 -0.260 -13.755 1.00 80.88 924 ALA A C 1
ATOM 7446 O O . ALA A 1 924 ? -0.555 -0.518 -14.219 1.00 80.88 924 ALA A O 1
ATOM 7447 N N . SER A 1 925 ? -2.213 -0.915 -12.722 1.00 85.38 925 SER A N 1
ATOM 7448 C CA . SER A 1 925 ? -1.638 -2.110 -12.098 1.00 85.38 925 SER A CA 1
ATOM 7449 C C . SER A 1 925 ? -1.458 -3.251 -13.094 1.00 85.38 925 SER A C 1
ATOM 7451 O O . SER A 1 925 ? -2.047 -3.268 -14.181 1.00 85.38 925 SER A O 1
ATOM 7453 N N . HIS A 1 926 ? -0.647 -4.228 -12.694 1.00 84.88 926 HIS A N 1
ATOM 7454 C CA . HIS A 1 926 ? -0.437 -5.453 -13.459 1.00 84.88 926 HIS A CA 1
ATOM 7455 C C . HIS A 1 926 ? -1.763 -6.180 -13.715 1.00 84.88 926 HIS A C 1
ATOM 7457 O O . HIS A 1 926 ? -2.131 -6.407 -14.865 1.00 84.88 926 HIS A O 1
ATOM 7463 N N . MET A 1 927 ? -2.546 -6.425 -12.660 1.00 87.25 927 MET A N 1
ATOM 7464 C CA . MET A 1 927 ? -3.840 -7.108 -12.769 1.00 87.25 927 MET A CA 1
ATOM 7465 C C . MET A 1 927 ? -4.879 -6.322 -13.577 1.00 87.25 927 MET A C 1
ATOM 7467 O O . MET A 1 927 ? -5.646 -6.933 -14.319 1.00 87.25 927 MET A O 1
ATOM 7471 N N . ALA A 1 928 ? -4.888 -4.985 -13.510 1.00 88.12 928 ALA A N 1
ATOM 7472 C CA . ALA A 1 928 ? -5.773 -4.177 -14.352 1.00 88.12 928 ALA A CA 1
ATOM 7473 C C . ALA A 1 928 ? -5.448 -4.329 -15.846 1.00 88.12 928 ALA A C 1
ATOM 7475 O O . ALA A 1 928 ? -6.360 -4.463 -16.663 1.00 88.12 928 ALA A O 1
ATOM 7476 N N . ILE A 1 929 ? -4.157 -4.342 -16.205 1.00 82.44 929 ILE A N 1
ATOM 7477 C CA . ILE A 1 929 ? -3.710 -4.573 -17.586 1.00 82.44 929 ILE A CA 1
ATOM 7478 C C . ILE A 1 929 ? -4.093 -5.984 -18.031 1.00 82.44 929 ILE A C 1
ATOM 7480 O O . ILE A 1 929 ? -4.717 -6.125 -19.076 1.00 82.44 929 ILE A O 1
ATOM 7484 N N . ARG A 1 930 ? -3.821 -7.005 -17.210 1.00 83.88 930 ARG A N 1
ATOM 7485 C CA . ARG A 1 930 ? -4.168 -8.406 -17.503 1.00 83.88 930 ARG A CA 1
ATOM 7486 C C . ARG A 1 930 ? -5.661 -8.591 -17.743 1.00 83.88 930 ARG A C 1
ATOM 7488 O O . ARG A 1 930 ? -6.065 -9.165 -18.748 1.00 83.88 930 ARG A O 1
ATOM 7495 N N . CYS A 1 931 ? -6.499 -8.057 -16.859 1.00 87.69 931 CYS A N 1
ATOM 7496 C CA . CYS A 1 931 ? -7.948 -8.159 -17.015 1.00 87.69 931 CYS A CA 1
ATOM 7497 C C . CYS A 1 931 ? -8.433 -7.451 -18.288 1.00 87.69 931 CYS A C 1
ATOM 7499 O O . CYS A 1 931 ? -9.308 -7.971 -18.978 1.00 87.69 931 CYS A O 1
ATOM 7501 N N . ALA A 1 932 ? -7.840 -6.306 -18.644 1.00 84.12 932 ALA A N 1
ATOM 7502 C CA . ALA A 1 932 ? -8.152 -5.612 -19.891 1.00 84.12 932 ALA A CA 1
ATOM 7503 C C . ALA A 1 932 ? -7.706 -6.416 -21.124 1.00 84.12 932 ALA A C 1
ATOM 7505 O O . ALA A 1 932 ? -8.484 -6.552 -22.067 1.00 84.12 932 ALA A O 1
ATOM 7506 N N . GLU A 1 933 ? -6.501 -6.993 -21.096 1.00 78.94 933 GLU A N 1
ATOM 7507 C CA . GLU A 1 933 ? -5.975 -7.869 -22.145 1.00 78.94 933 GLU A CA 1
ATOM 7508 C C . GLU A 1 933 ? -6.906 -9.072 -22.351 1.00 78.94 933 GLU A C 1
ATOM 7510 O O . GLU A 1 933 ? -7.401 -9.281 -23.452 1.00 78.94 933 GLU A O 1
ATOM 7515 N N . PHE A 1 934 ? -7.236 -9.841 -21.314 1.00 79.75 934 PHE A N 1
ATOM 7516 C CA . PHE A 1 934 ? -8.104 -11.021 -21.451 1.00 79.75 934 PHE A CA 1
ATOM 7517 C C . PHE A 1 934 ? -9.600 -10.686 -21.601 1.00 79.75 934 PHE A C 1
ATOM 7519 O O . PHE A 1 934 ? -10.427 -11.582 -21.785 1.00 79.75 934 PHE A O 1
ATOM 7526 N N . GLY A 1 935 ? -9.975 -9.403 -21.528 1.00 81.94 935 GLY A N 1
ATOM 7527 C CA . GLY A 1 935 ? -11.370 -8.970 -21.517 1.00 81.94 935 GLY A CA 1
ATOM 7528 C C . GLY A 1 935 ? -12.161 -9.558 -20.342 1.00 81.94 935 GLY A C 1
ATOM 7529 O O . GLY A 1 935 ? -13.354 -9.841 -20.496 1.00 81.94 935 GLY A O 1
ATOM 7530 N N . LEU A 1 936 ? -11.493 -9.779 -19.208 1.00 88.75 936 LEU A N 1
ATOM 7531 C CA . LEU A 1 936 ? -12.053 -10.299 -17.966 1.00 88.75 936 LEU A CA 1
ATOM 7532 C C . LEU A 1 936 ? -12.657 -9.138 -17.154 1.00 88.75 936 LEU A C 1
ATOM 7534 O O . LEU A 1 936 ? -11.933 -8.188 -16.847 1.00 88.75 936 LEU A O 1
ATOM 7538 N N . PRO A 1 937 ? -13.949 -9.185 -16.780 1.00 93.75 937 PRO A N 1
ATOM 7539 C CA . PRO A 1 937 ? -14.516 -8.188 -15.883 1.00 93.75 937 PRO A CA 1
ATOM 7540 C C . PRO A 1 937 ? -13.827 -8.227 -14.520 1.00 93.75 937 PRO A C 1
ATOM 7542 O O . PRO A 1 937 ? -13.702 -9.286 -13.900 1.00 93.75 937 PRO A O 1
ATOM 7545 N N . ALA A 1 938 ? -13.373 -7.062 -14.060 1.00 94.81 938 ALA A N 1
ATOM 7546 C CA . ALA A 1 938 ? -12.658 -6.953 -12.798 1.00 94.81 938 ALA A CA 1
ATOM 7547 C C . ALA A 1 938 ? -12.969 -5.661 -12.037 1.00 94.81 938 ALA A C 1
ATOM 7549 O O . ALA A 1 938 ? -13.313 -4.643 -12.641 1.00 94.81 938 ALA A O 1
ATOM 7550 N N . ALA A 1 939 ? -12.808 -5.709 -10.715 1.00 94.94 939 ALA A N 1
ATOM 7551 C CA . ALA A 1 939 ? -12.798 -4.549 -9.830 1.00 94.94 939 ALA A CA 1
ATOM 7552 C C . ALA A 1 939 ? -11.500 -4.548 -9.012 1.00 94.94 939 ALA A C 1
ATOM 7554 O O . ALA A 1 939 ? -11.288 -5.393 -8.146 1.00 94.94 939 ALA A O 1
ATOM 7555 N N . ILE A 1 940 ? -10.611 -3.609 -9.321 1.00 93.88 940 ILE A N 1
ATOM 7556 C CA . ILE A 1 940 ? -9.252 -3.562 -8.777 1.00 93.88 940 ILE A CA 1
ATOM 7557 C C . ILE A 1 940 ? -9.143 -2.428 -7.754 1.00 93.88 940 ILE A C 1
ATOM 7559 O O . ILE A 1 940 ? -9.552 -1.304 -8.049 1.00 93.88 940 ILE A O 1
ATOM 7563 N N . GLY A 1 941 ? -8.586 -2.697 -6.572 1.00 91.50 941 GLY A N 1
ATOM 7564 C CA . GLY A 1 941 ? -8.434 -1.677 -5.526 1.00 91.50 941 GLY A CA 1
ATOM 7565 C C . GLY A 1 941 ? -9.743 -1.357 -4.798 1.00 91.50 941 GLY A C 1
ATOM 7566 O O . GLY A 1 941 ? -10.124 -0.193 -4.679 1.00 91.50 941 GLY A O 1
ATOM 7567 N N . CYS A 1 942 ? -10.468 -2.386 -4.352 1.00 89.75 942 CYS A N 1
ATOM 7568 C CA . CYS A 1 942 ? -11.760 -2.230 -3.677 1.00 89.75 942 CYS A CA 1
ATOM 7569 C C . CYS A 1 942 ? -11.658 -1.725 -2.229 1.00 89.75 942 CYS A C 1
ATOM 7571 O O . CYS A 1 942 ? -12.664 -1.305 -1.658 1.00 89.75 942 CYS A O 1
ATOM 7573 N N . GLY A 1 943 ? -10.456 -1.729 -1.646 1.00 87.56 943 GLY A N 1
ATOM 7574 C CA . GLY A 1 943 ? -10.226 -1.343 -0.257 1.00 87.56 943 GLY A CA 1
ATOM 7575 C C . GLY A 1 943 ? -10.764 -2.360 0.750 1.00 87.56 943 GLY A C 1
ATOM 7576 O O . GLY A 1 943 ? -11.378 -3.359 0.390 1.00 87.56 943 GLY A O 1
ATOM 7577 N N . GLU A 1 944 ? -10.510 -2.096 2.031 1.00 83.44 944 GLU A N 1
ATOM 7578 C CA . GLU A 1 944 ? -10.844 -3.002 3.139 1.00 83.44 944 GLU A CA 1
ATOM 7579 C C . GLU A 1 944 ? -12.342 -3.307 3.232 1.00 83.44 944 GLU A C 1
ATOM 7581 O O . GLU A 1 944 ? -12.722 -4.465 3.330 1.00 83.44 944 GLU A O 1
ATOM 7586 N N . VAL A 1 945 ? -13.187 -2.275 3.168 1.00 80.94 945 VAL A N 1
ATOM 7587 C CA . VAL A 1 945 ? -14.624 -2.394 3.460 1.00 80.94 945 VAL A CA 1
ATOM 7588 C C . VAL A 1 945 ? -15.314 -3.355 2.488 1.00 80.94 945 VAL A C 1
ATOM 7590 O O . VAL A 1 945 ? -15.887 -4.354 2.909 1.00 80.94 945 VAL A O 1
ATOM 7593 N N . ILE A 1 946 ? -15.195 -3.094 1.182 1.00 84.44 946 ILE A N 1
ATOM 7594 C CA . ILE A 1 946 ? -15.814 -3.925 0.137 1.00 84.44 946 ILE A CA 1
ATOM 7595 C C . ILE A 1 946 ? -15.187 -5.325 0.123 1.00 84.44 946 ILE A C 1
ATOM 7597 O O . ILE A 1 946 ? -15.877 -6.322 -0.080 1.00 84.44 946 ILE A O 1
ATOM 7601 N N . PHE A 1 947 ? -13.868 -5.414 0.317 1.00 88.69 947 PHE A N 1
ATOM 7602 C CA . PHE A 1 947 ? -13.165 -6.691 0.266 1.00 88.69 947 PHE A CA 1
ATOM 7603 C C . PHE A 1 947 ? -13.580 -7.627 1.405 1.00 88.69 947 PHE A C 1
ATOM 7605 O O . PHE A 1 947 ? -13.819 -8.807 1.156 1.00 88.69 947 PHE A O 1
ATOM 7612 N N . SER A 1 948 ? -13.699 -7.109 2.627 1.00 82.75 948 SER A N 1
ATOM 7613 C CA . SER A 1 948 ? -14.062 -7.900 3.806 1.00 82.75 948 SER A CA 1
ATOM 7614 C C . SER A 1 948 ? -15.526 -8.346 3.778 1.00 82.75 948 SER A C 1
ATOM 7616 O O . SER A 1 948 ? -15.814 -9.473 4.177 1.00 82.75 948 SER A O 1
ATOM 7618 N N . GLU A 1 949 ? -16.425 -7.542 3.199 1.00 83.38 949 GLU A N 1
ATOM 7619 C CA . GLU A 1 949 ? -17.809 -7.950 2.916 1.00 83.38 949 GLU A CA 1
ATOM 7620 C C . GLU A 1 949 ? -17.855 -9.122 1.914 1.00 83.38 949 GLU A C 1
ATOM 7622 O O . GLU A 1 949 ? -18.490 -10.149 2.155 1.00 83.38 949 GLU A O 1
ATOM 7627 N N . LEU A 1 950 ? -17.107 -9.020 0.809 1.00 87.62 950 LEU A N 1
ATOM 7628 C CA . LEU A 1 950 ? -17.034 -10.068 -0.216 1.00 87.62 950 LEU A CA 1
ATOM 7629 C C . LEU A 1 950 ? -16.338 -11.343 0.268 1.00 87.62 950 LEU A C 1
ATOM 7631 O O . LEU A 1 950 ? -16.690 -12.434 -0.175 1.00 87.62 950 LEU A O 1
ATOM 7635 N N . ALA A 1 951 ? -15.353 -11.230 1.160 1.00 85.75 951 ALA A N 1
ATOM 7636 C CA . ALA A 1 951 ? -14.618 -12.376 1.689 1.00 85.75 951 ALA A CA 1
ATOM 7637 C C . ALA A 1 951 ? -15.510 -13.338 2.492 1.00 85.75 951 ALA A C 1
ATOM 7639 O O . ALA A 1 951 ? -15.185 -14.522 2.583 1.00 85.75 951 ALA A O 1
ATOM 7640 N N . GLN A 1 952 ? -16.622 -12.845 3.045 1.00 83.31 952 GLN A N 1
ATOM 7641 C CA . GLN A 1 952 ? -17.600 -13.629 3.807 1.00 83.31 952 GLN A CA 1
ATOM 7642 C C . GLN A 1 952 ? -18.796 -14.090 2.956 1.00 83.31 952 GLN A C 1
ATOM 7644 O O . GLN A 1 952 ? -19.600 -14.914 3.396 1.00 83.31 952 GLN A O 1
ATOM 7649 N N . ALA A 1 953 ? -18.922 -13.575 1.734 1.00 85.81 953 ALA A N 1
ATOM 7650 C CA . ALA A 1 953 ? -20.066 -13.813 0.872 1.00 85.81 953 ALA A CA 1
ATOM 7651 C C . ALA A 1 953 ? -19.953 -15.107 0.055 1.00 85.81 953 ALA A C 1
ATOM 7653 O O . ALA A 1 953 ? -18.865 -15.573 -0.289 1.00 85.81 953 ALA A O 1
ATOM 7654 N N . LYS A 1 954 ? -21.105 -15.683 -0.315 1.00 86.75 954 LYS A N 1
ATOM 7655 C CA . LYS A 1 954 ? -21.152 -16.899 -1.146 1.00 86.75 954 LYS A CA 1
ATOM 7656 C C . LYS A 1 954 ? -21.009 -16.576 -2.630 1.00 86.75 954 LYS A C 1
ATOM 7658 O O . LYS A 1 954 ? -20.441 -17.375 -3.381 1.00 86.75 954 LYS A O 1
ATOM 7663 N N . GLY A 1 955 ? -21.516 -15.425 -3.063 1.00 90.94 955 GLY A N 1
ATOM 7664 C CA . GLY A 1 955 ? -21.407 -14.967 -4.439 1.00 90.94 955 GLY A CA 1
ATOM 7665 C C . GLY A 1 955 ? -21.406 -13.450 -4.561 1.00 90.94 955 GLY A C 1
ATOM 7666 O O . GLY A 1 955 ? -21.643 -12.718 -3.603 1.00 90.94 955 GLY A O 1
ATOM 7667 N N . ALA A 1 956 ? -21.149 -12.980 -5.776 1.00 94.62 956 ALA A N 1
ATOM 7668 C CA . ALA A 1 956 ? -21.305 -11.577 -6.120 1.00 94.62 956 ALA A CA 1
ATOM 7669 C C . ALA A 1 956 ? -21.763 -11.406 -7.564 1.00 94.62 956 ALA A C 1
ATOM 7671 O O . ALA A 1 956 ? -21.456 -12.207 -8.451 1.00 94.62 956 ALA A O 1
ATOM 7672 N N . LEU A 1 957 ? -22.463 -10.300 -7.792 1.00 95.00 957 LEU A N 1
ATOM 7673 C CA . LEU A 1 957 ? -22.663 -9.722 -9.106 1.00 95.00 957 LEU A CA 1
ATOM 7674 C C . LEU A 1 957 ? -21.653 -8.586 -9.304 1.00 95.00 957 LEU A C 1
ATOM 7676 O O . LEU A 1 957 ? -21.672 -7.597 -8.571 1.00 95.00 957 LEU A O 1
ATOM 7680 N N . LEU A 1 958 ? -20.821 -8.709 -10.334 1.00 95.31 958 LEU A N 1
ATOM 7681 C CA . LEU A 1 958 ? -19.880 -7.688 -10.779 1.00 95.31 958 LEU A CA 1
ATOM 7682 C C . LEU A 1 958 ? -20.387 -7.072 -12.090 1.00 95.31 958 LEU A C 1
ATOM 7684 O O . LEU A 1 958 ? -20.386 -7.725 -13.133 1.00 95.31 958 LEU A O 1
ATOM 7688 N N . ASP A 1 959 ? -20.832 -5.816 -12.037 1.00 93.50 959 ASP A N 1
ATOM 7689 C CA . ASP A 1 959 ? -21.291 -5.039 -13.195 1.00 93.50 959 ASP A CA 1
ATOM 7690 C C . ASP A 1 959 ? -20.312 -3.882 -13.437 1.00 93.50 959 ASP A C 1
ATOM 7692 O O . ASP A 1 959 ? -20.423 -2.807 -12.836 1.00 93.50 959 ASP A O 1
ATOM 7696 N N . CYS A 1 960 ? -19.310 -4.124 -14.289 1.00 91.38 960 CYS A N 1
ATOM 7697 C CA . CYS A 1 960 ? -18.237 -3.164 -14.534 1.00 91.38 960 CYS A CA 1
ATOM 7698 C C . CYS A 1 960 ? -18.736 -1.919 -15.276 1.00 91.38 960 CYS A C 1
ATOM 7700 O O . CYS A 1 960 ? -18.320 -0.810 -14.934 1.00 91.38 960 CYS A O 1
ATOM 7702 N N . GLY A 1 961 ? -19.688 -2.072 -16.205 1.00 86.75 961 GLY A N 1
ATOM 7703 C CA . GLY A 1 961 ? -20.244 -0.943 -16.954 1.00 86.75 961 GLY A CA 1
ATOM 7704 C C . GLY A 1 961 ? -21.077 0.002 -16.087 1.00 86.75 961 GLY A C 1
ATOM 7705 O O . GLY A 1 961 ? -20.996 1.225 -16.219 1.00 86.75 961 GLY A O 1
ATOM 7706 N N . LYS A 1 962 ? -21.815 -0.533 -15.104 1.00 89.75 962 LYS A N 1
ATOM 7707 C CA . LYS A 1 962 ? -22.507 0.293 -14.097 1.00 89.75 962 LYS A CA 1
ATOM 7708 C C . LYS A 1 962 ? -21.642 0.653 -12.891 1.00 89.75 962 LYS A C 1
ATOM 7710 O O . LYS A 1 962 ? -22.124 1.390 -12.031 1.00 89.75 962 LYS A O 1
ATOM 7715 N N . LYS A 1 963 ? -20.395 0.172 -12.827 1.00 90.75 963 LYS A N 1
ATOM 7716 C CA . LYS A 1 963 ? -19.457 0.360 -11.706 1.00 90.75 963 LYS A CA 1
ATOM 7717 C C . LYS A 1 963 ? -20.057 -0.070 -10.366 1.00 90.75 963 LYS A C 1
ATOM 7719 O O . LYS A 1 963 ? -20.018 0.678 -9.389 1.00 90.75 963 LYS A O 1
ATOM 7724 N N . LYS A 1 964 ? -20.662 -1.261 -10.341 1.00 90.50 964 LYS A N 1
ATOM 7725 C CA . LYS A 1 964 ? -21.339 -1.818 -9.163 1.00 90.50 964 LYS A CA 1
ATOM 7726 C C . LYS A 1 964 ? -20.840 -3.216 -8.833 1.00 90.50 964 LYS A C 1
ATOM 7728 O O . LYS A 1 964 ? -20.613 -4.037 -9.720 1.00 90.50 964 LYS A O 1
ATOM 7733 N N . ILE A 1 965 ? -20.749 -3.475 -7.535 1.00 90.69 965 ILE A N 1
ATOM 7734 C CA . ILE A 1 965 ? -20.561 -4.800 -6.953 1.00 90.69 965 ILE A CA 1
ATOM 7735 C C . ILE A 1 965 ? -21.754 -5.024 -6.027 1.00 90.69 965 ILE A C 1
ATOM 7737 O O . ILE A 1 965 ? -22.093 -4.130 -5.253 1.00 90.69 965 ILE A O 1
ATOM 7741 N N . ILE A 1 966 ? -22.431 -6.162 -6.157 1.00 88.06 966 ILE A N 1
ATOM 7742 C CA . ILE A 1 966 ? -23.570 -6.526 -5.308 1.00 88.06 966 ILE A CA 1
ATOM 7743 C C . ILE A 1 966 ? -23.285 -7.892 -4.698 1.00 88.06 966 ILE A C 1
ATOM 7745 O O . ILE A 1 966 ? -23.084 -8.862 -5.429 1.00 88.06 966 ILE A O 1
ATOM 7749 N N . VAL A 1 967 ? -23.273 -7.951 -3.371 1.00 86.06 967 VAL A N 1
ATOM 7750 C CA . VAL A 1 967 ? -23.068 -9.177 -2.597 1.00 86.06 967 VAL A CA 1
ATOM 7751 C C . VAL A 1 967 ? -24.308 -10.079 -2.685 1.00 86.06 967 VAL A C 1
ATOM 7753 O O . VAL A 1 967 ? -25.435 -9.576 -2.741 1.00 86.06 967 VAL A O 1
ATOM 7756 N N . ARG A 1 968 ? -24.106 -11.401 -2.773 1.00 80.19 968 ARG A N 1
ATOM 7757 C CA . ARG A 1 968 ? -25.159 -12.420 -2.927 1.00 80.19 968 ARG A CA 1
ATOM 7758 C C . ARG A 1 968 ? -25.091 -13.521 -1.880 1.00 80.19 968 ARG A C 1
ATOM 7760 O O . ARG A 1 968 ? -23.968 -14.000 -1.578 1.00 80.19 968 ARG A O 1
#

InterPro domains:
  IPR004821 Cytidyltransferase-like domain [PF01467] (18-133)
  IPR008279 PEP-utilising enzyme, mobile domain [PF00391] (892-959)
  IPR013815 ATP-grasp fold, subdomain 1 [G3DSA:3.30.1490.20] (146-292)
  IPR014729 Rossmann-like alpha/beta/alpha sandwich fold [G3DSA:3.40.50.620] (3-145)
  IPR036637 Phosphohistidine domain superfamily [SSF52009] (860-959)
  IPR051549 Phosphoenolpyruvate Utilizing Enzyme [PTHR43615] (688-965)

Radius of gyration: 33.6 Å; chains: 1; bounding box: 114×65×93 Å

pLDDT: mean 85.34, std 14.47, range [27.23, 98.44]

Foldseek 3Di:
DPPDDPWAAEEEEEDCQAPPDVLNVVLLVVSLVRGDAYEYAHEAQVQCVVPHHRGPQHSVRRQVVLVPDPSHRYYHYDHHPACLVVVVVVCVVVVNHAYEYEYEPPDPDHDDPVSCVVSVHHYDYDPDGPCCPDPVNVVVVVCVVCCVVDVDPVRVVVVVVPPPDDDDDDDDDDADDDFWFQVNCVVCQVVFDLAHAFDKDKFWPVCCVVPVVVVLVVLLVRAPQAWKKKDWTFRVCADLADHPQPQFDIDGRQGSNDSVSVVVRNVRRVVSCVVVVPPDPITMMMMGGDDPQFQKWFKWWCADQPQRFRKIKTFMDRDPSDHCCRSVVNTDWIWIFHNPDDLVLDDPLCSSVNVRVVSVCVSNPLFIWMWTWTQHPVRHIYTSGIGGRSSSPDDDPVLSVLLVVLLVVLQVVQVVLQADDPLFAEGGWKWFQQADPRCCQQQRFQHFQALVQLCQLQAQQPLQLVLLVVLQFARRPRDGQWDDGLRGITGRLRSVQRSLAGNPDDSVLSNLLSVQLRVVCVVCVLCRNVSPQQRHPSADALCLVVNCVVVVVSPDDPVSSVVRLVRRLVSLQVCLVCVVVLLVQLLVLLVVLPVLLVVLVVVCVVCLLALLSLLVSLVVLSVSCRPRFSSSLSNLVSLLSSLVSHLVRCCVVVLDHVVLVLLLLLQFQAPLNVLLVLLLCVLVVNHPPVRSCVQQQLFWDNLSQLQTHGCVGDVLLSDDPHRDPDDDPDRDHRDDPPVSQVSQQVSCVVSPRPDGSVSSSVSNSSSVRSSRSSVSSSSSSSSSSSVSQQSSCVSLPHHSLLSSNDYSVLSNVCNVDDDPVVSSVVSVVSSVVSVVSSSSSVSFDAESMGRHSCCSRMVTTDFHQWQKAAQDKAKAFEDEPVPDDSNPDQQARHEYEEAHDDPSCSSSVSNHHQAYEYCADHCPGPVSSVCSNSVHTYIHNRHDSVRVLNVPAGMWMRRRNVSDIGGD

Sequence (968 aa):
MVSEKKIRKVVYTPVVGDLFNFGHLQFLRYVRLLGDHLICGVMTDDAVASFRQRPIANLDERKAIFENLAFVDQVMVQDSKDPEGNLRSIRGKWKDAEITLVYGSNWKTLPRGEFLKSIKARVVHHPHFYNKFADSEIVRHLLTSYRQEFQNPSEFFQYFKLHDFMPDTQSKAEQFSLGTKGDTLQAIRPLLTKSVIEDLLIFTEEEWKRHSSVIGKNIRDTFSPDTIVVRSSAQREDTSTSSMAGVFQSVLGVDSKSQSDVAAAVMSVIRSYHAERETISNNQILVQRQTKDIKISGVIFTRVMETNAPYYVIDYDDTTGMSDRVTKGQGHASMKMYRFTDPKLYPKEFRPLLAAVKEIEELIPKISLDIEFAITKKGKVVIFQVRPLSVNAGHNYLDNIRTKKIIERFKEEFASLQRAKSHLAGNTTYLADMPDWNPAEIIGDRPNHLDQSLYAYIITNHAWHRARTSQGYANVDPAQLVVMFGGKPYVDVRSSFNSFVPADLPQKLREKLVLFYLHKLKTHPELQDKVEFDIVFTCFDLTFSQRSKELRKHGFSEKEIQTFKISLLSLTNKLLENYTEEVKKDLAAAVALRPKRSVIGQLAKEKAHDPRELLSLARELLDHAVSSGTIQFSRLARLAFIGKILLRSLVSRKIIDTAIYHEFLSSISTVATKMDEDFLAYTRGELHPREFLARYGHLRPGTYDITSLRYDADPALLVATAPPSTGHPKKESFVLPGKTAQKITAVFRKEGLAFDASYFFEFLKTAIEAREFSKFEFTKNLSDAIECIAKAGALLGFSREEMSSLDTENLFDLLEVEDVRDMQRAWKDLIRYRMEEKEEHKKVLLPPIIYSPQDLEIIAPYVAKPNFITEKKVEGKIVNLRMTNKSTLAIKGNIVLLENGDPGYDWIFTRKPLGLITKYGGVASHMAIRCAEFGLPAAIGCGEVIFSELAQAKGALLDCGKKKIIVR

Secondary structure (DSSP, 8-state):
-PPP----EEEEEEE--TT--HHHHHHHHHHHHT-SEEEEEEE-HHHHHTTSPPPSS-HHHHHHHHHT-TT--EEEEE-SS-THHHHHHHHHH-TTSEEEEEE-TT----S-HHHHHHTT-EEEE-S---GGGSHHHHHHHHHHHTTTT-SSHHHHHHHHHHHSS--------------SHHHHHHHHGGG-SSSB---EEEEEHHHHHHHHHHHHHHHHHHHTTSEEEEEEE-TTTB-SS-B-TTTS--EEEEETT-HHHHHHHHHHHHHHHHHTT---TT-EEEEEEPP-SEEEEEEEESS-TTT--SEEEEEEE-SS--TTTTTTT---EEEEEETT--GGGS-TTTHHHHHHHHHHHHHSTT--EEEEEEEETT--EEEEEEEE-TT-S---HHHHHHHHHHHHHHHHHHHHHTS--TTSSSS---EESSSTT-HHHHT-SS--HHHHHHHIIIIITTHHHHHHHHTTBPP--S--SEEEETTEEEEEHHHHHHHTSBTTS-HHHHHHHHHHHHHHHHH-GGGGGGIIIII---S--TTHHHHHHHHHHTT--HHHHHHHHHHHHHHHHHHHHSHHHHHHHHHHHHHHHHHHHHHHHHHHHHTTT-HHHHHHHHHHHHHHHIIIIIHHHHHHHHHHHHHHHHHHHHHHTTSS-HHHHHHHHHT---HHHHHHHHHHHHHTTSS-HHHHHHHHTT--SSTT-TTSPPTTT-GGGG--SS--SSPPPPPPPP---HHHHHHHHHHHHHHT-SS-HHHHHHHHHHHHHHHHHHHHHHHHHHHHHHHHHHHHHHHTT--HHHHHTS-HHHHHGGGT-S-HHHHHHHHHHHHHHHHHHHHHHTTS---SEESSGGGGTEE-------EEESS-EEEEEEEETTTS-GGG---TTSEEEESS--GGGGGGGGG--SEEEESS--TTSHHHHHHHHHT--EEE--HHHHHHHHHH-SEEEEETTTTEEEE-

Organism: NCBI:txid1802304